Protein 8IH7 (pdb70)

Nearest PDB structures (foldseek):
  8ih7-assembly1_C  TM=1.002E+00  e=7.114E-65  Pseudomonas sp.
  1nvm-assembly1_A  TM=9.961E-01  e=7.283E-55  Pseudomonas sp. CF600
  4lrs-assembly1_A  TM=9.933E-01  e=2.402E-45  Thermomonospora curvata DSM 43183
  4jn6-assembly1_A  TM=9.910E-01  e=2.497E-43  Mycobacterium tuberculosis
  1rqb-assembly1_A  TM=7.988E-01  e=1.166E-15  Propionibacterium freudenreichii subsp. shermanii

InterPro domains:
  IPR000891 Pyruvate carboxyltransferase [PF00682] (7-265)
  IPR000891 Pyruvate carboxyltransferase [PS50991] (8-260)
  IPR012425 DmpG-like communication [PF07836] (276-337)
  IPR013785 Aldolase-type TIM barrel [G3DSA:3.20.20.70] (1-270)
  IPR017629 4-hydroxy-2-oxovalerate aldolase [MF_01656] (1-343)
  IPR017629 4-hydroxy-2-oxovalerate aldolase [TIGR03217] (6-337)
  IPR035685 4-hydroxy-2-oxovalerate aldolase, N-terminal catalytic TIM barrel domain [cd07943] (8-271)
  IPR050073 2-IPM synthase/homocitrate synthase-like [PTHR10277] (3-263)

Solvent-accessible surface area: 44010 Å² total; per-residue (Å²): 84,30,168,18,84,108,76,72,84,5,36,0,0,0,0,0,0,9,4,0,0,15,5,11,99,4,62,0,46,58,117,40,0,31,93,0,0,95,23,1,7,102,4,26,0,33,1,0,0,0,0,2,1,2,0,2,69,0,34,0,15,5,1,22,7,3,15,74,56,9,73,76,2,0,44,15,0,30,122,2,14,159,102,11,95,5,0,0,5,0,6,15,1,6,0,11,22,101,11,0,96,45,1,54,111,11,21,0,94,2,0,3,0,1,6,10,0,44,7,0,52,7,0,132,43,0,0,78,68,0,116,73,43,63,2,21,0,0,0,4,1,13,0,0,36,40,30,82,33,105,18,1,2,95,29,0,56,60,0,26,96,20,10,5,55,0,0,2,1,3,0,7,0,2,3,4,14,6,40,41,0,14,86,14,0,121,11,0,77,122,48,9,69,125,87,10,68,0,0,0,4,0,8,19,0,4,1,2,0,0,0,1,0,0,15,0,12,60,26,26,0,22,14,0,0,0,0,0,12,1,0,1,4,4,2,0,0,0,8,0,7,2,0,0,0,3,0,72,102,26,44,10,57,9,51,14,58,16,81,100,0,1,41,8,0,22,83,29,0,33,90,44,30,77,34,50,14,89,24,4,49,27,0,0,0,0,0,55,27,4,0,20,2,5,0,5,56,57,0,42,89,5,9,176,98,45,136,42,47,11,9,63,0,0,56,43,0,12,162,77,113,12,4,6,1,2,6,2,8,1,47,4,0,0,19,36,56,52,129,115,217,119,259,172,73,75,134,104,30,12,0,0,0,4,11,13,47,81,35,1,0,6,0,0,20,16,1,77,141,85,14,178,76,1,75,13,7,0,0,1,6,137,54,90,161,24,111,2,3,39,80,0,104,163,81,61,6,61,37,16,29,132,10,5,83,10,0,45,127,29,128,23,22,91,103,8,16,0,0,0,0,22,58,56,37,49,30,0,50,104,25,17,140,69,0,59,82,79,22,4,51,1,0,0,21,7,68,26,45,83,12,48,24,0,0,4,34,29,16,12,121,135,33,41,120,14,81,7,0,1,0,9,16,13,0,0,1,0,0,0,0,0,0,45,0,0,30,122,50,12,93,4,47,5,0,0,0,0,0,6,4,2,14,140,9,11,13,122,50,36,44,77,55,3,8,53,13,9,67,17,0,19,116,0,0,76,130,13,0,46,5,64,73,21,35,1,0,3,15,10,2,42,12,125,77,38,46,45,0,25,0,0,0,10,2,2,0,31,74,144,13,82,73,104,34,0,33,88,11,0,78,107,9,10,146,34,0,60,148,18,0,98,9,0,86,47,78,8,154,15,32,42,66,162,4,81,82,76,70,55,36,37,0,56,64,83,42,123,12,64,2,5,34,0,7,1,2,0,21,1,49,5,49,35,122,67,8,54,43,52,2,0,6,22,3,1,18,0,2,0,0,12,12,0,0,32,78,9,15,59,73,43,145,48,124,57,81,60,177,22,85,108,78,79,84,8,40,0,0,0,0,0,0,8,2,0,0,13,5,10,107,4,103,0,49,54,117,43,0,26,88,0,0,107,18,0,10,105,2,25,0,32,1,0,0,0,0,0,1,0,0,2,61,0,34,0,19,5,1,20,12,3,11,79,49,8,73,76,1,0,49,16,0,31,71,9,15,174,101,10,90,4,0,0,5,0,7,15,0,4,0,11,38,119,10,0,100,51,1,45,94,11,24,0,88,2,0,4,0,1,6,13,0,50,6,0,56,8,0,127,43,0,0,82,82,0,101,71,25,64,5,29,0,0,0,3,1,14,0,0,32,41,27,87,33,112,21,0,2,96,27,0,52,57,0,21,92,23,16,4,75,0,0,1,1,3,0,5,0,1,2,3,16,7,26,39,0,13,72,21,0,121,10,1,78,119,52,9,76,124,91,12,70,0,0,0,5,0,8,20,0,4,0,1,0,0,0,0,0,0,13,0,12,57,31,24,0,25,12,0,0,0,0,0,9,2,0,1,5,5,3,0,1,0,10,0,6,2,0,0,0,2,0,73,96,20,44,10,55,7,50,16,53,16,79,100,0,1,44,7,0,24,87,32,0,37,91,39,33,79,36,56,14,87,26,4,50,29,0,1,0,0,0,54,26,3,0,21,2,5,0,4,45,50,0,46,89,4,13,179,107,43,135,49,46,7,11,62,0,0,53,43,0,9,156,77,111,13,3,6,0,1,5,1,7,1,38,4,0,0,17,38,53,58,138,103,206,239,122,87,105,112,93,48,10,0,0,0,4,9,20,44,74,44,0,2,1,0,0,10,10,1,72,152,81,20,145,71,3,86,7,4,0,0,2,4,152,69,116,83,26,104,6,6,42,57,0,104,156,82,62,8,62,29,13,21,135,14,3,86,10,0,46,127,23,120,25,15,180,68,6,102,0,0,0,1,16,60,58,30,52,29,0,56,103,23,18,141,71,0,65,94,103,63,3,49,2,0,0,21,8,40,29,36,85,8,48,19,0,0,4,32,29,15,11,123,135,32,44,121,13,70,8,1,0,0,3,12,14,0,0,1,0,0,0,0,0,0,50,0,0,29,126,54,10,94,3,54,2,0,0,0,0,0,4,4,2,14,133,7,12,10,110,53,34,39,76,60,4,6,49,9,10,83,7,0,24,112,0,0,73,107,14,0,43,7,69,68,17,34,0,0,2,16,14,1,43,13,108,112,26,40,48,1,22,0,0,1,8,1,1,0,38,68,161,11,87,77,110,34,0,36,90,13,0,60,129,8,10,136,38,0,62,142,17,0,93,7,0,89,39,76,7,156,15,45,49,62,147,4,73,85,74,70,71,39,34,1,56,72,98,38,121,10,77,1,4,36,1,10,2,0,0,11,0,54,8,40,48,47,96,7,56,42,54,2,0,4,20,2,0,16,0,2,0,0,15,11,0,0,38,75,15,20,59,62,105

Secondary structure (DSSP, 8-state):
---S-TTSPPEEEE-TTTGGGGGGTT---HHHHHHHHHHHHHTT-SEEE-S-TTSTT--BTTTB--SS-HHHHHHHHHHH-SSSEEEEEE-TTTS-HHHHHHHHHTT--EEEEEEETT-GGGGHHHHHHHHHTT-EEEEEEESGGGS-HHHHHHHHHHHHHHT-SEEEEE-TTS---HHHHHHHHHHHHHHS-TTSEEEEE-B-TTS-HHHHHHHHHHTT--EEEEBGGG-SSTT-B-BHHHHHHHHHHTT------HHHHHHHIIIIIGGG-SS--S-SHHHHHHHHHT--TTHHHHHHHHHHHHT--HHHHHHHHHHTT--TT-THHHHHHHHHHH--/--TT---PEEEEEE--SHHHHHHHHHHHHH-SSEEEEEEE-S-TT-HHHHHHHHTT--EESSHHHHHHHSGGGGGEEEEEE-S-HHHHHHHHHHHHHTT-EEEE-STT--S-B--HHHHTGGGTT-SEEE---HHHHHHHHHHHHHHHHS--SEEEEEEEEETTTS-HHHHHTHHHHHHHHHHHHHHTT--SSEEEEEEEE--SSPPPEEEEEEEEE-TT--HHHHHHHHHHHHHHHHTT-TEEEESS--EEEEE-TTS-EE-TTSSEE-EEEEEEEEEEE---SSS-TT-HHHHHHHHHHHHHHHHHHTTS-----/----TTSB-EEEEEEETHHHHHTTT---HHHHHHHHHHHHHTT-SEEEESBTTBTT-TBTTTB--SS-HHHHHHHHHHH-SSSEEEEEE-BTTB-HHHHHHHHHTTEEEEEEEEETT-GGG-HHHHHHHHHTT-EEEEEEETGGGS-HHHHHHHHHHHHHHT-SEEEEE-TTS---HHHHHHHHHHHHHHS-TTSEEEEE-B-TTS-HHHHHHHHHHTT--EEEEBGGG-SSTT-B-BHHHHHHHHHHTT-B----HHHHHHHIIIIIGGG-SS--S--HHHHHHHHTT--TTHHHHHHHHHHHTTS-HHHHHHHHHHTT--TT-THHHHHHHHHHHH-/------PEEEEEE--SHHHHHHHHHHHHH-SSEEEEEEE-S-TT-HHHHHHHHTT--EESSHHHHHHTSGGGGGEEEEEE-S-HHHHHHHHHHHHTTT-EEEE-SS---S-B--HHHHTGGGTT-SEEE---HHHHHHHHHHHHHHHHS--SEEEEEEEEETTT--HHHHHTHHHHHHHHHHHHHHTT--SEEEEEEEEE-PSSPPPEEEEEEEEE-TTS-HHHHHHHHHHHHHHHHTT-TTEEEEEEEEEEEE-TTS-EE-SSS-EE-EEEEEEEEEE----SSS-TT-HHHHHHHHHHHHHHHHHHHH-

Structure (mmCIF, N/CA/C/O backbone):
data_8IH7
#
_entry.id   8IH7
#
_cell.length_a   55.029
_cell.length_b   252.288
_cell.length_c   60.785
_cell.angle_alpha   90.00
_cell.angle_beta   114.94
_cell.angle_gamma   90.00
#
_symmetry.space_group_name_H-M   'P 1 21 1'
#
loop_
_entity.id
_entity.type
_entity.pdbx_description
1 polymer '4-hydroxy-2-oxovalerate aldolase'
2 polymer 'Acetaldehyde dehydrogenase'
3 non-polymer 'ZINC ION'
4 non-polymer 'OXALATE ION'
5 water water
#
loop_
_atom_site.group_PDB
_atom_site.id
_atom_site.type_symbol
_atom_site.label_atom_id
_atom_site.label_alt_id
_atom_site.label_comp_id
_atom_site.label_asym_id
_atom_site.label_entity_id
_atom_site.label_seq_id
_atom_site.pdbx_PDB_ins_code
_atom_site.Cartn_x
_atom_site.Cartn_y
_atom_site.Cartn_z
_atom_site.occupancy
_atom_site.B_iso_or_equiv
_atom_site.auth_seq_id
_atom_site.auth_comp_id
_atom_site.auth_asym_id
_atom_site.auth_atom_id
_atom_site.pdbx_PDB_model_num
ATOM 1 N N . GLY A 1 11 ? -5.736 117.222 43.444 1.00 77.52 -1 GLY A N 1
ATOM 2 C CA . GLY A 1 11 ? -4.538 116.594 42.900 1.00 77.75 -1 GLY A CA 1
ATOM 3 C C . GLY A 1 11 ? -4.647 115.103 42.572 1.00 80.07 -1 GLY A C 1
ATOM 4 O O . GLY A 1 11 ? -4.816 114.721 41.405 1.00 77.50 -1 GLY A O 1
ATOM 5 N N . SER A 1 12 ? -4.550 114.255 43.596 1.00 79.42 0 SER A N 1
ATOM 6 C CA . SER A 1 12 ? -4.503 112.806 43.431 1.00 78.28 0 SER A CA 1
ATOM 7 C C . SER A 1 12 ? -5.812 112.161 43.891 1.00 85.77 0 SER A C 1
ATOM 8 O O . SER A 1 12 ? -6.722 112.823 44.401 1.00 91.58 0 SER A O 1
ATOM 11 N N . MET A 1 13 ? -5.895 110.839 43.713 1.00 74.23 1 MET A N 1
ATOM 12 C CA . MET A 1 13 ? -7.054 110.067 44.140 1.00 76.01 1 MET A CA 1
ATOM 13 C C . MET A 1 13 ? -6.798 109.301 45.435 1.00 72.02 1 MET A C 1
ATOM 14 O O . MET A 1 13 ? -7.579 108.406 45.786 1.00 73.50 1 MET A O 1
ATOM 19 N N . ILE A 1 14 ? -5.726 109.640 46.157 1.00 67.28 2 ILE A N 1
ATOM 20 C CA . ILE A 1 14 ? -5.483 109.052 47.470 1.00 64.38 2 ILE A CA 1
ATOM 21 C C . ILE A 1 14 ? -6.512 109.565 48.469 1.00 65.05 2 ILE A C 1
ATOM 22 O O . ILE A 1 14 ? -6.872 110.751 48.469 1.00 64.56 2 ILE A O 1
ATOM 27 N N . ASP A 1 15 ? -6.993 108.671 49.332 1.00 64.40 3 ASP A N 1
ATOM 28 C CA . ASP A 1 15 ? -7.837 109.089 50.446 1.00 62.42 3 ASP A CA 1
ATOM 29 C C . ASP A 1 15 ? -6.956 109.727 51.511 1.00 58.63 3 ASP A C 1
ATOM 30 O O . ASP A 1 15 ? -6.254 109.027 52.249 1.00 57.50 3 ASP A O 1
ATOM 35 N N . GLN A 1 16 ? -7.019 111.057 51.605 1.00 56.84 4 GLN A N 1
ATOM 36 C CA . GLN A 1 16 ? -6.229 111.787 52.586 1.00 56.71 4 GLN A CA 1
ATOM 37 C C . GLN A 1 16 ? -6.576 111.412 54.017 1.00 55.96 4 GLN A C 1
ATOM 38 O O . GLN A 1 16 ? -5.813 111.748 54.932 1.00 54.26 4 GLN A O 1
ATOM 44 N N . ALA A 1 17 ? -7.701 110.726 54.224 1.00 57.05 5 ALA A N 1
ATOM 45 C CA . ALA A 1 17 ? -8.134 110.304 55.544 1.00 53.99 5 ALA A CA 1
ATOM 46 C C . ALA A 1 17 ? -7.687 108.900 55.894 1.00 53.08 5 ALA A C 1
ATOM 47 O O . ALA A 1 17 ? -7.694 108.541 57.078 1.00 49.07 5 ALA A O 1
ATOM 49 N N . LYS A 1 18 ? -7.327 108.092 54.900 1.00 53.68 6 LYS A N 1
ATOM 50 C CA . LYS A 1 18 ? -6.926 106.727 55.192 1.00 56.08 6 LYS A CA 1
ATOM 51 C C . LYS A 1 18 ? -5.563 106.728 55.883 1.00 54.30 6 LYS A C 1
ATOM 52 O O . LYS A 1 18 ? -4.624 107.397 55.438 1.00 48.08 6 LYS A O 1
ATOM 58 N N . LYS A 1 19 ? -5.494 106.029 57.015 1.00 59.65 7 LYS A N 1
ATOM 59 C CA . LYS A 1 19 ? -4.252 105.891 57.753 1.00 59.46 7 LYS A CA 1
ATOM 60 C C . LYS A 1 19 ? -3.215 105.171 56.900 1.00 53.93 7 LYS A C 1
ATOM 61 O O . LYS A 1 19 ? -3.484 104.117 56.321 1.00 52.60 7 LYS A O 1
ATOM 67 N N . ILE A 1 20 ? -2.041 105.759 56.788 1.00 51.66 8 ILE A N 1
ATOM 68 C CA . ILE A 1 20 ? -0.914 105.067 56.191 1.00 49.57 8 ILE A CA 1
ATOM 69 C C . ILE A 1 20 ? -0.179 104.363 57.314 1.00 48.62 8 ILE A C 1
ATOM 70 O O . ILE A 1 20 ? 0.282 105.006 58.265 1.00 47.60 8 ILE A O 1
ATOM 75 N N . TYR A 1 21 ? -0.117 103.042 57.236 1.00 44.89 9 TYR A N 1
ATOM 76 C CA . TYR A 1 21 ? 0.699 102.295 58.177 1.00 46.75 9 TYR A CA 1
ATOM 77 C C . TYR A 1 21 ? 2.161 102.570 57.827 1.00 43.16 9 TYR A C 1
ATOM 78 O O . TYR A 1 21 ? 2.551 102.434 56.665 1.00 42.17 9 TYR A O 1
ATOM 87 N N . ILE A 1 22 ? 2.932 103.028 58.818 1.00 41.90 10 ILE A N 1
ATOM 88 C CA . ILE A 1 22 ? 4.350 103.422 58.568 1.00 46.40 10 ILE A CA 1
ATOM 89 C C . ILE A 1 22 ? 5.301 102.389 59.188 1.00 45.82 10 ILE A C 1
ATOM 90 O O . ILE A 1 22 ? 5.427 102.360 60.421 1.00 47.26 10 ILE A O 1
ATOM 95 N N . SER A 1 23 ? 5.932 101.579 58.340 1.00 42.65 11 SER A N 1
ATOM 96 C CA . SER A 1 23 ? 6.886 100.543 58.803 1.00 44.83 11 SER A CA 1
ATOM 97 C C . SER A 1 23 ? 8.310 101.021 58.520 1.00 41.95 11 SER A C 1
ATOM 98 O O . SER A 1 23 ? 8.663 101.195 57.350 1.00 42.41 11 SER A O 1
ATOM 101 N N . ASP A 1 24 ? 9.081 101.212 59.575 1.00 38.75 12 ASP A N 1
ATOM 102 C CA . ASP A 1 24 ? 10.475 101.660 59.387 1.00 42.89 12 ASP A CA 1
ATOM 103 C C . ASP A 1 24 ? 11.389 100.446 59.285 1.00 43.63 12 ASP A C 1
ATOM 104 O O . ASP A 1 24 ? 11.222 99.505 60.076 1.00 44.72 12 ASP A O 1
ATOM 109 N N . VAL A 1 25 ? 12.324 100.499 58.349 1.00 41.81 13 VAL A N 1
ATOM 110 C CA . VAL A 1 25 ? 13.262 99.402 58.171 1.00 41.60 13 VAL A CA 1
ATOM 111 C C . VAL A 1 25 ? 14.689 99.847 58.468 1.00 40.99 13 VAL A C 1
ATOM 112 O O . VAL A 1 25 ? 15.637 99.175 58.100 1.00 41.77 13 VAL A O 1
ATOM 116 N N . THR A 1 26 ? 14.839 100.972 59.174 1.00 42.33 14 THR A N 1
ATOM 117 C CA . THR A 1 26 ? 16.162 101.544 59.439 1.00 41.31 14 THR A CA 1
ATOM 118 C C . THR A 1 26 ? 17.104 100.528 60.080 1.00 39.77 14 THR A C 1
ATOM 119 O O . THR A 1 26 ? 18.270 100.424 59.694 1.00 42.74 14 THR A O 1
ATOM 123 N N . LEU A 1 27 ? 16.587 99.735 61.004 1.00 39.99 15 LEU A N 1
ATOM 124 C CA . LEU A 1 27 ? 17.437 98.764 61.729 1.00 41.54 15 LEU A CA 1
ATOM 125 C C . LEU A 1 27 ? 17.298 97.354 61.133 1.00 41.36 15 LEU A C 1
ATOM 126 O O . LEU A 1 27 ? 17.400 96.394 61.903 1.00 43.34 15 LEU A O 1
ATOM 131 N N . ARG A 1 28 ? 17.060 97.237 59.828 1.00 39.61 16 ARG A N 1
ATOM 132 C CA . ARG A 1 28 ? 17.047 95.907 59.168 1.00 37.95 16 ARG A CA 1
ATOM 133 C C . ARG A 1 28 ? 17.629 96.077 57.756 1.00 41.13 16 ARG A C 1
ATOM 134 O O . ARG A 1 28 ? 18.722 95.575 57.514 1.00 42.68 16 ARG A O 1
ATOM 142 N N . ASP A 1 29 ? 16.910 96.738 56.851 1.00 40.32 17 ASP A N 1
ATOM 143 C CA . ASP A 1 29 ? 17.497 97.028 55.519 1.00 40.69 17 ASP A CA 1
ATOM 144 C C . ASP A 1 29 ? 18.684 97.957 55.752 1.00 41.40 17 ASP A C 1
ATOM 145 O O . ASP A 1 29 ? 19.703 97.792 55.076 1.00 43.99 17 ASP A O 1
ATOM 150 N N . GLY A 1 30 ? 18.551 98.884 56.695 1.00 40.59 18 GLY A N 1
ATOM 151 C CA . GLY A 1 30 ? 19.674 99.732 57.025 1.00 42.87 18 GLY A CA 1
ATOM 152 C C . GLY A 1 30 ? 20.876 98.991 57.562 1.00 44.55 18 GLY A C 1
ATOM 153 O O . GLY A 1 30 ? 21.972 99.568 57.603 1.00 41.78 18 GLY A O 1
ATOM 154 N N . MET A 1 31 ? 20.701 97.738 57.987 1.00 42.81 19 MET A N 1
ATOM 155 C CA . MET A 1 31 ? 21.863 96.954 58.379 1.00 42.28 19 MET A CA 1
ATOM 156 C C . MET A 1 31 ? 22.857 96.877 57.229 1.00 44.14 19 MET A C 1
ATOM 157 O O . MET A 1 31 ? 24.072 96.997 57.441 1.00 44.36 19 MET A O 1
ATOM 162 N N . HIS A 1 32 ? 22.351 96.741 55.993 1.00 40.48 20 HIS A N 1
ATOM 163 C CA . HIS A 1 32 ? 23.230 96.619 54.836 1.00 40.53 20 HIS A CA 1
ATOM 164 C C . HIS A 1 32 ? 24.122 97.834 54.665 1.00 43.81 20 HIS A C 1
ATOM 165 O O . HIS A 1 32 ? 25.238 97.704 54.149 1.00 46.71 20 HIS A O 1
ATOM 172 N N . ALA A 1 33 ? 23.647 99.023 55.063 1.00 44.25 21 ALA A N 1
ATOM 173 C CA . ALA A 1 33 ? 24.468 100.220 54.912 1.00 44.28 21 ALA A CA 1
ATOM 174 C C . ALA A 1 33 ? 25.628 100.221 55.890 1.00 44.46 21 ALA A C 1
ATOM 175 O O . ALA A 1 33 ? 26.677 100.806 55.598 1.00 44.33 21 ALA A O 1
ATOM 177 N N . ILE A 1 34 ? 25.463 99.549 57.029 1.00 45.39 22 ILE A N 1
ATOM 178 C CA . ILE A 1 34 ? 26.425 99.563 58.124 1.00 48.14 22 ILE A CA 1
ATOM 179 C C . ILE A 1 34 ? 27.081 98.177 58.325 1.00 48.06 22 ILE A C 1
ATOM 180 O O . ILE A 1 34 ? 27.575 97.863 59.425 1.00 46.30 22 ILE A O 1
ATOM 185 N N . ARG A 1 35 ? 27.101 97.334 57.278 1.00 44.85 23 ARG A N 1
ATOM 186 C CA . ARG A 1 35 ? 27.642 95.961 57.338 1.00 46.44 23 ARG A CA 1
ATOM 187 C C . ARG A 1 35 ? 27.167 95.192 58.567 1.00 45.42 23 ARG A C 1
ATOM 188 O O . ARG A 1 35 ? 27.911 94.405 59.152 1.00 45.27 23 ARG A O 1
ATOM 196 N N . HIS A 1 36 ? 25.916 95.421 58.958 1.00 44.64 24 HIS A N 1
ATOM 197 C CA . HIS A 1 36 ? 25.275 94.687 60.051 1.00 46.51 24 HIS A CA 1
ATOM 198 C C . HIS A 1 36 ? 26.003 94.893 61.376 1.00 46.64 24 HIS A C 1
ATOM 199 O O . HIS A 1 36 ? 25.970 94.027 62.254 1.00 49.45 24 HIS A O 1
ATOM 206 N N . ARG A 1 37 ? 26.638 96.054 61.547 1.00 47.50 25 ARG A N 1
ATOM 207 C CA . ARG A 1 37 ? 27.409 96.348 62.748 1.00 49.18 25 ARG A CA 1
ATOM 208 C C . ARG A 1 37 ? 26.698 97.317 63.691 1.00 48.78 25 ARG A C 1
ATOM 209 O O . ARG A 1 37 ? 27.340 97.882 64.587 1.00 48.80 25 ARG A O 1
ATOM 217 N N . TYR A 1 38 ? 25.398 97.540 63.497 1.00 47.09 26 TYR A N 1
ATOM 218 C CA . TYR A 1 38 ? 24.605 98.286 64.467 1.00 47.51 26 TYR A CA 1
ATOM 219 C C . TYR A 1 38 ? 24.838 97.733 65.870 1.00 49.99 26 TYR A C 1
ATOM 220 O O . TYR A 1 38 ? 24.773 96.513 66.089 1.00 50.40 26 TYR A O 1
ATOM 229 N N . THR A 1 39 ? 25.111 98.621 66.820 1.00 45.68 27 THR A N 1
ATOM 230 C CA . THR A 1 39 ? 25.278 98.175 68.194 1.00 47.94 27 THR A CA 1
ATOM 231 C C . THR A 1 39 ? 23.920 98.104 68.875 1.00 51.35 27 THR A C 1
ATOM 232 O O . THR A 1 39 ? 22.905 98.584 68.353 1.00 52.89 27 THR A O 1
ATOM 236 N N . LEU A 1 40 ? 23.902 97.481 70.057 1.00 50.28 28 LEU A N 1
ATOM 237 C CA . LEU A 1 40 ? 22.666 97.448 70.832 1.00 51.54 28 LEU A CA 1
ATOM 238 C C . LEU A 1 40 ? 22.225 98.856 71.185 1.00 51.94 28 LEU A C 1
ATOM 239 O O . LEU A 1 40 ? 21.027 99.114 71.360 1.00 52.14 28 LEU A O 1
ATOM 244 N N . ASN A 1 41 ? 23.182 99.781 71.253 1.00 50.80 29 ASN A N 1
ATOM 245 C CA . ASN A 1 41 ? 22.894 101.165 71.595 1.00 53.78 29 ASN A CA 1
ATOM 246 C C . ASN A 1 41 ? 22.335 101.928 70.403 1.00 52.69 29 ASN A C 1
ATOM 247 O O . ASN A 1 41 ? 21.466 102.793 70.573 1.00 55.04 29 ASN A O 1
ATOM 252 N N . HIS A 1 42 ? 22.830 101.650 69.196 1.00 48.84 30 HIS A N 1
ATOM 253 C CA . HIS A 1 42 ? 22.184 102.215 68.020 1.00 49.91 30 HIS A CA 1
ATOM 254 C C . HIS A 1 42 ? 20.719 101.794 67.979 1.00 50.48 30 HIS A C 1
ATOM 255 O O . HIS A 1 42 ? 19.823 102.627 67.803 1.00 49.77 30 HIS A O 1
ATOM 262 N N . VAL A 1 43 ? 20.461 100.504 68.200 1.00 51.53 31 VAL A N 1
ATOM 263 C CA . VAL A 1 43 ? 19.101 99.983 68.125 1.00 49.27 31 VAL A CA 1
ATOM 264 C C . VAL A 1 43 ? 18.199 100.716 69.105 1.00 52.44 31 VAL A C 1
ATOM 265 O O . VAL A 1 43 ? 17.106 101.168 68.750 1.00 50.12 31 VAL A O 1
ATOM 269 N N . SER A 1 44 ? 18.656 100.852 70.354 1.00 53.39 32 SER A N 1
ATOM 270 C CA . SER A 1 44 ? 17.817 101.424 71.402 1.00 52.74 32 SER A CA 1
ATOM 271 C C . SER A 1 44 ? 17.520 102.887 71.127 1.00 53.26 32 SER A C 1
ATOM 272 O O . SER A 1 44 ? 16.385 103.350 71.310 1.00 51.56 32 SER A O 1
ATOM 275 N N . GLN A 1 45 ? 18.536 103.624 70.687 1.00 51.42 33 GLN A N 1
ATOM 276 C CA . GLN A 1 45 ? 18.374 105.049 70.454 1.00 51.15 33 GLN A CA 1
ATOM 277 C C . GLN A 1 45 ? 17.503 105.303 69.234 1.00 51.67 33 GLN A C 1
ATOM 278 O O . GLN A 1 45 ? 16.630 106.180 69.252 1.00 50.54 33 GLN A O 1
ATOM 284 N N . ILE A 1 46 ? 17.729 104.539 68.168 1.00 51.80 34 ILE A N 1
ATOM 285 C CA . ILE A 1 46 ? 17.007 104.741 66.920 1.00 50.85 34 ILE A CA 1
ATOM 286 C C . ILE A 1 46 ? 15.573 104.230 67.040 1.00 49.86 34 ILE A C 1
ATOM 287 O O . ILE A 1 46 ? 14.632 104.866 66.552 1.00 47.33 34 ILE A O 1
ATOM 292 N N . ALA A 1 47 ? 15.384 103.088 67.705 1.00 50.09 35 ALA A N 1
ATOM 293 C CA . ALA A 1 47 ? 14.036 102.584 67.930 1.00 51.13 35 ALA A CA 1
ATOM 294 C C . ALA A 1 47 ? 13.229 103.555 68.790 1.00 53.43 35 ALA A C 1
ATOM 295 O O . ALA A 1 47 ? 12.071 103.842 68.483 1.00 51.20 35 ALA A O 1
ATOM 297 N N . ARG A 1 48 ? 13.838 104.095 69.851 1.00 57.53 36 ARG A N 1
ATOM 298 C CA . ARG A 1 48 ? 13.151 105.071 70.695 1.00 57.74 36 ARG A CA 1
ATOM 299 C C . ARG A 1 48 ? 12.811 106.339 69.931 1.00 56.26 36 ARG A C 1
ATOM 300 O O . ARG A 1 48 ? 11.711 106.889 70.085 1.00 58.00 36 ARG A O 1
ATOM 308 N N . ALA A 1 49 ? 13.756 106.845 69.135 1.00 53.69 37 ALA A N 1
ATOM 309 C CA . ALA A 1 49 ? 13.464 108.028 68.334 1.00 51.55 37 ALA A CA 1
ATOM 310 C C . ALA A 1 49 ? 12.331 107.738 67.360 1.00 48.82 37 ALA A C 1
ATOM 311 O O . ALA A 1 49 ? 11.350 108.483 67.293 1.00 50.73 37 ALA A O 1
ATOM 313 N N . LEU A 1 50 ? 12.426 106.624 66.631 1.00 51.24 38 LEU A N 1
ATOM 314 C CA . LEU A 1 50 ? 11.373 106.263 65.685 1.00 51.83 38 LEU A CA 1
ATOM 315 C C . LEU A 1 50 ? 10.039 106.087 66.396 1.00 50.44 38 LEU A C 1
ATOM 316 O O . LEU A 1 50 ? 8.998 106.545 65.912 1.00 49.89 38 LEU A O 1
ATOM 321 N N . ASP A 1 51 ? 10.060 105.410 67.547 1.00 52.00 39 ASP A N 1
ATOM 322 C CA . ASP A 1 51 ? 8.841 105.140 68.302 1.00 50.63 39 ASP A CA 1
ATOM 323 C C . ASP A 1 51 ? 8.191 106.439 68.762 1.00 51.17 39 ASP A C 1
ATOM 324 O O . ASP A 1 51 ? 6.980 106.626 68.605 1.00 50.22 39 ASP A O 1
ATOM 329 N N . GLU A 1 52 ? 8.988 107.357 69.318 1.00 52.58 40 GLU A N 1
ATOM 330 C CA . GLU A 1 52 ? 8.462 108.639 69.790 1.00 53.85 40 GLU A CA 1
ATOM 331 C C . GLU A 1 52 ? 8.030 109.572 68.669 1.00 53.57 40 GLU A C 1
ATOM 332 O O . GLU A 1 52 ? 7.379 110.588 68.961 1.00 53.13 40 GLU A O 1
ATOM 338 N N . ALA A 1 53 ? 8.377 109.271 67.410 1.00 51.18 41 ALA A N 1
ATOM 339 C CA . ALA A 1 53 ? 7.900 110.056 66.277 1.00 50.94 41 ALA A CA 1
ATOM 340 C C . ALA A 1 53 ? 6.593 109.532 65.678 1.00 49.65 41 ALA A C 1
ATOM 341 O O . ALA A 1 53 ? 6.063 110.158 64.753 1.00 51.32 41 ALA A O 1
ATOM 343 N N . GLY A 1 54 ? 6.060 108.410 66.161 1.00 47.69 42 GLY A N 1
ATOM 344 C CA . GLY A 1 54 ? 4.740 107.955 65.751 1.00 49.30 42 GLY A CA 1
ATOM 345 C C . GLY A 1 54 ? 4.659 106.823 64.731 1.00 51.37 42 GLY A C 1
ATOM 346 O O . GLY A 1 54 ? 3.537 106.448 64.354 1.00 51.50 42 GLY A O 1
ATOM 347 N N . VAL A 1 55 ? 5.794 106.231 64.370 1.00 47.81 43 VAL A N 1
ATOM 348 C CA . VAL A 1 55 ? 5.809 105.083 63.417 1.00 48.58 43 VAL A CA 1
ATOM 349 C C . VAL A 1 55 ? 4.987 103.918 63.991 1.00 47.47 43 VAL A C 1
ATOM 350 O O . VAL A 1 55 ? 4.878 103.811 65.218 1.00 47.21 43 VAL A O 1
ATOM 354 N N . ASP A 1 56 ? 4.444 103.082 63.106 1.00 48.39 44 ASP A N 1
ATOM 355 C CA . ASP A 1 56 ? 3.595 101.939 63.527 1.00 46.14 44 ASP A CA 1
ATOM 356 C C . ASP A 1 56 ? 4.471 100.721 63.809 1.00 47.17 44 ASP A C 1
ATOM 357 O O . ASP A 1 56 ? 4.141 99.954 64.725 1.00 44.67 44 ASP A O 1
ATOM 362 N N . SER A 1 57 ? 5.549 100.569 63.043 1.00 45.63 45 SER A N 1
ATOM 363 C CA . SER A 1 57 ? 6.459 99.420 63.258 1.00 45.22 45 SER A CA 1
ATOM 364 C C . SER A 1 57 ? 7.928 99.783 63.031 1.00 46.49 45 SER A C 1
ATOM 365 O O . SER A 1 57 ? 8.201 100.688 62.231 1.00 46.23 45 SER A O 1
ATOM 368 N N . ILE A 1 58 ? 8.820 99.100 63.743 1.00 46.30 46 ILE A N 1
ATOM 369 C CA . ILE A 1 58 ? 10.284 99.280 63.544 1.00 46.05 46 ILE A CA 1
ATOM 370 C C . ILE A 1 58 ? 10.842 97.878 63.262 1.00 45.04 46 ILE A C 1
ATOM 371 O O . ILE A 1 58 ? 10.686 97.006 64.129 1.00 45.76 46 ILE A O 1
ATOM 376 N N . GLU A 1 59 ? 11.425 97.667 62.085 1.00 43.04 47 GLU A N 1
ATOM 377 C CA . GLU A 1 59 ? 11.926 96.321 61.701 1.00 41.86 47 GLU A CA 1
ATOM 378 C C . GLU A 1 59 ? 13.353 96.105 62.212 1.00 42.06 47 GLU A C 1
ATOM 379 O O . GLU A 1 59 ? 14.215 96.933 61.908 1.00 42.88 47 GLU A O 1
ATOM 385 N N . VAL A 1 60 ? 13.561 95.024 62.956 1.00 40.96 48 VAL A N 1
ATOM 386 C CA . VAL A 1 60 ? 14.864 94.705 63.521 1.00 43.19 48 VAL A CA 1
ATOM 387 C C . VAL A 1 60 ? 15.234 93.288 63.108 1.00 44.56 48 VAL A C 1
ATOM 388 O O . VAL A 1 60 ? 14.491 92.339 63.407 1.00 40.18 48 VAL A O 1
ATOM 392 N N . ALA A 1 61 ? 16.377 93.155 62.423 1.00 40.90 49 ALA A N 1
ATOM 393 C CA . ALA A 1 61 ? 16.990 91.890 62.013 1.00 42.64 49 ALA A CA 1
ATOM 394 C C . ALA A 1 61 ? 18.295 92.192 61.277 1.00 41.38 49 ALA A C 1
ATOM 395 O O . ALA A 1 61 ? 18.561 93.331 60.882 1.00 42.18 49 ALA A O 1
ATOM 397 N N . HIS A 1 62 ? 19.103 91.153 61.089 1.00 37.82 50 HIS A N 1
ATOM 398 C CA . HIS A 1 62 ? 20.237 91.249 60.171 1.00 41.37 50 HIS A CA 1
ATOM 399 C C . HIS A 1 62 ? 19.719 91.700 58.801 1.00 42.31 50 HIS A C 1
ATOM 400 O O . HIS A 1 62 ? 18.527 91.529 58.497 1.00 40.07 50 HIS A O 1
ATOM 407 N N . GLY A 1 63 ? 20.582 92.315 57.986 1.00 40.55 51 GLY A N 1
ATOM 408 C CA . GLY A 1 63 ? 20.176 92.777 56.665 1.00 39.60 51 GLY A CA 1
ATOM 409 C C . GLY A 1 63 ? 19.337 91.776 55.890 1.00 40.51 51 GLY A C 1
ATOM 410 O O . GLY A 1 63 ? 18.312 92.136 55.303 1.00 41.37 51 GLY A O 1
ATOM 411 N N . ASP A 1 64 ? 19.766 90.512 55.892 1.00 41.78 52 ASP A N 1
ATOM 412 C CA . ASP A 1 64 ? 19.126 89.409 55.184 1.00 39.79 52 ASP A CA 1
ATOM 413 C C . ASP A 1 64 ? 18.128 88.656 56.056 1.00 38.06 52 ASP A C 1
ATOM 414 O O . ASP A 1 64 ? 17.826 87.491 55.778 1.00 35.28 52 ASP A O 1
ATOM 419 N N . GLY A 1 65 ? 17.622 89.284 57.112 1.00 41.01 53 GLY A N 1
ATOM 420 C CA . GLY A 1 65 ? 16.574 88.667 57.903 1.00 41.95 53 GLY A CA 1
ATOM 421 C C . GLY A 1 65 ? 17.150 87.783 58.980 1.00 39.63 53 GLY A C 1
ATOM 422 O O . GLY A 1 65 ? 18.355 87.720 59.199 1.00 38.11 53 GLY A O 1
ATOM 423 N N . LEU A 1 66 ? 16.262 87.099 59.687 1.00 39.63 54 LEU A N 1
ATOM 424 C CA . LEU A 1 66 ? 16.698 86.243 60.783 1.00 41.19 54 LEU A CA 1
ATOM 425 C C . LEU A 1 66 ? 17.760 85.258 60.310 1.00 38.68 54 LEU A C 1
ATOM 426 O O . LEU A 1 66 ? 17.623 84.642 59.251 1.00 36.87 54 LEU A O 1
ATOM 431 N N . LYS A 1 67 ? 18.838 85.154 61.092 1.00 40.94 55 LYS A N 1
ATOM 432 C CA . LYS A 1 67 ? 20.039 84.368 60.747 1.00 38.72 55 LYS A CA 1
ATOM 433 C C . LYS A 1 67 ? 20.611 84.760 59.392 1.00 39.29 55 LYS A C 1
ATOM 434 O O . LYS A 1 67 ? 21.210 83.936 58.687 1.00 37.84 55 LYS A O 1
ATOM 440 N N . GLY A 1 68 ? 20.438 86.022 59.009 1.00 37.83 56 GLY A N 1
ATOM 441 C CA . GLY A 1 68 ? 21.217 86.541 57.896 1.00 39.67 56 GLY A CA 1
ATOM 442 C C . GLY A 1 68 ? 22.721 86.428 58.120 1.00 38.09 56 GLY A C 1
ATOM 443 O O . GLY A 1 68 ? 23.487 86.294 57.161 1.00 37.54 56 GLY A O 1
ATOM 444 N N . SER A 1 69 ? 23.154 86.447 59.381 1.00 34.91 57 SER A N 1
ATOM 445 C CA . SER A 1 69 ? 24.572 86.460 59.710 1.00 41.84 57 SER A CA 1
ATOM 446 C C . SER A 1 69 ? 25.281 85.228 59.169 1.00 40.98 57 SER A C 1
ATOM 447 O O . SER A 1 69 ? 24.903 84.094 59.465 1.00 43.03 57 SER A O 1
ATOM 450 N N . SER A 1 70 ? 26.334 85.462 58.403 1.00 42.29 58 SER A N 1
ATOM 451 C CA . SER A 1 70 ? 26.948 84.405 57.619 1.00 43.35 58 SER A CA 1
ATOM 452 C C . SER A 1 70 ? 28.169 84.989 56.913 1.00 42.19 58 SER A C 1
ATOM 453 O O . SER A 1 70 ? 28.328 86.210 56.821 1.00 40.68 58 SER A O 1
ATOM 456 N N . PHE A 1 71 ? 29.021 84.098 56.400 1.00 41.02 59 PHE A N 1
ATOM 457 C CA . PHE A 1 71 ? 30.046 84.523 55.454 1.00 41.64 59 PHE A CA 1
ATOM 458 C C . PHE A 1 71 ? 29.416 85.124 54.212 1.00 41.83 59 PHE A C 1
ATOM 459 O O . PHE A 1 71 ? 30.012 85.995 53.564 1.00 43.62 59 PHE A O 1
ATOM 467 N N . ASN A 1 72 ? 28.236 84.632 53.842 1.00 39.01 60 ASN A N 1
ATOM 468 C CA . ASN A 1 72 ? 27.646 85.005 52.567 1.00 40.09 60 ASN A CA 1
ATOM 469 C C . ASN A 1 72 ? 27.208 86.464 52.559 1.00 41.98 60 ASN A C 1
ATOM 470 O O . ASN A 1 72 ? 27.384 87.162 51.560 1.00 43.91 60 ASN A O 1
ATOM 475 N N . TYR A 1 73 ? 26.626 86.940 53.648 1.00 37.51 61 TYR A N 1
ATOM 476 C CA . TYR A 1 73 ? 26.050 88.262 53.664 1.00 39.20 61 TYR A CA 1
ATOM 477 C C . TYR A 1 73 ? 26.833 89.207 54.549 1.00 41.85 61 TYR A C 1
ATOM 478 O O . TYR A 1 73 ? 26.648 90.431 54.442 1.00 44.26 61 TYR A O 1
ATOM 487 N N . GLY A 1 74 ? 27.720 88.671 55.390 1.00 39.07 62 GLY A N 1
ATOM 488 C CA . GLY A 1 74 ? 28.372 89.443 56.421 1.00 34.94 62 GLY A CA 1
ATOM 489 C C . GLY A 1 74 ? 27.894 89.078 57.805 1.00 39.66 62 GLY A C 1
ATOM 490 O O . GLY A 1 74 ? 26.688 88.999 58.064 1.00 42.03 62 GLY A O 1
ATOM 491 N N . PHE A 1 75 ? 28.825 88.838 58.712 1.00 40.03 63 PHE A N 1
ATOM 492 C CA . PHE A 1 75 ? 28.422 88.568 60.084 1.00 44.62 63 PHE A CA 1
ATOM 493 C C . PHE A 1 75 ? 27.958 89.848 60.785 1.00 46.16 63 PHE A C 1
ATOM 494 O O . PHE A 1 75 ? 28.409 90.961 60.481 1.00 47.54 63 PHE A O 1
ATOM 502 N N . GLY A 1 76 ? 27.057 89.681 61.747 1.00 45.30 64 GLY A N 1
ATOM 503 C CA . GLY A 1 76 ? 26.467 90.807 62.457 1.00 46.44 64 GLY A CA 1
ATOM 504 C C . GLY A 1 76 ? 27.137 91.026 63.803 1.00 46.02 64 GLY A C 1
ATOM 505 O O . GLY A 1 76 ? 27.479 90.076 64.495 1.00 47.62 64 GLY A O 1
ATOM 506 N N . ALA A 1 77 ? 27.306 92.299 64.169 1.00 47.14 65 ALA A N 1
ATOM 507 C CA . ALA A 1 77 ? 27.958 92.610 65.438 1.00 46.89 65 ALA A CA 1
ATOM 508 C C . ALA A 1 77 ? 27.246 91.978 66.636 1.00 47.52 65 ALA A C 1
ATOM 509 O O . ALA A 1 77 ? 27.874 91.764 67.677 1.00 48.92 65 ALA A O 1
ATOM 511 N N . TYR A 1 78 ? 25.939 91.712 66.527 1.00 45.49 66 TYR A N 1
ATOM 512 C CA . TYR A 1 78 ? 25.151 91.103 67.592 1.00 44.56 66 TYR A CA 1
ATOM 513 C C . TYR A 1 78 ? 24.169 90.138 66.945 1.00 44.82 66 TYR A C 1
ATOM 514 O O . TYR A 1 78 ? 23.994 90.142 65.720 1.00 44.08 66 TYR A O 1
ATOM 523 N N . SER A 1 79 ? 23.537 89.296 67.763 1.00 39.84 67 SER A N 1
ATOM 524 C CA . SER A 1 79 ? 22.570 88.365 67.202 1.00 42.81 67 SER A CA 1
ATOM 525 C C . SER A 1 79 ? 21.208 89.034 67.063 1.00 44.12 67 SER A C 1
ATOM 526 O O . SER A 1 79 ? 20.918 90.043 67.703 1.00 45.89 67 SER A O 1
ATOM 529 N N . ASP A 1 80 ? 20.369 88.451 66.205 1.00 44.37 68 ASP A N 1
ATOM 530 C CA . ASP A 1 80 ? 18.987 88.914 66.065 1.00 44.00 68 ASP A CA 1
ATOM 531 C C . ASP A 1 80 ? 18.296 89.033 67.411 1.00 44.19 68 ASP A C 1
ATOM 532 O O . ASP A 1 80 ? 17.577 90.010 67.668 1.00 44.17 68 ASP A O 1
ATOM 537 N N . LEU A 1 81 ? 18.488 88.026 68.271 1.00 46.50 69 LEU A N 1
ATOM 538 C CA . LEU A 1 81 ? 17.865 88.006 69.593 1.00 46.05 69 LEU A CA 1
ATOM 539 C C . LEU A 1 81 ? 18.226 89.249 70.396 1.00 47.49 69 LEU A C 1
ATOM 540 O O . LEU A 1 81 ? 17.348 89.869 71.014 1.00 48.32 69 LEU A O 1
ATOM 545 N N . GLU A 1 82 ? 19.511 89.641 70.389 1.00 45.27 70 GLU A N 1
ATOM 546 C CA . GLU A 1 82 ? 19.931 90.785 71.195 1.00 45.60 70 GLU A CA 1
ATOM 547 C C . GLU A 1 82 ? 19.451 92.099 70.589 1.00 47.02 70 GLU A C 1
ATOM 548 O O . GLU A 1 82 ? 19.062 93.025 71.314 1.00 48.46 70 GLU A O 1
ATOM 554 N N . TRP A 1 83 ? 19.494 92.198 69.264 1.00 43.78 71 TRP A N 1
ATOM 555 C CA . TRP A 1 83 ? 18.994 93.372 68.564 1.00 44.34 71 TRP A CA 1
ATOM 556 C C . TRP A 1 83 ? 17.490 93.554 68.784 1.00 49.13 71 TRP A C 1
ATOM 557 O O . TRP A 1 83 ? 17.023 94.641 69.157 1.00 47.33 71 TRP A O 1
ATOM 568 N N . ILE A 1 84 ? 16.713 92.490 68.535 1.00 47.23 72 ILE A N 1
ATOM 569 C CA . ILE A 1 84 ? 15.259 92.567 68.676 1.00 49.96 72 ILE A CA 1
ATOM 570 C C . ILE A 1 84 ? 14.885 92.879 70.119 1.00 49.44 72 ILE A C 1
ATOM 571 O O . ILE A 1 84 ? 14.045 93.746 70.379 1.00 50.34 72 ILE A O 1
ATOM 576 N N . SER A 1 85 ? 15.527 92.203 71.077 1.00 50.54 73 SER A N 1
ATOM 577 C CA . SER A 1 85 ? 15.299 92.493 72.492 1.00 49.63 73 SER A CA 1
ATOM 578 C C . SER A 1 85 ? 15.537 93.963 72.787 1.00 51.32 73 SER A C 1
ATOM 579 O O . SER A 1 85 ? 14.745 94.607 73.486 1.00 54.57 73 SER A O 1
ATOM 582 N N . ALA A 1 86 ? 16.638 94.506 72.262 1.00 51.86 74 ALA A N 1
ATOM 583 C CA . ALA A 1 86 ? 16.994 95.892 72.542 1.00 51.19 74 ALA A CA 1
ATOM 584 C C . ALA A 1 86 ? 15.930 96.837 72.030 1.00 52.89 74 ALA A C 1
ATOM 585 O O . ALA A 1 86 ? 15.643 97.863 72.660 1.00 57.69 74 ALA A O 1
ATOM 587 N N . ALA A 1 87 ? 15.335 96.513 70.884 1.00 50.65 75 ALA A N 1
ATOM 588 C CA . ALA A 1 87 ? 14.320 97.397 70.323 1.00 52.57 75 ALA A CA 1
ATOM 589 C C . ALA A 1 87 ? 12.992 97.226 71.048 1.00 55.30 75 ALA A C 1
ATOM 590 O O . ALA A 1 87 ? 12.371 98.211 71.466 1.00 56.16 75 ALA A O 1
ATOM 592 N N . ALA A 1 88 ? 12.545 95.977 71.181 1.00 52.57 76 ALA A N 1
ATOM 593 C CA . ALA A 1 88 ? 11.379 95.599 71.963 1.00 55.13 76 ALA A CA 1
ATOM 594 C C . ALA A 1 88 ? 11.352 96.352 73.282 1.00 60.29 76 ALA A C 1
ATOM 595 O O . ALA A 1 88 ? 10.312 96.903 73.659 1.00 59.30 76 ALA A O 1
ATOM 597 N N . GLU A 1 89 ? 12.503 96.403 73.966 1.00 62.55 77 GLU A N 1
ATOM 598 C CA . GLU A 1 89 ? 12.576 97.059 75.267 1.00 64.24 77 GLU A CA 1
ATOM 599 C C . GLU A 1 89 ? 12.464 98.577 75.148 1.00 66.92 77 GLU A C 1
ATOM 600 O O . GLU A 1 89 ? 11.856 99.222 76.010 1.00 75.30 77 GLU A O 1
ATOM 606 N N . ALA A 1 90 ? 13.006 99.168 74.083 1.00 62.98 78 ALA A N 1
ATOM 607 C CA . ALA A 1 90 ? 13.074 100.620 73.992 1.00 60.97 78 ALA A CA 1
ATOM 608 C C . ALA A 1 90 ? 11.829 101.279 73.387 1.00 63.21 78 ALA A C 1
ATOM 609 O O . ALA A 1 90 ? 11.754 102.512 73.372 1.00 62.66 78 ALA A O 1
ATOM 611 N N . VAL A 1 91 ? 10.849 100.526 72.895 1.00 58.37 79 VAL A N 1
ATOM 612 C CA . VAL A 1 91 ? 9.676 101.138 72.281 1.00 57.65 79 VAL A CA 1
ATOM 613 C C . VAL A 1 91 ? 8.481 100.955 73.203 1.00 58.64 79 VAL A C 1
ATOM 614 O O . VAL A 1 91 ? 8.396 99.989 73.973 1.00 59.87 79 VAL A O 1
ATOM 618 N N . LYS A 1 92 ? 7.540 101.886 73.114 1.00 56.09 80 LYS A N 1
ATOM 619 C CA . LYS A 1 92 ? 6.359 101.832 73.963 1.00 56.48 80 LYS A CA 1
ATOM 620 C C . LYS A 1 92 ? 5.041 101.746 73.200 1.00 54.73 80 LYS A C 1
ATOM 621 O O . LYS A 1 92 ? 4.048 101.284 73.782 1.00 55.64 80 LYS A O 1
ATOM 627 N N . GLN A 1 93 ? 4.997 102.152 71.925 1.00 52.96 81 GLN A N 1
ATOM 628 C CA . GLN A 1 93 ? 3.787 102.021 71.112 1.00 51.83 81 GLN A CA 1
ATOM 629 C C . GLN A 1 93 ? 4.005 101.255 69.815 1.00 50.98 81 GLN A C 1
ATOM 630 O O . GLN A 1 93 ? 3.140 100.477 69.419 1.00 51.83 81 GLN A O 1
ATOM 636 N N . ALA A 1 94 ? 5.132 101.442 69.134 1.00 52.66 82 ALA A N 1
ATOM 637 C CA . ALA A 1 94 ? 5.324 100.770 67.853 1.00 52.76 82 ALA A CA 1
ATOM 638 C C . ALA A 1 94 ? 5.440 99.254 68.035 1.00 50.45 82 ALA A C 1
ATOM 639 O O . ALA A 1 94 ? 5.822 98.748 69.099 1.00 51.39 82 ALA A O 1
ATOM 641 N N . LYS A 1 95 ? 5.068 98.527 66.991 1.00 47.37 83 LYS A N 1
ATOM 642 C CA . LYS A 1 95 ? 5.314 97.095 66.959 1.00 47.00 83 LYS A CA 1
ATOM 643 C C . LYS A 1 95 ? 6.728 96.841 66.460 1.00 47.11 83 LYS A C 1
ATOM 644 O O . LYS A 1 95 ? 7.214 97.519 65.547 1.00 45.90 83 LYS A O 1
ATOM 650 N N . ILE A 1 96 ? 7.392 95.860 67.054 1.00 48.84 84 ILE A N 1
ATOM 651 C CA . ILE A 1 96 ? 8.682 95.415 66.547 1.00 44.96 84 ILE A CA 1
ATOM 652 C C . ILE A 1 96 ? 8.417 94.412 65.435 1.00 44.16 84 ILE A C 1
ATOM 653 O O . ILE A 1 96 ? 7.817 93.362 65.666 1.00 46.21 84 ILE A O 1
ATOM 658 N N . ALA A 1 97 ? 8.820 94.758 64.218 1.00 45.56 85 ALA A N 1
ATOM 659 C CA . ALA A 1 97 ? 8.743 93.852 63.082 1.00 44.84 85 ALA A CA 1
ATOM 660 C C . ALA A 1 97 ? 10.075 93.138 62.902 1.00 43.79 85 ALA A C 1
ATOM 661 O O . ALA A 1 97 ? 11.089 93.547 63.459 1.00 41.02 85 ALA A O 1
ATOM 663 N N . THR A 1 98 ? 10.061 92.056 62.118 1.00 43.94 86 THR A N 1
ATOM 664 C CA . THR A 1 98 ? 11.302 91.424 61.686 1.00 41.18 86 THR A CA 1
ATOM 665 C C . THR A 1 98 ? 11.088 90.766 60.330 1.00 41.11 86 THR A C 1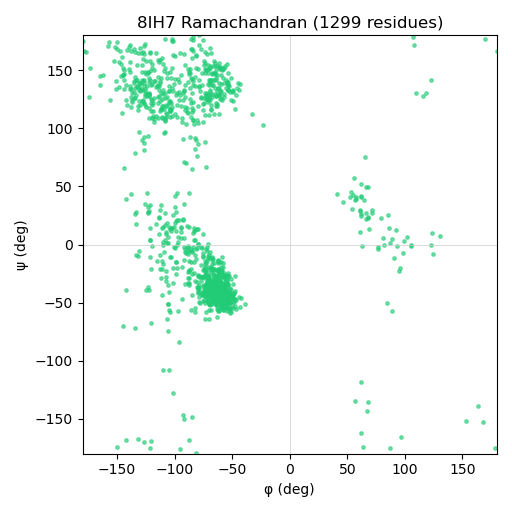
ATOM 666 O O . THR A 1 98 ? 9.978 90.738 59.799 1.00 42.30 86 THR A O 1
ATOM 670 N N . LEU A 1 99 ? 12.173 90.255 59.753 1.00 40.62 87 LEU A N 1
ATOM 671 C CA . LEU A 1 99 ? 12.151 89.780 58.375 1.00 40.25 87 LEU A CA 1
ATOM 672 C C . LEU A 1 99 ? 12.723 88.374 58.310 1.00 39.94 87 LEU A C 1
ATOM 673 O O . LEU A 1 99 ? 13.705 88.066 58.988 1.00 41.69 87 LEU A O 1
ATOM 678 N N . LEU A 1 100 ? 12.106 87.513 57.507 1.00 40.73 88 LEU A N 1
ATOM 679 C CA . LEU A 1 100 ? 12.484 86.104 57.469 1.00 40.55 88 LEU A CA 1
ATOM 680 C C . LEU A 1 100 ? 12.521 85.626 56.028 1.00 40.77 88 LEU A C 1
ATOM 681 O O . LEU A 1 100 ? 11.520 85.751 55.311 1.00 39.32 88 LEU A O 1
ATOM 686 N N . LEU A 1 101 ? 13.663 85.070 55.606 1.00 37.38 89 LEU A N 1
ATOM 687 C CA . LEU A 1 101 ? 13.817 84.587 54.235 1.00 37.38 89 LEU A CA 1
ATOM 688 C C . LEU A 1 101 ? 13.894 83.067 54.244 1.00 38.03 89 LEU A C 1
ATOM 689 O O . LEU A 1 101 ? 14.901 82.517 54.718 1.00 40.58 89 LEU A O 1
ATOM 694 N N . PRO A 1 102 ? 12.877 82.336 53.783 1.00 38.76 90 PRO A N 1
ATOM 695 C CA . PRO A 1 102 ? 13.004 80.876 53.738 1.00 39.71 90 PRO A CA 1
ATOM 696 C C . PRO A 1 102 ? 14.232 80.501 52.936 1.00 39.75 90 PRO A C 1
ATOM 697 O O . PRO A 1 102 ? 14.564 81.156 51.948 1.00 37.55 90 PRO A O 1
ATOM 701 N N . GLY A 1 103 ? 14.932 79.461 53.396 1.00 41.65 91 GLY A N 1
ATOM 702 C CA . GLY A 1 103 ? 16.243 79.110 52.892 1.00 36.84 91 GLY A CA 1
ATOM 703 C C . GLY A 1 103 ? 17.384 79.664 53.711 1.00 37.43 91 GLY A C 1
ATOM 704 O O . GLY A 1 103 ? 18.500 79.141 53.619 1.00 39.38 91 GLY A O 1
ATOM 705 N N . ILE A 1 104 ? 17.128 80.703 54.508 1.00 36.13 92 ILE A N 1
ATOM 706 C CA . ILE A 1 104 ? 18.117 81.384 55.339 1.00 36.96 92 ILE A CA 1
ATOM 707 C C . ILE A 1 104 ? 17.654 81.282 56.788 1.00 36.91 92 ILE A C 1
ATOM 708 O O . ILE A 1 104 ? 18.273 80.592 57.604 1.00 37.75 92 ILE A O 1
ATOM 713 N N . GLY A 1 105 ? 16.553 81.956 57.117 1.00 35.45 93 GLY A N 1
ATOM 714 C CA . GLY A 1 105 ? 15.923 81.796 58.423 1.00 38.72 93 GLY A CA 1
ATOM 715 C C . GLY A 1 105 ? 14.856 80.706 58.462 1.00 37.60 93 GLY A C 1
ATOM 716 O O . GLY A 1 105 ? 14.252 80.354 57.451 1.00 36.39 93 GLY A O 1
ATOM 717 N N . THR A 1 106 ? 14.634 80.162 59.656 1.00 37.03 94 THR A N 1
ATOM 718 C CA . THR A 1 106 ? 13.717 79.051 59.828 1.00 40.09 94 THR A CA 1
ATOM 719 C C . THR A 1 106 ? 12.676 79.358 60.904 1.00 44.77 94 THR A C 1
ATOM 720 O O . THR A 1 106 ? 12.783 80.331 61.659 1.00 41.66 94 THR A O 1
ATOM 724 N N . VAL A 1 107 ? 11.685 78.459 60.986 1.00 43.10 95 VAL A N 1
ATOM 725 C CA . VAL A 1 107 ? 10.593 78.580 61.951 1.00 43.50 95 VAL A CA 1
ATOM 726 C C . VAL A 1 107 ? 11.146 78.660 63.364 1.00 44.66 95 VAL A C 1
ATOM 727 O O . VAL A 1 107 ? 10.644 79.418 64.207 1.00 44.73 95 VAL A O 1
ATOM 731 N N . HIS A 1 108 ? 12.203 77.895 63.641 1.00 44.67 96 HIS A N 1
ATOM 732 C CA . HIS A 1 108 ? 12.850 77.992 64.939 1.00 48.84 96 HIS A CA 1
ATOM 733 C C . HIS A 1 108 ? 13.443 79.386 65.156 1.00 47.28 96 HIS A C 1
ATOM 734 O O . HIS A 1 108 ? 13.396 79.927 66.271 1.00 44.24 96 HIS A O 1
ATOM 741 N N . ASP A 1 109 ? 14.001 79.989 64.104 1.00 43.65 97 ASP A N 1
ATOM 742 C CA . ASP A 1 109 ? 14.483 81.358 64.258 1.00 44.14 97 ASP A CA 1
ATOM 743 C C . ASP A 1 109 ? 13.319 82.331 64.467 1.00 44.52 97 ASP A C 1
ATOM 744 O O . ASP A 1 109 ? 13.460 83.331 65.190 1.00 40.45 97 ASP A O 1
ATOM 749 N N . LEU A 1 110 ? 12.160 82.030 63.872 1.00 43.96 98 LEU A N 1
ATOM 750 C CA . LEU A 1 110 ? 10.974 82.862 64.053 1.00 43.49 98 LEU A CA 1
ATOM 751 C C . LEU A 1 110 ? 10.466 82.788 65.484 1.00 43.56 98 LEU A C 1
ATOM 752 O O . LEU A 1 110 ? 10.150 83.816 66.089 1.00 43.35 98 LEU A O 1
ATOM 757 N N . ARG A 1 111 ? 10.369 81.576 66.037 1.00 46.48 99 ARG A N 1
ATOM 758 C CA . ARG A 1 111 ? 10.020 81.420 67.444 1.00 44.87 99 ARG A CA 1
ATOM 759 C C . ARG A 1 111 ? 10.917 82.274 68.330 1.00 47.46 99 ARG A C 1
ATOM 760 O O . ARG A 1 111 ? 10.429 83.019 69.189 1.00 49.14 99 ARG A O 1
ATOM 768 N N . GLU A 1 112 ? 12.239 82.186 68.126 1.00 45.73 100 GLU A N 1
ATOM 769 C CA . GLU A 1 112 ? 13.173 82.971 68.929 1.00 46.22 100 GLU A CA 1
ATOM 770 C C . GLU A 1 112 ? 12.861 84.457 68.839 1.00 45.51 100 GLU A C 1
ATOM 771 O O . GLU A 1 112 ? 12.781 85.149 69.860 1.00 47.99 100 GLU A O 1
ATOM 777 N N . ALA A 1 113 ? 12.690 84.968 67.619 1.00 43.04 101 ALA A N 1
ATOM 778 C CA . ALA A 1 113 ? 12.419 86.389 67.451 1.00 44.32 101 ALA A CA 1
ATOM 779 C C . ALA A 1 113 ? 11.106 86.788 68.112 1.00 49.19 101 ALA A C 1
ATOM 780 O O . ALA A 1 113 ? 10.960 87.926 68.582 1.00 49.64 101 ALA A O 1
ATOM 782 N N . TYR A 1 114 ? 10.132 85.875 68.133 1.00 47.81 102 TYR A N 1
ATOM 783 C CA . TYR A 1 114 ? 8.865 86.163 68.795 1.00 47.75 102 TYR A CA 1
ATOM 784 C C . TYR A 1 114 ? 9.058 86.256 70.299 1.00 49.30 102 TYR A C 1
ATOM 785 O O . TYR A 1 114 ? 8.561 87.190 70.949 1.00 47.51 102 TYR A O 1
ATOM 794 N N . ASP A 1 115 ? 9.756 85.267 70.872 1.00 48.96 103 ASP A N 1
ATOM 795 C CA . ASP A 1 115 ? 10.100 85.325 72.286 1.00 49.25 103 ASP A CA 1
ATOM 796 C C . ASP A 1 115 ? 10.865 86.600 72.621 1.00 47.84 103 ASP A C 1
ATOM 797 O O . ASP A 1 115 ? 10.747 87.106 73.739 1.00 52.58 103 ASP A O 1
ATOM 802 N N . ALA A 1 116 ? 11.609 87.162 71.665 1.00 46.35 104 ALA A N 1
ATOM 803 C CA . ALA A 1 116 ? 12.385 88.367 71.942 1.00 47.99 104 ALA A CA 1
ATOM 804 C C . ALA A 1 116 ? 11.589 89.666 71.792 1.00 49.83 104 ALA A C 1
ATOM 805 O O . ALA A 1 116 ? 12.125 90.736 72.112 1.00 51.25 104 ALA A O 1
ATOM 807 N N . GLY A 1 117 ? 10.348 89.615 71.313 1.00 45.15 105 GLY A N 1
ATOM 808 C CA . GLY A 1 117 ? 9.497 90.793 71.271 1.00 47.10 105 GLY A CA 1
ATOM 809 C C . GLY A 1 117 ? 8.956 91.176 69.903 1.00 48.98 105 GLY A C 1
ATOM 810 O O . GLY A 1 117 ? 8.226 92.175 69.809 1.00 49.57 105 GLY A O 1
ATOM 811 N N . ALA A 1 118 ? 9.268 90.460 68.825 1.00 47.73 106 ALA A N 1
ATOM 812 C CA . ALA A 1 118 ? 8.711 90.802 67.526 1.00 44.03 106 ALA A CA 1
ATOM 813 C C . ALA A 1 118 ? 7.281 90.292 67.428 1.00 46.61 106 ALA A C 1
ATOM 814 O O . ALA A 1 118 ? 6.977 89.162 67.820 1.00 45.29 106 ALA A O 1
ATOM 816 N N . ARG A 1 119 ? 6.398 91.138 66.902 1.00 47.31 107 ARG A N 1
ATOM 817 C CA . ARG A 1 119 ? 5.003 90.784 66.707 1.00 45.26 107 ARG A CA 1
ATOM 818 C C . ARG A 1 119 ? 4.569 90.887 65.256 1.00 45.77 107 ARG A C 1
ATOM 819 O O . ARG A 1 119 ? 3.487 90.399 64.910 1.00 44.20 107 ARG A O 1
ATOM 827 N N . VAL A 1 120 ? 5.390 91.474 64.394 1.00 45.17 108 VAL A N 1
ATOM 828 C CA . VAL A 1 120 ? 5.207 91.398 62.953 1.00 44.62 108 VAL A CA 1
ATOM 829 C C . VAL A 1 120 ? 6.367 90.601 62.373 1.00 44.17 108 VAL A C 1
ATOM 830 O O . VAL A 1 120 ? 7.525 90.796 62.768 1.00 46.27 108 VAL A O 1
ATOM 834 N N . VAL A 1 121 ? 6.065 89.697 61.445 1.00 41.50 109 VAL A N 1
ATOM 835 C CA . VAL A 1 121 ? 7.101 89.036 60.663 1.00 43.93 109 VAL A CA 1
ATOM 836 C C . VAL A 1 121 ? 6.710 89.115 59.198 1.00 42.58 109 VAL A C 1
ATOM 837 O O . VAL A 1 121 ? 5.548 88.883 58.846 1.00 44.04 109 VAL A O 1
ATOM 841 N N . ARG A 1 122 ? 7.665 89.499 58.360 1.00 39.75 110 ARG A N 1
ATOM 842 C CA . ARG A 1 122 ? 7.500 89.545 56.914 1.00 39.84 110 ARG A CA 1
ATOM 843 C C . ARG A 1 122 ? 8.288 88.380 56.326 1.00 42.34 110 ARG A C 1
ATOM 844 O O . ARG A 1 122 ? 9.521 88.351 56.403 1.00 41.84 110 ARG A O 1
ATOM 852 N N . VAL A 1 123 ? 7.584 87.407 55.771 1.00 41.16 111 VAL A N 1
ATOM 853 C CA . VAL A 1 123 ? 8.218 86.220 55.222 1.00 35.75 111 VAL A CA 1
ATOM 854 C C . VAL A 1 123 ? 8.506 86.502 53.754 1.00 38.85 111 VAL A C 1
ATOM 855 O O . VAL A 1 123 ? 7.586 86.730 52.958 1.00 37.48 111 VAL A O 1
ATOM 859 N N . ALA A 1 124 ? 9.793 86.536 53.404 1.00 39.10 112 ALA A N 1
ATOM 860 C CA . ALA A 1 124 ? 10.238 87.020 52.102 1.00 41.67 112 ALA A CA 1
ATOM 861 C C . ALA A 1 124 ? 10.717 85.865 51.241 1.00 39.93 112 ALA A C 1
ATOM 862 O O . ALA A 1 124 ? 11.577 85.085 51.658 1.00 39.81 112 ALA A O 1
ATOM 864 N N . THR A 1 125 ? 10.155 85.747 50.049 1.00 40.77 113 THR A N 1
ATOM 865 C CA . THR A 1 125 ? 10.669 84.815 49.059 1.00 40.81 113 THR A CA 1
ATOM 866 C C . THR A 1 125 ? 10.854 85.563 47.761 1.00 42.38 113 THR A C 1
ATOM 867 O O . THR A 1 125 ? 10.315 86.669 47.570 1.00 40.08 113 THR A O 1
ATOM 871 N N . HIS A 1 126 ? 11.614 84.937 46.864 1.00 38.98 114 HIS A N 1
ATOM 872 C CA . HIS A 1 126 ? 11.650 85.445 45.511 1.00 39.67 114 HIS A CA 1
ATOM 873 C C . HIS A 1 126 ? 10.228 85.499 44.961 1.00 41.08 114 HIS A C 1
ATOM 874 O O . HIS A 1 126 ? 9.338 84.750 45.392 1.00 41.69 114 HIS A O 1
ATOM 881 N N . CYS A 1 127 ? 10.017 86.399 44.007 1.00 40.83 115 CYS A N 1
ATOM 882 C CA . CYS A 1 127 ? 8.651 86.702 43.590 1.00 40.96 115 CYS A CA 1
ATOM 883 C C . CYS A 1 127 ? 8.041 85.625 42.712 1.00 41.75 115 CYS A C 1
ATOM 884 O O . CYS A 1 127 ? 6.973 85.925 42.159 1.00 41.72 115 CYS A O 1
ATOM 887 N N . THR A 1 128 ? 8.720 84.479 42.573 1.00 39.45 116 THR A N 1
ATOM 888 C CA . THR A 1 128 ? 8.192 83.283 41.933 1.00 40.31 116 THR A CA 1
ATOM 889 C C . THR A 1 128 ? 8.176 82.069 42.857 1.00 41.37 116 THR A C 1
ATOM 890 O O . THR A 1 128 ? 7.813 80.978 42.415 1.00 41.14 116 THR A O 1
ATOM 894 N N . GLU A 1 129 ? 8.555 82.213 44.121 1.00 42.95 117 GLU A N 1
ATOM 895 C CA . GLU A 1 129 ? 8.703 81.054 44.992 1.00 40.35 117 GLU A CA 1
ATOM 896 C C . GLU A 1 129 ? 7.890 81.211 46.265 1.00 41.27 117 GLU A C 1
ATOM 897 O O . GLU A 1 129 ? 8.319 80.757 47.333 1.00 42.35 117 GLU A O 1
ATOM 903 N N . ALA A 1 130 ? 6.718 81.849 46.175 1.00 39.66 118 ALA A N 1
ATOM 904 C CA . ALA A 1 130 ? 5.857 81.971 47.346 1.00 40.93 118 ALA A CA 1
ATOM 905 C C . ALA A 1 130 ? 5.613 80.624 48.019 1.00 42.90 118 ALA A C 1
ATOM 906 O O . ALA A 1 130 ? 5.459 80.557 49.251 1.00 38.94 118 ALA A O 1
ATOM 908 N N . ASP A 1 131 ? 5.632 79.535 47.249 1.00 41.47 119 ASP A N 1
ATOM 909 C CA . ASP A 1 131 ? 5.191 78.288 47.854 1.00 44.95 119 ASP A CA 1
ATOM 910 C C . ASP A 1 131 ? 6.177 77.739 48.883 1.00 48.85 119 ASP A C 1
ATOM 911 O O . ASP A 1 131 ? 5.808 76.812 49.624 1.00 49.50 119 ASP A O 1
ATOM 916 N N . VAL A 1 132 ? 7.408 78.271 48.963 1.00 43.92 120 VAL A N 1
ATOM 917 C CA . VAL A 1 132 ? 8.299 77.812 50.030 1.00 42.05 120 VAL A CA 1
ATOM 918 C C . VAL A 1 132 ? 7.991 78.474 51.368 1.00 43.71 120 VAL A C 1
ATOM 919 O O . VAL A 1 132 ? 8.650 78.150 52.366 1.00 44.76 120 VAL A O 1
ATOM 923 N N . SER A 1 133 ? 6.986 79.362 51.443 1.00 43.03 121 SER A N 1
ATOM 924 C CA . SER A 1 133 ? 6.761 80.129 52.665 1.00 42.60 121 SER A CA 1
ATOM 925 C C . SER A 1 133 ? 5.632 79.600 53.534 1.00 42.66 121 SER A C 1
ATOM 926 O O . SER A 1 133 ? 5.395 80.176 54.608 1.00 44.36 121 SER A O 1
ATOM 929 N N . ARG A 1 134 ? 4.933 78.540 53.108 1.00 41.38 122 ARG A N 1
ATOM 930 C CA . ARG A 1 134 ? 3.772 78.056 53.854 1.00 42.92 122 ARG A CA 1
ATOM 931 C C . ARG A 1 134 ? 4.109 77.841 55.323 1.00 41.84 122 ARG A C 1
ATOM 932 O O . ARG A 1 134 ? 3.462 78.405 56.208 1.00 43.15 122 ARG A O 1
ATOM 940 N N . GLN A 1 135 ? 5.138 77.052 55.603 1.00 41.97 123 GLN A N 1
ATOM 941 C CA . GLN A 1 135 ? 5.400 76.696 56.990 1.00 41.30 123 GLN A CA 1
ATOM 942 C C . GLN A 1 135 ? 5.662 77.934 57.831 1.00 42.39 123 GLN A C 1
ATOM 943 O O . GLN A 1 135 ? 5.196 78.020 58.972 1.00 46.89 123 GLN A O 1
ATOM 949 N N . HIS A 1 136 ? 6.341 78.930 57.270 1.00 41.98 124 HIS A N 1
ATOM 950 C CA . HIS A 1 136 ? 6.657 80.118 58.051 1.00 42.70 124 HIS A CA 1
ATOM 951 C C . HIS A 1 136 ? 5.423 80.969 58.269 1.00 42.09 124 HIS A C 1
ATOM 952 O O . HIS A 1 136 ? 5.132 81.376 59.397 1.00 44.03 124 HIS A O 1
ATOM 959 N N . ILE A 1 137 ? 4.701 81.257 57.192 1.00 40.77 125 ILE A N 1
ATOM 960 C CA . ILE A 1 137 ? 3.458 82.009 57.312 1.00 43.55 125 ILE A CA 1
ATOM 961 C C . ILE A 1 137 ? 2.465 81.286 58.225 1.00 44.25 125 ILE A C 1
ATOM 962 O O . ILE A 1 137 ? 1.799 81.914 59.057 1.00 41.94 125 ILE A O 1
ATOM 967 N N . GLU A 1 138 ? 2.358 79.957 58.099 1.00 44.34 126 GLU A N 1
ATOM 968 C CA . GLU A 1 138 ? 1.403 79.225 58.932 1.00 44.53 126 GLU A CA 1
ATOM 969 C C . GLU A 1 138 ? 1.833 79.242 60.387 1.00 47.39 126 GLU A C 1
ATOM 970 O O . GLU A 1 138 ? 1.002 79.440 61.284 1.00 50.58 126 GLU A O 1
ATOM 976 N N . TYR A 1 139 ? 3.125 79.037 60.639 1.00 42.84 127 TYR A N 1
ATOM 977 C CA . TYR A 1 139 ? 3.609 79.015 62.010 1.00 42.86 127 TYR A CA 1
ATOM 978 C C . TYR A 1 139 ? 3.413 80.366 62.671 1.00 45.14 127 TYR A C 1
ATOM 979 O O . TYR A 1 139 ? 3.005 80.443 63.835 1.00 47.55 127 TYR A O 1
ATOM 988 N N . ALA A 1 140 ? 3.617 81.435 61.916 1.00 45.36 128 ALA A N 1
ATOM 989 C CA . ALA A 1 140 ? 3.510 82.796 62.479 1.00 44.24 128 ALA A CA 1
ATOM 990 C C . ALA A 1 140 ? 2.063 83.120 62.841 1.00 46.90 128 ALA A C 1
ATOM 991 O O . ALA A 1 140 ? 1.833 83.785 63.858 1.00 50.58 128 ALA A O 1
ATOM 993 N N . ARG A 1 141 ? 1.120 82.671 62.023 1.00 46.24 129 ARG A N 1
ATOM 994 C CA . ARG A 1 141 ? -0.310 82.877 62.335 1.00 46.94 129 ARG A CA 1
ATOM 995 C C . ARG A 1 141 ? -0.646 82.181 63.656 1.00 48.49 129 ARG A C 1
ATOM 996 O O . ARG A 1 141 ? -1.396 82.762 64.454 1.00 48.00 129 ARG A O 1
ATOM 1004 N N . GLY A 1 142 ? -0.094 80.991 63.874 1.00 46.37 130 GLY A N 1
ATOM 1005 C CA . GLY A 1 142 ? -0.364 80.230 65.101 1.00 44.03 130 GLY A CA 1
ATOM 1006 C C . GLY A 1 142 ? 0.211 80.915 66.314 1.00 48.94 130 GLY A C 1
ATOM 1007 O O . GLY A 1 142 ? -0.248 80.620 67.424 1.00 51.19 130 GLY A O 1
ATOM 1008 N N . LEU A 1 143 ? 1.191 81.787 66.115 1.00 49.23 131 LEU A N 1
ATOM 1009 C CA . LEU A 1 143 ? 1.770 82.554 67.238 1.00 47.16 131 LEU A CA 1
ATOM 1010 C C . LEU A 1 143 ? 0.968 83.838 67.419 1.00 47.91 131 LEU A C 1
ATOM 1011 O O . LEU A 1 143 ? 1.274 84.584 68.358 1.00 46.20 131 LEU A O 1
ATOM 1016 N N . GLY A 1 144 ? -0.039 84.068 66.574 1.00 48.13 132 GLY A N 1
ATOM 1017 C CA . GLY A 1 144 ? -0.693 85.366 66.643 1.00 47.81 132 GLY A CA 1
ATOM 1018 C C . GLY A 1 144 ? 0.233 86.525 66.328 1.00 50.17 132 GLY A C 1
ATOM 1019 O O . GLY A 1 144 ? 0.209 87.537 67.034 1.00 54.03 132 GLY A O 1
ATOM 1020 N N . MET A 1 145 ? 1.090 86.380 65.321 1.00 46.13 133 MET A N 1
ATOM 1021 C CA . MET A 1 145 ? 1.874 87.486 64.801 1.00 46.25 133 MET A CA 1
ATOM 1022 C C . MET A 1 145 ? 1.145 88.088 63.611 1.00 44.27 133 MET A C 1
ATOM 1023 O O . MET A 1 145 ? 0.466 87.387 62.859 1.00 48.71 133 MET A O 1
ATOM 1028 N N . ASP A 1 146 ? 1.271 89.394 63.448 1.00 44.91 134 ASP A N 1
ATOM 1029 C CA . ASP A 1 146 ? 0.913 89.993 62.169 1.00 48.42 134 ASP A CA 1
ATOM 1030 C C . ASP A 1 146 ? 1.834 89.384 61.123 1.00 47.41 134 ASP A C 1
ATOM 1031 O O . ASP A 1 146 ? 3.064 89.474 61.232 1.00 48.29 134 ASP A O 1
ATOM 1036 N N . THR A 1 147 ? 1.233 88.602 60.233 1.00 47.32 135 THR A N 1
ATOM 1037 C CA . THR A 1 147 ? 2.027 87.840 59.260 1.00 45.20 135 THR A CA 1
ATOM 1038 C C . THR A 1 147 ? 1.925 88.490 57.911 1.00 43.90 135 THR A C 1
ATOM 1039 O O . THR A 1 147 ? 0.810 88.651 57.407 1.00 43.22 135 THR A O 1
ATOM 1043 N N . VAL A 1 148 ? 3.071 88.843 57.348 1.00 43.56 136 VAL A N 1
ATOM 1044 C CA . VAL A 1 148 ? 3.095 89.559 56.050 1.00 41.29 136 VAL A CA 1
ATOM 1045 C C . VAL A 1 148 ? 3.936 88.751 55.060 1.00 44.33 136 VAL A C 1
ATOM 1046 O O . VAL A 1 148 ? 4.867 88.062 55.493 1.00 44.66 136 VAL A O 1
ATOM 1050 N N . GLY A 1 149 ? 3.582 88.821 53.782 1.00 45.89 137 GLY A N 1
ATOM 1051 C CA . GLY A 1 149 ? 4.339 88.123 52.739 1.00 39.98 137 GLY A CA 1
ATOM 1052 C C . GLY A 1 149 ? 5.113 89.108 51.904 1.00 40.78 137 GLY A C 1
ATOM 1053 O O . GLY A 1 149 ? 4.521 90.102 51.464 1.00 44.61 137 GLY A O 1
ATOM 1054 N N . PHE A 1 150 ? 6.398 88.839 51.706 1.00 43.91 138 PHE A N 1
ATOM 1055 C CA . PHE A 1 150 ? 7.260 89.729 50.896 1.00 42.45 138 PHE A CA 1
ATOM 1056 C C . PHE A 1 150 ? 7.617 88.997 49.623 1.00 44.71 138 PHE A C 1
ATOM 1057 O O . PHE A 1 150 ? 8.084 87.855 49.689 1.00 48.25 138 PHE A O 1
ATOM 1065 N N . LEU A 1 151 ? 7.346 89.616 48.481 1.00 42.03 139 LEU A N 1
ATOM 1066 C CA . LEU A 1 151 ? 7.678 89.011 47.172 1.00 40.65 139 LEU A CA 1
ATOM 1067 C C . LEU A 1 151 ? 8.836 89.818 46.596 1.00 40.81 139 LEU A C 1
ATOM 1068 O O . LEU A 1 151 ? 8.583 90.841 45.953 1.00 40.30 139 LEU A O 1
ATOM 1073 N N . MET A 1 152 ? 10.054 89.330 46.802 1.00 41.28 140 MET A N 1
ATOM 1074 C CA . MET A 1 152 ? 11.264 90.100 46.427 1.00 40.60 140 MET A CA 1
ATOM 1075 C C . MET A 1 152 ? 11.522 90.137 44.919 1.00 39.83 140 MET A C 1
ATOM 1076 O O . MET A 1 152 ? 11.065 89.238 44.214 1.00 37.51 140 MET A O 1
ATOM 1081 N N . MET A 1 153 ? 12.274 91.145 44.485 1.00 39.60 141 MET A N 1
ATOM 1082 C CA . MET A 1 153 ? 12.605 91.330 43.052 1.00 38.85 141 MET A CA 1
ATOM 1083 C C . MET A 1 153 ? 11.299 91.377 42.254 1.00 37.92 141 MET A C 1
ATOM 1084 O O . MET A 1 153 ? 11.250 90.827 41.151 1.00 38.45 141 MET A O 1
ATOM 1089 N N . SER A 1 154 ? 10.314 92.095 42.788 1.00 39.07 142 SER A N 1
ATOM 1090 C CA . SER A 1 154 ? 9.014 92.175 42.110 1.00 41.43 142 SER A CA 1
ATOM 1091 C C . SER A 1 154 ? 9.104 92.734 40.696 1.00 42.84 142 SER A C 1
ATOM 1092 O O . SER A 1 154 ? 8.094 92.704 39.979 1.00 41.83 142 SER A O 1
ATOM 1095 N N . HIS A 1 155 ? 10.253 93.285 40.282 1.00 38.71 143 HIS A N 1
ATOM 1096 C CA . HIS A 1 155 ? 10.329 93.728 38.896 1.00 41.45 143 HIS A CA 1
ATOM 1097 C C . HIS A 1 155 ? 10.472 92.553 37.939 1.00 39.90 143 HIS A C 1
ATOM 1098 O O . HIS A 1 155 ? 10.133 92.689 36.762 1.00 40.13 143 HIS A O 1
ATOM 1105 N N . MET A 1 156 ? 10.956 91.418 38.436 1.00 39.91 144 MET A N 1
ATOM 1106 C CA . MET A 1 156 ? 11.229 90.264 37.547 1.00 40.30 144 MET A CA 1
ATOM 1107 C C . MET A 1 156 ? 9.934 89.488 37.268 1.00 42.22 144 MET A C 1
ATOM 1108 O O . MET A 1 156 ? 9.961 88.563 36.446 1.00 48.16 144 MET A O 1
ATOM 1113 N N . GLN A 1 157 ? 8.840 89.889 37.898 1.00 41.81 145 GLN A N 1
ATOM 1114 C CA . GLN A 1 157 ? 7.551 89.191 37.692 1.00 43.83 145 GLN A CA 1
ATOM 1115 C C . GLN A 1 157 ? 6.581 90.090 36.917 1.00 42.40 145 GLN A C 1
ATOM 1116 O O . GLN A 1 157 ? 6.824 91.304 36.865 1.00 44.00 145 GLN A O 1
ATOM 1122 N N . THR A 1 158 ? 5.557 89.498 36.304 1.00 40.70 146 THR A N 1
ATOM 1123 C CA . THR A 1 158 ? 4.509 90.270 35.614 1.00 43.19 146 THR A CA 1
ATOM 1124 C C . THR A 1 158 ? 3.467 90.637 36.636 1.00 41.16 146 THR A C 1
ATOM 1125 O O . THR A 1 158 ? 3.266 89.847 37.561 1.00 41.23 146 THR A O 1
ATOM 1129 N N . PRO A 1 159 ? 2.785 91.794 36.538 1.00 43.27 147 PRO A N 1
ATOM 1130 C CA . PRO A 1 159 ? 1.691 92.111 37.470 1.00 43.18 147 PRO A CA 1
ATOM 1131 C C . PRO A 1 159 ? 0.841 90.910 37.815 1.00 39.71 147 PRO A C 1
ATOM 1132 O O . PRO A 1 159 ? 0.633 90.605 38.993 1.00 41.98 147 PRO A O 1
ATOM 1136 N N . VAL A 1 160 ? 0.383 90.197 36.795 1.00 38.18 148 VAL A N 1
ATOM 1137 C CA . VAL A 1 160 ? -0.549 89.102 37.038 1.00 39.30 148 VAL A CA 1
ATOM 1138 C C . VAL A 1 160 ? 0.131 87.953 37.778 1.00 42.14 148 VAL A C 1
ATOM 1139 O O . VAL A 1 160 ? -0.438 87.378 38.718 1.00 41.15 148 VAL A O 1
ATOM 1143 N N . GLY A 1 161 ? 1.357 87.599 37.378 1.00 39.48 149 GLY A N 1
ATOM 1144 C CA . GLY A 1 161 ? 2.049 86.519 38.068 1.00 39.42 149 GLY A CA 1
ATOM 1145 C C . GLY A 1 161 ? 2.334 86.855 39.519 1.00 40.47 149 GLY A C 1
ATOM 1146 O O . GLY A 1 161 ? 2.166 86.014 40.413 1.00 41.43 149 GLY A O 1
ATOM 1147 N N . LEU A 1 162 ? 2.746 88.099 39.770 1.00 40.74 150 LEU A N 1
ATOM 1148 C CA . LEU A 1 162 ? 3.042 88.554 41.121 1.00 40.13 150 LEU A CA 1
ATOM 1149 C C . LEU A 1 162 ? 1.817 88.426 42.003 1.00 41.01 150 LEU A C 1
ATOM 1150 O O . LEU A 1 162 ? 1.895 87.921 43.129 1.00 40.26 150 LEU A O 1
ATOM 1155 N N . ALA A 1 163 ? 0.671 88.880 41.493 1.00 41.27 151 ALA A N 1
ATOM 1156 C CA . ALA A 1 163 ? -0.587 88.726 42.205 1.00 42.40 151 ALA A CA 1
ATOM 1157 C C . ALA A 1 163 ? -0.907 87.246 42.465 1.00 42.65 151 ALA A C 1
ATOM 1158 O O . ALA A 1 163 ? -1.350 86.889 43.563 1.00 43.43 151 ALA A O 1
ATOM 1160 N N . GLN A 1 164 ? -0.655 86.361 41.488 1.00 42.25 152 GLN A N 1
ATOM 1161 C CA . GLN A 1 164 ? -0.840 84.922 41.724 1.00 43.61 152 GLN A CA 1
ATOM 1162 C C . GLN A 1 164 ? 0.048 84.407 42.861 1.00 45.11 152 GLN A C 1
ATOM 1163 O O . GLN A 1 164 ? -0.386 83.556 43.650 1.00 43.48 152 GLN A O 1
ATOM 1169 N N . GLN A 1 165 ? 1.308 84.886 42.950 1.00 43.31 153 GLN A N 1
ATOM 1170 C CA . GLN A 1 165 ? 2.151 84.505 44.088 1.00 42.17 153 GLN A CA 1
ATOM 1171 C C . GLN A 1 165 ? 1.608 85.092 45.388 1.00 42.56 153 GLN A C 1
ATOM 1172 O O . GLN A 1 165 ? 1.577 84.411 46.426 1.00 40.21 153 GLN A O 1
ATOM 1178 N N . ALA A 1 166 ? 1.171 86.356 45.343 1.00 41.98 154 ALA A N 1
ATOM 1179 C CA . ALA A 1 166 ? 0.556 86.984 46.509 1.00 42.26 154 ALA A CA 1
ATOM 1180 C C . ALA A 1 166 ? -0.647 86.194 46.988 1.00 42.26 154 ALA A C 1
ATOM 1181 O O . ALA A 1 166 ? -0.840 86.022 48.197 1.00 42.85 154 ALA A O 1
ATOM 1183 N N . LYS A 1 167 ? -1.470 85.702 46.060 1.00 40.24 155 LYS A N 1
ATOM 1184 C CA . LYS A 1 167 ? -2.627 84.919 46.475 1.00 41.17 155 LYS A CA 1
ATOM 1185 C C . LYS A 1 167 ? -2.210 83.659 47.235 1.00 45.42 155 LYS A C 1
ATOM 1186 O O . LYS A 1 167 ? -2.855 83.284 48.232 1.00 42.57 155 LYS A O 1
ATOM 1192 N N . LEU A 1 168 ? -1.147 82.982 46.767 1.00 41.60 156 LEU A N 1
ATOM 1193 C CA . LEU A 1 168 ? -0.668 81.789 47.454 1.00 40.63 156 LEU A CA 1
ATOM 1194 C C . LEU A 1 168 ? -0.358 82.110 48.905 1.00 44.41 156 LEU A C 1
ATOM 1195 O O . LEU A 1 168 ? -0.727 81.367 49.822 1.00 45.88 156 LEU A O 1
ATOM 1200 N N . MET A 1 169 ? 0.326 83.231 49.120 1.00 42.26 157 MET A N 1
ATOM 1201 C CA . MET A 1 169 ? 0.754 83.638 50.449 1.00 43.14 157 MET A CA 1
ATOM 1202 C C . MET A 1 169 ? -0.441 83.995 51.316 1.00 45.43 157 MET A C 1
ATOM 1203 O O . MET A 1 169 ? -0.454 83.685 52.514 1.00 45.60 157 MET A O 1
ATOM 1208 N N . GLU A 1 170 ? -1.434 84.686 50.737 1.00 43.95 158 GLU A N 1
ATOM 1209 C CA . GLU A 1 170 ? -2.724 84.867 51.403 1.00 44.89 158 GLU A CA 1
ATOM 1210 C C . GLU A 1 170 ? -3.348 83.526 51.765 1.00 42.85 158 GLU A C 1
ATOM 1211 O O . GLU A 1 170 ? -3.821 83.329 52.891 1.00 39.55 158 GLU A O 1
ATOM 1217 N N . ASN A 1 171 ? -3.344 82.585 50.815 1.00 41.88 159 ASN A N 1
ATOM 1218 C CA . ASN A 1 171 ? -3.859 81.250 51.098 1.00 43.25 159 ASN A CA 1
ATOM 1219 C C . ASN A 1 171 ? -3.225 80.670 52.354 1.00 43.78 159 ASN A C 1
ATOM 1220 O O . ASN A 1 171 ? -3.921 80.135 53.220 1.00 44.68 159 ASN A O 1
ATOM 1225 N N . TYR A 1 172 ? -1.905 80.805 52.495 1.00 45.66 160 TYR A N 1
ATOM 1226 C CA . TYR A 1 172 ? -1.240 80.192 53.634 1.00 42.68 160 TYR A CA 1
ATOM 1227 C C . TYR A 1 172 ? -1.524 80.919 54.936 1.00 42.38 160 TYR A C 1
ATOM 1228 O O . TYR A 1 172 ? -1.276 80.348 55.994 1.00 44.28 160 TYR A O 1
ATOM 1237 N N . GLY A 1 173 ? -2.029 82.158 54.890 1.00 43.57 161 GLY A N 1
ATOM 1238 C CA . GLY A 1 173 ? -2.307 82.909 56.102 1.00 40.98 161 GLY A CA 1
ATOM 1239 C C . GLY A 1 173 ? -1.769 84.333 56.179 1.00 47.00 161 GLY A C 1
ATOM 1240 O O . GLY A 1 173 ? -1.843 84.962 57.246 1.00 43.14 161 GLY A O 1
ATOM 1241 N N . ALA A 1 174 ? -1.216 84.868 55.086 1.00 46.58 162 ALA A N 1
ATOM 1242 C CA . ALA A 1 174 ? -0.707 86.236 55.133 1.00 47.72 162 ALA A CA 1
ATOM 1243 C C . ALA A 1 174 ? -1.856 87.225 55.257 1.00 45.18 162 ALA A C 1
ATOM 1244 O O . ALA A 1 174 ? -2.848 87.149 54.529 1.00 44.79 162 ALA A O 1
ATOM 1246 N N . GLN A 1 175 ? -1.718 88.138 56.200 1.00 48.29 163 GLN A N 1
ATOM 1247 C CA . GLN A 1 175 ? -2.650 89.226 56.424 1.00 43.21 163 GLN A CA 1
ATOM 1248 C C . GLN A 1 175 ? -2.325 90.456 55.596 1.00 43.62 163 GLN A C 1
ATOM 1249 O O . GLN A 1 175 ? -3.138 91.386 55.550 1.00 47.00 163 GLN A O 1
ATOM 1255 N N . CYS A 1 176 ? -1.183 90.462 54.912 1.00 45.29 164 CYS A N 1
ATOM 1256 C CA . CYS A 1 176 ? -0.701 91.601 54.146 1.00 41.58 164 CYS A CA 1
ATOM 1257 C C . CYS A 1 176 ? 0.359 91.105 53.178 1.00 43.00 164 CYS A C 1
ATOM 1258 O O . CYS A 1 176 ? 1.121 90.186 53.495 1.00 42.75 164 CYS A O 1
ATOM 1261 N N . ILE A 1 177 ? 0.412 91.723 52.002 1.00 41.75 165 ILE A N 1
ATOM 1262 C CA . ILE A 1 177 ? 1.406 91.385 50.992 1.00 42.24 165 ILE A CA 1
ATOM 1263 C C . ILE A 1 177 ? 2.042 92.663 50.457 1.00 45.28 165 ILE A C 1
ATOM 1264 O O . ILE A 1 177 ? 1.341 93.646 50.194 1.00 43.93 165 ILE A O 1
ATOM 1269 N N . TYR A 1 178 ? 3.373 92.656 50.303 1.00 43.72 166 TYR A N 1
ATOM 1270 C CA . TYR A 1 178 ? 4.133 93.829 49.865 1.00 42.09 166 TYR A CA 1
ATOM 1271 C C . TYR A 1 178 ? 4.688 93.628 48.463 1.00 39.74 166 TYR A C 1
ATOM 1272 O O . TYR A 1 178 ? 5.287 92.587 48.178 1.00 39.04 166 TYR A O 1
ATOM 1281 N N . VAL A 1 179 ? 4.516 94.632 47.603 1.00 38.29 167 VAL A N 1
ATOM 1282 C CA . VAL A 1 179 ? 5.323 94.740 46.392 1.00 38.55 167 VAL A CA 1
ATOM 1283 C C . VAL A 1 179 ? 6.734 95.158 46.813 1.00 45.10 167 VAL A C 1
ATOM 1284 O O . VAL A 1 179 ? 6.904 96.163 47.515 1.00 42.48 167 VAL A O 1
ATOM 1288 N N . VAL A 1 180 ? 7.754 94.381 46.416 1.00 42.01 168 VAL A N 1
ATOM 1289 C CA . VAL A 1 180 ? 9.120 94.606 46.889 1.00 42.83 168 VAL A CA 1
ATOM 1290 C C . VAL A 1 180 ? 10.012 94.952 45.694 1.00 42.21 168 VAL A C 1
ATOM 1291 O O . VAL A 1 180 ? 10.307 94.084 44.866 1.00 39.91 168 VAL A O 1
ATOM 1295 N N . ASP A 1 181 ? 10.429 96.215 45.572 1.00 39.69 169 ASP A N 1
ATOM 1296 C CA . ASP A 1 181 ? 11.380 96.593 44.524 1.00 40.83 169 ASP A CA 1
ATOM 1297 C C . ASP A 1 181 ? 12.798 96.441 45.076 1.00 42.14 169 ASP A C 1
ATOM 1298 O O . ASP A 1 181 ? 13.512 97.413 45.333 1.00 42.42 169 ASP A O 1
ATOM 1303 N N . SER A 1 182 ? 13.187 95.174 45.275 1.00 41.16 170 SER A N 1
ATOM 1304 C CA . SER A 1 182 ? 14.475 94.872 45.901 1.00 41.58 170 SER A CA 1
ATOM 1305 C C . SER A 1 182 ? 15.618 95.446 45.081 1.00 37.79 170 SER A C 1
ATOM 1306 O O . SER A 1 182 ? 16.642 95.865 45.629 1.00 38.79 170 SER A O 1
ATOM 1309 N N . GLY A 1 183 ? 15.455 95.466 43.763 1.00 36.61 171 GLY A N 1
ATOM 1310 C CA . GLY A 1 183 ? 16.425 96.049 42.879 1.00 40.10 171 GLY A CA 1
ATOM 1311 C C . GLY A 1 183 ? 16.325 97.550 42.724 1.00 42.32 171 GLY A C 1
ATOM 1312 O O . GLY A 1 183 ? 17.242 98.133 42.144 1.00 41.13 171 GLY A O 1
ATOM 1313 N N . GLY A 1 184 ? 15.270 98.190 43.240 1.00 44.47 172 GLY A N 1
ATOM 1314 C CA . GLY A 1 184 ? 15.056 99.617 42.976 1.00 42.81 172 GLY A CA 1
ATOM 1315 C C . GLY A 1 184 ? 14.962 99.897 41.488 1.00 41.42 172 GLY A C 1
ATOM 1316 O O . GLY A 1 184 ? 15.525 100.885 40.999 1.00 38.20 172 GLY A O 1
ATOM 1317 N N . ALA A 1 185 ? 14.276 99.021 40.752 1.00 38.76 173 ALA A N 1
ATOM 1318 C CA . ALA A 1 185 ? 14.316 98.997 39.305 1.00 38.78 173 ALA A CA 1
ATOM 1319 C C . ALA A 1 185 ? 13.030 99.465 38.646 1.00 38.98 173 ALA A C 1
ATOM 1320 O O . ALA A 1 185 ? 12.999 99.593 37.418 1.00 40.41 173 ALA A O 1
ATOM 1322 N N . MET A 1 186 ? 11.976 99.718 39.413 1.00 38.62 174 MET A N 1
ATOM 1323 C CA . M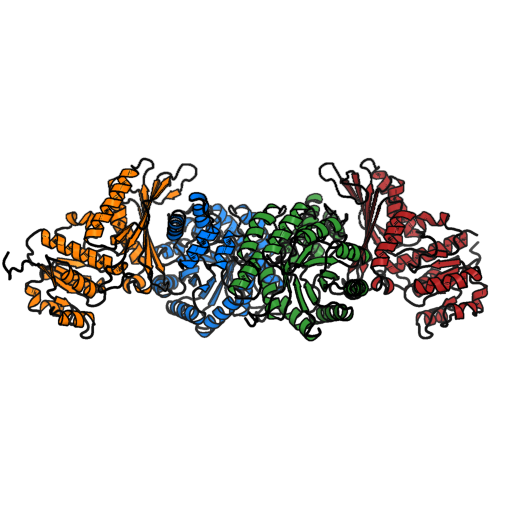ET A 1 186 ? 10.649 99.968 38.874 1.00 42.62 174 MET A CA 1
ATOM 1324 C C . MET A 1 186 ? 10.279 101.444 38.984 1.00 41.80 174 MET A C 1
ATOM 1325 O O . MET A 1 186 ? 10.571 102.110 39.985 1.00 41.25 174 MET A O 1
ATOM 1330 N N . ASN A 1 187 ? 9.582 101.931 37.984 1.00 41.20 175 ASN A N 1
ATOM 1331 C CA . ASN A 1 187 ? 9.082 103.290 38.020 1.00 43.50 175 ASN A CA 1
ATOM 1332 C C . ASN A 1 187 ? 7.636 103.287 38.533 1.00 47.82 175 ASN A C 1
ATOM 1333 O O . ASN A 1 187 ? 7.087 102.237 38.896 1.00 47.22 175 ASN A O 1
ATOM 1338 N N . MET A 1 188 ? 6.992 104.463 38.540 1.00 43.99 176 MET A N 1
ATOM 1339 C CA . MET A 1 188 ? 5.687 104.590 39.184 1.00 44.44 176 MET A CA 1
ATOM 1340 C C . MET A 1 188 ? 4.614 103.769 38.468 1.00 46.07 176 MET A C 1
ATOM 1341 O O . MET A 1 188 ? 3.730 103.191 39.112 1.00 42.29 176 MET A O 1
ATOM 1346 N N . TRP A 1 189 ? 4.677 103.696 37.141 1.00 47.89 177 TRP A N 1
ATOM 1347 C CA . TRP A 1 189 ? 3.688 102.909 36.418 1.00 44.76 177 TRP A CA 1
ATOM 1348 C C . TRP A 1 189 ? 3.802 101.427 36.742 1.00 45.73 177 TRP A C 1
ATOM 1349 O O . TRP A 1 189 ? 2.780 100.756 36.933 1.00 47.34 177 TRP A O 1
ATOM 1360 N N . ASP A 1 190 ? 5.030 100.893 36.797 1.00 47.04 178 ASP A N 1
ATOM 1361 C CA . ASP A 1 190 ? 5.221 99.506 37.232 1.00 46.90 178 ASP A CA 1
ATOM 1362 C C . ASP A 1 190 ? 4.587 99.273 38.597 1.00 49.25 178 ASP A C 1
ATOM 1363 O O . ASP A 1 190 ? 3.959 98.228 38.835 1.00 47.73 178 ASP A O 1
ATOM 1368 N N . ILE A 1 191 ? 4.768 100.224 39.522 1.00 45.06 179 ILE A N 1
ATOM 1369 C CA . ILE A 1 191 ? 4.214 100.047 40.858 1.00 44.24 179 ILE A CA 1
ATOM 1370 C C . ILE A 1 191 ? 2.694 99.988 40.793 1.00 43.56 179 ILE A C 1
ATOM 1371 O O . ILE A 1 191 ? 2.060 99.121 41.409 1.00 41.98 179 ILE A O 1
ATOM 1376 N N . ALA A 1 192 ? 2.091 100.872 40.001 1.00 44.57 180 ALA A N 1
ATOM 1377 C CA . ALA A 1 192 ? 0.637 100.937 39.933 1.00 46.25 180 ALA A CA 1
ATOM 1378 C C . ALA A 1 192 ? 0.062 99.657 39.336 1.00 45.93 180 ALA A C 1
ATOM 1379 O O . ALA A 1 192 ? -0.855 99.053 39.902 1.00 42.38 180 ALA A O 1
ATOM 1381 N N . GLU A 1 193 ? 0.599 99.222 38.196 1.00 45.89 181 GLU A N 1
ATOM 1382 C CA . GLU A 1 193 ? 0.108 98.002 37.575 1.00 45.44 181 GLU A CA 1
ATOM 1383 C C . GLU A 1 193 ? 0.151 96.825 38.540 1.00 46.06 181 GLU A C 1
ATOM 1384 O O . GLU A 1 193 ? -0.674 95.906 38.445 1.00 43.55 181 GLU A O 1
ATOM 1390 N N . ARG A 1 194 ? 1.109 96.823 39.463 1.00 40.95 182 ARG A N 1
ATOM 1391 C CA . ARG A 1 194 ? 1.225 95.676 40.342 1.00 42.69 182 ARG A CA 1
ATOM 1392 C C . ARG A 1 194 ? 0.204 95.731 41.461 1.00 42.23 182 ARG A C 1
ATOM 1393 O O . ARG A 1 194 ? -0.324 94.689 41.862 1.00 41.30 182 ARG A O 1
ATOM 1401 N N . PHE A 1 195 ? -0.090 96.927 41.974 1.00 41.37 183 PHE A N 1
ATOM 1402 C CA . PHE A 1 195 ? -1.110 97.024 43.016 1.00 43.25 183 PHE A CA 1
ATOM 1403 C C . PHE A 1 195 ? -2.497 96.739 42.458 1.00 42.41 183 PHE A C 1
ATOM 1404 O O . PHE A 1 195 ? -3.306 96.071 43.115 1.00 40.65 183 PHE A O 1
ATOM 1412 N N . LYS A 1 196 ? -2.771 97.195 41.234 1.00 42.80 184 LYS A N 1
ATOM 1413 C CA . LYS A 1 196 ? -4.039 96.869 40.597 1.00 45.23 184 LYS A CA 1
ATOM 1414 C C . LYS A 1 196 ? -4.209 95.361 40.502 1.00 45.35 184 LYS A C 1
ATOM 1415 O O . LYS A 1 196 ? -5.242 94.811 40.911 1.00 46.27 184 LYS A O 1
ATOM 1421 N N . ALA A 1 197 ? -3.186 94.676 39.983 1.00 42.55 185 ALA A N 1
ATOM 1422 C CA . ALA A 1 197 ? -3.228 93.222 39.887 1.00 41.83 185 ALA A CA 1
ATOM 1423 C C . ALA A 1 197 ? -3.383 92.581 41.261 1.00 43.91 185 ALA A C 1
ATOM 1424 O O . ALA A 1 197 ? -4.144 91.616 41.423 1.00 44.05 185 ALA A O 1
ATOM 1426 N N . LEU A 1 198 ? -2.698 93.122 42.271 1.00 40.83 186 LEU A N 1
ATOM 1427 C CA . LEU A 1 198 ? -2.864 92.595 43.621 1.00 41.04 186 LEU A CA 1
ATOM 1428 C C . LEU A 1 198 ? -4.294 92.768 44.105 1.00 45.53 186 LEU A C 1
ATOM 1429 O O . LEU A 1 198 ? -4.891 91.833 44.656 1.00 47.27 186 LEU A O 1
ATOM 1434 N N . LYS A 1 199 ? -4.873 93.953 43.888 1.00 44.62 187 LYS A N 1
ATOM 1435 C CA . LYS A 1 199 ? -6.203 94.210 44.414 1.00 42.96 187 LYS A CA 1
ATOM 1436 C C . LYS A 1 199 ? -7.266 93.373 43.709 1.00 44.27 187 LYS A C 1
ATOM 1437 O O . LYS A 1 199 ? -8.287 93.051 44.319 1.00 45.96 187 LYS A O 1
ATOM 1443 N N . ASP A 1 200 ? -7.037 92.980 42.452 1.00 44.61 188 ASP A N 1
ATOM 1444 C CA . ASP A 1 200 ? -8.016 92.150 41.761 1.00 43.83 188 ASP A CA 1
ATOM 1445 C C . ASP A 1 200 ? -8.157 90.784 42.418 1.00 46.73 188 ASP A C 1
ATOM 1446 O O . ASP A 1 200 ? -9.253 90.214 42.437 1.00 52.27 188 ASP A O 1
ATOM 1451 N N . VAL A 1 201 ? -7.072 90.230 42.956 1.00 43.03 189 VAL A N 1
ATOM 1452 C CA . VAL A 1 201 ? -7.161 88.840 43.373 1.00 47.49 189 VAL A CA 1
ATOM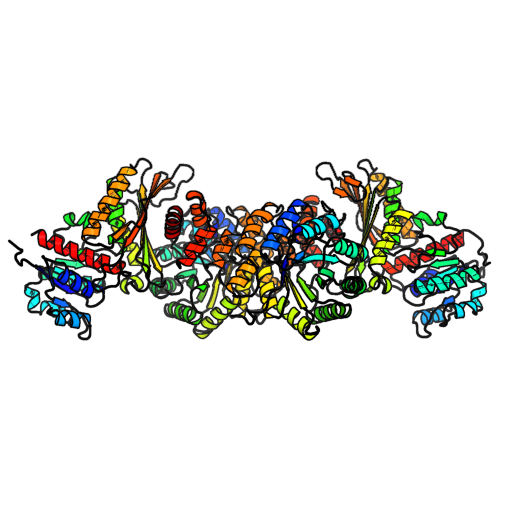 1453 C C . VAL A 1 201 ? -7.199 88.713 44.890 1.00 46.99 189 VAL A C 1
ATOM 1454 O O . VAL A 1 201 ? -7.757 87.751 45.424 1.00 44.68 189 VAL A O 1
ATOM 1458 N N . LEU A 1 202 ? -6.610 89.665 45.600 1.00 47.39 190 LEU A N 1
ATOM 1459 C CA . LEU A 1 202 ? -6.562 89.538 47.045 1.00 44.81 190 LEU A CA 1
ATOM 1460 C C . LEU A 1 202 ? -7.959 89.707 47.643 1.00 44.30 190 LEU A C 1
ATOM 1461 O O . LEU A 1 202 ? -8.770 90.506 47.164 1.00 44.78 190 LEU A O 1
ATOM 1466 N N . ASP A 1 203 ? -8.237 88.913 48.669 1.00 43.87 191 ASP A N 1
ATOM 1467 C CA . ASP A 1 203 ? -9.339 89.173 49.579 1.00 45.21 191 ASP A CA 1
ATOM 1468 C C . ASP A 1 203 ? -9.339 90.646 49.973 1.00 42.94 191 ASP A C 1
ATOM 1469 O O . ASP A 1 203 ? -8.283 91.190 50.297 1.00 45.68 191 ASP A O 1
ATOM 1474 N N . PRO A 1 204 ? -10.490 91.316 49.961 1.00 45.08 192 PRO A N 1
ATOM 1475 C CA . PRO A 1 204 ? -10.516 92.745 50.321 1.00 43.61 192 PRO A CA 1
ATOM 1476 C C . PRO A 1 204 ? -9.909 93.039 51.674 1.00 46.07 192 PRO A C 1
ATOM 1477 O O . PRO A 1 204 ? -9.432 94.162 51.886 1.00 48.40 192 PRO A O 1
ATOM 1481 N N . ALA A 1 205 ? -9.912 92.078 52.596 1.00 42.85 193 ALA A N 1
ATOM 1482 C CA . ALA A 1 205 ? -9.384 92.318 53.928 1.00 43.67 193 ALA A CA 1
ATOM 1483 C C . ALA A 1 205 ? -7.867 92.162 53.978 1.00 44.39 193 ALA A C 1
ATOM 1484 O O . ALA A 1 205 ? -7.243 92.600 54.951 1.00 47.45 193 ALA A O 1
ATOM 1486 N N . THR A 1 206 ? -7.260 91.561 52.961 1.00 42.95 194 THR A N 1
ATOM 1487 C CA . THR A 1 206 ? -5.813 91.398 52.951 1.00 46.25 194 THR A CA 1
ATOM 1488 C C . THR A 1 206 ? -5.159 92.740 52.689 1.00 45.76 194 THR A C 1
ATOM 1489 O O . THR A 1 206 ? -5.477 93.398 51.696 1.00 45.13 194 THR A O 1
ATOM 1493 N N . GLN A 1 207 ? -4.257 93.148 53.574 1.00 44.92 195 GLN A N 1
ATOM 1494 C CA . GLN A 1 207 ? -3.618 94.432 53.379 1.00 45.90 195 GLN A CA 1
ATOM 1495 C C . GLN A 1 207 ? -2.518 94.330 52.337 1.00 47.17 195 GLN A C 1
ATOM 1496 O O . GLN A 1 207 ? -2.116 93.250 51.892 1.00 44.60 195 GLN A O 1
ATOM 1502 N N . THR A 1 208 ? -1.997 95.490 51.978 1.00 47.57 196 THR A N 1
ATOM 1503 C CA . THR A 1 208 ? -1.056 95.586 50.882 1.00 44.13 196 THR A CA 1
ATOM 1504 C C . THR A 1 208 ? -0.040 96.662 51.231 1.00 44.46 196 THR A C 1
ATOM 1505 O O . THR A 1 208 ? -0.374 97.645 51.898 1.00 45.89 196 THR A O 1
ATOM 1509 N N . GLY A 1 209 ? 1.206 96.459 50.805 1.00 41.46 197 GLY A N 1
ATOM 1510 C CA . GLY A 1 209 ? 2.295 97.319 51.235 1.00 42.53 197 GLY A CA 1
ATOM 1511 C C . GLY A 1 209 ? 3.353 97.541 50.170 1.00 43.72 197 GLY A C 1
ATOM 1512 O O . GLY A 1 209 ? 3.464 96.783 49.198 1.00 42.49 197 GLY A O 1
ATOM 1513 N N . MET A 1 210 ? 4.144 98.599 50.366 1.00 41.60 198 MET A N 1
ATOM 1514 C CA . MET A 1 210 ? 5.165 98.986 49.397 1.00 45.15 198 MET A CA 1
ATOM 1515 C C . MET A 1 210 ? 6.537 98.999 50.045 1.00 42.06 198 MET A C 1
ATOM 1516 O O . MET A 1 210 ? 6.737 99.620 51.096 1.00 42.19 198 MET A O 1
ATOM 1521 N N . HIS A 1 211 ? 7.493 98.352 49.397 1.00 39.99 199 HIS A N 1
ATOM 1522 C CA . HIS A 1 211 ? 8.876 98.389 49.862 1.00 41.42 199 HIS A CA 1
ATOM 1523 C C . HIS A 1 211 ? 9.713 98.844 48.678 1.00 39.54 199 HIS A C 1
ATOM 1524 O O . HIS A 1 211 ? 10.209 98.024 47.902 1.00 38.80 199 HIS A O 1
ATOM 1531 N N . ALA A 1 212 ? 9.837 100.156 48.528 1.00 37.50 200 ALA A N 1
ATOM 1532 C CA . ALA A 1 212 ? 10.589 100.711 47.427 1.00 38.37 200 ALA A CA 1
ATOM 1533 C C . ALA A 1 212 ? 12.051 100.837 47.825 1.00 42.09 200 ALA A C 1
ATOM 1534 O O . ALA A 1 212 ? 12.373 101.037 49.000 1.00 43.91 200 ALA A O 1
ATOM 1536 N N . HIS A 1 213 ? 12.934 100.688 46.837 1.00 38.37 201 HIS A N 1
ATOM 1537 C CA . HIS A 1 213 ? 14.314 101.126 46.958 1.00 41.39 201 HIS A CA 1
ATOM 1538 C C . HIS A 1 213 ? 14.564 102.327 46.051 1.00 40.74 201 HIS A C 1
ATOM 1539 O O . HIS A 1 213 ? 13.871 102.537 45.051 1.00 39.40 201 HIS A O 1
ATOM 1546 N N . HIS A 1 214 ? 15.567 103.115 46.420 1.00 40.64 202 HIS A N 1
ATOM 1547 C CA . HIS A 1 214 ? 15.745 104.464 45.905 1.00 42.86 202 HIS A CA 1
ATOM 1548 C C . HIS A 1 214 ? 16.685 104.529 44.700 1.00 43.88 202 HIS A C 1
ATOM 1549 O O . HIS A 1 214 ? 17.045 105.627 44.267 1.00 44.27 202 HIS A O 1
ATOM 1556 N N . ASN A 1 215 ? 17.048 103.376 44.122 1.00 44.60 203 ASN A N 1
ATOM 1557 C CA . ASN A 1 215 ? 18.147 103.300 43.167 1.00 40.34 203 ASN A CA 1
ATOM 1558 C C . ASN A 1 215 ? 17.900 104.121 41.913 1.00 42.71 203 ASN A C 1
ATOM 1559 O O . ASN A 1 215 ? 18.862 104.460 41.218 1.00 43.87 203 ASN A O 1
ATOM 1564 N N . LEU A 1 216 ? 16.653 104.442 41.584 1.00 39.94 204 LEU A N 1
ATOM 1565 C CA . LEU A 1 216 ? 16.403 105.406 40.521 1.00 40.38 204 LEU A CA 1
ATOM 1566 C C . LEU A 1 216 ? 15.830 106.711 41.065 1.00 42.22 204 LEU A C 1
ATOM 1567 O O . LEU A 1 216 ? 15.330 107.540 40.277 1.00 40.59 204 LEU A O 1
ATOM 1572 N N . SER A 1 217 ? 15.910 106.915 42.393 1.00 39.05 205 SER A N 1
ATOM 1573 C CA . SER A 1 217 ? 15.370 108.076 43.111 1.00 41.39 205 SER A CA 1
ATOM 1574 C C . SER A 1 217 ? 13.851 108.108 43.094 1.00 43.34 205 SER A C 1
ATOM 1575 O O . SER A 1 217 ? 13.248 109.184 43.265 1.00 44.08 205 SER A O 1
ATOM 1578 N N . LEU A 1 218 ? 13.221 106.945 42.898 1.00 41.47 206 LEU A N 1
ATOM 1579 C CA . LEU A 1 218 ? 11.773 106.824 42.921 1.00 40.25 206 LEU A CA 1
ATOM 1580 C C . LEU A 1 218 ? 11.262 106.207 44.215 1.00 40.17 206 LEU A C 1
ATOM 1581 O O . LEU A 1 218 ? 10.086 105.841 44.286 1.00 41.41 206 LEU A O 1
ATOM 1586 N N . GLY A 1 219 ? 12.101 106.117 45.251 1.00 38.70 207 GLY A N 1
ATOM 1587 C CA . GLY A 1 219 ? 11.627 105.583 46.522 1.00 39.12 207 GLY A CA 1
ATOM 1588 C C . GLY A 1 219 ? 10.396 106.297 47.042 1.00 38.80 207 GLY A C 1
ATOM 1589 O O . GLY A 1 219 ? 9.391 105.669 47.392 1.00 37.74 207 GLY A O 1
ATOM 1590 N N . VAL A 1 220 ? 10.440 107.628 47.077 1.00 38.08 208 VAL A N 1
ATOM 1591 C CA . VAL A 1 220 ? 9.297 108.370 47.596 1.00 38.11 208 VAL A CA 1
ATOM 1592 C C . VAL A 1 220 ? 8.152 108.363 46.588 1.00 38.20 208 VAL A C 1
ATOM 1593 O O . VAL A 1 220 ? 7.004 108.068 46.936 1.00 40.38 208 VAL A O 1
ATOM 1597 N N . ALA A 1 221 ? 8.447 108.653 45.321 1.00 35.80 209 ALA A N 1
ATOM 1598 C CA . ALA A 1 221 ? 7.404 108.655 44.302 1.00 36.87 209 ALA A CA 1
ATOM 1599 C C . ALA A 1 221 ? 6.694 107.300 44.206 1.00 40.72 209 ALA A C 1
ATOM 1600 O O . ALA A 1 221 ? 5.463 107.241 44.070 1.00 39.22 209 ALA A O 1
ATOM 1602 N N . ASN A 1 222 ? 7.448 106.197 44.272 1.00 39.29 210 ASN A N 1
ATOM 1603 C CA . ASN A 1 222 ? 6.809 104.892 44.166 1.00 38.29 210 ASN A CA 1
ATOM 1604 C C . ASN A 1 222 ? 5.929 104.599 45.385 1.00 41.06 210 ASN A C 1
ATOM 1605 O O . ASN A 1 222 ? 4.898 103.925 45.253 1.00 39.37 210 ASN A O 1
ATOM 1610 N N . SER A 1 223 ? 6.309 105.090 46.575 1.00 39.30 211 SER A N 1
ATOM 1611 C CA . SER A 1 223 ? 5.486 104.848 47.756 1.00 38.50 211 SER A CA 1
ATOM 1612 C C 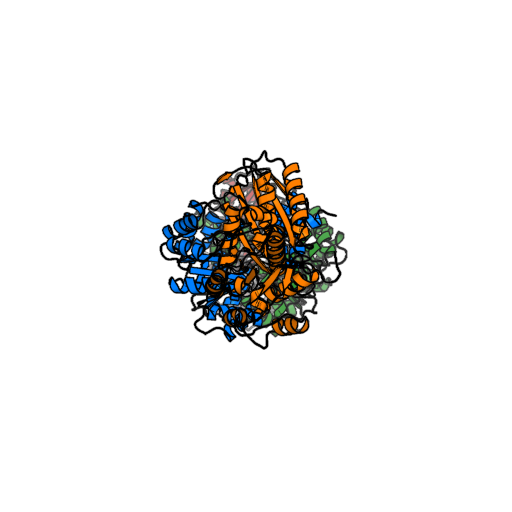. SER A 1 223 ? 4.200 105.665 47.711 1.00 42.93 211 SER A C 1
ATOM 1613 O O . SER A 1 223 ? 3.151 105.206 48.190 1.00 44.66 211 SER A O 1
ATOM 1616 N N . LEU A 1 224 ? 4.249 106.863 47.120 1.00 42.96 212 LEU A N 1
ATOM 1617 C CA . LEU A 1 224 ? 3.036 107.671 47.005 1.00 42.68 212 LEU A CA 1
ATOM 1618 C C . LEU A 1 224 ? 2.092 107.072 45.979 1.00 43.98 212 LEU A C 1
ATOM 1619 O O . LEU A 1 224 ? 0.889 106.928 46.233 1.00 45.35 212 LEU A O 1
ATOM 1624 N N . VAL A 1 225 ? 2.616 106.738 44.798 1.00 41.46 213 VAL A N 1
ATOM 1625 C CA . VAL A 1 225 ? 1.763 106.138 43.784 1.00 42.03 213 VAL A CA 1
ATOM 1626 C C . VAL A 1 225 ? 1.180 104.819 44.270 1.00 42.60 213 VAL A C 1
ATOM 1627 O O . VAL A 1 225 ? 0.038 104.481 43.939 1.00 44.50 213 VAL A O 1
ATOM 1631 N N . ALA A 1 226 ? 1.912 104.073 45.099 1.00 42.51 214 ALA A N 1
ATOM 1632 C CA . ALA A 1 226 ? 1.305 102.879 45.675 1.00 42.65 214 ALA A CA 1
ATOM 1633 C C . ALA A 1 226 ? 0.055 103.241 46.479 1.00 43.02 214 ALA A C 1
ATOM 1634 O O . ALA A 1 226 ? -0.974 102.562 46.386 1.00 43.49 214 ALA A O 1
ATOM 1636 N N . LEU A 1 227 ? 0.116 104.329 47.247 1.00 42.91 215 LEU A N 1
ATOM 1637 C CA . LEU A 1 227 ? -1.038 104.744 48.040 1.00 44.70 215 LEU A CA 1
ATOM 1638 C C . LEU A 1 227 ? -2.213 105.140 47.153 1.00 46.07 215 LEU A C 1
ATOM 1639 O O . LEU A 1 227 ? -3.369 104.823 47.458 1.00 44.97 215 LEU A O 1
ATOM 1644 N N . GLU A 1 228 ? -1.940 105.825 46.042 1.00 47.01 216 GLU A N 1
ATOM 1645 C CA . GLU A 1 228 ? -3.003 106.124 45.097 1.00 46.55 216 GLU A CA 1
ATOM 1646 C C . GLU A 1 228 ? -3.658 104.866 44.573 1.00 48.24 216 GLU A C 1
ATOM 1647 O O . GLU A 1 228 ? -4.808 104.917 44.117 1.00 52.95 216 GLU A O 1
ATOM 1653 N N . ASN A 1 229 ? -2.969 103.733 44.640 1.00 46.72 217 ASN A N 1
ATOM 1654 C CA . ASN A 1 229 ? -3.496 102.504 44.081 1.00 46.58 217 ASN A CA 1
ATOM 1655 C C . ASN A 1 229 ? -3.955 101.529 45.154 1.00 48.11 217 ASN A C 1
ATOM 1656 O O . ASN A 1 229 ? -4.083 100.328 44.880 1.00 47.85 217 ASN A O 1
ATOM 1661 N N . GLY A 1 230 ? -4.177 102.006 46.376 1.00 43.50 218 GLY A N 1
ATOM 1662 C CA . GLY A 1 230 ? -4.764 101.127 47.403 1.00 43.76 218 GLY A CA 1
ATOM 1663 C C . GLY A 1 230 ? -3.810 100.632 48.468 1.00 43.96 218 GLY A C 1
ATOM 1664 O O . GLY A 1 230 ? -4.278 99.928 49.377 1.00 43.99 218 GLY A O 1
ATOM 1665 N N . CYS A 1 231 ? -2.534 100.988 48.385 1.00 42.87 219 CYS A N 1
ATOM 1666 C CA . CYS A 1 231 ? -1.550 100.437 49.346 1.00 42.97 219 CYS A CA 1
ATOM 1667 C C . CYS A 1 231 ? -1.889 100.901 50.767 1.00 44.34 219 CYS A C 1
ATOM 1668 O O . CYS A 1 231 ? -2.335 102.040 50.928 1.00 49.47 219 CYS A O 1
ATOM 1671 N N . ASP A 1 232 ? -1.685 100.028 51.746 1.00 47.14 220 ASP A N 1
ATOM 1672 C CA . ASP A 1 232 ? -1.973 100.357 53.160 1.00 41.51 220 ASP A CA 1
ATOM 1673 C C . ASP A 1 232 ? -0.665 100.593 53.912 1.00 44.41 220 ASP A C 1
ATOM 1674 O O . ASP A 1 232 ? -0.668 101.443 54.812 1.00 46.03 220 ASP A O 1
ATOM 1679 N N . ARG A 1 233 ? 0.408 99.873 53.572 1.00 41.92 221 ARG A N 1
ATOM 1680 C CA . ARG A 1 233 ? 1.635 100.017 54.341 1.00 42.55 221 ARG A CA 1
ATOM 1681 C C . ARG A 1 233 ? 2.749 100.568 53.458 1.00 42.44 221 ARG A C 1
ATOM 1682 O O . ARG A 1 233 ? 2.867 100.195 52.290 1.00 43.01 221 ARG A O 1
ATOM 1690 N N . VAL A 1 234 ? 3.567 101.455 54.014 1.00 39.36 222 VAL A N 1
ATOM 1691 C CA . VAL A 1 234 ? 4.758 101.929 53.335 1.00 39.64 222 VAL A CA 1
ATOM 1692 C C . VAL A 1 234 ? 5.971 101.593 54.200 1.00 42.29 222 VAL A C 1
ATOM 1693 O O . VAL A 1 234 ? 6.038 101.995 55.369 1.00 41.76 222 VAL A O 1
ATOM 1697 N N . ASP A 1 235 ? 6.907 100.823 53.634 1.00 42.32 223 ASP A N 1
ATOM 1698 C CA . ASP A 1 235 ? 8.237 100.653 54.206 1.00 41.14 223 ASP A CA 1
ATOM 1699 C C . ASP A 1 235 ? 9.080 101.870 53.880 1.00 38.52 223 ASP A C 1
ATOM 1700 O O . ASP A 1 235 ? 9.053 102.349 52.744 1.00 38.63 223 ASP A O 1
ATOM 1705 N N . ALA A 1 236 ? 9.830 102.368 54.869 1.00 37.41 224 ALA A N 1
ATOM 1706 C CA . ALA A 1 236 ? 10.835 103.412 54.636 1.00 40.58 224 ALA A CA 1
ATOM 1707 C C . ALA A 1 236 ? 11.876 103.389 55.757 1.00 42.15 224 ALA A C 1
ATOM 1708 O O . ALA A 1 236 ? 11.715 102.694 56.768 1.00 43.62 224 ALA A O 1
ATOM 1710 N N . SER A 1 237 ? 12.949 104.164 55.578 1.00 37.88 225 SER A N 1
ATOM 1711 C CA . SER A 1 237 ? 13.945 104.283 56.641 1.00 40.83 225 SER A CA 1
ATOM 1712 C C . SER A 1 237 ? 14.548 105.678 56.642 1.00 43.13 225 SER A C 1
ATOM 1713 O O . SER A 1 237 ? 14.586 106.360 55.614 1.00 44.09 225 SER A O 1
ATOM 1716 N N . LEU A 1 238 ? 15.049 106.079 57.815 1.00 42.97 226 LEU A N 1
ATOM 1717 C CA . LEU A 1 238 ? 15.661 107.401 57.970 1.00 45.94 226 LEU A CA 1
ATOM 1718 C C . LEU A 1 238 ? 16.858 107.574 57.043 1.00 40.98 226 LEU A C 1
ATOM 1719 O O . LEU A 1 238 ? 17.731 106.712 56.977 1.00 42.36 226 LEU A O 1
ATOM 1724 N N . THR A 1 239 ? 16.893 108.705 56.333 1.00 40.64 227 THR A N 1
ATOM 1725 C CA . THR A 1 239 ? 17.894 109.019 55.313 1.00 44.10 227 THR A CA 1
ATOM 1726 C C . THR A 1 239 ? 17.840 108.044 54.147 1.00 42.09 227 THR A C 1
ATOM 1727 O O . THR A 1 239 ? 18.585 108.200 53.166 1.00 41.23 227 THR A O 1
ATOM 1731 N N . GLY A 1 240 ? 16.948 107.060 54.231 1.00 40.98 228 GLY A N 1
ATOM 1732 C CA . GLY A 1 240 ? 16.956 105.944 53.317 1.00 41.25 228 GLY A CA 1
ATOM 1733 C C . GLY A 1 240 ? 17.854 104.791 53.745 1.00 45.60 228 GLY A C 1
ATOM 1734 O O . GLY A 1 240 ? 17.908 103.774 53.028 1.00 42.46 228 GLY A O 1
ATOM 1735 N N . MET A 1 241 ? 18.521 104.904 54.907 1.00 40.60 229 MET A N 1
ATOM 1736 C CA . MET A 1 241 ? 19.433 103.866 55.438 1.00 44.09 229 MET A CA 1
ATOM 1737 C C . MET A 1 241 ? 18.977 102.478 55.065 1.00 42.37 229 MET A C 1
ATOM 1738 O O . MET A 1 241 ? 17.917 102.022 55.496 1.00 42.66 229 MET A O 1
ATOM 1743 N N . GLY A 1 242 ? 19.767 101.819 54.216 1.00 41.26 230 GLY A N 1
ATOM 1744 C CA . GLY A 1 242 ? 19.327 100.572 53.605 1.00 40.63 230 GLY A CA 1
ATOM 1745 C C . GLY A 1 242 ? 20.272 100.166 52.513 1.00 42.69 230 GLY A C 1
ATOM 1746 O O . GLY A 1 242 ? 21.269 100.838 52.211 1.00 46.90 230 GLY A O 1
ATOM 1747 N N . ALA A 1 243 ? 19.968 98.996 51.957 1.00 42.84 231 ALA A N 1
ATOM 1748 C CA . ALA A 1 243 ? 20.730 98.434 50.854 1.00 42.21 231 ALA A CA 1
ATOM 1749 C C . ALA A 1 243 ? 20.694 99.372 49.649 1.00 40.96 231 ALA A C 1
ATOM 1750 O O . ALA A 1 243 ? 19.731 100.114 49.441 1.00 40.94 231 ALA A O 1
ATOM 1752 N N . GLY A 1 244 ? 21.752 99.321 48.839 1.00 41.23 232 GLY A N 1
ATOM 1753 C CA . GLY A 1 244 ? 21.777 100.114 47.619 1.00 41.86 232 GLY A CA 1
ATOM 1754 C C . GLY A 1 244 ? 21.824 101.598 47.928 1.00 44.39 232 GLY A C 1
ATOM 1755 O O . GLY A 1 244 ? 22.489 102.032 48.876 1.00 45.18 232 GLY A O 1
ATOM 1756 N N . ALA A 1 245 ? 21.118 102.391 47.102 1.00 46.56 233 ALA A N 1
ATOM 1757 C CA . ALA A 1 245 ? 20.858 103.817 47.331 1.00 42.81 233 ALA A CA 1
ATOM 1758 C C . ALA A 1 245 ? 19.877 104.056 48.463 1.00 42.11 233 ALA A C 1
ATOM 1759 O O . ALA A 1 245 ? 19.546 105.217 48.756 1.00 40.68 233 ALA A O 1
ATOM 1761 N N . GLY A 1 246 ? 19.392 102.994 49.086 1.00 40.54 234 GLY A N 1
ATOM 1762 C CA . GLY A 1 246 ? 18.555 103.112 50.258 1.00 42.54 234 GLY A CA 1
ATOM 1763 C C . GLY A 1 246 ? 17.104 102.781 49.980 1.00 39.58 234 GLY A C 1
ATOM 1764 O O . GLY A 1 246 ? 16.673 102.588 48.840 1.00 40.38 234 GLY A O 1
ATOM 1765 N N . ASN A 1 247 ? 16.344 102.706 51.069 1.00 40.65 235 ASN A N 1
ATOM 1766 C CA . ASN A 1 247 ? 14.898 102.559 50.987 1.00 40.39 235 ASN A CA 1
ATOM 1767 C C . ASN A 1 247 ? 14.251 103.904 50.682 1.00 38.16 235 ASN A C 1
ATOM 1768 O O . ASN A 1 247 ? 14.921 104.923 50.536 1.00 44.22 235 ASN A O 1
ATOM 1773 N N . ALA A 1 248 ? 12.938 103.920 50.578 1.00 41.54 236 ALA A N 1
ATOM 1774 C CA . ALA A 1 248 ? 12.242 105.190 50.602 1.00 37.89 236 ALA A CA 1
ATOM 1775 C C . ALA A 1 248 ? 12.750 105.984 51.793 1.00 39.94 236 ALA A C 1
ATOM 1776 O O . ALA A 1 248 ? 12.753 105.458 52.914 1.00 41.68 236 ALA A O 1
ATOM 1778 N N . PRO A 1 249 ? 13.258 107.200 51.591 1.00 40.07 237 PRO A N 1
ATOM 1779 C CA . PRO A 1 249 ? 13.692 108.015 52.735 1.00 39.17 237 PRO A CA 1
ATOM 1780 C C . PRO A 1 249 ? 12.512 108.399 53.615 1.00 42.04 237 PRO A C 1
ATOM 1781 O O . PRO A 1 249 ? 11.643 109.168 53.183 1.00 41.96 237 PRO A O 1
ATOM 1785 N N . LEU A 1 250 ? 12.473 107.867 54.843 1.00 41.25 238 LEU A N 1
ATOM 1786 C CA . LEU A 1 250 ? 11.278 107.982 55.685 1.00 40.77 238 LEU A CA 1
ATOM 1787 C C . LEU A 1 250 ? 10.877 109.434 55.905 1.00 43.06 238 LEU A C 1
ATOM 1788 O O . LEU A 1 250 ? 9.723 109.818 55.675 1.00 43.92 238 LEU A O 1
ATOM 1793 N N . GLU A 1 251 ? 11.822 110.255 56.366 1.00 42.79 239 GLU A N 1
ATOM 1794 C CA . GLU A 1 251 ? 11.527 111.648 56.684 1.00 41.88 239 GLU A CA 1
ATOM 1795 C C . GLU A 1 251 ? 11.161 112.460 55.444 1.00 40.84 239 GLU A C 1
ATOM 1796 O O . GLU A 1 251 ? 10.407 113.430 55.550 1.00 42.03 239 GLU A O 1
ATOM 1802 N N . VAL A 1 252 ? 11.669 112.091 54.267 1.00 41.83 240 VAL A N 1
ATOM 1803 C CA . VAL A 1 252 ? 11.249 112.760 53.040 1.00 38.99 240 VAL A CA 1
ATOM 1804 C C . VAL A 1 252 ? 9.837 112.347 52.690 1.00 42.07 240 VAL A C 1
ATOM 1805 O O . VAL A 1 252 ? 8.980 113.191 52.408 1.00 43.68 240 VAL A O 1
ATOM 1809 N N . PHE A 1 253 ? 9.575 111.036 52.718 1.00 41.70 241 PHE A N 1
ATOM 1810 C CA . PHE A 1 253 ? 8.248 110.530 52.388 1.00 41.50 241 PHE A CA 1
ATOM 1811 C C . PHE A 1 253 ? 7.188 111.171 53.274 1.00 41.07 241 PHE A C 1
ATOM 1812 O O . PHE A 1 253 ? 6.154 111.630 52.781 1.00 40.06 241 PHE A O 1
ATOM 1820 N N . ILE A 1 254 ? 7.432 111.211 54.587 1.00 40.93 242 ILE A N 1
ATOM 1821 C CA . ILE A 1 254 ? 6.458 111.801 55.495 1.00 42.78 242 ILE A CA 1
ATOM 1822 C C . ILE A 1 254 ? 6.277 113.282 55.198 1.00 42.87 242 ILE A C 1
ATOM 1823 O O . ILE A 1 254 ? 5.163 113.812 55.288 1.00 45.60 242 ILE A O 1
ATOM 1828 N N . ALA A 1 255 ? 7.352 113.968 54.805 1.00 41.52 243 ALA A N 1
ATOM 1829 C CA . ALA A 1 255 ? 7.230 115.403 54.543 1.00 45.04 243 ALA A CA 1
ATOM 1830 C C . ALA A 1 255 ? 6.454 115.670 53.266 1.00 43.07 243 ALA A C 1
ATOM 1831 O O . ALA A 1 255 ? 5.784 116.700 53.159 1.00 45.73 243 ALA A O 1
ATOM 1833 N N . ALA A 1 256 ? 6.562 114.778 52.280 1.00 41.46 244 ALA A N 1
ATOM 1834 C CA . ALA A 1 256 ? 5.772 114.909 51.065 1.00 42.07 244 ALA A CA 1
ATOM 1835 C C . ALA A 1 256 ? 4.325 114.544 51.335 1.00 44.98 244 ALA A C 1
ATOM 1836 O O . ALA A 1 256 ? 3.404 115.222 50.867 1.00 45.22 244 ALA A O 1
ATOM 1838 N N . ALA A 1 257 ? 4.120 113.463 52.084 1.00 42.62 245 ALA A N 1
ATOM 1839 C CA . ALA A 1 257 ? 2.775 113.060 52.442 1.00 43.65 245 ALA A CA 1
ATOM 1840 C C . ALA A 1 257 ? 2.093 114.167 53.229 1.00 47.99 245 ALA A C 1
ATOM 1841 O O . ALA A 1 257 ? 0.897 114.443 53.040 1.00 44.01 245 ALA A O 1
ATOM 1843 N N . GLU A 1 258 ? 2.859 114.833 54.099 1.00 46.59 246 GLU A N 1
ATOM 1844 C CA . GLU A 1 258 ? 2.300 115.927 54.874 1.00 46.70 246 GLU A CA 1
ATOM 1845 C C . GLU A 1 258 ? 1.879 117.072 53.966 1.00 46.92 246 GLU A C 1
ATOM 1846 O O . GLU A 1 258 ? 0.795 117.634 54.142 1.00 45.79 246 GLU A O 1
ATOM 1852 N N . ARG A 1 259 ? 2.692 117.402 52.952 1.00 48.31 247 ARG A N 1
ATOM 1853 C CA . ARG A 1 259 ? 2.254 118.439 52.012 1.00 47.09 247 ARG A CA 1
ATOM 1854 C C . ARG A 1 259 ? 0.970 118.046 51.289 1.00 48.67 247 ARG A C 1
ATOM 1855 O O . ARG A 1 259 ? 0.216 118.927 50.855 1.00 49.00 247 ARG A O 1
ATOM 1863 N N . MET A 1 260 ? 0.692 116.748 51.178 1.00 48.91 248 MET A N 1
ATOM 1864 C CA . MET A 1 260 ? -0.500 116.231 50.518 1.00 48.20 248 MET A CA 1
ATOM 1865 C C . MET A 1 260 ? -1.697 116.095 51.458 1.00 48.40 248 MET A C 1
ATOM 1866 O O . MET A 1 260 ? -2.798 115.748 50.998 1.00 45.92 248 MET A O 1
ATOM 1871 N N . GLY A 1 261 ? -1.503 116.362 52.752 1.00 47.46 249 GLY A N 1
ATOM 1872 C CA . GLY A 1 261 ? -2.561 116.210 53.733 1.00 52.30 249 GLY A CA 1
ATOM 1873 C C . GLY A 1 261 ? -2.912 114.772 54.038 1.00 50.92 249 GLY A C 1
ATOM 1874 O O . GLY A 1 261 ? -4.054 114.484 54.426 1.00 52.46 249 GLY A O 1
ATOM 1875 N N . LEU A 1 262 ? -1.957 113.861 53.881 1.00 48.78 250 LEU A N 1
ATOM 1876 C CA . LEU A 1 262 ? -2.207 112.443 54.095 1.00 49.79 250 LEU A CA 1
ATOM 1877 C C . LEU A 1 262 ? -2.121 112.090 55.574 1.00 49.90 250 LEU A C 1
ATOM 1878 O O . LEU A 1 262 ? -1.298 112.629 56.322 1.00 47.76 250 LEU A O 1
ATOM 1883 N N . ASN A 1 263 ? -2.973 111.160 55.986 1.00 49.23 251 ASN A N 1
ATOM 1884 C CA . ASN A 1 263 ? -3.031 110.702 57.367 1.00 45.76 251 ASN A CA 1
ATOM 1885 C C . ASN A 1 263 ? -1.893 109.699 57.593 1.00 49.47 251 ASN A C 1
ATOM 1886 O O . ASN A 1 263 ? -2.054 108.485 57.441 1.00 50.98 251 ASN A O 1
ATOM 1891 N N . HIS A 1 264 ? -0.709 110.215 57.931 1.00 47.23 252 HIS A N 1
ATOM 1892 C CA . HIS A 1 264 ? 0.431 109.365 58.271 1.00 49.13 252 HIS A CA 1
ATOM 1893 C C . HIS A 1 264 ? 0.631 109.217 59.776 1.00 50.92 252 HIS A C 1
ATOM 1894 O O . HIS A 1 264 ? 1.204 108.215 60.225 1.00 48.77 252 HIS A O 1
ATOM 1901 N N . GLY A 1 265 ? 0.169 110.191 60.563 1.00 51.61 253 GLY A N 1
ATOM 1902 C CA . GLY A 1 265 ? 0.279 110.114 62.006 1.00 48.09 253 GLY A CA 1
ATOM 1903 C C . GLY A 1 265 ? 1.691 110.170 62.541 1.00 47.72 253 GLY A C 1
ATOM 1904 O O . GLY A 1 265 ? 1.942 109.663 63.632 1.00 49.62 253 GLY A O 1
ATOM 1905 N N . CYS A 1 266 ? 2.616 110.803 61.824 1.00 43.18 254 CYS A N 1
ATOM 1906 C CA . CYS A 1 266 ? 3.994 110.913 62.280 1.00 48.28 254 CYS A CA 1
ATOM 1907 C C . CYS A 1 266 ? 4.361 112.365 62.572 1.00 49.16 254 CYS A C 1
ATOM 1908 O O . CYS A 1 266 ? 3.736 113.305 62.070 1.00 47.22 254 CYS A O 1
ATOM 1911 N N . ASP A 1 267 ? 5.398 112.544 63.389 1.00 49.34 255 ASP A N 1
ATOM 1912 C CA . ASP A 1 267 ? 5.939 113.876 63.657 1.00 51.07 255 ASP A CA 1
ATOM 1913 C C . ASP A 1 267 ? 7.027 114.160 62.631 1.00 46.77 255 ASP A C 1
ATOM 1914 O O . ASP A 1 267 ? 8.141 113.652 62.741 1.00 51.04 255 ASP A O 1
ATOM 1919 N N . VAL A 1 268 ? 6.696 114.989 61.640 1.00 45.78 256 VAL A N 1
ATOM 1920 C CA . VAL A 1 268 ? 7.618 115.334 60.556 1.00 48.10 256 VAL A CA 1
ATOM 1921 C C . VAL A 1 268 ? 8.990 115.757 61.099 1.00 50.82 256 VAL A C 1
ATOM 1922 O O . VAL A 1 268 ? 10.027 115.187 60.732 1.00 49.85 256 VAL A O 1
ATOM 1926 N N . LYS A 1 269 ? 9.015 116.752 61.994 1.00 51.05 257 LYS A N 1
ATOM 1927 C CA . LYS A 1 269 ? 10.281 117.336 62.439 1.00 49.34 257 LYS A CA 1
ATOM 1928 C C . LYS A 1 269 ? 11.115 116.335 63.231 1.00 50.58 257 LYS A C 1
ATOM 1929 O O . LYS A 1 269 ? 12.351 116.316 63.114 1.00 48.91 257 LYS A O 1
ATOM 1935 N N . LYS A 1 270 ? 10.464 115.503 64.050 1.00 50.83 258 LYS A N 1
ATOM 1936 C CA . LYS A 1 270 ? 11.195 114.469 64.782 1.00 49.93 258 LYS A CA 1
ATOM 1937 C C . LYS A 1 270 ? 11.815 113.447 63.843 1.00 49.77 258 LYS A C 1
ATOM 1938 O O . LYS A 1 270 ? 12.968 113.044 64.034 1.00 50.77 258 LYS A O 1
ATOM 1944 N N . LEU A 1 271 ? 11.069 113.004 62.827 1.00 49.72 259 LEU A N 1
ATOM 1945 C CA . LEU A 1 271 ? 11.673 112.125 61.828 1.00 48.71 259 LEU A CA 1
ATOM 1946 C C . LEU A 1 271 ? 12.791 112.836 61.089 1.00 47.63 259 LEU A C 1
ATOM 1947 O O . LEU A 1 271 ? 13.818 112.224 60.769 1.00 50.38 259 LEU A O 1
ATOM 1952 N N . ILE A 1 272 ? 12.607 114.130 60.807 1.00 47.75 260 ILE A N 1
ATOM 1953 C CA . ILE A 1 272 ? 13.614 114.888 60.071 1.00 48.09 260 ILE A CA 1
ATOM 1954 C C . ILE A 1 272 ? 14.881 115.033 60.899 1.00 48.94 260 ILE A C 1
ATOM 1955 O O . ILE A 1 272 ? 15.995 114.935 60.371 1.00 48.29 260 ILE A O 1
ATOM 1960 N N . ASN A 1 273 ? 14.736 115.262 62.210 1.00 50.37 261 ASN A N 1
ATOM 1961 C CA . ASN A 1 273 ? 15.907 115.482 63.058 1.00 49.04 261 ASN A CA 1
ATOM 1962 C C . ASN A 1 273 ? 16.601 114.172 63.414 1.00 50.14 261 ASN A C 1
ATOM 1963 O O . ASN A 1 273 ? 17.828 114.145 63.545 1.00 50.48 261 ASN A O 1
ATOM 1968 N N . ALA A 1 274 ? 15.845 113.085 63.595 1.00 46.87 262 ALA A N 1
ATOM 1969 C CA . ALA A 1 274 ? 16.476 111.799 63.876 1.00 47.49 262 ALA A CA 1
ATOM 1970 C C . ALA A 1 274 ? 17.300 111.332 62.680 1.00 49.51 262 ALA A C 1
ATOM 1971 O O . ALA A 1 274 ? 18.432 110.842 62.841 1.00 48.98 262 ALA A O 1
ATOM 1973 N N . ALA A 1 275 ? 16.756 111.518 61.470 1.00 49.56 263 ALA A N 1
ATOM 1974 C CA . ALA A 1 275 ? 17.493 111.276 60.231 1.00 46.96 263 ALA A CA 1
ATOM 1975 C C . ALA A 1 275 ? 18.837 111.997 60.226 1.00 45.93 263 ALA A C 1
ATOM 1976 O O . ALA A 1 275 ? 19.883 111.372 60.043 1.00 46.64 263 ALA A O 1
ATOM 1978 N N . GLU A 1 276 ? 18.834 113.317 60.432 1.00 49.00 264 GLU A N 1
ATOM 1979 C CA . GLU A 1 276 ? 20.099 114.042 60.370 1.00 48.80 264 GLU A CA 1
ATOM 1980 C C . GLU A 1 276 ? 20.983 113.748 61.570 1.00 46.69 264 GLU A C 1
ATOM 1981 O O . GLU A 1 276 ? 22.192 113.564 61.421 1.00 46.59 264 GLU A O 1
ATOM 1987 N N . ASP A 1 277 ? 20.411 113.758 62.766 1.00 48.72 265 ASP A N 1
ATOM 1988 C CA . ASP A 1 277 ? 21.222 113.824 63.974 1.00 49.28 265 ASP A CA 1
ATOM 1989 C C . ASP A 1 277 ? 21.650 112.459 64.483 1.00 51.54 265 ASP A C 1
ATOM 1990 O O . ASP A 1 277 ? 22.749 112.338 65.035 1.00 52.71 265 ASP A O 1
ATOM 1995 N N . ILE A 1 278 ? 20.827 111.424 64.315 1.00 50.30 266 ILE A N 1
ATOM 1996 C CA . ILE A 1 278 ? 21.227 110.110 64.796 1.00 49.15 266 ILE A CA 1
ATOM 1997 C C . ILE A 1 278 ? 21.823 109.293 63.659 1.00 50.26 266 ILE A C 1
ATOM 1998 O O . ILE A 1 278 ? 22.975 108.847 63.733 1.00 51.53 266 ILE A O 1
ATOM 2003 N N . VAL A 1 279 ? 21.047 109.120 62.590 1.00 49.98 267 VAL A N 1
ATOM 2004 C CA . VAL A 1 279 ? 21.284 108.022 61.659 1.00 47.12 267 VAL A CA 1
ATOM 2005 C C . VAL A 1 279 ? 22.374 108.369 60.649 1.00 45.26 267 VAL A C 1
ATOM 2006 O O . VAL A 1 279 ? 23.377 107.656 60.558 1.00 45.81 267 VAL A O 1
ATOM 2010 N N . ARG A 1 280 ? 22.214 109.441 59.880 1.00 46.41 268 ARG A N 1
ATOM 2011 C CA . ARG A 1 280 ? 23.215 109.757 58.825 1.00 48.94 268 ARG A CA 1
ATOM 2012 C C . ARG A 1 280 ? 24.653 109.691 59.379 1.00 48.90 268 ARG A C 1
ATOM 2013 O O . ARG A 1 280 ? 25.509 109.104 58.705 1.00 48.06 268 ARG A O 1
ATOM 2021 N N . PRO A 1 281 ? 24.994 110.279 60.547 1.00 49.88 269 PRO A N 1
ATOM 2022 C CA . PRO A 1 281 ? 26.339 110.146 61.085 1.00 50.04 269 PRO A CA 1
ATOM 2023 C C . PRO A 1 281 ? 26.903 108.729 61.110 1.00 47.24 269 PRO A C 1
ATOM 2024 O O . PRO A 1 281 ? 28.128 108.577 61.043 1.00 47.37 269 PRO A O 1
ATOM 2028 N N . LEU A 1 282 ? 26.035 107.722 61.182 1.00 51.61 270 LEU A N 1
ATOM 2029 C CA . LEU A 1 282 ? 26.492 106.314 61.291 1.00 48.58 270 LEU A CA 1
ATOM 2030 C C . LEU A 1 282 ? 26.783 105.754 59.897 1.00 46.65 270 LEU A C 1
ATOM 2031 O O . LEU A 1 282 ? 27.304 104.638 59.813 1.00 47.67 270 LEU A O 1
ATOM 2036 N N . GLN A 1 283 ? 26.483 106.521 58.858 1.00 45.13 271 GLN A N 1
ATOM 2037 C CA . GLN A 1 283 ? 26.678 106.038 57.473 1.00 45.64 271 GLN A CA 1
ATOM 2038 C C . GLN A 1 283 ? 28.170 105.989 57.144 1.00 52.13 271 GLN A C 1
ATOM 2039 O O . GLN A 1 283 ? 28.865 106.986 57.392 1.00 53.03 271 GLN A O 1
ATOM 2045 N N . GLU A 1 284 ? 28.636 104.861 56.618 1.00 51.34 272 GLU A N 1
ATOM 2046 C CA . GLU A 1 284 ? 30.040 104.771 56.157 1.00 50.75 272 GLU A CA 1
ATOM 2047 C C . GLU A 1 284 ? 30.003 105.049 54.654 1.00 47.68 272 GLU A C 1
ATOM 2048 O O . GLU A 1 284 ? 30.204 106.204 54.264 1.00 52.34 272 GLU A O 1
ATOM 2054 N N . ARG A 1 285 ? 29.723 104.033 53.849 1.00 47.17 273 ARG A N 1
ATOM 2055 C CA . ARG A 1 285 ? 29.541 104.290 52.402 1.00 47.78 273 ARG A CA 1
ATOM 2056 C C . ARG A 1 285 ? 28.256 105.108 52.266 1.00 48.56 273 ARG A C 1
ATOM 2057 O O . ARG A 1 285 ? 27.232 104.707 52.846 1.00 46.79 273 ARG A O 1
ATOM 2065 N N . PRO A 1 286 ? 28.264 106.240 51.542 1.00 50.08 274 PRO A N 1
ATOM 2066 C CA . PRO A 1 286 ? 27.092 107.100 51.500 1.00 46.43 274 PRO A CA 1
ATOM 2067 C C . PRO A 1 286 ? 25.853 106.440 50.911 1.00 46.34 274 PRO A C 1
ATOM 2068 O O . PRO A 1 286 ? 25.925 105.870 49.814 1.00 45.99 274 PRO A O 1
ATOM 2072 N N . VAL A 1 287 ? 24.733 106.513 51.636 1.00 44.12 275 VAL A N 1
ATOM 2073 C CA . VAL A 1 287 ? 23.503 105.952 51.088 1.00 43.98 275 VAL A CA 1
ATOM 2074 C C . VAL A 1 287 ? 22.872 106.962 50.138 1.00 45.13 275 VAL A C 1
ATOM 2075 O O . VAL A 1 287 ? 22.063 107.815 50.540 1.00 42.05 275 VAL A O 1
ATOM 2079 N N . ARG A 1 288 ? 23.231 106.858 48.866 1.00 41.32 276 ARG A N 1
ATOM 2080 C CA . ARG A 1 288 ? 22.814 107.838 47.881 1.00 43.97 276 ARG A CA 1
ATOM 2081 C C . ARG A 1 288 ? 22.752 107.154 46.526 1.00 44.16 276 ARG A C 1
ATOM 2082 O O . ARG A 1 288 ? 23.195 106.013 46.363 1.00 42.76 276 ARG A O 1
ATOM 2090 N N . VAL A 1 289 ? 22.188 107.865 45.555 1.00 43.05 277 VAL A N 1
ATOM 2091 C CA . VAL A 1 289 ? 22.218 107.445 44.157 1.00 43.36 277 VAL A CA 1
ATOM 2092 C C . VAL A 1 289 ? 23.528 107.927 43.521 1.00 44.68 277 VAL A C 1
ATOM 2093 O O . VAL A 1 289 ? 23.761 109.125 43.382 1.00 45.08 277 VAL A O 1
ATOM 2097 N N . ASP A 1 290 ? 24.395 106.993 43.144 1.00 45.16 278 ASP A N 1
ATOM 2098 C CA . ASP A 1 290 ? 25.593 107.307 42.372 1.00 48.08 278 ASP A CA 1
ATOM 2099 C C . ASP A 1 290 ? 25.803 106.170 41.374 1.00 47.88 278 ASP A C 1
ATOM 2100 O O . ASP A 1 290 ? 24.923 105.324 41.175 1.00 46.80 278 ASP A O 1
ATOM 2105 N N . ARG A 1 291 ? 26.980 106.136 40.744 1.00 45.64 279 ARG A N 1
ATOM 2106 C CA . ARG A 1 291 ? 27.177 105.198 39.645 1.00 46.71 279 ARG A CA 1
ATOM 2107 C C . ARG A 1 291 ? 26.940 103.757 40.086 1.00 46.03 279 ARG A C 1
ATOM 2108 O O . ARG A 1 291 ? 26.305 102.979 39.367 1.00 45.44 279 ARG A O 1
ATOM 2116 N N . GLU A 1 292 ? 27.415 103.387 41.276 1.00 46.27 280 GLU A N 1
ATOM 2117 C CA . GLU A 1 292 ? 27.289 101.994 41.699 1.00 45.75 280 GLU A CA 1
ATOM 2118 C C . GLU A 1 292 ? 25.864 101.668 42.140 1.00 45.39 280 GLU A C 1
ATOM 2119 O O . GLU A 1 292 ? 25.334 100.615 41.775 1.00 47.00 280 GLU A O 1
ATOM 2125 N N . THR A 1 293 ? 25.216 102.542 42.920 1.00 42.64 281 THR A N 1
ATOM 2126 C CA . THR A 1 293 ? 23.843 102.234 43.303 1.00 44.45 281 THR A CA 1
ATOM 2127 C C . THR A 1 293 ? 22.894 102.375 42.122 1.00 44.62 281 THR A C 1
ATOM 2128 O O . THR A 1 293 ? 21.925 101.607 42.016 1.00 44.64 281 THR A O 1
ATOM 2132 N N . LEU A 1 294 ? 23.151 103.328 41.224 1.00 44.39 282 LEU A N 1
ATOM 2133 C CA . LEU A 1 294 ? 22.329 103.432 40.020 1.00 44.60 282 LEU A CA 1
ATOM 2134 C C . LEU A 1 294 ? 22.307 102.106 39.274 1.00 44.03 282 LEU A C 1
ATOM 2135 O O . LEU A 1 294 ? 21.240 101.645 38.847 1.00 42.88 282 LEU A O 1
ATOM 2140 N N . ALA A 1 295 ? 23.479 101.466 39.153 1.00 41.73 283 ALA A N 1
ATOM 2141 C CA . ALA A 1 295 ? 23.600 100.174 38.485 1.00 42.98 283 ALA A CA 1
ATOM 2142 C C . ALA A 1 295 ? 22.558 99.167 38.974 1.00 42.02 283 ALA A C 1
ATOM 2143 O O . ALA A 1 295 ? 22.001 98.408 38.176 1.00 40.33 283 ALA A O 1
ATOM 2145 N N . LEU A 1 296 ? 22.306 99.135 40.287 1.00 39.78 284 LEU A N 1
ATOM 2146 C CA . LEU A 1 296 ? 21.340 98.211 40.867 1.00 42.64 284 LEU A CA 1
ATOM 2147 C C . LEU A 1 296 ? 19.967 98.344 40.217 1.00 42.88 284 LEU A C 1
ATOM 2148 O O . LEU A 1 296 ? 19.329 97.341 39.860 1.00 42.88 284 LEU A O 1
ATOM 2153 N N . GLY A 1 297 ? 19.495 99.579 40.060 1.00 43.19 285 GLY A N 1
ATOM 2154 C CA . GLY A 1 297 ? 18.189 99.826 39.484 1.00 41.56 285 GLY A CA 1
ATOM 2155 C C . GLY A 1 297 ? 18.194 99.739 37.975 1.00 44.92 285 GLY A C 1
ATOM 2156 O O . GLY A 1 297 ? 17.232 99.238 37.376 1.00 46.20 285 GLY A O 1
ATOM 2157 N N . TYR A 1 298 ? 19.273 100.230 37.356 1.00 41.47 286 TYR A N 1
ATOM 2158 C CA . TYR A 1 298 ? 19.416 100.137 35.908 1.00 44.41 286 TYR A CA 1
ATOM 2159 C C . TYR A 1 298 ? 19.446 98.693 35.429 1.00 43.48 286 TYR A C 1
ATOM 2160 O O . TYR A 1 298 ? 18.863 98.368 34.391 1.00 45.89 286 TYR A O 1
ATOM 2169 N N . ALA A 1 299 ? 20.150 97.819 36.145 1.00 44.85 287 ALA A N 1
ATOM 2170 C CA . ALA A 1 299 ? 20.326 96.429 35.738 1.00 43.15 287 ALA A CA 1
ATOM 2171 C C . ALA A 1 299 ? 19.391 95.459 36.457 1.00 44.13 287 ALA A C 1
ATOM 2172 O O . ALA A 1 299 ? 19.438 94.257 36.172 1.00 46.99 287 ALA A O 1
ATOM 2174 N N . GLY A 1 300 ? 18.580 95.938 37.399 1.00 42.97 288 GLY A N 1
ATOM 2175 C CA . GLY A 1 300 ? 17.662 95.099 38.147 1.00 42.02 288 GLY A CA 1
ATOM 2176 C C . GLY A 1 300 ? 18.315 94.113 39.093 1.00 43.88 288 GLY A C 1
ATOM 2177 O O . GLY A 1 300 ? 17.958 92.932 39.088 1.00 45.50 288 GLY A O 1
ATOM 2178 N N . VAL A 1 301 ? 19.247 94.582 39.925 1.00 42.58 289 VAL A N 1
ATOM 2179 C CA . VAL A 1 301 ? 20.088 93.726 40.760 1.00 42.25 289 VAL A CA 1
ATOM 2180 C C . VAL A 1 301 ? 19.749 93.956 42.228 1.00 41.71 289 VAL A C 1
ATOM 2181 O O . VAL A 1 301 ? 19.670 95.110 42.682 1.00 38.67 289 VAL A O 1
ATOM 2185 N N . TYR A 1 302 ? 19.579 92.852 42.971 1.00 41.55 290 TYR A N 1
ATOM 2186 C CA . TYR A 1 302 ? 19.288 92.896 44.407 1.00 41.02 290 TYR A CA 1
ATOM 2187 C C . TYR A 1 302 ? 20.210 93.878 45.120 1.00 41.77 290 TYR A C 1
ATOM 2188 O O . TYR A 1 302 ? 21.436 93.794 44.976 1.00 41.24 290 TYR A O 1
ATOM 2197 N N . SER A 1 303 ? 19.609 94.789 45.915 1.00 36.79 291 SER A N 1
ATOM 2198 C CA . SER A 1 303 ? 20.328 95.967 46.422 1.00 41.38 291 SER A CA 1
ATOM 2199 C C . SER A 1 303 ? 21.371 95.620 47.481 1.00 43.91 291 SER A C 1
ATOM 2200 O O . SER A 1 303 ? 22.380 96.334 47.610 1.00 40.83 291 SER A O 1
ATOM 2203 N N . SER A 1 304 ? 21.161 94.544 48.249 1.00 40.73 292 SER A N 1
ATOM 2204 C CA . SER A 1 304 ? 22.162 94.180 49.249 1.00 41.57 292 SER A CA 1
ATOM 2205 C C . SER A 1 304 ? 23.516 93.830 48.626 1.00 43.12 292 SER A C 1
ATOM 2206 O O . SER A 1 304 ? 24.526 93.776 49.342 1.00 44.32 292 SER A O 1
ATOM 2209 N N . PHE A 1 305 ? 23.564 93.622 47.305 1.00 41.74 293 PHE A N 1
ATOM 2210 C CA . PHE A 1 305 ? 24.800 93.282 46.624 1.00 40.26 293 PHE A CA 1
ATOM 2211 C C . PHE A 1 305 ? 25.807 94.426 46.663 1.00 47.67 293 PHE A C 1
ATOM 2212 O O . PHE A 1 305 ? 27.001 94.193 46.411 1.00 47.22 293 PHE A O 1
ATOM 2220 N N . LEU A 1 306 ? 25.355 95.645 46.988 1.00 46.28 294 LEU A N 1
ATOM 2221 C CA . LEU A 1 306 ? 26.111 96.846 46.653 1.00 44.18 294 LEU A CA 1
ATOM 2222 C C . LEU A 1 306 ? 27.501 96.836 47.276 1.00 43.51 294 LEU A C 1
ATOM 2223 O O . LEU A 1 306 ? 28.504 96.996 46.579 1.00 44.47 294 LEU A O 1
ATOM 2228 N N . ARG A 1 307 ? 27.586 96.672 48.591 1.00 43.17 295 ARG A N 1
ATOM 2229 C CA . ARG A 1 307 ? 28.890 96.826 49.221 1.00 43.37 295 ARG A CA 1
ATOM 2230 C C . ARG A 1 307 ? 29.786 95.604 48.997 1.00 46.47 295 ARG A C 1
ATOM 2231 O O . ARG A 1 307 ? 31.008 95.765 48.884 1.00 46.95 295 ARG A O 1
ATOM 2239 N N . HIS A 1 308 ? 29.212 94.396 48.887 1.00 41.73 296 HIS A N 1
ATOM 2240 C CA . HIS A 1 308 ? 30.011 93.229 48.502 1.00 44.41 296 HIS A CA 1
ATOM 2241 C C . HIS A 1 308 ? 30.556 93.368 47.088 1.00 45.12 296 HIS A C 1
ATOM 2242 O O . HIS A 1 308 ? 31.720 93.033 46.830 1.00 47.78 296 HIS A O 1
ATOM 2249 N N . ALA A 1 309 ? 29.721 93.831 46.151 1.00 45.32 297 ALA A N 1
ATOM 2250 C CA . ALA A 1 309 ? 30.206 94.127 44.808 1.00 45.85 297 ALA A CA 1
ATOM 2251 C C . ALA A 1 309 ? 31.363 95.113 44.855 1.00 46.94 297 ALA A C 1
ATOM 2252 O O . ALA A 1 309 ? 32.372 94.924 44.165 1.00 43.29 297 ALA A O 1
ATOM 2254 N N . GLU A 1 310 ? 31.243 96.163 45.682 1.00 43.83 298 GLU A N 1
ATOM 2255 C CA . GLU A 1 310 ? 32.300 97.165 45.728 1.00 45.70 298 GLU A CA 1
ATOM 2256 C C . GLU A 1 310 ? 33.540 96.601 46.404 1.00 49.32 298 GLU A C 1
ATOM 2257 O O . GLU A 1 310 ? 34.656 97.070 46.145 1.00 48.00 298 GLU A O 1
ATOM 2263 N N . THR A 1 311 ? 33.356 95.610 47.285 1.00 48.35 299 THR A N 1
ATOM 2264 C CA . THR A 1 311 ? 34.493 94.972 47.928 1.00 47.63 299 THR A CA 1
ATOM 2265 C C . THR A 1 311 ? 35.220 94.058 46.949 1.00 51.62 299 THR A C 1
ATOM 2266 O O . THR A 1 311 ? 36.458 94.064 46.887 1.00 50.50 299 THR A O 1
ATOM 2270 N N . ALA A 1 312 ? 34.467 93.281 46.161 1.00 50.02 300 ALA A N 1
ATOM 2271 C CA . ALA A 1 312 ? 35.091 92.523 45.084 1.00 48.83 300 ALA A CA 1
ATOM 2272 C C . ALA A 1 312 ? 35.777 93.452 44.093 1.00 49.68 300 ALA A C 1
ATOM 2273 O O . ALA A 1 312 ? 36.891 93.167 43.632 1.00 53.39 300 ALA A O 1
ATOM 2275 N N . ALA A 1 313 ? 35.137 94.574 43.766 1.00 46.06 301 ALA A N 1
ATOM 2276 C CA . ALA A 1 313 ? 35.702 95.492 42.783 1.00 51.08 301 ALA A CA 1
ATOM 2277 C C . ALA A 1 313 ? 37.071 96.006 43.226 1.00 51.90 301 ALA A C 1
ATOM 2278 O O . ALA A 1 313 ? 38.026 96.016 42.443 1.00 50.50 301 ALA A O 1
ATOM 2280 N N . LYS A 1 314 ? 37.177 96.444 44.486 1.00 52.27 302 LYS A N 1
ATOM 2281 C CA . LYS A 1 314 ? 38.460 96.867 45.034 1.00 51.17 302 LYS A CA 1
ATOM 2282 C C . LYS A 1 314 ? 39.451 95.703 45.018 1.00 55.60 302 LYS A C 1
ATOM 2283 O O . LYS A 1 314 ? 40.605 95.858 44.580 1.00 53.39 302 LYS A O 1
ATOM 2289 N N . LYS A 1 315 ? 38.984 94.509 45.412 1.00 54.10 303 LYS A N 1
ATOM 2290 C CA . LYS A 1 315 ? 39.862 93.351 45.570 1.00 51.66 303 LYS A CA 1
ATOM 2291 C C . LYS A 1 315 ? 40.479 92.914 44.245 1.00 53.86 303 LYS A C 1
ATOM 2292 O O . LYS A 1 315 ? 41.699 92.753 44.149 1.00 61.22 303 LYS A O 1
ATOM 2298 N N . TYR A 1 316 ? 39.660 92.703 43.214 1.00 52.86 304 TYR A N 1
ATOM 2299 C CA . TYR A 1 316 ? 40.167 92.244 41.926 1.00 49.20 304 TYR A CA 1
ATOM 2300 C C . TYR A 1 316 ? 40.344 93.378 40.922 1.00 51.41 304 TYR A C 1
ATOM 2301 O O . TYR A 1 316 ? 40.586 93.110 39.737 1.00 53.17 304 TYR A O 1
ATOM 2310 N N . ASN A 1 317 ? 40.254 94.637 41.365 1.00 52.57 305 ASN A N 1
ATOM 2311 C CA . ASN A 1 317 ? 40.565 95.784 40.511 1.00 53.84 305 ASN A CA 1
ATOM 2312 C C . ASN A 1 317 ? 39.625 95.839 39.302 1.00 54.26 305 ASN A C 1
ATOM 2313 O O . ASN A 1 317 ? 40.050 95.909 38.146 1.00 57.67 305 ASN A O 1
ATOM 2318 N N . LEU A 1 318 ? 38.329 95.776 39.582 1.00 50.41 306 LEU A N 1
ATOM 2319 C CA . LEU A 1 318 ? 37.282 95.837 38.573 1.00 53.51 306 LEU A CA 1
ATOM 2320 C C . LEU A 1 318 ? 36.351 97.005 38.856 1.00 48.91 306 LEU A C 1
ATOM 2321 O O . LEU A 1 318 ? 36.335 97.560 39.959 1.00 49.04 306 LEU A O 1
ATOM 2326 N N . SER A 1 319 ? 35.555 97.362 37.856 1.00 46.85 307 SER A N 1
ATOM 2327 C CA . SER A 1 319 ? 34.476 98.310 38.090 1.00 49.13 307 SER A CA 1
ATOM 2328 C C . SER A 1 319 ? 33.354 97.607 38.856 1.00 50.28 307 SER A C 1
ATOM 2329 O O . SER A 1 319 ? 32.907 96.526 38.456 1.00 48.71 307 SER A O 1
ATOM 2332 N N . ALA A 1 320 ? 32.942 98.189 39.989 1.00 48.37 308 ALA A N 1
ATOM 2333 C CA . ALA A 1 320 ? 31.762 97.687 40.696 1.00 51.04 308 ALA A CA 1
ATOM 2334 C C . ALA A 1 320 ? 30.525 97.740 39.800 1.00 49.74 308 ALA A C 1
ATOM 2335 O O . ALA A 1 320 ? 29.669 96.846 39.845 1.00 50.44 308 ALA A O 1
ATOM 2337 N N . PHE A 1 321 ? 30.427 98.779 38.970 1.00 49.52 309 PHE A N 1
ATOM 2338 C CA . PHE A 1 321 ? 29.330 98.896 38.016 1.00 49.58 309 PHE A CA 1
ATOM 2339 C C . PHE A 1 321 ? 29.239 97.665 37.120 1.00 48.91 309 PHE A C 1
ATOM 2340 O O . PHE A 1 321 ? 28.147 97.111 36.914 1.00 48.21 309 PHE A O 1
ATOM 2348 N N . ASP A 1 322 ? 30.379 97.235 36.563 1.00 47.11 310 ASP A N 1
ATOM 2349 C CA . ASP A 1 322 ? 30.385 96.103 35.640 1.00 48.78 310 ASP A CA 1
ATOM 2350 C C . ASP A 1 322 ? 29.985 94.817 36.345 1.00 49.56 310 ASP A C 1
ATOM 2351 O O . ASP A 1 322 ? 29.210 94.025 35.797 1.00 50.33 310 ASP A O 1
ATOM 2356 N N . ILE A 1 323 ? 30.524 94.587 37.549 1.00 49.38 311 ILE A N 1
ATOM 2357 C CA . ILE A 1 323 ? 30.151 93.426 38.350 1.00 45.48 311 ILE A CA 1
ATOM 2358 C C . ILE A 1 323 ? 28.635 93.369 38.520 1.00 49.31 311 ILE A C 1
ATOM 2359 O O . ILE A 1 323 ? 27.998 92.326 38.301 1.00 47.99 311 ILE A O 1
ATOM 2364 N N . LEU A 1 324 ? 28.029 94.511 38.859 1.00 50.52 312 LEU A N 1
ATOM 2365 C CA . LEU A 1 324 ? 26.593 94.563 39.098 1.00 48.29 312 LEU A CA 1
ATOM 2366 C C . LEU A 1 324 ? 25.811 94.326 37.810 1.00 47.90 312 LEU A C 1
ATOM 2367 O O . LEU A 1 324 ? 24.857 93.532 37.791 1.00 45.72 312 LEU A O 1
ATOM 2372 N N . VAL A 1 325 ? 26.217 94.977 36.718 1.00 45.78 313 VAL A N 1
ATOM 2373 C CA . VAL A 1 325 ? 25.533 94.763 35.444 1.00 49.52 313 VAL A CA 1
ATOM 2374 C C . VAL A 1 325 ? 25.603 93.291 35.042 1.00 47.47 313 VAL A C 1
ATOM 2375 O O . VAL A 1 325 ? 24.591 92.664 34.707 1.00 44.62 313 VAL A O 1
ATOM 2379 N N . GLU A 1 326 ? 26.797 92.708 35.100 1.00 49.89 314 GLU A N 1
ATOM 2380 C CA . GLU A 1 326 ? 26.934 91.290 34.781 1.00 46.32 314 GLU A CA 1
ATOM 2381 C C . GLU A 1 326 ? 26.061 90.434 35.690 1.00 47.40 314 GLU A C 1
ATOM 2382 O O . GLU A 1 326 ? 25.508 89.412 35.257 1.00 46.37 314 GLU A O 1
ATOM 2388 N N . LEU A 1 327 ? 25.941 90.820 36.963 1.00 45.64 315 LEU A N 1
ATOM 2389 C CA . LEU A 1 327 ? 25.089 90.062 37.873 1.00 46.37 315 LEU A CA 1
ATOM 2390 C C . LEU A 1 327 ? 23.629 90.125 37.427 1.00 48.30 315 LEU A C 1
ATOM 2391 O O . LEU A 1 327 ? 22.882 89.148 37.576 1.00 43.86 315 LEU A O 1
ATOM 2396 N N . GLY A 1 328 ? 23.218 91.259 36.852 1.00 47.35 316 GLY A N 1
ATOM 2397 C CA . GLY A 1 328 ? 21.881 91.349 36.297 1.00 47.46 316 GLY A CA 1
ATOM 2398 C C . GLY A 1 328 ? 21.718 90.465 35.080 1.00 47.06 316 GLY A C 1
ATOM 2399 O O . GLY A 1 328 ? 20.742 89.717 34.965 1.00 49.32 316 GLY A O 1
ATOM 2400 N N . LYS A 1 329 ? 22.676 90.541 34.159 1.00 45.38 317 LYS A N 1
ATOM 2401 C CA . LYS A 1 329 ? 22.644 89.700 32.96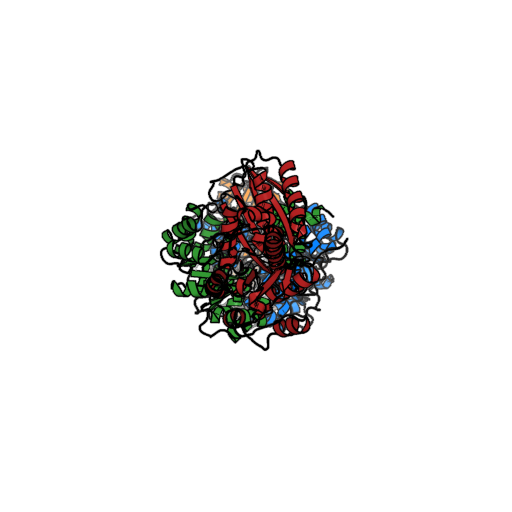9 1.00 48.45 317 LYS A CA 1
ATOM 2402 C C . LYS A 1 329 ? 22.480 88.233 33.334 1.00 47.75 317 LYS A C 1
ATOM 2403 O O . LYS A 1 329 ? 21.696 87.523 32.698 1.00 50.28 317 LYS A O 1
ATOM 2409 N N . ARG A 1 330 ? 23.194 87.763 34.371 1.00 47.38 318 ARG A N 1
ATOM 2410 C CA . ARG A 1 330 ? 23.036 86.384 34.843 1.00 47.28 318 ARG A CA 1
ATOM 2411 C C . ARG A 1 330 ? 21.760 86.175 35.640 1.00 46.71 318 ARG A C 1
ATOM 2412 O O . ARG A 1 330 ? 21.452 85.035 35.995 1.00 48.03 318 ARG A O 1
ATOM 2420 N N . ARG A 1 331 ? 21.025 87.234 35.952 1.00 48.05 319 ARG A N 1
ATOM 2421 C CA . ARG A 1 331 ? 19.715 87.098 36.581 1.00 50.45 319 ARG A CA 1
ATOM 2422 C C . ARG A 1 331 ? 19.820 86.478 37.980 1.00 48.75 319 ARG A C 1
ATOM 2423 O O . ARG A 1 331 ? 18.961 85.693 38.392 1.00 46.25 319 ARG A O 1
ATOM 2431 N N . MET A 1 332 ? 20.869 86.851 38.719 1.00 45.27 320 MET A N 1
ATOM 2432 C CA . MET A 1 332 ? 20.934 86.518 40.133 1.00 44.46 320 MET A CA 1
ATOM 2433 C C . MET A 1 332 ? 19.924 87.333 40.916 1.00 41.99 320 MET A C 1
ATOM 2434 O O . MET A 1 332 ? 19.571 88.455 40.546 1.00 41.14 320 MET A O 1
ATOM 2439 N N . ILE A 1 333 ? 19.463 86.736 42.012 1.00 42.71 321 ILE A N 1
ATOM 2440 C CA . ILE A 1 333 ? 18.349 87.234 42.810 1.00 43.22 321 ILE A CA 1
ATOM 2441 C C . ILE A 1 333 ? 18.825 87.345 44.257 1.00 42.98 321 ILE A C 1
ATOM 2442 O O . ILE A 1 333 ? 20.028 87.211 44.526 1.00 41.75 321 ILE A O 1
ATOM 2447 N N . GLY A 1 334 ? 17.896 87.590 45.190 1.00 42.15 322 GLY A N 1
ATOM 2448 C CA . GLY A 1 334 ? 18.284 87.815 46.575 1.00 38.85 322 GLY A CA 1
ATOM 2449 C C . GLY A 1 334 ? 19.077 86.657 47.161 1.00 43.00 322 GLY A C 1
ATOM 2450 O O . GLY A 1 334 ? 18.948 85.493 46.760 1.00 39.38 322 GLY A O 1
ATOM 2451 N N . GLY A 1 335 ? 19.933 86.988 48.125 1.00 42.97 323 GLY A N 1
ATOM 2452 C CA . GLY A 1 335 ? 20.657 85.963 48.843 1.00 39.81 323 GLY A CA 1
ATOM 2453 C C . GLY A 1 335 ? 21.825 85.333 48.108 1.00 40.20 323 GLY A C 1
ATOM 2454 O O . GLY A 1 335 ? 22.509 84.488 48.697 1.00 38.70 323 GLY A O 1
ATOM 2455 N N . GLN A 1 336 ? 22.086 85.715 46.858 1.00 40.89 324 GLN A N 1
ATOM 2456 C CA . GLN A 1 336 ? 23.127 85.084 46.032 1.00 38.97 324 GLN A CA 1
ATOM 2457 C C . GLN A 1 336 ? 24.436 85.875 46.046 1.00 41.92 324 GLN A C 1
ATOM 2458 O O . GLN A 1 336 ? 25.062 86.058 45.004 1.00 41.53 324 GLN A O 1
ATOM 2464 N N . GLU A 1 337 ? 24.879 86.333 47.223 1.00 38.71 325 GLU A N 1
ATOM 2465 C CA . GLU A 1 337 ? 26.119 87.088 47.303 1.00 39.60 325 GLU A CA 1
ATOM 2466 C C . GLU A 1 337 ? 27.326 86.265 46.853 1.00 45.03 325 GLU A C 1
ATOM 2467 O O . GLU A 1 337 ? 28.306 86.829 46.327 1.00 39.43 325 GLU A O 1
ATOM 2473 N N . ASP A 1 338 ? 27.280 84.935 47.035 1.00 42.93 326 ASP A N 1
ATOM 2474 C CA . ASP A 1 338 ? 28.424 84.127 46.619 1.00 40.83 326 ASP A CA 1
ATOM 2475 C C . ASP A 1 338 ? 28.693 84.284 45.124 1.00 42.29 326 ASP A C 1
ATOM 2476 O O . ASP A 1 338 ? 29.845 84.136 44.682 1.00 40.45 326 ASP A O 1
ATOM 2481 N N . MET A 1 339 ? 27.656 84.634 44.341 1.00 41.11 327 MET A N 1
ATOM 2482 C CA . MET A 1 339 ? 27.808 84.819 42.902 1.00 40.32 327 MET A CA 1
ATOM 2483 C C . MET A 1 339 ? 28.546 86.114 42.560 1.00 44.08 327 MET A C 1
ATOM 2484 O O . MET A 1 339 ? 29.128 86.211 41.475 1.00 46.63 327 MET A O 1
ATOM 2489 N N . ILE A 1 340 ? 28.559 87.096 43.468 1.00 42.00 328 ILE A N 1
ATOM 2490 C CA . ILE A 1 340 ? 29.332 88.316 43.255 1.00 41.11 328 ILE A CA 1
ATOM 2491 C C . ILE A 1 340 ? 30.816 87.995 43.098 1.00 44.75 328 ILE A C 1
ATOM 2492 O O . ILE A 1 340 ? 31.485 88.465 42.167 1.00 44.93 328 ILE A O 1
ATOM 2497 N N . VAL A 1 341 ? 31.362 87.201 44.018 1.00 44.38 329 VAL A N 1
ATOM 2498 C CA . VAL A 1 341 ? 32.735 86.741 43.856 1.00 44.36 329 VAL A CA 1
ATOM 2499 C C . VAL A 1 341 ? 32.857 85.883 42.606 1.00 45.82 329 VAL A C 1
ATOM 2500 O O . VAL A 1 341 ? 33.838 85.986 41.858 1.00 47.88 329 VAL A O 1
ATOM 2504 N N . ASP A 1 342 ? 31.862 85.029 42.352 1.00 43.51 330 ASP A N 1
ATOM 2505 C CA . ASP A 1 342 ? 31.893 84.194 41.155 1.00 44.29 330 ASP A CA 1
ATOM 2506 C C . ASP A 1 342 ? 32.016 85.043 39.889 1.00 47.43 330 ASP A C 1
ATOM 2507 O O . ASP A 1 342 ? 32.813 84.728 38.991 1.00 43.93 330 ASP A O 1
ATOM 2512 N N . VAL A 1 343 ? 31.254 86.143 39.812 1.00 45.58 331 VAL A N 1
ATOM 2513 C CA . VAL A 1 343 ? 31.326 87.023 38.646 1.00 46.10 331 VAL A CA 1
ATOM 2514 C C . VAL A 1 343 ? 32.668 87.744 38.601 1.00 47.40 331 VAL A C 1
ATOM 2515 O O . VAL A 1 343 ? 33.303 87.848 37.545 1.00 48.09 331 VAL A O 1
ATOM 2519 N N . ALA A 1 344 ? 33.124 88.243 39.750 1.00 45.85 332 ALA A N 1
ATOM 2520 C CA . ALA A 1 344 ? 34.401 88.938 39.802 1.00 47.08 332 ALA A CA 1
ATOM 2521 C C . ALA A 1 344 ? 35.551 88.025 39.398 1.00 50.57 332 ALA A C 1
ATOM 2522 O O . ALA A 1 344 ? 36.478 88.455 38.700 1.00 51.48 332 ALA A O 1
ATOM 2524 N N . LEU A 1 345 ? 35.530 86.769 39.841 1.00 47.09 333 LEU A N 1
ATOM 2525 C CA . LEU A 1 345 ? 36.617 85.882 39.452 1.00 49.63 333 LEU A CA 1
ATOM 2526 C C . LEU A 1 345 ? 36.610 85.657 37.950 1.00 51.68 333 LEU A C 1
ATOM 2527 O O . LEU A 1 345 ? 37.670 85.653 37.312 1.00 56.92 333 LEU A O 1
ATOM 2532 N N . ASP A 1 346 ? 35.418 85.509 37.360 1.00 49.63 334 ASP A N 1
ATOM 2533 C CA . ASP A 1 346 ? 35.320 85.302 35.915 1.00 53.05 334 ASP A CA 1
ATOM 2534 C C . ASP A 1 346 ? 35.812 86.526 35.146 1.00 56.27 334 ASP A C 1
ATOM 2535 O O . ASP A 1 346 ? 36.497 86.393 34.127 1.00 59.48 334 ASP A O 1
ATOM 2540 N N . MET A 1 347 ? 35.473 87.729 35.618 1.00 56.96 335 MET A N 1
ATOM 2541 C CA . MET A 1 347 ? 35.875 88.944 34.916 1.00 56.90 335 MET A CA 1
ATOM 2542 C C . MET A 1 347 ? 37.382 89.158 35.001 1.00 59.66 335 MET A C 1
ATOM 2543 O O . MET A 1 347 ? 38.013 89.567 34.020 1.00 61.92 335 MET A O 1
ATOM 2548 N N . ALA A 1 348 ? 37.975 88.894 36.168 1.00 58.13 336 ALA A N 1
ATOM 2549 C CA . ALA A 1 348 ? 39.418 89.039 36.317 1.00 58.61 336 ALA A CA 1
ATOM 2550 C C . ALA A 1 348 ? 40.180 88.106 35.370 1.00 66.25 336 ALA A C 1
ATOM 2551 O O . ALA A 1 348 ? 41.315 88.412 34.977 1.00 70.30 336 ALA A O 1
ATOM 2553 N N . LYS A 1 349 ? 39.577 86.981 34.977 1.00 64.68 337 LYS A N 1
ATOM 2554 C CA . LYS A 1 349 ? 40.155 86.130 33.943 1.00 66.51 337 LYS A CA 1
ATOM 2555 C C . LYS A 1 349 ? 40.008 86.781 32.564 1.00 70.46 337 LYS A C 1
ATOM 2556 O O . LYS A 1 349 ? 39.267 86.279 31.710 1.00 69.48 337 LYS A O 1
ATOM 2562 N N . GLY A 1 350 ? 40.699 87.903 32.340 1.00 71.94 338 GLY A N 1
ATOM 2563 C CA . GLY A 1 350 ? 40.593 88.651 31.094 1.00 71.88 338 GLY A CA 1
ATOM 2564 C C . GLY A 1 350 ? 41.844 89.422 30.691 1.00 77.17 338 GLY A C 1
ATOM 2565 O O . GLY A 1 350 ? 42.566 89.043 29.756 1.00 70.60 338 GLY A O 1
ATOM 2566 N N . LEU B 2 1 ? 35.015 33.637 33.828 1.00 107.76 -2 LEU B N 1
ATOM 2567 C CA . LEU B 2 1 ? 34.253 34.821 33.426 1.00 110.19 -2 LEU B CA 1
ATOM 2568 C C . LEU B 2 1 ? 33.313 34.503 32.251 1.00 108.61 -2 LEU B C 1
ATOM 2569 O O . LEU B 2 1 ? 33.444 35.073 31.164 1.00 102.97 -2 LEU B O 1
ATOM 2574 N N . ASN B 2 2 ? 32.353 33.607 32.499 1.00 117.00 -1 ASN B N 1
ATOM 2575 C CA . ASN B 2 2 ? 31.494 33.019 31.477 1.00 111.94 -1 ASN B CA 1
ATOM 2576 C C . ASN B 2 2 ? 30.395 33.989 31.039 1.00 107.69 -1 ASN B C 1
ATOM 2577 O O . ASN B 2 2 ? 30.141 35.017 31.670 1.00 108.79 -1 ASN B O 1
ATOM 2582 N N . TRP B 2 3 ? 29.721 33.632 29.939 1.00 97.25 0 TRP B N 1
ATOM 2583 C CA . TRP B 2 3 ? 28.759 34.542 29.323 1.00 90.01 0 TRP B CA 1
ATOM 2584 C C . TRP B 2 3 ? 27.566 34.788 30.224 1.00 90.85 0 TRP B C 1
ATOM 2585 O O . TRP B 2 3 ? 27.000 35.883 30.224 1.00 90.61 0 TRP B O 1
ATOM 2596 N N . MET B 2 4 ? 27.175 33.794 30.998 1.00 92.73 1 MET B N 1
ATOM 2597 C CA . MET B 2 4 ? 25.946 33.858 31.761 1.00 91.80 1 MET B CA 1
ATOM 2598 C C . MET B 2 4 ? 26.175 34.266 33.206 1.00 90.41 1 MET B C 1
ATOM 2599 O O . MET B 2 4 ? 25.207 34.372 33.969 1.00 87.36 1 MET B O 1
ATOM 2604 N N . SER B 2 5 ? 27.426 34.506 33.596 1.00 92.26 2 SER B N 1
ATOM 2605 C CA . SER B 2 5 ? 27.746 34.710 35.004 1.00 90.32 2 SER B CA 1
ATOM 2606 C C . SER B 2 5 ? 27.154 36.027 35.490 1.00 84.28 2 SER B C 1
ATOM 2607 O O . SER B 2 5 ? 27.521 37.105 35.008 1.00 79.93 2 SER B O 1
ATOM 2610 N N . ASP B 2 6 ? 26.212 35.925 36.428 1.00 81.47 3 ASP B N 1
ATOM 2611 C CA . ASP B 2 6 ? 25.529 37.066 37.029 1.00 76.81 3 ASP B CA 1
ATOM 2612 C C . ASP B 2 6 ? 25.837 37.068 38.519 1.00 71.54 3 ASP B C 1
ATOM 2613 O O . ASP B 2 6 ? 25.296 36.251 39.272 1.00 72.13 3 ASP B O 1
ATOM 2618 N N . ASP B 2 7 ? 26.709 37.977 38.943 1.00 69.97 4 ASP B N 1
ATOM 2619 C CA . ASP B 2 7 ? 27.044 38.137 40.350 1.00 69.92 4 ASP B CA 1
ATOM 2620 C C . ASP B 2 7 ? 26.572 39.472 40.905 1.00 65.65 4 ASP B C 1
ATOM 2621 O O . ASP B 2 7 ? 27.113 39.949 41.906 1.00 64.36 4 ASP B O 1
ATOM 2626 N N . ARG B 2 8 ? 25.579 40.087 40.283 1.00 61.95 5 ARG B N 1
ATOM 2627 C CA . ARG B 2 8 ? 25.129 41.393 40.725 1.00 60.18 5 ARG B CA 1
ATOM 2628 C C . ARG B 2 8 ? 24.119 41.268 41.859 1.00 59.54 5 ARG B C 1
ATOM 2629 O O . ARG B 2 8 ? 23.312 40.329 41.895 1.00 58.70 5 ARG B O 1
ATOM 2637 N N . LEU B 2 9 ? 24.204 42.199 42.813 1.00 57.23 6 LEU B N 1
ATOM 2638 C CA . LEU B 2 9 ? 23.233 42.275 43.894 1.00 52.88 6 LEU B CA 1
ATOM 2639 C C . LEU B 2 9 ? 21.930 42.844 43.357 1.00 52.93 6 LEU B C 1
ATOM 2640 O O . LEU B 2 9 ? 21.918 43.945 42.795 1.00 54.62 6 LEU B O 1
ATOM 2645 N N . SER B 2 10 ? 20.844 42.093 43.500 1.00 49.57 7 SER B N 1
ATOM 2646 C CA . SER B 2 10 ? 19.536 42.601 43.113 1.00 51.11 7 SER B CA 1
ATOM 2647 C C . SER B 2 10 ? 19.073 43.647 44.116 1.00 49.77 7 SER B C 1
ATOM 2648 O O . SER B 2 10 ? 19.076 43.407 45.329 1.00 51.30 7 SER B O 1
ATOM 2651 N N . VAL B 2 11 ? 18.683 44.811 43.608 1.00 46.35 8 VAL B N 1
ATOM 2652 C CA . VAL B 2 11 ? 18.187 45.882 44.451 1.00 43.76 8 VAL B CA 1
ATOM 2653 C C . VAL B 2 11 ? 16.768 46.197 44.019 1.00 44.98 8 VAL B C 1
ATOM 2654 O O . VAL B 2 11 ? 16.353 45.937 42.883 1.00 44.96 8 VAL B O 1
ATOM 2658 N N . ALA B 2 12 ? 16.016 46.755 44.954 1.00 45.23 9 ALA B N 1
ATOM 2659 C CA . ALA B 2 12 ? 14.651 47.187 44.726 1.00 42.20 9 ALA B CA 1
ATOM 2660 C C . ALA B 2 12 ? 14.605 48.702 44.850 1.00 42.98 9 ALA B C 1
ATOM 2661 O O . ALA B 2 12 ? 15.212 49.279 45.761 1.00 43.52 9 ALA B O 1
ATOM 2663 N N . ILE B 2 13 ? 13.888 49.352 43.942 1.00 44.21 10 ILE B N 1
ATOM 2664 C CA . ILE B 2 13 ? 13.746 50.802 43.968 1.00 41.28 10 ILE B CA 1
ATOM 2665 C C . ILE B 2 13 ? 12.306 51.132 44.306 1.00 44.17 10 ILE B C 1
ATOM 2666 O O . ILE B 2 13 ? 11.383 50.787 43.556 1.00 44.51 10 ILE B O 1
ATOM 2671 N N . ILE B 2 14 ? 12.110 51.789 45.438 1.00 45.34 11 ILE B N 1
ATOM 2672 C CA . ILE B 2 14 ? 10.781 52.111 45.930 1.00 43.43 11 ILE B CA 1
ATOM 2673 C C . ILE B 2 14 ? 10.554 53.580 45.653 1.00 44.35 11 ILE B C 1
ATOM 2674 O O . ILE B 2 14 ? 11.264 54.436 46.188 1.00 44.41 11 ILE B O 1
ATOM 2679 N N . GLY B 2 15 ? 9.568 53.873 44.814 1.00 48.96 12 GLY B N 1
ATOM 2680 C CA . GLY B 2 15 ? 9.362 55.235 44.322 1.00 48.14 12 GLY B CA 1
ATOM 2681 C C . GLY B 2 15 ? 9.615 55.138 42.841 1.00 48.59 12 GLY B C 1
ATOM 2682 O O . GLY B 2 15 ? 10.634 54.604 42.385 1.00 46.63 12 GLY B O 1
ATOM 2683 N N . SER B 2 16 ? 8.647 55.624 42.057 1.00 45.19 13 SER B N 1
ATOM 2684 C CA . SER B 2 16 ? 8.703 55.528 40.605 1.00 49.61 13 SER B CA 1
ATOM 2685 C C . SER B 2 16 ? 8.644 56.898 39.939 1.00 50.81 13 SER B C 1
ATOM 2686 O O . SER B 2 16 ? 8.407 56.988 38.727 1.00 51.04 13 SER B O 1
ATOM 2689 N N . GLY B 2 17 ? 8.840 57.963 40.694 1.00 48.51 14 GLY B N 1
ATOM 2690 C CA . GLY B 2 17 ? 8.962 59.284 40.120 1.00 47.16 14 GLY B CA 1
ATOM 2691 C C . GLY B 2 17 ? 10.383 59.551 39.684 1.00 50.46 14 GLY B C 1
ATOM 2692 O O . GLY B 2 17 ? 11.134 58.638 39.313 1.00 48.35 14 GLY B O 1
ATOM 2693 N N . ASN B 2 18 ? 10.765 60.823 39.775 1.00 49.14 15 ASN B N 1
ATOM 2694 C CA . ASN B 2 18 ? 12.016 61.289 39.198 1.00 47.89 15 ASN B CA 1
ATOM 2695 C C . ASN B 2 18 ? 13.217 60.573 39.791 1.00 46.25 15 ASN B C 1
ATOM 2696 O O . ASN B 2 18 ? 14.075 60.062 39.063 1.00 47.97 15 ASN B O 1
ATOM 2701 N N . ILE B 2 19 ? 13.324 60.587 41.116 1.00 44.59 16 ILE B N 1
ATOM 2702 C CA . ILE B 2 19 ? 14.486 60.022 41.785 1.00 42.42 16 ILE B CA 1
ATOM 2703 C C . ILE B 2 19 ? 14.598 58.544 41.475 1.00 45.13 16 ILE B C 1
ATOM 2704 O O . ILE B 2 19 ? 15.614 58.081 40.954 1.00 46.27 16 ILE B O 1
ATOM 2709 N N . GLY B 2 20 ? 13.544 57.781 41.785 1.00 45.64 17 GLY B N 1
ATOM 2710 C CA . GLY B 2 20 ? 13.572 56.352 41.533 1.00 42.60 17 GLY B CA 1
ATOM 2711 C C . GLY B 2 20 ? 13.935 56.013 40.102 1.00 45.24 17 GLY B C 1
ATOM 2712 O O . GLY B 2 20 ? 14.739 55.113 39.853 1.00 45.65 17 GLY B O 1
ATOM 2713 N N . THR B 2 21 ? 13.368 56.746 39.139 1.00 46.29 18 THR B N 1
ATOM 2714 C CA . THR B 2 21 ? 13.553 56.387 37.733 1.00 47.56 18 THR B CA 1
ATOM 2715 C C . THR B 2 21 ? 14.957 56.717 37.258 1.00 45.69 18 THR B C 1
ATOM 2716 O O . THR B 2 21 ? 15.574 55.927 36.539 1.00 44.97 18 THR B O 1
ATOM 2720 N N . ASP B 2 22 ? 15.475 57.879 37.644 1.00 44.88 19 ASP B N 1
ATOM 2721 C CA . ASP B 2 22 ? 16.852 58.208 37.317 1.00 43.67 19 ASP B CA 1
ATOM 2722 C C . ASP B 2 22 ? 17.803 57.206 37.956 1.00 44.63 19 ASP B C 1
ATOM 2723 O O . ASP B 2 22 ? 18.757 56.744 37.321 1.00 41.10 19 ASP B O 1
ATOM 2728 N N . LEU B 2 23 ? 17.526 56.829 39.205 1.00 44.19 20 LEU B N 1
ATOM 2729 C CA . LEU B 2 23 ? 18.315 55.802 39.875 1.00 43.68 20 LEU B CA 1
ATOM 2730 C C . LEU B 2 23 ? 18.252 54.466 39.135 1.00 44.40 20 LEU B C 1
ATOM 2731 O O . LEU B 2 23 ? 19.284 53.811 38.938 1.00 46.36 20 LEU B O 1
ATOM 2736 N N . MET B 2 24 ? 17.056 54.045 38.707 1.00 42.54 21 MET B N 1
ATOM 2737 C CA . MET B 2 24 ? 16.942 52.842 37.884 1.00 43.00 21 MET B CA 1
ATOM 2738 C C . MET B 2 24 ? 17.839 52.934 36.667 1.00 47.03 21 MET B C 1
ATOM 2739 O O . MET B 2 24 ? 18.603 52.008 36.362 1.00 48.94 21 MET B O 1
ATOM 2744 N N . ILE B 2 25 ? 17.722 54.035 35.923 1.00 47.13 22 ILE B N 1
ATOM 2745 C CA . ILE B 2 25 ? 18.425 54.125 34.651 1.00 46.91 22 ILE B CA 1
ATOM 2746 C C . ILE B 2 25 ? 19.926 54.185 34.888 1.00 46.51 22 ILE B C 1
ATOM 2747 O O . ILE B 2 25 ? 20.712 53.544 34.173 1.00 46.64 22 ILE B O 1
ATOM 2752 N N . LYS B 2 26 ? 20.333 54.889 35.946 1.00 44.68 23 LYS B N 1
ATOM 2753 C CA . LYS B 2 26 ? 21.745 55.034 36.279 1.00 46.18 23 LYS B CA 1
ATOM 2754 C C . LYS B 2 26 ? 22.367 53.701 36.679 1.00 48.35 23 LYS B C 1
ATOM 2755 O O . LYS B 2 26 ? 23.513 53.416 36.317 1.00 48.71 23 LYS B O 1
ATOM 2761 N N . ILE B 2 27 ? 21.636 52.867 37.424 1.00 48.02 24 ILE B N 1
ATOM 2762 C CA . ILE B 2 27 ? 22.153 51.542 37.756 1.00 46.30 24 ILE B CA 1
ATOM 2763 C C . ILE B 2 27 ? 22.356 50.720 36.488 1.00 48.94 24 ILE B C 1
ATOM 2764 O O . ILE B 2 27 ? 23.411 50.102 36.293 1.00 51.01 24 ILE B O 1
ATOM 2769 N N . MET B 2 28 ? 21.356 50.689 35.606 1.00 46.13 25 MET B N 1
ATOM 2770 C CA . MET B 2 28 ? 21.506 49.843 34.426 1.00 46.38 25 MET B CA 1
ATOM 2771 C C . MET B 2 28 ? 22.621 50.351 33.523 1.00 51.00 25 MET B C 1
ATOM 2772 O O . MET B 2 28 ? 23.365 49.558 32.935 1.00 50.46 25 MET B O 1
ATOM 2777 N N . ARG B 2 29 ? 22.762 51.671 33.413 1.00 50.04 26 ARG B N 1
ATOM 2778 C CA . ARG B 2 29 ? 23.765 52.219 32.515 1.00 48.28 26 ARG B CA 1
ATOM 2779 C C . ARG B 2 29 ? 25.173 52.024 33.047 1.00 50.34 26 ARG B C 1
ATOM 2780 O O . ARG B 2 29 ? 26.111 51.880 32.253 1.00 54.57 26 ARG B O 1
ATOM 2788 N N . ASN B 2 30 ? 25.356 52.033 34.371 1.00 48.93 27 ASN B N 1
ATOM 2789 C CA . ASN B 2 30 ? 26.710 52.155 34.909 1.00 51.08 27 ASN B CA 1
ATOM 2790 C C . ASN B 2 30 ? 27.131 51.013 35.808 1.00 52.02 27 ASN B C 1
ATOM 2791 O O . ASN B 2 30 ? 28.293 50.613 35.764 1.00 59.81 27 ASN B O 1
ATOM 2796 N N . SER B 2 31 ? 26.253 50.500 36.655 1.00 49.59 28 SER B N 1
ATOM 2797 C CA . SER B 2 31 ? 26.719 49.572 37.671 1.00 53.46 28 SER B CA 1
ATOM 2798 C C . SER B 2 31 ? 27.124 48.244 37.047 1.00 56.63 28 SER B C 1
ATOM 2799 O O . SER B 2 31 ? 26.457 47.725 36.142 1.00 54.47 28 SER B O 1
ATOM 2802 N N . LYS B 2 32 ? 28.249 47.712 37.520 1.00 55.75 29 LYS B N 1
ATOM 2803 C CA . LYS B 2 32 ? 28.610 46.339 37.248 1.00 55.26 29 LYS B CA 1
ATOM 2804 C C . LYS B 2 32 ? 28.260 45.408 38.399 1.00 54.29 29 LYS B C 1
ATOM 2805 O O . LYS B 2 32 ? 28.208 44.195 38.197 1.00 56.73 29 LYS B O 1
ATOM 2811 N N . LEU B 2 33 ? 27.976 45.939 39.583 1.00 54.78 30 LEU B N 1
ATOM 2812 C CA . LEU B 2 33 ? 27.721 45.092 40.735 1.00 53.13 30 LEU B CA 1
ATOM 2813 C C . LEU B 2 33 ? 26.253 44.973 41.104 1.00 56.07 30 LEU B C 1
ATOM 2814 O O . LEU B 2 33 ? 25.921 44.133 41.946 1.00 59.02 30 LEU B O 1
ATOM 2819 N N . LEU B 2 34 ? 25.374 45.792 40.526 1.00 55.12 31 LEU B N 1
ATOM 2820 C CA . LEU B 2 34 ? 23.970 45.824 40.902 1.00 51.96 31 LEU B CA 1
ATOM 2821 C C . LEU B 2 34 ? 23.093 45.551 39.690 1.00 54.08 31 LEU B C 1
ATOM 2822 O O . LEU B 2 34 ? 23.444 45.907 38.557 1.00 55.51 31 LEU B O 1
ATOM 2827 N N . LYS B 2 35 ? 21.950 44.910 39.941 1.00 50.56 32 LYS B N 1
ATOM 2828 C CA . LYS B 2 35 ? 20.858 44.847 38.979 1.00 52.65 32 LYS B CA 1
ATOM 2829 C C . LYS B 2 35 ? 19.562 45.291 39.651 1.00 50.30 32 LYS B C 1
ATOM 2830 O O . LYS B 2 35 ? 19.364 45.102 40.854 1.00 48.15 32 LYS B O 1
ATOM 2836 N N . VAL B 2 36 ? 18.684 45.901 38.863 1.00 50.61 33 VAL B N 1
ATOM 2837 C CA . VAL B 2 36 ? 17.398 46.372 39.357 1.00 46.49 33 VAL B CA 1
ATOM 2838 C C . VAL B 2 36 ? 16.436 45.192 39.311 1.00 47.79 33 VAL B C 1
ATOM 2839 O O . VAL B 2 36 ? 16.002 44.767 38.237 1.00 48.67 33 VAL B O 1
ATOM 2843 N N . GLY B 2 37 ? 16.103 44.653 40.486 1.00 46.57 34 GLY B N 1
ATOM 2844 C CA . GLY B 2 37 ? 15.200 43.518 40.539 1.00 45.08 34 GLY B CA 1
ATOM 2845 C C . GLY B 2 37 ? 13.733 43.881 40.530 1.00 47.26 34 GLY B C 1
ATOM 2846 O O . GLY B 2 37 ? 12.909 43.067 40.111 1.00 51.44 34 GLY B O 1
ATOM 2847 N N . ALA B 2 38 ? 13.382 45.081 40.978 1.00 45.57 35 ALA B N 1
ATOM 2848 C CA . ALA B 2 38 ? 11.986 45.479 41.061 1.00 45.18 35 ALA B CA 1
ATOM 2849 C C . ALA B 2 38 ? 11.926 46.982 41.228 1.00 46.31 35 ALA B C 1
ATOM 2850 O O . ALA B 2 38 ? 12.783 47.572 41.898 1.00 43.16 35 ALA B O 1
ATOM 2852 N N . MET B 2 39 ? 10.908 47.592 40.633 1.00 44.83 36 MET B N 1
ATOM 2853 C CA . MET B 2 39 ? 10.568 48.976 40.912 1.00 44.28 36 MET B CA 1
ATOM 2854 C C . MET B 2 39 ? 9.202 48.988 41.580 1.00 47.95 36 MET B C 1
ATOM 2855 O O . MET B 2 39 ? 8.220 48.509 41.003 1.00 49.23 36 MET B O 1
ATOM 2860 N N . VAL B 2 40 ? 9.138 49.546 42.781 1.00 46.74 37 VAL B N 1
ATOM 2861 C CA . VAL B 2 40 ? 7.926 49.545 43.588 1.00 45.84 37 VAL B CA 1
ATOM 2862 C C . VAL B 2 40 ? 7.285 50.924 43.515 1.00 48.32 37 VAL B C 1
ATOM 2863 O O . VAL B 2 40 ? 7.905 51.933 43.880 1.00 47.67 37 VAL B O 1
ATOM 2867 N N . GLY B 2 41 ? 6.040 50.972 43.056 1.00 49.62 38 GLY B N 1
ATOM 2868 C CA . GLY B 2 41 ? 5.314 52.218 42.967 1.00 49.64 38 GLY B CA 1
ATOM 2869 C C . GLY B 2 41 ? 3.922 52.124 43.553 1.00 52.09 38 GLY B C 1
ATOM 2870 O O . GLY B 2 41 ? 3.581 51.142 44.209 1.00 55.11 38 GLY B O 1
ATOM 2871 N N . ILE B 2 42 ? 3.091 53.121 43.284 1.00 53.76 39 ILE B N 1
ATOM 2872 C CA . ILE B 2 42 ? 1.854 53.292 44.028 1.00 52.41 39 ILE B CA 1
ATOM 2873 C C . ILE B 2 42 ? 0.715 53.553 43.056 1.00 53.44 39 ILE B C 1
ATOM 2874 O O . ILE B 2 42 ? -0.458 53.536 43.432 1.00 59.95 39 ILE B O 1
ATOM 2879 N N . ASP B 2 43 ? 1.051 53.757 41.794 1.00 55.01 40 ASP B N 1
ATOM 2880 C CA . ASP B 2 43 ? 0.100 54.177 40.777 1.00 57.33 40 ASP B CA 1
ATOM 2881 C C . ASP B 2 43 ? 0.424 53.443 39.482 1.00 59.91 40 ASP B C 1
ATOM 2882 O O . ASP B 2 43 ? 1.529 53.602 38.945 1.00 61.19 40 ASP B O 1
ATOM 2887 N N . PRO B 2 44 ? -0.510 52.651 38.942 1.00 61.86 41 PRO B N 1
ATOM 2888 C CA . PRO B 2 44 ? -0.221 51.904 37.701 1.00 60.86 41 PRO B CA 1
ATOM 2889 C C . PRO B 2 44 ? 0.147 52.784 36.522 1.00 63.51 41 PRO B C 1
ATOM 2890 O O . PRO B 2 44 ? 0.742 52.277 35.564 1.00 63.53 41 PRO B O 1
ATOM 2894 N N . LYS B 2 45 ? -0.193 54.081 36.568 1.00 65.00 42 LYS B N 1
ATOM 2895 C CA . LYS B 2 45 ? -0.031 55.045 35.482 1.00 64.09 42 LYS B CA 1
ATOM 2896 C C . LYS B 2 45 ? 1.304 55.786 35.523 1.00 64.70 42 LYS B C 1
ATOM 2897 O O . LYS B 2 45 ? 1.602 56.555 34.603 1.00 67.92 42 LYS B O 1
ATOM 2903 N N . SER B 2 46 ? 2.101 55.586 36.568 1.00 60.45 43 SER B N 1
ATOM 2904 C CA . SER B 2 46 ? 3.384 56.264 36.685 1.00 60.29 43 SER B CA 1
ATOM 2905 C C . SER B 2 46 ? 4.249 56.016 35.459 1.00 61.68 43 SER B C 1
ATOM 2906 O O . SER B 2 46 ? 4.364 54.881 34.987 1.00 64.09 43 SER B O 1
ATOM 2909 N N . ASP B 2 47 ? 4.865 57.079 34.939 1.00 62.15 44 ASP B N 1
ATOM 2910 C CA . ASP B 2 47 ? 5.783 56.899 33.819 1.00 63.71 44 ASP B CA 1
ATOM 2911 C C . ASP B 2 47 ? 7.012 56.102 34.233 1.00 60.70 44 ASP B C 1
ATOM 2912 O O . ASP B 2 47 ? 7.631 55.434 33.394 1.00 57.78 44 ASP B O 1
ATOM 2917 N N . GLY B 2 48 ? 7.371 56.151 35.518 1.00 57.93 45 GLY B N 1
ATOM 2918 C CA . GLY B 2 48 ? 8.476 55.340 35.998 1.00 57.48 45 GLY B CA 1
ATOM 2919 C C . GLY B 2 48 ? 8.211 53.852 35.860 1.00 59.49 45 GLY B C 1
ATOM 2920 O O . GLY B 2 48 ? 9.088 53.089 35.439 1.00 57.93 45 GLY B O 1
ATOM 2921 N N . LEU B 2 49 ? 6.996 53.419 36.205 1.00 57.66 46 LEU B N 1
ATOM 2922 C CA . LEU B 2 49 ? 6.657 52.011 36.037 1.00 59.05 46 LEU B CA 1
ATOM 2923 C C . LEU B 2 49 ? 6.603 51.652 34.564 1.00 57.23 46 LEU B C 1
ATOM 2924 O O . LEU B 2 49 ? 7.073 50.583 34.164 1.00 55.80 46 LEU B O 1
ATOM 2929 N N . ALA B 2 50 ? 6.043 52.539 33.741 1.00 58.06 47 ALA B N 1
ATOM 2930 C CA . ALA B 2 50 ? 6.022 52.283 32.307 1.00 60.97 47 ALA B CA 1
ATOM 2931 C C . ALA B 2 50 ? 7.437 52.058 31.792 1.00 61.14 47 ALA B C 1
ATOM 2932 O O . ALA B 2 50 ? 7.707 51.067 31.104 1.00 61.07 47 ALA B O 1
ATOM 2934 N N . ARG B 2 51 ? 8.367 52.948 32.173 1.00 61.45 48 ARG B N 1
ATOM 2935 C CA . ARG B 2 51 ? 9.758 52.817 31.751 1.00 61.12 48 ARG B CA 1
ATOM 2936 C C . ARG B 2 51 ? 10.374 51.523 32.265 1.00 57.37 48 ARG B C 1
ATOM 2937 O O . ARG B 2 51 ? 11.086 50.832 31.530 1.00 58.17 48 ARG B O 1
ATOM 2945 N N . ALA B 2 52 ? 10.111 51.185 33.527 1.00 58.41 49 ALA B N 1
ATOM 2946 C CA . ALA B 2 52 ? 10.648 49.962 34.104 1.00 53.01 49 ALA B CA 1
ATOM 2947 C C . ALA B 2 52 ? 10.161 48.735 33.346 1.00 57.26 49 ALA B C 1
ATOM 2948 O O . ALA B 2 52 ? 10.972 47.914 32.900 1.00 57.97 49 ALA B O 1
ATOM 2950 N N . GLN B 2 53 ? 8.837 48.591 33.173 1.00 56.12 50 GLN B N 1
ATOM 2951 C CA . GLN B 2 53 ? 8.335 47.429 32.437 1.00 57.38 50 GLN B CA 1
ATOM 2952 C C . GLN B 2 53 ? 8.861 47.420 31.017 1.00 58.00 50 GLN B C 1
ATOM 2953 O O . GLN B 2 53 ? 8.967 46.350 30.405 1.00 56.79 50 GLN B O 1
ATOM 2959 N N . ARG B 2 54 ? 9.179 48.600 30.474 1.00 57.88 51 ARG B N 1
ATOM 2960 C CA . ARG B 2 54 ? 9.766 48.659 29.143 1.00 59.39 51 ARG B CA 1
ATOM 2961 C C . ARG B 2 54 ? 11.169 48.079 29.154 1.00 56.14 51 ARG B C 1
ATOM 2962 O O . ARG B 2 54 ? 11.526 47.285 28.281 1.00 58.09 51 ARG B O 1
ATOM 2970 N N . LEU B 2 55 ? 11.927 48.388 30.206 1.00 55.29 52 LEU B N 1
ATOM 2971 C CA . LEU B 2 55 ? 13.314 47.874 30.336 1.00 55.62 52 LEU B CA 1
ATOM 2972 C C . LEU B 2 55 ? 13.286 46.465 30.934 1.00 57.23 52 LEU B C 1
ATOM 2973 O O . LEU B 2 55 ? 14.367 45.925 31.202 1.00 57.58 52 LEU B O 1
ATOM 2978 N N . GLY B 2 56 ? 12.101 45.912 31.161 1.00 53.78 53 GLY B N 1
ATOM 2979 C CA . GLY B 2 56 ? 11.999 44.522 31.637 1.00 53.20 53 GLY B CA 1
ATOM 2980 C C . GLY B 2 56 ? 12.248 44.361 33.119 1.00 54.48 53 GLY B C 1
ATOM 2981 O O . GLY B 2 56 ? 12.598 43.248 33.537 1.00 57.66 53 GLY B O 1
ATOM 2982 N N . VAL B 2 57 ? 12.062 45.423 33.896 1.00 55.06 54 VAL B N 1
ATOM 2983 C CA . VAL B 2 57 ? 12.215 45.301 35.373 1.00 54.11 54 VAL B CA 1
ATOM 2984 C C . VAL B 2 57 ? 10.838 44.988 35.972 1.00 54.74 54 VAL B C 1
ATOM 2985 O O . VAL B 2 57 ? 9.852 45.632 35.580 1.00 55.29 54 VAL B O 1
ATOM 2989 N N . PRO B 2 58 ? 10.732 43.957 36.827 1.00 54.53 55 PRO B N 1
ATOM 2990 C CA . PRO B 2 58 ? 9.472 43.646 37.481 1.00 52.02 55 PRO B CA 1
ATOM 2991 C C . PRO B 2 58 ? 8.904 44.839 38.231 1.00 48.69 55 PRO B C 1
ATOM 2992 O O . PRO B 2 58 ? 9.664 45.570 38.867 1.00 50.85 55 PRO B O 1
ATOM 2996 N N . THR B 2 59 ? 7.591 45.043 38.151 1.00 48.52 56 THR B N 1
ATOM 2997 C CA . THR B 2 59 ? 6.985 46.237 38.771 1.00 51.59 56 THR B CA 1
ATOM 2998 C C . THR B 2 59 ? 5.759 45.911 39.584 1.00 52.57 56 THR B C 1
ATOM 2999 O O . THR B 2 59 ? 5.141 44.870 39.320 1.00 52.01 56 THR B O 1
ATOM 3003 N N . THR B 2 60 ? 5.441 46.751 40.567 1.00 53.67 57 THR B N 1
ATOM 3004 C CA . THR B 2 60 ? 4.194 46.655 41.310 1.00 51.72 57 THR B CA 1
ATOM 3005 C C . THR B 2 60 ? 3.689 48.066 41.607 1.00 52.81 57 THR B C 1
ATOM 3006 O O . THR B 2 60 ? 4.474 48.954 41.949 1.00 48.87 57 THR B O 1
ATOM 3010 N N . ALA B 2 61 ? 2.380 48.274 41.441 1.00 54.24 58 ALA B N 1
ATOM 3011 C CA . ALA B 2 61 ? 1.722 49.521 41.815 1.00 54.36 58 ALA B CA 1
ATOM 3012 C C . ALA B 2 61 ? 1.054 49.430 43.186 1.00 55.34 58 ALA B C 1
ATOM 3013 O O . ALA B 2 61 ? 0.173 50.236 43.502 1.00 56.18 58 ALA B O 1
ATOM 3015 N N . GLU B 2 62 ? 1.488 48.489 44.018 1.00 55.78 59 GLU B N 1
ATOM 3016 C CA . GLU B 2 62 ? 0.847 48.173 45.286 1.00 56.85 59 GLU B CA 1
ATOM 3017 C C . GLU B 2 62 ? 1.804 48.353 46.461 1.00 56.50 59 GLU B C 1
ATOM 3018 O O . GLU B 2 62 ? 1.736 47.610 47.443 1.00 60.71 59 GLU B O 1
ATOM 3024 N N . GLY B 2 63 ? 2.707 49.323 46.369 1.00 54.01 60 GLY B N 1
ATOM 3025 C CA . GLY B 2 63 ? 3.574 49.626 47.489 1.00 52.18 60 GLY B CA 1
ATOM 3026 C C . GLY B 2 63 ? 4.471 48.456 47.865 1.00 53.17 60 GLY B C 1
ATOM 3027 O O . GLY B 2 63 ? 4.673 47.509 47.100 1.00 54.34 60 GLY B O 1
ATOM 3028 N N . VAL B 2 64 ? 5.006 48.535 49.087 1.00 53.71 61 VAL B N 1
ATOM 3029 C CA . VAL B 2 64 ? 5.968 47.538 49.547 1.00 53.09 61 VAL B CA 1
ATOM 3030 C C . VAL B 2 64 ? 5.271 46.207 49.845 1.00 55.98 61 VAL B C 1
ATOM 3031 O O . VAL B 2 64 ? 5.884 45.136 49.739 1.00 52.47 61 VAL B O 1
ATOM 3035 N N . ASP B 2 65 ? 3.979 46.240 50.179 1.00 56.39 62 ASP B N 1
ATOM 3036 C CA . ASP B 2 65 ? 3.238 44.990 50.274 1.00 55.65 62 ASP B CA 1
ATOM 3037 C C . ASP B 2 65 ? 3.247 44.270 48.938 1.00 58.20 62 ASP B C 1
ATOM 3038 O O . ASP B 2 65 ? 3.423 43.043 48.882 1.00 57.28 62 ASP B O 1
ATOM 3043 N N . GLY B 2 66 ? 3.051 45.017 47.848 1.00 54.93 63 GLY B N 1
ATOM 3044 C CA . GLY B 2 66 ? 3.139 44.412 46.533 1.00 55.97 63 GLY B CA 1
ATOM 3045 C C . GLY B 2 66 ? 4.505 43.803 46.282 1.00 58.34 63 GLY B C 1
ATOM 3046 O O . GLY B 2 66 ? 4.614 42.708 45.719 1.00 58.95 63 GLY B O 1
ATOM 3047 N N . LEU B 2 67 ? 5.564 44.487 46.734 1.00 55.57 64 LEU B N 1
ATOM 3048 C CA . LEU B 2 67 ? 6.919 43.983 46.540 1.00 55.11 64 LEU B CA 1
ATOM 3049 C C . LEU B 2 67 ? 7.128 42.667 47.269 1.00 56.87 64 LEU B C 1
ATOM 3050 O O . LEU B 2 67 ? 7.713 41.731 46.710 1.00 57.57 64 LEU B O 1
ATOM 3055 N N . LEU B 2 68 ? 6.664 42.583 48.526 1.00 56.47 65 LEU B N 1
ATOM 3056 C CA . LEU B 2 68 ? 6.891 41.405 49.362 1.00 55.94 65 LEU B CA 1
ATOM 3057 C C . LEU B 2 68 ? 6.304 40.141 48.759 1.00 56.65 65 LEU B C 1
ATOM 3058 O O . LEU B 2 68 ? 6.753 39.048 49.103 1.00 56.61 65 LEU B O 1
ATOM 3063 N N . ASP B 2 69 ? 5.316 40.261 47.879 1.00 57.11 66 ASP B N 1
ATOM 3064 C CA . ASP B 2 69 ? 4.709 39.103 47.238 1.00 59.90 66 ASP B CA 1
ATOM 3065 C C . ASP B 2 69 ? 5.367 38.750 45.910 1.00 61.83 66 ASP B C 1
ATOM 3066 O O . ASP B 2 69 ? 5.115 37.656 45.383 1.00 60.61 66 ASP B O 1
ATOM 3071 N N . MET B 2 70 ? 6.194 39.641 45.359 1.00 58.94 67 MET B N 1
ATOM 3072 C CA . MET B 2 70 ? 6.782 39.386 44.055 1.00 59.99 67 MET B CA 1
ATOM 3073 C C . MET B 2 70 ? 7.765 38.219 44.122 1.00 59.93 67 MET B C 1
ATOM 3074 O O . MET B 2 70 ? 8.480 38.058 45.116 1.00 58.41 67 MET B O 1
ATOM 3079 N N . PRO B 2 71 ? 7.800 37.371 43.095 1.00 60.89 68 PRO B N 1
ATOM 3080 C CA . PRO B 2 71 ? 8.922 36.439 42.970 1.00 62.03 68 PRO B CA 1
ATOM 3081 C C . PRO B 2 71 ? 10.264 37.125 43.025 1.00 60.39 68 PRO B C 1
ATOM 3082 O O . PRO B 2 71 ? 11.216 36.553 43.574 1.00 62.19 68 PRO B O 1
ATOM 3086 N N . ALA B 2 72 ? 10.340 38.390 42.634 1.00 63.18 69 ALA B N 1
ATOM 3087 C CA . ALA B 2 72 ? 11.662 39.060 42.575 1.00 58.95 69 ALA B CA 1
ATOM 3088 C C . ALA B 2 72 ? 12.195 39.378 43.972 1.00 58.05 69 ALA B C 1
ATOM 3089 O O . ALA B 2 72 ? 13.417 39.551 44.102 1.00 59.37 69 ALA B O 1
ATOM 3091 N N . PHE B 2 73 ? 11.331 39.413 44.984 1.00 57.64 70 PHE B N 1
ATOM 3092 C CA . PHE B 2 73 ? 11.766 39.839 46.344 1.00 57.78 70 PHE B CA 1
ATOM 3093 C C . PHE B 2 73 ? 12.775 38.863 46.931 1.00 60.05 70 PHE B C 1
ATOM 3094 O O . PHE B 2 73 ? 13.664 39.296 47.685 1.00 59.74 70 PHE B O 1
ATOM 3102 N N . ARG B 2 74 ? 12.663 37.588 46.582 1.00 61.21 71 ARG B N 1
ATOM 3103 C CA . ARG B 2 74 ? 13.545 36.547 47.158 1.00 62.35 71 ARG B CA 1
ATOM 3104 C C . ARG B 2 74 ? 15.019 36.949 47.078 1.00 61.32 71 ARG B C 1
ATOM 3105 O O . ARG B 2 74 ? 15.770 36.586 47.993 1.00 63.21 71 ARG B O 1
ATOM 3107 N N . ASP B 2 75 ? 15.414 37.666 46.033 1.00 58.97 72 ASP B N 1
ATOM 3108 C CA . ASP B 2 75 ? 16.855 37.974 45.852 1.00 59.65 72 ASP B CA 1
ATOM 3109 C C . ASP B 2 75 ? 17.137 39.460 46.085 1.00 56.58 72 ASP B C 1
ATOM 3110 O O . ASP B 2 75 ? 18.301 39.852 45.941 1.00 54.66 72 ASP B O 1
ATOM 3115 N N . ILE B 2 76 ? 16.126 40.243 46.453 1.00 56.03 73 ILE B N 1
ATOM 3116 C CA . ILE B 2 76 ? 16.378 41.677 46.775 1.00 54.88 73 ILE B CA 1
ATOM 3117 C C . ILE B 2 76 ? 17.202 41.729 48.066 1.00 53.39 73 ILE B C 1
ATOM 3118 O O . ILE B 2 76 ? 16.731 41.217 49.090 1.00 55.16 73 ILE B O 1
ATOM 3123 N N . LYS B 2 77 ? 18.390 42.311 47.995 1.00 48.89 74 LYS B N 1
ATOM 3124 C CA . LYS B 2 77 ? 19.275 42.386 49.173 1.00 50.45 74 LYS B CA 1
ATOM 3125 C C . LYS B 2 77 ? 19.371 43.844 49.623 1.00 46.60 74 LYS B C 1
ATOM 3126 O O . LYS B 2 77 ? 19.716 44.079 50.792 1.00 45.81 74 LYS B O 1
ATOM 3128 N N . ILE B 2 78 ? 19.073 44.774 48.718 1.00 47.41 75 ILE B N 1
ATOM 3129 C CA . ILE B 2 78 ? 19.142 46.228 49.039 1.00 43.04 75 ILE B CA 1
ATOM 3130 C C . ILE B 2 78 ? 17.893 46.920 48.488 1.00 43.38 75 ILE B C 1
ATOM 3131 O O . ILE B 2 78 ? 17.534 46.651 47.345 1.00 43.57 75 ILE B O 1
ATOM 3136 N N . ALA B 2 79 ? 17.226 47.723 49.305 1.00 39.44 76 ALA B N 1
ATOM 3137 C CA . ALA B 2 79 ? 16.106 48.529 48.841 1.00 42.50 76 ALA B CA 1
ATOM 3138 C C . ALA B 2 79 ? 16.480 50.005 48.873 1.00 42.45 76 ALA B C 1
ATOM 3139 O O . ALA B 2 79 ? 16.962 50.504 49.896 1.00 41.92 76 ALA B O 1
ATOM 3141 N N . PHE B 2 80 ? 16.240 50.702 47.768 1.00 39.37 77 PHE B N 1
ATOM 3142 C CA . PHE B 2 80 ? 16.292 52.156 47.762 1.00 40.48 77 PHE B CA 1
ATOM 3143 C C . PHE B 2 80 ? 14.903 52.707 48.059 1.00 40.52 77 PHE B C 1
ATOM 3144 O O . PHE B 2 80 ? 13.921 52.305 47.423 1.00 41.16 77 PHE B O 1
ATOM 3152 N N . ASP B 2 81 ? 14.824 53.657 48.987 1.00 39.79 78 ASP B N 1
ATOM 3153 C CA . ASP B 2 81 ? 13.526 54.329 49.243 1.00 40.32 78 ASP B CA 1
ATOM 3154 C C . ASP B 2 81 ? 13.618 55.788 48.816 1.00 42.46 78 ASP B C 1
ATOM 3155 O O . ASP B 2 81 ? 14.380 56.539 49.437 1.00 42.31 78 ASP B O 1
ATOM 3160 N N . ALA B 2 82 ? 12.840 56.155 47.805 1.00 42.11 79 ALA B N 1
ATOM 3161 C CA . ALA B 2 82 ? 12.821 57.543 47.311 1.00 43.60 79 ALA B CA 1
ATOM 3162 C C . ALA B 2 82 ? 11.381 58.036 47.362 1.00 46.75 79 ALA B C 1
ATOM 3163 O O . ALA B 2 82 ? 10.919 58.653 46.394 1.00 49.44 79 ALA B O 1
ATOM 3165 N N . THR B 2 83 ? 10.700 57.759 48.467 1.00 40.50 80 THR B N 1
ATOM 3166 C CA . THR B 2 83 ? 9.290 58.147 48.610 1.00 45.76 80 THR B CA 1
ATOM 3167 C C . THR B 2 83 ? 9.177 59.245 49.636 1.00 47.67 80 THR B C 1
ATOM 3168 O O . THR B 2 83 ? 9.581 60.378 49.332 1.00 51.15 80 THR B O 1
ATOM 3172 N N . SER B 2 84 ? 8.643 58.921 50.810 1.00 47.60 81 SER B N 1
ATOM 3173 C CA . SER B 2 84 ? 8.406 59.939 51.858 1.00 50.11 81 SER B CA 1
ATOM 3174 C C . SER B 2 84 ? 9.036 59.488 53.172 1.00 47.00 81 SER B C 1
ATOM 3175 O O . SER B 2 84 ? 9.280 58.287 53.330 1.00 46.95 81 SER B O 1
ATOM 3178 N N . ALA B 2 85 ? 9.270 60.433 54.070 1.00 47.74 82 ALA B N 1
ATOM 3179 C CA . ALA B 2 85 ? 9.896 60.118 55.369 1.00 46.63 82 ALA B CA 1
ATOM 3180 C C . ALA B 2 85 ? 8.973 59.209 56.173 1.00 49.80 82 ALA B C 1
ATOM 3181 O O . ALA B 2 85 ? 9.455 58.215 56.728 1.00 49.58 82 ALA B O 1
ATOM 3183 N N . GLY B 2 86 ? 7.689 59.552 56.230 1.00 50.41 83 GLY B N 1
ATOM 3184 C CA . GLY B 2 86 ? 6.714 58.737 56.968 1.00 50.45 83 GLY B CA 1
ATOM 3185 C C . GLY B 2 86 ? 6.577 57.371 56.345 1.00 52.56 83 GLY B C 1
ATOM 3186 O O . GLY B 2 86 ? 6.531 56.378 57.086 1.00 51.25 83 GLY B O 1
ATOM 3187 N N . ALA B 2 87 ? 6.521 57.328 55.022 1.00 49.04 84 ALA B N 1
ATOM 3188 C CA . ALA B 2 87 ? 6.404 56.039 54.314 1.00 51.45 84 ALA B CA 1
ATOM 3189 C C . ALA B 2 87 ? 7.650 55.198 54.585 1.00 49.93 84 ALA B C 1
ATOM 3190 O O . ALA B 2 87 ? 7.508 53.991 54.789 1.00 48.37 84 ALA B O 1
ATOM 3192 N N . GLN B 2 88 ? 8.821 55.830 54.623 1.00 46.56 85 GLN B N 1
ATOM 3193 C CA . GLN B 2 88 ? 10.074 55.059 54.809 1.00 47.83 85 GLN B CA 1
ATOM 3194 C C . GLN B 2 88 ? 10.069 54.471 56.218 1.00 46.77 85 GLN B C 1
ATOM 3195 O O . GLN B 2 88 ? 10.550 53.347 56.372 1.00 46.75 85 GLN B O 1
ATOM 3201 N N . ALA B 2 89 ? 9.523 55.192 57.194 1.00 46.17 86 ALA B N 1
ATOM 3202 C CA . ALA B 2 89 ? 9.463 54.562 58.507 1.00 48.01 86 ALA B CA 1
ATOM 3203 C C . ALA B 2 89 ? 8.774 53.205 58.413 1.00 47.03 86 ALA B C 1
ATOM 3204 O O . ALA B 2 89 ? 9.278 52.208 58.935 1.00 47.48 86 ALA B O 1
ATOM 3206 N N . ILE B 2 90 ? 7.640 53.149 57.698 1.00 47.31 87 ILE B N 1
ATOM 3207 C CA . ILE B 2 90 ? 6.897 51.903 57.511 1.00 48.67 87 ILE B CA 1
ATOM 3208 C C . ILE B 2 90 ? 7.641 50.963 56.571 1.00 47.76 87 ILE B C 1
ATOM 3209 O O . ILE B 2 90 ? 7.716 49.748 56.805 1.00 46.57 87 ILE B O 1
ATOM 3214 N N . HIS B 2 91 ? 8.170 51.503 55.475 1.00 48.45 88 HIS B N 1
ATOM 3215 C CA . HIS B 2 91 ? 8.887 50.681 54.514 1.00 47.61 88 HIS B CA 1
ATOM 3216 C C . HIS B 2 91 ? 10.059 49.982 55.180 1.00 47.06 88 HIS B C 1
ATOM 3217 O O . HIS B 2 91 ? 10.241 48.771 55.026 1.00 47.14 88 HIS B O 1
ATOM 3224 N N . ASN B 2 92 ? 10.843 50.734 55.959 1.00 46.48 89 ASN B N 1
ATOM 3225 C CA . ASN B 2 92 ? 12.008 50.174 56.633 1.00 45.64 89 ASN B CA 1
ATOM 3226 C C . ASN B 2 92 ? 11.615 49.052 57.601 1.00 46.35 89 ASN B C 1
ATOM 3227 O O . ASN B 2 92 ? 12.271 48.003 57.652 1.00 45.42 89 ASN B O 1
ATOM 3232 N N . GLN B 2 93 ? 10.551 49.254 58.380 1.00 44.96 90 GLN B N 1
ATOM 3233 C CA . GLN B 2 93 ? 10.099 48.206 59.291 1.00 48.39 90 GLN B CA 1
ATOM 3234 C C . GLN B 2 93 ? 9.852 46.901 58.535 1.00 47.36 90 GLN B C 1
ATOM 3235 O O . GLN B 2 93 ? 10.348 45.832 58.920 1.00 46.08 90 GLN B O 1
ATOM 3241 N N . LYS B 2 94 ? 9.108 46.981 57.435 1.00 45.54 91 LYS B N 1
ATOM 3242 C CA . LYS B 2 94 ? 8.835 45.795 56.643 1.00 43.82 91 LYS B CA 1
ATOM 3243 C C . LYS B 2 94 ? 10.120 45.199 56.092 1.00 46.01 91 LYS B C 1
ATOM 3244 O O . LYS B 2 94 ? 10.347 43.989 56.189 1.00 49.00 91 LYS B O 1
ATOM 3250 N N . LEU B 2 95 ? 11.002 46.040 55.561 1.00 45.68 92 LEU B N 1
ATOM 3251 C CA . LEU B 2 95 ? 12.189 45.539 54.871 1.00 45.94 92 LEU B CA 1
ATOM 3252 C C . LEU B 2 95 ? 13.190 44.925 55.849 1.00 47.28 92 LEU B C 1
ATOM 3253 O O . LEU B 2 95 ? 13.742 43.850 55.582 1.00 47.84 92 LEU B O 1
ATOM 3258 N N . GLN B 2 96 ? 13.428 45.586 56.991 1.00 45.07 93 GLN B N 1
ATOM 3259 C CA . GLN B 2 96 ? 14.303 45.006 58.004 1.00 45.04 93 GLN B CA 1
ATOM 3260 C C . GLN B 2 96 ? 13.767 43.667 58.476 1.00 49.17 93 GLN B C 1
ATOM 3261 O O . GLN B 2 96 ? 14.544 42.755 58.773 1.00 50.54 93 GLN B O 1
ATOM 3267 N N . ALA B 2 97 ? 12.440 43.541 58.585 1.00 47.36 94 ALA B N 1
ATOM 3268 C CA . ALA B 2 97 ? 11.864 42.283 59.038 1.00 51.29 94 ALA B CA 1
ATOM 3269 C C . ALA B 2 97 ? 12.195 41.148 58.075 1.00 53.00 94 ALA B C 1
ATOM 3270 O O . ALA B 2 97 ? 12.162 39.978 58.476 1.00 49.36 94 ALA B O 1
ATOM 3272 N N . HIS B 2 98 ? 12.534 41.473 56.824 1.00 49.53 95 HIS B N 1
ATOM 3273 C CA . HIS B 2 98 ? 12.981 40.484 55.859 1.00 49.78 95 HIS B CA 1
ATOM 3274 C C . HIS B 2 98 ? 14.484 40.536 55.654 1.00 53.83 95 HIS B C 1
ATOM 3275 O O . HIS B 2 98 ? 14.984 39.967 54.679 1.00 51.73 95 HIS B O 1
ATOM 3282 N N . GLY B 2 99 ? 15.208 41.232 56.530 1.00 54.37 96 GLY B N 1
ATOM 3283 C CA . GLY B 2 99 ? 16.655 41.322 56.442 1.00 56.32 96 GLY B CA 1
ATOM 3284 C C . GLY B 2 99 ? 17.186 42.052 55.230 1.00 54.32 96 GLY B C 1
ATOM 3285 O O . GLY B 2 99 ? 18.344 41.854 54.855 1.00 58.07 96 GLY B O 1
ATOM 3286 N N . VAL B 2 100 ? 16.383 42.904 54.611 1.00 47.34 97 VAL B N 1
ATOM 3287 C CA . VAL B 2 100 ? 16.810 43.654 53.443 1.00 44.79 97 VAL B CA 1
ATOM 3288 C C . VAL B 2 100 ? 17.395 44.982 53.889 1.00 46.02 97 VAL B C 1
ATOM 3289 O O . VAL B 2 100 ? 16.752 45.727 54.640 1.00 46.84 97 VAL B O 1
ATOM 3293 N N . ARG B 2 101 ? 18.616 45.274 53.428 1.00 44.35 98 ARG B N 1
ATOM 3294 C CA . ARG B 2 101 ? 19.250 46.566 53.664 1.00 44.17 98 ARG B CA 1
ATOM 3295 C C . ARG B 2 101 ? 18.493 47.698 52.985 1.00 41.28 98 ARG B C 1
ATOM 3296 O O . ARG B 2 101 ? 17.947 47.552 51.884 1.00 41.16 98 ARG B O 1
ATOM 3304 N N . VAL B 2 102 ? 18.509 48.856 53.624 1.00 39.42 99 VAL B N 1
ATOM 3305 C CA . VAL B 2 102 ? 17.775 50.005 53.131 1.00 40.73 99 VAL B CA 1
ATOM 3306 C C . VAL B 2 102 ? 18.734 51.174 52.953 1.00 41.08 99 VAL B C 1
ATOM 3307 O O . VAL B 2 102 ? 19.499 51.516 53.864 1.00 41.64 99 VAL B O 1
ATOM 3311 N N . ILE B 2 103 ? 18.716 51.759 51.764 1.00 40.22 100 ILE B N 1
ATOM 3312 C CA . ILE B 2 103 ? 19.337 53.043 51.500 1.00 38.52 100 ILE B CA 1
ATOM 3313 C C . ILE B 2 103 ? 18.208 54.041 51.285 1.00 41.28 100 ILE B C 1
ATOM 3314 O O . ILE B 2 103 ? 17.421 53.918 50.335 1.00 41.16 100 ILE B O 1
ATOM 3319 N N . ASP B 2 104 ? 18.133 55.024 52.173 1.00 38.24 101 ASP B N 1
ATOM 3320 C CA . ASP B 2 104 ? 17.004 55.923 52.282 1.00 37.27 101 ASP B CA 1
ATOM 3321 C C . ASP B 2 104 ? 17.370 57.273 51.671 1.00 38.02 101 ASP B C 1
ATOM 3322 O O . ASP B 2 104 ? 18.241 57.983 52.180 1.00 40.16 101 ASP B O 1
ATOM 3327 N N . LEU B 2 105 ? 16.693 57.636 50.594 1.00 37.48 102 LEU B N 1
ATOM 3328 C CA . LEU B 2 105 ? 16.877 58.944 49.984 1.00 42.90 102 LEU B CA 1
ATOM 3329 C C . LEU B 2 105 ? 15.860 59.984 50.466 1.00 41.05 102 LEU B C 1
ATOM 3330 O O . LEU B 2 105 ? 15.744 61.040 49.843 1.00 45.04 102 LEU B O 1
ATOM 3335 N N . THR B 2 106 ? 15.136 59.720 51.549 1.00 40.40 103 THR B N 1
ATOM 3336 C CA . THR B 2 106 ? 14.168 60.653 52.113 1.00 40.70 103 THR B CA 1
ATOM 3337 C C . THR B 2 106 ? 14.762 61.336 53.335 1.00 41.44 103 THR B C 1
ATOM 3338 O O . THR B 2 106 ? 15.881 61.021 53.753 1.00 43.74 103 THR B O 1
ATOM 3342 N N . PRO B 2 107 ? 14.063 62.301 53.931 1.00 45.05 104 PRO B N 1
ATOM 3343 C CA . PRO B 2 107 ? 14.541 62.884 55.193 1.00 43.10 104 PRO B CA 1
ATOM 3344 C C . PRO B 2 107 ? 14.239 62.054 56.434 1.00 43.45 104 PRO B C 1
ATOM 3345 O O . PRO B 2 107 ? 14.364 62.578 57.543 1.00 45.81 104 PRO B O 1
ATOM 3349 N N . ALA B 2 108 ? 13.833 60.789 56.308 1.00 40.59 105 ALA B N 1
ATOM 3350 C CA . ALA B 2 108 ? 13.450 60.033 57.495 1.00 41.09 105 ALA B CA 1
ATOM 3351 C C . ALA B 2 108 ? 14.591 59.954 58.511 1.00 42.70 105 ALA B C 1
ATOM 3352 O O . ALA B 2 108 ? 14.355 60.009 59.724 1.00 41.76 105 ALA B O 1
ATOM 3354 N N . ALA B 2 109 ? 15.832 59.825 58.039 1.00 39.90 106 ALA B N 1
ATOM 3355 C CA . ALA B 2 109 ? 17.000 59.854 58.904 1.00 38.79 106 ALA B CA 1
ATOM 3356 C C . ALA B 2 109 ? 16.864 58.846 60.042 1.00 41.04 106 ALA B C 1
ATOM 3357 O O . ALA B 2 109 ? 17.117 59.141 61.213 1.00 42.52 106 ALA B O 1
ATOM 3359 N N . ILE B 2 110 ? 16.422 57.647 59.679 1.00 41.69 107 ILE B N 1
ATOM 3360 C CA . ILE B 2 110 ? 16.413 56.527 60.608 1.00 40.75 107 ILE B CA 1
ATOM 3361 C C . ILE B 2 110 ? 17.837 56.071 60.904 1.00 41.62 107 ILE B C 1
ATOM 3362 O O . ILE B 2 110 ? 18.226 55.900 62.067 1.00 44.88 107 ILE B O 1
ATOM 3367 N N . GLY B 2 111 ? 18.618 55.829 59.856 1.00 39.33 108 GLY B N 1
ATOM 3368 C CA . GLY B 2 111 ? 19.989 55.404 59.998 1.00 39.26 108 GLY B CA 1
ATOM 3369 C C . GLY B 2 111 ? 20.965 56.545 59.780 1.00 43.00 108 GLY B C 1
ATOM 3370 O O . GLY B 2 111 ? 20.585 57.663 59.393 1.00 41.49 108 GLY B O 1
ATOM 3371 N N . PRO B 2 112 ? 22.251 56.268 59.988 1.00 39.41 109 PRO B N 1
ATOM 3372 C CA . PRO B 2 112 ? 23.250 57.343 59.985 1.00 38.37 109 PRO B CA 1
ATOM 3373 C C . PRO B 2 112 ? 23.288 58.081 58.656 1.00 38.75 109 PRO B C 1
ATOM 3374 O O . PRO B 2 112 ? 23.051 57.496 57.595 1.00 37.56 109 PRO B O 1
ATOM 3378 N N . TYR B 2 113 ? 23.557 59.391 58.731 1.00 36.41 110 TYR B N 1
ATOM 3379 C CA . TYR B 2 113 ? 23.927 60.148 57.541 1.00 40.68 110 TYR B CA 1
ATOM 3380 C C . TYR B 2 113 ? 25.198 59.559 56.944 1.00 43.09 110 TYR B C 1
ATOM 3381 O O . TYR B 2 113 ? 26.181 59.337 57.660 1.00 41.00 110 TYR B O 1
ATOM 3390 N N . VAL B 2 114 ? 25.195 59.328 55.630 1.00 41.61 111 VAL B N 1
ATOM 3391 C CA . VAL B 2 114 ? 26.398 58.872 54.947 1.00 41.94 111 VAL B CA 1
ATOM 3392 C C . VAL B 2 114 ? 26.695 59.776 53.754 1.00 41.19 111 VAL B C 1
ATOM 3393 O O . VAL B 2 114 ? 25.857 59.940 52.859 1.00 40.66 111 VAL B O 1
ATOM 3397 N N . ILE B 2 115 ? 27.884 60.363 53.751 1.00 42.23 112 ILE B N 1
ATOM 3398 C CA . ILE B 2 115 ? 28.473 60.955 52.551 1.00 41.90 112 ILE B CA 1
ATOM 3399 C C . ILE B 2 115 ? 29.545 59.999 52.077 1.00 40.32 112 ILE B C 1
ATOM 3400 O O . ILE B 2 115 ? 30.579 59.861 52.752 1.00 45.37 112 ILE B O 1
ATOM 3405 N N . PRO B 2 116 ? 29.363 59.295 50.949 1.00 42.30 113 PRO B N 1
ATOM 3406 C CA . PRO B 2 116 ? 30.189 58.103 50.677 1.00 40.12 113 PRO B CA 1
ATOM 3407 C C . PRO B 2 116 ? 31.685 58.373 50.662 1.00 45.48 113 PRO B C 1
ATOM 3408 O O . PRO B 2 116 ? 32.440 57.582 51.245 1.00 49.24 113 PRO B O 1
ATOM 3412 N N . VAL B 2 117 ? 32.147 59.470 50.044 1.00 44.12 114 VAL B N 1
ATOM 3413 C CA . VAL B 2 117 ? 33.582 59.746 50.017 1.00 44.27 114 VAL B CA 1
ATOM 3414 C C . VAL B 2 117 ? 34.158 60.141 51.366 1.00 46.20 114 VAL B C 1
ATOM 3415 O O . VAL B 2 117 ? 35.386 60.226 51.489 1.00 50.14 114 VAL B O 1
ATOM 3419 N N . VAL B 2 118 ? 33.324 60.384 52.375 1.00 43.26 115 VAL B N 1
ATOM 3420 C CA . VAL B 2 118 ? 33.777 60.808 53.700 1.00 43.70 115 VAL B CA 1
ATOM 3421 C C . VAL B 2 118 ? 33.684 59.665 54.708 1.00 47.05 115 VAL B C 1
ATOM 3422 O O . VAL B 2 118 ? 34.671 59.310 55.355 1.00 47.11 115 VAL B O 1
ATOM 3426 N N . ASN B 2 119 ? 32.490 59.088 54.878 1.00 46.87 116 ASN B N 1
ATOM 3427 C CA . ASN B 2 119 ? 32.314 58.207 56.023 1.00 44.02 116 ASN B CA 1
ATOM 3428 C C . ASN B 2 119 ? 31.611 56.923 55.663 1.00 41.96 116 ASN B C 1
ATOM 3429 O O . ASN B 2 119 ? 30.998 56.305 56.534 1.00 44.64 116 ASN B O 1
ATOM 3434 N N . PHE B 2 120 ? 31.697 56.471 54.410 1.00 44.46 117 PHE B N 1
ATOM 3435 C CA . PHE B 2 120 ? 31.045 55.205 54.079 1.00 45.73 117 PHE B CA 1
ATOM 3436 C C . PHE B 2 120 ? 31.601 54.057 54.915 1.00 47.80 117 PHE B C 1
ATOM 3437 O O . PHE B 2 120 ? 30.841 53.268 55.480 1.00 46.94 117 PHE B O 1
ATOM 3445 N N . ASP B 2 121 ? 32.926 53.939 54.990 1.00 47.56 118 ASP B N 1
ATOM 3446 C CA . ASP B 2 121 ? 33.535 52.775 55.632 1.00 50.35 118 ASP B CA 1
ATOM 3447 C C . ASP B 2 121 ? 33.038 52.614 57.052 1.00 51.65 118 ASP B C 1
ATOM 3448 O O . ASP B 2 121 ? 32.833 51.489 57.531 1.00 51.19 118 ASP B O 1
ATOM 3453 N N . GLN B 2 122 ? 32.826 53.733 57.735 1.00 48.25 119 GLN B N 1
ATOM 3454 C CA . GLN B 2 122 ? 32.352 53.684 59.104 1.00 48.09 119 GLN B CA 1
ATOM 3455 C C . GLN B 2 122 ? 30.982 53.022 59.207 1.00 51.13 119 GLN B C 1
ATOM 3456 O O . GLN B 2 122 ? 30.635 52.492 60.272 1.00 53.20 119 GLN B O 1
ATOM 3462 N N . HIS B 2 123 ? 30.220 52.981 58.109 1.00 47.01 120 HIS B N 1
ATOM 3463 C CA . HIS B 2 123 ? 28.846 52.498 58.145 1.00 47.80 120 HIS B CA 1
ATOM 3464 C C . HIS B 2 123 ? 28.607 51.347 57.175 1.00 49.45 120 HIS B C 1
ATOM 3465 O O . HIS B 2 123 ? 27.481 51.124 56.730 1.00 46.49 120 HIS B O 1
ATOM 3472 N N . VAL B 2 124 ? 29.654 50.569 56.886 1.00 50.46 121 VAL B N 1
ATOM 3473 C CA . VAL B 2 124 ? 29.560 49.539 55.857 1.00 48.92 121 VAL B CA 1
ATOM 3474 C C . VAL B 2 124 ? 28.483 48.501 56.195 1.00 49.31 121 VAL B C 1
ATOM 3475 O O . VAL B 2 124 ? 27.830 47.963 55.292 1.00 47.88 121 VAL B O 1
ATOM 3479 N N . ASP B 2 125 ? 28.262 48.211 57.479 1.00 47.12 122 ASP B N 1
ATOM 3480 C CA . ASP B 2 125 ? 27.253 47.231 57.858 1.00 48.59 122 ASP B CA 1
ATOM 3481 C C . ASP B 2 125 ? 25.911 47.845 58.249 1.00 50.08 122 ASP B C 1
ATOM 3482 O O . ASP B 2 125 ? 25.025 47.098 58.688 1.00 50.51 122 ASP B O 1
ATOM 3487 N N . ALA B 2 126 ? 25.724 49.161 58.098 1.00 46.52 123 ALA B N 1
ATOM 3488 C CA . ALA B 2 126 ? 24.512 49.799 58.608 1.00 46.06 123 ALA B CA 1
ATOM 3489 C C . ALA B 2 126 ? 23.282 49.267 57.879 1.00 45.88 123 ALA B C 1
ATOM 3490 O O . ALA B 2 126 ? 23.179 49.434 56.654 1.00 48.85 123 ALA B O 1
ATOM 3492 N N . PRO B 2 127 ? 22.332 48.642 58.578 1.00 43.10 124 PRO B N 1
ATOM 3493 C CA . PRO B 2 127 ? 21.127 48.125 57.898 1.00 45.58 124 PRO B CA 1
ATOM 3494 C C . PRO B 2 127 ? 20.231 49.205 57.304 1.00 42.30 124 PRO B C 1
ATOM 3495 O O . PRO B 2 127 ? 19.417 48.898 56.414 1.00 41.76 124 PRO B O 1
ATOM 3499 N N . ASN B 2 128 ? 20.325 50.444 57.778 1.00 43.07 125 ASN B N 1
ATOM 3500 C CA . ASN B 2 128 ? 19.624 51.563 57.160 1.00 41.37 125 ASN B CA 1
ATOM 3501 C C . ASN B 2 128 ? 20.623 52.700 57.042 1.00 41.60 125 ASN B C 1
ATOM 3502 O O . ASN B 2 128 ? 21.304 53.030 58.018 1.00 42.37 125 ASN B O 1
ATOM 3507 N N . ILE B 2 129 ? 20.744 53.261 55.838 1.00 40.55 126 ILE B N 1
ATOM 3508 C CA . ILE B 2 129 ? 21.667 54.354 55.558 1.00 40.05 126 ILE B CA 1
ATOM 3509 C C . ILE B 2 129 ? 20.854 55.522 55.024 1.00 40.86 126 ILE B C 1
ATOM 3510 O O . ILE B 2 129 ? 20.003 55.339 54.148 1.00 40.88 126 ILE B O 1
ATOM 3515 N N . ASN B 2 130 ? 21.052 56.716 55.591 1.00 37.91 127 ASN B N 1
ATOM 3516 C CA . ASN B 2 130 ? 20.381 57.943 55.081 1.00 37.21 127 ASN B CA 1
ATOM 3517 C C . ASN B 2 130 ? 21.339 58.692 54.155 1.00 37.78 127 ASN B C 1
ATOM 3518 O O . ASN B 2 130 ? 22.529 58.756 54.468 1.00 40.43 127 ASN B O 1
ATOM 3523 N N . MET B 2 131 ? 20.818 59.280 53.086 1.00 41.18 128 MET B N 1
ATOM 3524 C CA . MET B 2 131 ? 21.672 59.940 52.070 1.00 36.50 128 MET B CA 1
ATOM 3525 C C . MET B 2 131 ? 21.694 61.457 52.268 1.00 35.45 128 MET B C 1
ATOM 3526 O O . MET B 2 131 ? 22.129 62.151 51.348 1.00 37.51 128 MET B O 1
ATOM 3531 N N . VAL B 2 132 ? 21.245 61.935 53.419 1.00 36.43 129 VAL B N 1
ATOM 3532 C CA . VAL B 2 132 ? 21.319 63.388 53.762 1.00 40.49 129 VAL B CA 1
ATOM 3533 C C . VAL B 2 132 ? 20.608 64.240 52.704 1.00 37.07 129 VAL B C 1
ATOM 3534 O O . VAL B 2 132 ? 19.490 63.887 52.322 1.00 36.12 129 VAL B O 1
ATOM 3538 N N . THR B 2 133 ? 21.240 65.330 52.280 1.00 37.20 130 THR B N 1
ATOM 3539 C CA . THR B 2 133 ? 20.630 66.256 51.315 1.00 36.26 130 THR B CA 1
ATOM 3540 C C . THR B 2 133 ? 21.492 66.363 50.089 1.00 38.92 130 THR B C 1
ATOM 3541 O O . THR B 2 133 ? 22.646 65.922 50.136 1.00 36.56 130 THR B O 1
ATOM 3545 N N . CYS B 2 134 ? 20.939 66.929 49.026 1.00 37.80 131 CYS B N 1
ATOM 3546 C CA . CYS B 2 134 ? 21.727 67.180 47.802 1.00 40.31 131 CYS B CA 1
ATOM 3547 C C . CYS B 2 134 ? 22.849 68.148 48.169 1.00 40.06 131 CYS B C 1
ATOM 3548 O O . CYS B 2 134 ? 23.989 67.918 47.751 1.00 39.95 131 CYS B O 1
ATOM 3551 N N . GLY B 2 135 ? 22.514 69.190 48.922 1.00 38.72 132 GLY B N 1
ATOM 3552 C CA . GLY B 2 135 ? 23.569 70.090 49.365 1.00 39.24 132 GLY B CA 1
ATOM 3553 C C . GLY B 2 135 ? 24.637 69.392 50.194 1.00 40.69 132 GLY B C 1
ATOM 3554 O O . GLY B 2 135 ? 25.840 69.618 50.003 1.00 38.08 132 GLY B O 1
ATOM 3555 N N . GLY B 2 136 ? 24.219 68.553 51.136 1.00 36.30 133 GLY B N 1
ATOM 3556 C CA . GLY B 2 136 ? 25.193 67.834 51.939 1.00 38.02 133 GLY B CA 1
ATOM 3557 C C . GLY B 2 136 ? 26.067 66.905 51.111 1.00 41.50 133 GLY B C 1
ATOM 3558 O O . GLY B 2 136 ? 27.284 66.827 51.322 1.00 41.32 133 GLY B O 1
ATOM 3559 N N . GLN B 2 137 ? 25.464 66.177 50.163 1.00 38.52 134 GLN B N 1
ATOM 3560 C CA . GLN B 2 137 ? 26.284 65.362 49.275 1.00 38.25 134 GLN B CA 1
ATOM 3561 C C . GLN B 2 137 ? 27.243 66.221 48.463 1.00 40.11 134 GLN B C 1
ATOM 3562 O O . GLN B 2 137 ? 28.373 65.791 48.184 1.00 41.56 134 GLN B O 1
ATOM 3568 N N . ALA B 2 138 ? 26.826 67.439 48.094 1.00 40.74 135 ALA B N 1
ATOM 3569 C CA . ALA B 2 138 ? 27.671 68.312 47.269 1.00 40.56 135 ALA B CA 1
ATOM 3570 C C . ALA B 2 138 ? 28.814 68.937 48.069 1.00 40.34 135 ALA B C 1
ATOM 3571 O O . ALA B 2 138 ? 29.946 69.034 47.575 1.00 44.87 135 ALA B O 1
ATOM 3573 N N . THR B 2 139 ? 28.547 69.364 49.296 1.00 38.72 136 THR B N 1
ATOM 3574 C CA . THR B 2 139 ? 29.459 70.249 49.995 1.00 39.45 136 THR B CA 1
ATOM 3575 C C . THR B 2 139 ? 30.224 69.585 51.120 1.00 41.74 136 THR B C 1
ATOM 3576 O O . THR B 2 139 ? 31.351 69.993 51.404 1.00 43.26 136 THR B O 1
ATOM 3580 N N . ILE B 2 140 ? 29.647 68.593 51.792 1.00 42.93 137 ILE B N 1
ATOM 3581 C CA . ILE B 2 140 ? 30.360 67.962 52.900 1.00 42.98 137 ILE B CA 1
ATOM 3582 C C . ILE B 2 140 ? 31.664 67.329 52.414 1.00 43.64 137 ILE B C 1
ATOM 3583 O O . ILE B 2 140 ? 32.653 67.356 53.164 1.00 45.12 137 ILE B O 1
ATOM 3588 N N . PRO B 2 141 ? 31.747 66.758 51.197 1.00 41.41 138 PRO B N 1
ATOM 3589 C CA . PRO B 2 141 ? 33.077 66.346 50.721 1.00 41.21 138 PRO B CA 1
ATOM 3590 C C . PRO B 2 141 ? 34.090 67.461 50.818 1.00 43.90 138 PRO B C 1
ATOM 3591 O O . PRO B 2 141 ? 35.225 67.228 51.251 1.00 44.74 138 PRO B O 1
ATOM 3595 N N . ILE B 2 142 ? 33.699 68.688 50.462 1.00 43.05 139 ILE B N 1
ATOM 3596 C CA . ILE B 2 142 ? 34.658 69.780 50.497 1.00 41.74 139 ILE B CA 1
ATOM 3597 C C . ILE B 2 142 ? 35.010 70.116 51.939 1.00 44.72 139 ILE B C 1
ATOM 3598 O O . ILE B 2 142 ? 36.194 70.255 52.287 1.00 44.28 139 ILE B O 1
ATOM 3603 N N . VAL B 2 143 ? 34.000 70.195 52.811 1.00 43.18 140 VAL B N 1
ATOM 3604 C CA . VAL B 2 143 ? 34.268 70.472 54.219 1.00 42.69 140 VAL B CA 1
ATOM 3605 C C . VAL B 2 143 ? 35.247 69.445 54.770 1.00 43.45 140 VAL B C 1
ATOM 3606 O O . VAL B 2 143 ? 36.206 69.788 55.467 1.00 43.00 140 VAL B O 1
ATOM 3610 N N . HIS B 2 144 ? 35.061 68.174 54.409 1.00 45.69 141 HIS B N 1
ATOM 3611 C CA . HIS B 2 144 ? 35.925 67.125 54.946 1.00 46.92 141 HIS B CA 1
ATOM 3612 C C . HIS B 2 144 ? 37.349 67.228 54.404 1.00 45.75 141 HIS B C 1
ATOM 3613 O O . HIS B 2 144 ? 38.320 67.002 55.137 1.00 45.44 141 HIS B O 1
ATOM 3620 N N . ALA B 2 145 ? 37.481 67.525 53.108 1.00 46.24 142 ALA B N 1
ATOM 3621 C CA . ALA B 2 145 ? 38.788 67.707 52.504 1.00 44.22 142 ALA B CA 1
ATOM 3622 C C . ALA B 2 145 ? 39.568 68.796 53.217 1.00 46.86 142 ALA B C 1
ATOM 3623 O O . ALA B 2 145 ? 40.767 68.639 53.470 1.00 45.95 142 ALA B O 1
ATOM 3625 N N . VAL B 2 146 ? 38.902 69.904 53.562 1.00 45.10 143 VAL B N 1
ATOM 3626 C CA . VAL B 2 146 ? 39.572 70.948 54.325 1.00 43.99 143 VAL B CA 1
ATOM 3627 C C . VAL B 2 146 ? 39.876 70.459 55.732 1.00 44.58 143 VAL B C 1
ATOM 3628 O O . VAL B 2 146 ? 41.002 70.587 56.228 1.00 49.08 143 VAL B O 1
ATOM 3632 N N . SER B 2 147 ? 38.887 69.875 56.389 1.00 44.46 144 SER B N 1
ATOM 3633 C CA . SER B 2 147 ? 39.072 69.451 57.771 1.00 46.18 144 SER B CA 1
ATOM 3634 C C . SER B 2 147 ? 40.265 68.514 57.931 1.00 49.15 144 SER B C 1
ATOM 3635 O O . SER B 2 147 ? 40.859 68.446 59.019 1.00 49.29 144 SER B O 1
ATOM 3638 N N . LYS B 2 148 ? 40.617 67.776 56.861 1.00 46.44 145 LYS B N 1
ATOM 3639 C CA . LYS B 2 148 ? 41.711 66.815 56.930 1.00 47.24 145 LYS B CA 1
ATOM 3640 C C . LYS B 2 148 ? 43.030 67.529 57.134 1.00 49.58 145 LYS B C 1
ATOM 3641 O O . LYS B 2 148 ? 43.902 67.047 57.864 1.00 49.23 145 LYS B O 1
ATOM 3647 N N . VAL B 2 149 ? 43.176 68.693 56.509 1.00 50.04 146 VAL B N 1
ATOM 3648 C CA . VAL B 2 149 ? 44.419 69.435 56.571 1.00 45.86 146 VAL B CA 1
ATOM 3649 C C . VAL B 2 149 ? 44.446 70.361 57.781 1.00 46.35 146 VAL B C 1
ATOM 3650 O O . VAL B 2 149 ? 45.518 70.626 58.335 1.00 48.23 146 VAL B O 1
ATOM 3654 N N . SER B 2 150 ? 43.294 70.833 58.229 1.00 49.11 147 SER B N 1
ATOM 3655 C CA . SER B 2 150 ? 43.250 71.808 59.315 1.00 47.81 147 SER B CA 1
ATOM 3656 C C . SER B 2 150 ? 41.839 71.885 59.863 1.00 47.54 147 SER B C 1
ATOM 3657 O O . SER B 2 150 ? 40.869 71.875 59.093 1.00 46.67 147 SER B O 1
ATOM 3660 N N . PRO B 2 151 ? 41.692 71.940 61.182 1.00 48.68 148 PRO B N 1
ATOM 3661 C CA . PRO B 2 151 ? 40.349 71.955 61.788 1.00 43.99 148 PRO B CA 1
ATOM 3662 C C . PRO B 2 151 ? 39.483 73.069 61.208 1.00 47.19 148 PRO B C 1
ATOM 3663 O O . PRO B 2 151 ? 39.927 74.215 61.061 1.00 45.48 148 PRO B O 1
ATOM 3667 N N . VAL B 2 152 ? 38.248 72.711 60.849 1.00 46.26 149 VAL B N 1
ATOM 3668 C CA . VAL B 2 152 ? 37.269 73.662 60.331 1.00 44.90 149 VAL B CA 1
ATOM 3669 C C . VAL B 2 152 ? 36.423 74.155 61.495 1.00 45.21 149 VAL B C 1
ATOM 3670 O O . VAL B 2 152 ? 35.554 73.427 61.976 1.00 44.88 149 VAL B O 1
ATOM 3674 N N . HIS B 2 153 ? 36.665 75.398 61.941 1.00 44.60 150 HIS B N 1
ATOM 3675 C CA . HIS B 2 153 ? 35.901 75.926 63.067 1.00 44.22 150 HIS B CA 1
ATOM 3676 C C . HIS B 2 153 ? 34.478 76.277 62.666 1.00 44.50 150 HIS B C 1
ATOM 3677 O O . HIS B 2 153 ? 33.577 76.289 63.513 1.00 45.73 150 HIS B O 1
ATOM 3684 N N . TYR B 2 154 ? 34.259 76.588 61.394 1.00 42.60 151 TYR B N 1
ATOM 3685 C CA . TYR B 2 154 ? 32.947 77.007 60.934 1.00 39.68 151 TYR B CA 1
ATOM 3686 C C . TYR B 2 154 ? 32.860 76.714 59.445 1.00 40.29 151 TYR B C 1
ATOM 3687 O O . TYR B 2 154 ? 33.716 77.156 58.680 1.00 40.05 151 TYR B O 1
ATOM 3696 N N . ALA B 2 155 ? 31.855 75.946 59.036 1.00 38.78 152 ALA B N 1
ATOM 3697 C CA . ALA B 2 155 ? 31.606 75.684 57.630 1.00 38.80 152 ALA B CA 1
ATOM 3698 C C . ALA B 2 155 ? 30.208 76.154 57.278 1.00 41.75 152 ALA B C 1
ATOM 3699 O O . ALA B 2 155 ? 29.267 75.981 58.062 1.00 41.13 152 ALA B O 1
ATOM 3701 N N . GLU B 2 156 ? 30.072 76.723 56.087 1.00 37.88 153 GLU B N 1
ATOM 3702 C CA . GLU B 2 156 ? 28.806 77.291 55.660 1.00 40.05 153 GLU B CA 1
ATOM 3703 C C . GLU B 2 156 ? 28.683 77.026 54.170 1.00 39.76 153 GLU B C 1
ATOM 3704 O O . GLU B 2 156 ? 29.654 77.201 53.435 1.00 39.17 153 GLU B O 1
ATOM 3710 N N . ILE B 2 157 ? 27.517 76.561 53.724 1.00 39.06 154 ILE B N 1
ATOM 3711 C CA . ILE B 2 157 ? 27.345 76.174 52.335 1.00 35.30 154 ILE B CA 1
ATOM 3712 C C . ILE B 2 157 ? 26.135 76.895 51.762 1.00 38.34 154 ILE B C 1
ATOM 3713 O O . ILE B 2 157 ? 25.117 77.077 52.440 1.00 39.10 154 ILE B O 1
ATOM 3718 N N . VAL B 2 158 ? 26.255 77.333 50.520 1.00 38.48 155 VAL B N 1
ATOM 3719 C CA . VAL B 2 158 ? 25.178 78.024 49.837 1.00 38.20 155 VAL B CA 1
ATOM 3720 C C . VAL B 2 158 ? 24.842 77.193 48.625 1.00 35.72 155 VAL B C 1
ATOM 3721 O O . VAL B 2 158 ? 25.616 77.152 47.663 1.00 37.32 155 VAL B O 1
ATOM 3725 N N . ALA B 2 159 ? 23.683 76.541 48.666 1.00 39.74 156 ALA B N 1
ATOM 3726 C CA . ALA B 2 159 ? 23.172 75.762 47.549 1.00 36.11 156 ALA B CA 1
ATOM 3727 C C . ALA B 2 159 ? 22.269 76.659 46.710 1.00 35.89 156 ALA B C 1
ATOM 3728 O O . ALA B 2 159 ? 21.349 77.269 47.243 1.00 38.34 156 ALA B O 1
ATOM 3730 N N . SER B 2 160 ? 22.556 76.777 45.415 1.00 36.27 157 SER B N 1
ATOM 3731 C CA . SER B 2 160 ? 21.720 77.521 44.475 1.00 35.67 157 SER B CA 1
ATOM 3732 C C . SER B 2 160 ? 21.233 76.534 43.429 1.00 38.21 157 SER B C 1
ATOM 3733 O O . SER B 2 160 ? 22.032 76.002 42.650 1.00 41.19 157 SER B O 1
ATOM 3736 N N . ILE B 2 161 ? 19.927 76.315 43.394 1.00 38.35 158 ILE B N 1
ATOM 3737 C CA . ILE B 2 161 ? 19.313 75.258 42.615 1.00 35.02 158 ILE B CA 1
ATOM 3738 C C . ILE B 2 161 ? 18.244 75.894 41.748 1.00 36.77 158 ILE B C 1
ATOM 3739 O O . ILE B 2 161 ? 17.524 76.792 42.196 1.00 41.16 158 ILE B O 1
ATOM 3744 N N . SER B 2 162 ? 18.156 75.457 40.501 1.00 36.39 159 SER B N 1
ATOM 3745 C CA . SER B 2 162 ? 17.124 75.973 39.617 1.00 40.45 159 SER B CA 1
ATOM 3746 C C . SER B 2 162 ? 15.742 75.658 40.167 1.00 42.64 159 SER B C 1
ATOM 3747 O O . SER B 2 162 ? 15.490 74.554 40.660 1.00 45.72 159 SER B O 1
ATOM 3750 N N . SER B 2 163 ? 14.841 76.635 40.068 1.00 41.97 160 SER B N 1
ATOM 3751 C CA . SER B 2 163 ? 13.471 76.438 40.527 1.00 42.32 160 SER B CA 1
ATOM 3752 C C . SER B 2 163 ? 12.853 75.176 39.933 1.00 40.65 160 SER B C 1
ATOM 3753 O O . SER B 2 163 ? 12.282 74.361 40.659 1.00 42.39 160 SER B O 1
ATOM 3756 N N . LYS B 2 164 ? 12.957 75.011 38.608 1.00 40.45 161 LYS B N 1
ATOM 3757 C CA . LYS B 2 164 ? 12.355 73.875 37.911 1.00 43.09 161 LYS B CA 1
ATOM 3758 C C . LYS B 2 164 ? 12.707 72.553 38.570 1.00 45.32 161 LYS B C 1
ATOM 3759 O O . LYS B 2 164 ? 11.845 71.681 38.742 1.00 44.83 161 LYS B O 1
ATOM 3765 N N . SER B 2 165 ? 13.971 72.389 38.951 1.00 43.18 162 SER B N 1
ATOM 3766 C CA . SER B 2 165 ? 14.478 71.107 39.407 1.00 43.33 162 SER B CA 1
ATOM 3767 C C . SER B 2 165 ? 14.341 70.888 40.904 1.00 42.56 162 SER B C 1
ATOM 3768 O O . SER B 2 165 ? 14.658 69.793 41.369 1.00 41.46 162 SER B O 1
ATOM 3771 N N . ALA B 2 166 ? 13.924 71.892 41.678 1.00 43.93 163 ALA B N 1
ATOM 3772 C CA . ALA B 2 166 ? 13.870 71.714 43.126 1.00 44.67 163 ALA B CA 1
ATOM 3773 C C . ALA B 2 166 ? 12.756 70.739 43.487 1.00 48.42 163 ALA B C 1
ATOM 3774 O O . ALA B 2 166 ? 11.609 70.902 43.046 1.00 42.00 163 ALA B O 1
ATOM 3776 N N . GLY B 2 167 ? 13.102 69.727 44.297 1.00 48.40 164 GLY B N 1
ATOM 3777 C CA . GLY B 2 167 ? 12.168 68.693 44.694 1.00 49.98 164 GLY B CA 1
ATOM 3778 C C . GLY B 2 167 ? 10.921 69.200 45.403 1.00 53.00 164 GLY B C 1
ATOM 3779 O O . GLY B 2 167 ? 10.960 70.157 46.191 1.00 48.58 164 GLY B O 1
ATOM 3780 N N . PRO B 2 168 ? 9.780 68.553 45.140 1.00 55.74 165 PRO B N 1
ATOM 3781 C CA . PRO B 2 168 ? 8.551 68.931 45.860 1.00 57.76 165 PRO B CA 1
ATOM 3782 C C . PRO B 2 168 ? 8.729 68.880 47.366 1.00 57.97 165 PRO B C 1
ATOM 3783 O O . PRO B 2 168 ? 8.125 69.686 48.089 1.00 57.06 165 PRO B O 1
ATOM 3787 N N . GLY B 2 169 ? 9.550 67.953 47.858 1.00 48.20 166 GLY B N 1
ATOM 3788 C CA . GLY B 2 169 ? 9.727 67.841 49.289 1.00 45.62 166 GLY B CA 1
ATOM 3789 C C . GLY B 2 169 ? 10.570 68.965 49.841 1.00 50.16 166 GLY B C 1
ATOM 3790 O O . GLY B 2 169 ? 10.297 69.475 50.931 1.00 49.70 166 GLY B O 1
ATOM 3791 N N . THR B 2 170 ? 11.611 69.368 49.097 1.00 50.93 167 THR B N 1
ATOM 3792 C CA . THR B 2 170 ? 12.390 70.534 49.500 1.00 48.78 167 THR B CA 1
ATOM 3793 C C . THR B 2 170 ? 11.510 71.786 49.560 1.00 46.38 167 THR B C 1
ATOM 3794 O O . THR B 2 170 ? 11.582 72.555 50.524 1.00 46.77 167 THR B O 1
ATOM 3798 N N . ARG B 2 171 ? 10.653 71.987 48.557 1.00 45.17 168 ARG B N 1
ATOM 3799 C CA . ARG B 2 171 ? 9.728 73.118 48.583 1.00 47.69 168 ARG B CA 1
ATOM 3800 C C . ARG B 2 171 ? 8.830 73.081 49.807 1.00 47.15 168 ARG B C 1
ATOM 3801 O O . ARG B 2 171 ? 8.581 74.112 50.444 1.00 47.45 168 ARG B O 1
ATOM 3809 N N . ALA B 2 172 ? 8.333 71.902 50.151 1.00 47.64 169 ALA B N 1
ATOM 3810 C CA . ALA B 2 172 ? 7.387 71.801 51.245 1.00 46.86 169 ALA B CA 1
ATOM 3811 C C . ALA B 2 172 ? 8.050 71.983 52.596 1.00 45.51 169 ALA B C 1
ATOM 3812 O O . ALA B 2 172 ? 7.367 72.331 53.559 1.00 46.30 169 ALA B O 1
ATOM 3814 N N . ASN B 2 173 ? 9.363 71.743 52.701 1.00 46.83 170 ASN B N 1
ATOM 3815 C CA . ASN B 2 173 ? 10.044 71.749 53.990 1.00 46.60 170 ASN B CA 1
ATOM 3816 C C . ASN B 2 173 ? 11.438 72.330 53.792 1.00 45.69 170 ASN B C 1
ATOM 3817 O O . ASN B 2 173 ? 12.452 71.653 53.967 1.00 43.46 170 ASN B O 1
ATOM 3822 N N . ILE B 2 174 ? 11.479 73.621 53.447 1.00 43.26 171 ILE B N 1
ATOM 3823 C CA . ILE B 2 174 ? 12.756 74.234 53.115 1.00 44.76 171 ILE B CA 1
ATOM 3824 C C . ILE B 2 174 ? 13.629 74.360 54.370 1.00 43.97 171 ILE B C 1
ATOM 3825 O O . ILE B 2 174 ? 14.854 74.174 54.309 1.00 42.89 171 ILE B O 1
ATOM 3830 N N . ASP B 2 175 ? 13.020 74.608 55.533 1.00 40.98 172 ASP B N 1
ATOM 3831 C CA . ASP B 2 175 ? 13.784 74.599 56.775 1.00 40.32 172 ASP B CA 1
ATOM 3832 C C . ASP B 2 175 ? 14.572 73.301 56.929 1.00 44.88 172 ASP B C 1
ATOM 3833 O O . ASP B 2 175 ? 15.791 73.319 57.151 1.00 46.41 172 ASP B O 1
ATOM 3838 N N . GLU B 2 176 ? 13.893 72.158 56.767 1.00 46.38 173 GLU B N 1
ATOM 3839 C CA . GLU B 2 176 ? 14.540 70.868 56.966 1.00 45.97 173 GLU B CA 1
ATOM 3840 C C . GLU B 2 176 ? 15.816 70.708 56.139 1.00 41.90 173 GLU B C 1
ATOM 3841 O O . GLU B 2 176 ? 16.759 70.052 56.588 1.00 38.14 173 GLU B O 1
ATOM 3847 N N . PHE B 2 177 ? 15.852 71.274 54.930 1.00 41.58 174 PHE B N 1
ATOM 3848 C CA . PHE B 2 177 ? 17.074 71.237 54.133 1.00 42.30 174 PHE B CA 1
ATOM 3849 C C . PHE B 2 177 ? 18.226 71.883 54.884 1.00 43.45 174 PHE B C 1
ATOM 3850 O O . PHE B 2 177 ? 19.295 71.275 55.041 1.00 43.06 174 PHE B O 1
ATOM 3858 N N . THR B 2 178 ? 18.034 73.127 55.343 1.00 39.84 175 THR B N 1
ATOM 3859 C CA . THR B 2 178 ? 19.130 73.815 56.019 1.00 43.27 175 THR B CA 1
ATOM 3860 C C . THR B 2 178 ? 19.505 73.099 57.306 1.00 42.85 175 THR B C 1
ATOM 3861 O O . THR B 2 178 ? 20.684 73.059 57.674 1.00 43.77 175 THR B O 1
ATOM 3865 N N . GLU B 2 179 ? 18.530 72.515 57.996 1.00 39.29 176 GLU B N 1
ATOM 3866 C CA . GLU B 2 179 ? 18.836 71.888 59.277 1.00 41.59 176 GLU B CA 1
ATOM 3867 C C . GLU B 2 179 ? 19.550 70.558 59.096 1.00 41.91 176 GLU B C 1
ATOM 3868 O O . GLU B 2 179 ? 20.581 70.312 59.734 1.00 43.29 176 GLU B O 1
ATOM 3874 N N . THR B 2 180 ? 19.025 69.693 58.224 1.00 42.26 177 THR B N 1
ATOM 3875 C CA . THR B 2 180 ? 19.663 68.401 57.995 1.00 41.08 177 THR B CA 1
ATOM 3876 C C . THR B 2 180 ? 21.085 68.588 57.474 1.00 40.74 177 THR B C 1
ATOM 3877 O O . THR B 2 180 ? 22.011 67.901 57.921 1.00 35.70 177 THR B O 1
ATOM 3881 N N . THR B 2 181 ? 21.273 69.537 56.546 1.00 39.03 178 THR B N 1
ATOM 3882 C CA . THR B 2 181 ? 22.578 69.729 55.930 1.00 39.36 178 THR B CA 1
ATOM 3883 C C . THR B 2 181 ? 23.584 70.254 56.936 1.00 40.87 178 THR B C 1
ATOM 3884 O O . THR B 2 181 ? 24.716 69.750 57.002 1.00 43.80 178 THR B O 1
ATOM 3888 N N . SER B 2 182 ? 23.200 71.256 57.736 1.00 39.00 179 SER B N 1
ATOM 3889 C CA . SER B 2 182 ? 24.170 71.783 58.690 1.00 42.43 179 SER B CA 1
ATOM 3890 C C . SER B 2 182 ? 24.442 70.776 59.791 1.00 41.61 179 SER B C 1
ATOM 3891 O O . SER B 2 182 ? 25.571 70.702 60.275 1.00 43.72 179 SER B O 1
ATOM 3894 N N . LYS B 2 183 ? 23.434 69.990 60.183 1.00 41.41 180 LYS B N 1
ATOM 3895 C CA . LYS B 2 183 ? 23.661 68.880 61.108 1.00 43.36 180 LYS B CA 1
ATOM 3896 C C . LYS B 2 183 ? 24.743 67.940 60.578 1.00 43.34 180 LYS B C 1
ATOM 3897 O O . LYS B 2 183 ? 25.686 67.575 61.296 1.00 41.47 180 LYS B O 1
ATOM 3903 N N . ALA B 2 184 ? 24.612 67.537 59.310 1.00 40.51 181 ALA B N 1
ATOM 3904 C CA . ALA B 2 184 ? 25.535 66.594 58.710 1.00 42.19 181 ALA B CA 1
ATOM 3905 C C . ALA B 2 184 ? 26.864 67.245 58.389 1.00 43.96 181 ALA B C 1
ATOM 3906 O O . ALA B 2 184 ? 27.861 66.533 58.243 1.00 42.17 181 ALA B O 1
ATOM 3908 N N . ILE B 2 185 ? 26.891 68.580 58.272 1.00 44.00 182 ILE B N 1
ATOM 3909 C CA . ILE B 2 185 ? 28.159 69.296 58.136 1.00 43.56 182 ILE B CA 1
ATOM 3910 C C . ILE B 2 185 ? 29.012 69.125 59.391 1.00 44.63 182 ILE B C 1
ATOM 3911 O O . ILE B 2 185 ? 30.242 69.016 59.312 1.00 45.39 182 ILE B O 1
ATOM 3916 N N . LEU B 2 186 ? 28.378 69.086 60.565 1.00 43.40 183 LEU B N 1
ATOM 3917 C CA . LEU B 2 186 ? 29.094 68.744 61.790 1.00 44.52 183 LEU B CA 1
ATOM 3918 C C . LEU B 2 186 ? 29.442 67.260 61.887 1.00 44.97 183 LEU B C 1
ATOM 3919 O O . LEU B 2 186 ? 30.619 66.903 61.919 1.00 46.07 183 LEU B O 1
ATOM 3924 N N . GLU B 2 187 ? 28.429 66.396 61.964 1.00 47.78 184 GLU B N 1
ATOM 3925 C CA . GLU B 2 187 ? 28.663 64.975 62.213 1.00 50.25 184 GLU B CA 1
ATOM 3926 C C . GLU B 2 187 ? 29.644 64.364 61.218 1.00 47.92 184 GLU B C 1
ATOM 3927 O O . GLU B 2 187 ? 30.568 63.645 61.611 1.00 48.99 184 GLU B O 1
ATOM 3933 N N . VAL B 2 188 ? 29.457 64.643 59.931 1.00 46.46 185 VAL B N 1
ATOM 3934 C CA . VAL B 2 188 ? 30.190 63.980 58.861 1.00 44.09 185 VAL B CA 1
ATOM 3935 C C . VAL B 2 188 ? 31.259 64.881 58.260 1.00 45.41 185 VAL B C 1
ATOM 3936 O O . VAL B 2 188 ? 32.358 64.416 57.949 1.00 44.14 185 VAL B O 1
ATOM 3940 N N . GLY B 2 189 ? 30.949 66.165 58.067 1.00 44.59 186 GLY B N 1
ATOM 3941 C CA . GLY B 2 189 ? 31.958 67.090 57.575 1.00 43.52 186 GLY B CA 1
ATOM 3942 C C . GLY B 2 189 ? 33.055 67.391 58.579 1.00 43.30 186 GLY B C 1
ATOM 3943 O O . GLY B 2 189 ? 34.192 67.685 58.197 1.00 45.78 186 GLY B O 1
ATOM 3944 N N . GLY B 2 190 ? 32.742 67.341 59.864 1.00 44.28 187 GLY B N 1
ATOM 3945 C CA . GLY B 2 190 ? 33.737 67.532 60.892 1.00 43.40 187 GLY B CA 1
ATOM 3946 C C . GLY B 2 190 ? 33.883 68.943 61.408 1.00 45.95 187 GLY B C 1
ATOM 3947 O O . GLY B 2 190 ? 34.700 69.160 62.307 1.00 49.06 187 GLY B O 1
ATOM 3948 N N . ALA B 2 191 ? 33.123 69.904 60.878 1.00 44.41 188 ALA B N 1
ATOM 3949 C CA . ALA B 2 191 ? 33.178 71.280 61.353 1.00 44.24 188 ALA B CA 1
ATOM 3950 C C . ALA B 2 191 ? 32.639 71.406 62.777 1.00 41.84 188 ALA B C 1
ATOM 3951 O O . ALA B 2 191 ? 31.717 70.701 63.178 1.00 43.91 188 ALA B O 1
ATOM 3953 N N . ALA B 2 192 ? 33.206 72.340 63.538 1.00 42.50 189 ALA B N 1
ATOM 3954 C CA . ALA B 2 192 ? 32.675 72.639 64.865 1.00 43.04 189 ALA B CA 1
ATOM 3955 C C . ALA B 2 192 ? 31.354 73.403 64.815 1.00 44.79 189 ALA B C 1
ATOM 3956 O O . ALA B 2 192 ? 30.581 73.336 65.777 1.00 45.15 189 ALA B O 1
ATOM 3958 N N . GLN B 2 193 ? 31.078 74.126 63.732 1.00 42.19 190 GLN B N 1
ATOM 3959 C CA . GLN B 2 193 ? 29.826 74.849 63.591 1.00 44.27 190 GLN B CA 1
ATOM 3960 C C . GLN B 2 193 ? 29.404 74.801 62.133 1.00 44.16 190 GLN B C 1
ATOM 3961 O O . GLN B 2 193 ? 30.246 74.901 61.235 1.00 41.16 190 GLN B O 1
ATOM 3967 N N . GLY B 2 194 ? 28.103 74.664 61.904 1.00 44.94 191 GLY B N 1
ATOM 3968 C CA . GLY B 2 194 ? 27.587 74.385 60.571 1.00 40.16 191 GLY B CA 1
ATOM 3969 C C . GLY B 2 194 ? 26.446 75.285 60.150 1.00 39.50 191 GLY B C 1
ATOM 3970 O O . GLY B 2 194 ? 25.536 75.562 60.927 1.00 44.21 191 GLY B O 1
ATOM 3971 N N . ARG B 2 195 ? 26.488 75.711 58.889 1.00 35.89 192 ARG B N 1
ATOM 3972 C CA . ARG B 2 195 ? 25.472 76.573 58.316 1.00 34.66 192 ARG B CA 1
ATOM 3973 C C . ARG B 2 195 ? 25.164 76.099 56.904 1.00 37.42 192 ARG B C 1
ATOM 3974 O O . ARG B 2 195 ? 26.088 75.817 56.131 1.00 37.08 192 ARG B O 1
ATOM 3982 N N . ALA B 2 196 ? 23.878 75.992 56.568 1.00 33.92 193 ALA B N 1
ATOM 3983 C CA . ALA B 2 196 ? 23.480 75.728 55.196 1.00 34.47 193 ALA B CA 1
ATOM 3984 C C . ALA B 2 196 ? 22.398 76.707 54.768 1.00 38.10 193 ALA B C 1
ATOM 3985 O O . ALA B 2 196 ? 21.445 76.958 55.512 1.00 38.47 193 ALA B O 1
ATOM 3987 N N . ILE B 2 197 ? 22.552 77.243 53.562 1.00 35.13 194 ILE B N 1
ATOM 3988 C CA . ILE B 2 197 ? 21.650 78.214 52.973 1.00 34.56 194 ILE B CA 1
ATOM 3989 C C . ILE B 2 197 ? 21.233 77.669 51.618 1.00 36.27 194 ILE B C 1
ATOM 3990 O O . ILE B 2 197 ? 22.046 77.068 50.913 1.00 36.75 194 ILE B O 1
ATOM 3995 N N . ILE B 2 198 ? 19.972 77.858 51.241 1.00 37.30 195 ILE B N 1
ATOM 3996 C CA . ILE B 2 198 ? 19.520 77.360 49.949 1.00 35.69 195 ILE B CA 1
ATOM 3997 C C . ILE B 2 198 ? 18.751 78.455 49.237 1.00 38.08 195 ILE B C 1
ATOM 3998 O O . ILE B 2 198 ? 17.917 79.150 49.838 1.00 39.82 195 ILE B O 1
ATOM 4003 N N . ILE B 2 199 ? 19.043 78.615 47.953 1.00 34.79 196 ILE B N 1
ATOM 4004 C CA . ILE B 2 199 ? 18.364 79.589 47.124 1.00 38.18 196 ILE B CA 1
ATOM 4005 C C . ILE B 2 199 ? 17.808 78.879 45.905 1.00 38.59 196 ILE B C 1
ATOM 4006 O O . ILE B 2 199 ? 18.502 78.065 45.280 1.00 35.77 196 ILE B O 1
ATOM 4011 N N . LEU B 2 200 ? 16.557 79.177 45.585 1.00 35.41 197 LEU B N 1
ATOM 4012 C CA . LEU B 2 200 ? 15.909 78.673 44.395 1.00 37.82 197 LEU B CA 1
ATOM 4013 C C . LEU B 2 200 ? 15.836 79.810 43.396 1.00 39.70 197 LEU B C 1
ATOM 4014 O O . LEU B 2 200 ? 15.235 80.856 43.682 1.00 43.13 197 LEU B O 1
ATOM 4019 N N . ASN B 2 201 ? 16.423 79.622 42.215 1.00 39.68 198 ASN B N 1
ATOM 4020 C CA . ASN B 2 201 ? 16.441 80.689 41.177 1.00 40.46 198 ASN B CA 1
ATOM 4021 C C . ASN B 2 201 ? 15.691 80.207 39.934 1.00 42.12 198 ASN B C 1
ATOM 4022 O O . ASN B 2 201 ? 16.032 79.141 39.404 1.00 42.15 198 ASN B O 1
ATOM 4027 N N . PRO B 2 202 ? 14.691 80.971 39.448 1.00 42.69 199 PRO B N 1
ATOM 4028 C CA . PRO B 2 202 ? 13.901 80.551 38.302 1.00 42.28 199 PRO B CA 1
ATOM 4029 C C . PRO B 2 202 ? 14.388 80.937 36.916 1.00 48.21 199 PRO B C 1
ATOM 4030 O O . PRO B 2 202 ? 13.597 80.843 35.968 1.00 58.40 199 PRO B O 1
ATOM 4034 N N . ALA B 2 203 ? 15.645 81.339 36.788 1.00 52.33 200 ALA B N 1
ATOM 4035 C CA . ALA B 2 203 ? 16.173 81.817 35.491 1.00 56.04 200 ALA B CA 1
ATOM 4036 C C . ALA B 2 203 ? 15.738 80.917 34.340 1.00 57.41 200 ALA B C 1
ATOM 4037 O O . ALA B 2 203 ? 15.889 79.690 34.416 1.00 60.34 200 ALA B O 1
ATOM 4039 N N . GLU B 2 204 ? 15.258 81.548 33.270 1.00 30.00 201 GLU B N 1
ATOM 4040 C CA . GLU B 2 204 ? 15.099 80.826 31.983 1.00 30.00 201 GLU B CA 1
ATOM 4041 C C . GLU B 2 204 ? 16.506 80.465 31.544 1.00 30.00 201 GLU B C 1
ATOM 4042 O O . GLU B 2 204 ? 17.411 81.266 31.852 1.00 30.00 201 GLU B O 1
ATOM 4048 N N . PRO B 2 205 ? 16.636 79.400 30.762 1.00 64.10 202 PRO B N 1
ATOM 4049 C CA . PRO B 2 205 ? 17.968 78.814 30.570 1.00 60.34 202 PRO B CA 1
ATOM 4050 C C . PRO B 2 205 ? 18.225 78.349 32.004 1.00 55.52 202 PRO B C 1
ATOM 4051 O O . PRO B 2 205 ? 18.948 79.019 32.764 1.00 50.52 202 PRO B O 1
ATOM 4053 N N . PRO B 2 206 ? 17.577 77.244 32.438 1.00 51.09 203 PRO B N 1
ATOM 4054 C CA . PRO B 2 206 ? 17.671 76.797 33.813 1.00 45.24 203 PRO B CA 1
ATOM 4055 C C . PRO B 2 206 ? 19.117 76.692 34.246 1.00 46.76 203 PRO B C 1
ATOM 4056 O O . PRO B 2 206 ? 19.962 76.268 33.450 1.00 45.58 203 PRO B O 1
ATOM 4060 N N . LEU B 2 207 ? 19.395 77.035 35.500 1.00 47.71 204 LEU B N 1
ATOM 4061 C CA . LEU B 2 207 ? 20.760 77.123 35.991 1.00 41.37 204 LEU B CA 1
ATOM 4062 C C . LEU B 2 207 ? 21.287 75.771 36.427 1.00 44.27 204 LEU B C 1
ATOM 4063 O O . LEU B 2 207 ? 20.585 74.993 37.093 1.00 44.87 204 LEU B O 1
ATOM 4068 N N . ILE B 2 208 ? 22.538 75.507 36.060 1.00 40.40 205 ILE B N 1
ATOM 4069 C CA . ILE B 2 208 ? 23.253 74.374 36.618 1.00 40.61 205 ILE B CA 1
ATOM 4070 C C . ILE B 2 208 ? 23.431 74.620 38.108 1.00 39.51 205 ILE B C 1
ATOM 4071 O O . ILE B 2 208 ? 23.798 75.724 38.519 1.00 41.79 205 ILE B O 1
ATOM 4076 N N . MET B 2 209 ? 23.162 73.608 38.927 1.00 39.64 206 MET B N 1
ATOM 4077 C CA . MET B 2 209 ? 23.332 73.761 40.373 1.00 41.81 206 MET B CA 1
ATOM 4078 C C . MET B 2 209 ? 24.707 74.333 40.735 1.00 42.22 206 MET B C 1
ATOM 4079 O O . MET B 2 209 ? 25.748 73.843 40.268 1.00 40.12 206 MET B O 1
ATOM 4084 N N . ARG B 2 210 ? 24.708 75.341 41.609 1.00 37.89 207 ARG B N 1
ATOM 4085 C CA . ARG B 2 210 ? 25.936 75.848 42.207 1.00 40.04 207 ARG B CA 1
ATOM 4086 C C . ARG B 2 210 ? 25.939 75.570 43.708 1.00 39.79 207 ARG B C 1
ATOM 4087 O O . ARG B 2 210 ? 24.892 75.607 44.368 1.00 38.93 207 ARG B O 1
ATOM 4095 N N . ASP B 2 211 ? 27.124 75.265 44.236 1.00 39.67 208 ASP B N 1
ATOM 4096 C CA . ASP B 2 211 ? 27.334 75.119 45.669 1.00 38.85 208 ASP B CA 1
ATOM 4097 C C . ASP B 2 211 ? 28.608 75.855 46.026 1.00 40.97 208 ASP B C 1
ATOM 4098 O O . ASP B 2 211 ? 29.654 75.607 45.418 1.00 40.01 208 ASP B O 1
ATOM 4103 N N . THR B 2 212 ? 28.513 76.755 46.995 1.00 38.26 209 THR B N 1
ATOM 4104 C CA . THR B 2 212 ? 29.661 77.466 47.518 1.00 39.95 209 THR B CA 1
ATOM 4105 C C . THR B 2 212 ? 29.934 76.985 48.932 1.00 40.29 209 THR B C 1
ATOM 4106 O O . THR B 2 212 ? 29.020 76.954 49.761 1.00 40.13 209 THR B O 1
ATOM 4110 N N . VAL B 2 213 ? 31.183 76.619 49.215 1.00 39.17 210 VAL B N 1
ATOM 4111 C CA . VAL B 2 213 ? 31.572 76.132 50.533 1.00 37.84 210 VAL B CA 1
ATOM 4112 C C . VAL B 2 213 ? 32.522 77.125 51.166 1.00 37.98 210 VAL B C 1
ATOM 4113 O O . VAL B 2 213 ? 33.522 77.506 50.551 1.00 39.82 210 VAL B O 1
ATOM 4117 N N . TYR B 2 214 ? 32.215 77.548 52.385 1.00 38.09 211 TYR B N 1
ATOM 4118 C CA . TYR B 2 214 ? 33.084 78.430 53.147 1.00 38.73 211 TYR B CA 1
ATOM 4119 C C . TYR B 2 214 ? 33.577 77.659 54.342 1.00 41.87 211 TYR B C 1
ATOM 4120 O O . TYR B 2 214 ? 32.764 77.109 55.099 1.00 40.84 211 TYR B O 1
ATOM 4129 N N . CYS B 2 215 ? 34.898 77.635 54.522 1.00 39.89 212 CYS B N 1
ATOM 4130 C CA . CYS B 2 215 ? 35.497 77.049 55.709 1.00 38.98 212 CYS B CA 1
ATOM 4131 C C . CYS B 2 215 ? 36.339 78.116 56.387 1.00 42.21 212 CYS B C 1
ATOM 4132 O O . CYS B 2 215 ? 37.148 78.780 55.735 1.00 44.21 212 CYS B O 1
ATOM 4135 N N . PHE B 2 216 ? 36.121 78.297 57.677 1.00 39.81 213 PHE B N 1
ATOM 4136 C CA . PHE B 2 216 ? 36.969 79.127 58.501 1.00 41.79 213 PHE B CA 1
ATOM 4137 C C . PHE B 2 216 ? 37.965 78.231 59.238 1.00 43.77 213 PHE B C 1
ATOM 4138 O O . PHE B 2 216 ? 37.568 77.345 60.003 1.00 45.50 213 PHE B O 1
ATOM 4146 N N . VAL B 2 217 ? 39.256 78.457 59.002 1.00 46.74 214 VAL B N 1
ATOM 4147 C CA . VAL B 2 217 ? 40.331 77.696 59.628 1.00 45.33 214 VAL B CA 1
ATOM 4148 C C . VAL B 2 217 ? 41.338 78.679 60.219 1.00 47.31 214 VAL B C 1
ATOM 4149 O O . VAL B 2 217 ? 41.301 79.886 59.956 1.00 47.67 214 VAL B O 1
ATOM 4153 N N . SER B 2 218 ? 42.257 78.143 61.019 1.00 48.27 215 SER B N 1
ATOM 4154 C CA . SER B 2 218 ? 43.243 78.990 61.664 1.00 47.76 215 SER B CA 1
ATOM 4155 C C . SER B 2 218 ? 44.156 79.621 60.630 1.00 49.69 215 SER B C 1
ATOM 4156 O O . SER B 2 218 ? 44.315 79.113 59.513 1.00 49.35 215 SER B O 1
ATOM 4159 N N . ALA B 2 219 ? 44.773 80.741 61.030 1.00 51.89 216 ALA B N 1
ATOM 4160 C CA . ALA B 2 219 ? 45.656 81.504 60.138 1.00 51.19 216 ALA B CA 1
ATOM 4161 C C . ALA B 2 219 ? 46.847 80.685 59.621 1.00 50.09 216 ALA B C 1
ATOM 4162 O O . ALA B 2 219 ? 47.380 80.977 58.541 1.00 47.53 216 ALA B O 1
ATOM 4164 N N . GLU B 2 220 ? 47.285 79.664 60.358 1.00 50.23 217 GLU B N 1
ATOM 4165 C CA . GLU B 2 220 ? 48.457 78.888 59.960 1.00 54.04 217 GLU B CA 1
ATOM 4166 C C . GLU B 2 220 ? 48.093 77.612 59.211 1.00 51.25 217 GLU B C 1
ATOM 4167 O O . GLU B 2 220 ? 48.898 76.683 59.156 1.00 56.34 217 GLU B O 1
ATOM 4173 N N . ALA B 2 221 ? 46.902 77.534 58.640 1.00 50.10 218 ALA B N 1
ATOM 4174 C CA . ALA B 2 221 ? 46.584 76.376 57.829 1.00 52.04 218 ALA B CA 1
ATOM 4175 C C . ALA B 2 221 ? 47.496 76.321 56.608 1.00 47.47 218 ALA B C 1
ATOM 4176 O O . ALA B 2 221 ? 47.923 77.343 56.077 1.00 46.53 218 ALA B O 1
ATOM 4178 N N . ASN B 2 222 ? 47.764 75.105 56.135 1.00 48.79 219 ASN B N 1
ATOM 4179 C CA . ASN B 2 222 ? 48.604 74.922 54.924 1.00 48.49 219 ASN B CA 1
ATOM 4180 C C . ASN B 2 222 ? 47.727 75.168 53.699 1.00 49.03 219 ASN B C 1
ATOM 4181 O O . ASN B 2 222 ? 46.924 74.293 53.357 1.00 51.83 219 ASN B O 1
ATOM 4186 N N . ILE B 2 223 ? 47.927 76.299 53.038 1.00 48.65 220 ILE B N 1
ATOM 4187 C CA . ILE B 2 223 ? 47.074 76.687 51.883 1.00 49.25 220 ILE B CA 1
ATOM 4188 C C . ILE B 2 223 ? 47.228 75.671 50.744 1.00 49.28 220 ILE B C 1
ATOM 4189 O O . ILE B 2 223 ? 46.203 75.286 50.166 1.00 49.89 220 ILE B O 1
ATOM 4194 N N . ASP B 2 224 ? 48.452 75.238 50.463 1.00 50.43 221 ASP B N 1
ATOM 4195 C CA . ASP B 2 224 ? 48.715 74.313 49.327 1.00 52.92 221 ASP B CA 1
ATOM 4196 C C . ASP B 2 224 ? 48.111 72.941 49.622 1.00 51.71 221 ASP B C 1
ATOM 4197 O O . ASP B 2 224 ? 47.619 72.294 48.689 1.00 48.88 221 ASP B O 1
ATOM 4202 N N . ALA B 2 225 ? 48.156 72.522 50.881 1.00 50.91 222 ALA B N 1
ATOM 4203 C CA . ALA B 2 225 ? 47.630 71.197 51.260 1.00 49.23 222 ALA B CA 1
ATOM 4204 C C . ALA B 2 225 ? 46.105 71.204 51.173 1.00 50.02 222 ALA B C 1
ATOM 4205 O O . ALA B 2 225 ? 45.531 70.227 50.684 1.00 48.77 222 ALA B O 1
ATOM 4207 N N . ILE B 2 226 ? 45.481 72.288 51.625 1.00 50.37 223 ILE B N 1
ATOM 4208 C CA . ILE B 2 226 ? 44.005 72.410 51.503 1.00 46.67 223 ILE B CA 1
ATOM 4209 C C . ILE B 2 226 ? 43.660 72.352 50.011 1.00 47.55 223 ILE B C 1
ATOM 4210 O O . ILE B 2 226 ? 42.787 71.563 49.633 1.00 47.93 223 ILE B O 1
ATOM 4215 N N . THR B 2 227 ? 44.355 73.139 49.199 1.00 49.55 224 THR B N 1
ATOM 4216 C CA . THR B 2 227 ? 44.057 73.159 47.760 1.00 49.75 224 THR B CA 1
ATOM 4217 C C . THR B 2 227 ? 44.148 71.744 47.244 1.00 51.17 224 THR B C 1
ATOM 4218 O O . THR B 2 227 ? 43.225 71.323 46.542 1.00 49.02 224 THR B O 1
ATOM 4222 N N . ASP B 2 228 ? 45.197 71.015 47.622 1.00 50.36 225 ASP B N 1
ATOM 4223 C CA . ASP B 2 228 ? 45.374 69.666 47.098 1.00 51.52 225 ASP B CA 1
ATOM 4224 C C . ASP B 2 228 ? 44.352 68.679 47.657 1.00 48.93 225 ASP B C 1
ATOM 4225 O O . ASP B 2 228 ? 43.839 67.836 46.915 1.00 49.30 225 ASP B O 1
ATOM 4230 N N . SER B 2 229 ? 44.065 68.745 48.957 1.00 45.25 226 SER B N 1
ATOM 4231 C CA . SER B 2 229 ? 42.967 67.968 49.526 1.00 48.75 226 SER B CA 1
ATOM 4232 C C . SER B 2 229 ? 41.647 68.196 48.769 1.00 49.50 226 SER B C 1
ATOM 4233 O O . SER B 2 229 ? 40.954 67.241 48.394 1.00 49.98 226 SER B O 1
ATOM 4236 N N . VAL B 2 230 ? 41.297 69.459 48.522 1.00 47.17 227 VAL B N 1
ATOM 4237 C CA . VAL B 2 230 ? 40.034 69.777 47.858 1.00 47.72 227 VAL B CA 1
ATOM 4238 C C . VAL B 2 230 ? 40.043 69.271 46.419 1.00 48.67 227 VAL B C 1
ATOM 4239 O O . VAL B 2 230 ? 39.086 68.624 45.967 1.00 49.37 227 VAL B O 1
ATOM 4243 N N . GLU B 2 231 ? 41.120 69.559 45.676 1.00 47.23 228 GLU B N 1
ATOM 4244 C CA . GLU B 2 231 ? 41.200 69.109 44.289 1.00 47.36 228 GLU B CA 1
ATOM 4245 C C . GLU B 2 231 ? 41.158 67.594 44.195 1.00 48.22 228 GLU B C 1
ATOM 4246 O O . GLU B 2 231 ? 40.643 67.040 43.214 1.00 50.10 228 GLU B O 1
ATOM 4252 N N . GLN B 2 232 ? 41.668 66.906 45.208 1.00 47.24 229 GLN B N 1
ATOM 4253 C CA . GLN B 2 232 ? 41.675 65.450 45.186 1.00 50.85 229 GLN B CA 1
ATOM 4254 C C . GLN B 2 232 ? 40.303 64.887 45.551 1.00 50.54 229 GLN B C 1
ATOM 4255 O O . GLN B 2 232 ? 39.801 63.960 44.895 1.00 45.77 229 GLN B O 1
ATOM 4261 N N . MET B 2 233 ? 39.691 65.451 46.602 1.00 51.40 230 MET B N 1
ATOM 4262 C CA . MET B 2 233 ? 38.280 65.235 46.903 1.00 46.22 230 MET B CA 1
ATOM 4263 C C . MET B 2 233 ? 37.410 65.386 45.664 1.00 45.56 230 MET B C 1
ATOM 4264 O O . MET B 2 233 ? 36.573 64.522 45.370 1.00 43.50 230 MET B O 1
ATOM 4269 N N . VAL B 2 234 ? 37.613 66.467 44.908 1.00 42.93 231 VAL B N 1
ATOM 4270 C CA . VAL B 2 234 ? 36.799 66.683 43.716 1.00 44.97 231 VAL B CA 1
ATOM 4271 C C . VAL B 2 234 ? 36.947 65.512 42.761 1.00 46.56 231 VAL B C 1
ATOM 4272 O O . VAL B 2 234 ? 35.955 64.999 42.235 1.00 46.75 231 VAL B O 1
ATOM 4276 N N . LYS B 2 235 ? 38.186 65.048 42.557 1.00 48.11 232 LYS B N 1
ATOM 4277 C CA . LYS B 2 235 ? 38.438 63.871 41.729 1.00 46.18 232 LYS B CA 1
ATOM 4278 C C . LYS B 2 235 ? 37.721 62.633 42.260 1.00 47.61 232 LYS B C 1
ATOM 4279 O O . LYS B 2 235 ? 37.300 61.778 41.474 1.00 49.08 232 LYS B O 1
ATOM 4285 N N . SER B 2 236 ? 37.595 62.496 43.587 1.00 45.72 233 SER B N 1
ATOM 4286 C CA . SER B 2 236 ? 36.900 61.332 44.137 1.00 44.77 233 SER B CA 1
ATOM 4287 C C . SER B 2 236 ? 35.399 61.422 43.899 1.00 47.68 233 SER B C 1
ATOM 4288 O O . SER B 2 236 ? 34.763 60.442 43.500 1.00 50.60 233 SER B O 1
ATOM 4291 N N . VAL B 2 237 ? 34.808 62.587 44.155 1.00 45.90 234 VAL B N 1
ATOM 4292 C CA . VAL B 2 237 ? 33.389 62.740 43.868 1.00 45.76 234 VAL B CA 1
ATOM 4293 C C . VAL B 2 237 ? 33.117 62.501 42.393 1.00 47.34 234 VAL B C 1
ATOM 4294 O O . VAL B 2 237 ? 32.074 61.939 42.027 1.00 46.83 234 VAL B O 1
ATOM 4298 N N . GLN B 2 238 ? 34.063 62.872 41.523 1.00 45.37 235 GLN B N 1
ATOM 4299 C CA . GLN B 2 238 ? 33.813 62.754 40.095 1.00 45.87 235 GLN B CA 1
ATOM 4300 C C . GLN B 2 238 ? 33.684 61.314 39.652 1.00 47.93 235 GLN B C 1
ATOM 4301 O O . GLN B 2 238 ? 33.072 61.067 38.606 1.00 49.65 235 GLN B O 1
ATOM 4307 N N . GLU B 2 239 ? 34.228 60.365 40.430 1.00 48.82 236 GLU B N 1
ATOM 4308 C CA . GLU B 2 239 ? 34.056 58.944 40.125 1.00 48.03 236 GLU B CA 1
ATOM 4309 C C . GLU B 2 239 ? 32.584 58.541 40.086 1.00 46.67 236 GLU B C 1
ATOM 4310 O O . GLU B 2 239 ? 32.210 57.661 39.307 1.00 46.91 236 GLU B O 1
ATOM 4316 N N . TYR B 2 240 ? 31.731 59.156 40.916 1.00 45.35 237 TYR B N 1
ATOM 4317 C CA . TYR B 2 240 ? 30.298 58.896 40.821 1.00 45.59 237 TYR B CA 1
ATOM 4318 C C . TYR B 2 240 ? 29.452 60.100 40.405 1.00 46.51 237 TYR B C 1
ATOM 4319 O O . TYR B 2 240 ? 28.293 59.903 40.020 1.00 46.47 237 TYR B O 1
ATOM 4328 N N . VAL B 2 241 ? 29.986 61.320 40.440 1.00 44.60 238 VAL B N 1
ATOM 4329 C CA . VAL B 2 241 ? 29.294 62.478 39.881 1.00 42.12 238 VAL B CA 1
ATOM 4330 C C . VAL B 2 241 ? 30.201 63.116 38.833 1.00 42.90 238 VAL B C 1
ATOM 4331 O O . VAL B 2 241 ? 31.058 63.947 39.177 1.00 44.25 238 VAL B O 1
ATOM 4335 N N . PRO B 2 242 ? 30.069 62.760 37.555 1.00 42.49 239 PRO B N 1
ATOM 4336 C CA . PRO B 2 242 ? 31.006 63.302 36.561 1.00 40.76 239 PRO B CA 1
ATOM 4337 C C . PRO B 2 242 ? 30.908 64.803 36.383 1.00 45.27 239 PRO B C 1
ATOM 4338 O O . PRO B 2 242 ? 31.943 65.453 36.171 1.00 48.25 239 PRO B O 1
ATOM 4342 N N . GLY B 2 243 ? 29.709 65.382 36.473 1.00 45.97 240 GLY B N 1
ATOM 4343 C CA . GLY B 2 243 ? 29.541 66.812 36.298 1.00 41.89 240 GLY B CA 1
ATOM 4344 C C . GLY B 2 243 ? 29.862 67.661 37.503 1.00 41.51 240 GLY B C 1
ATOM 4345 O O . GLY B 2 243 ? 29.528 68.849 37.525 1.00 43.27 240 GLY B O 1
ATOM 4346 N N . TYR B 2 244 ? 30.508 67.085 38.503 1.00 37.41 241 TYR B N 1
ATOM 4347 C CA . TYR B 2 244 ? 30.876 67.778 39.725 1.00 39.46 241 TYR B CA 1
ATOM 4348 C C . TYR B 2 244 ? 32.248 68.399 39.532 1.00 42.75 241 TYR B C 1
ATOM 4349 O O . TYR B 2 244 ? 33.216 67.671 39.298 1.00 45.08 241 TYR B O 1
ATOM 4358 N N . ARG B 2 245 ? 32.344 69.731 39.597 1.00 37.54 242 ARG B N 1
ATOM 4359 C CA . ARG B 2 245 ? 33.640 70.338 39.340 1.00 39.82 242 ARG B CA 1
ATOM 4360 C C . ARG B 2 245 ? 33.789 71.663 40.062 1.00 41.86 242 ARG B C 1
ATOM 4361 O O . ARG B 2 245 ? 32.806 72.326 40.399 1.00 41.92 242 ARG B O 1
ATOM 4369 N N . LEU B 2 246 ? 35.050 72.055 40.273 1.00 40.95 243 LEU B N 1
ATOM 4370 C CA . LEU B 2 246 ? 35.332 73.405 40.730 1.00 38.87 243 LEU B CA 1
ATOM 4371 C C . LEU B 2 246 ? 35.025 74.370 39.604 1.00 39.99 243 LEU B C 1
ATOM 4372 O O . LEU B 2 246 ? 35.510 74.192 38.483 1.00 39.81 243 LEU B O 1
ATOM 4377 N N . LYS B 2 247 ? 34.183 75.367 39.884 1.00 39.95 244 LYS B N 1
ATOM 4378 C CA . LYS B 2 247 ? 33.949 76.437 38.923 1.00 41.29 244 LYS B CA 1
ATOM 4379 C C . LYS B 2 247 ? 35.075 77.463 38.954 1.00 39.69 244 LYS B C 1
ATOM 4380 O O . LYS B 2 247 ? 35.320 78.130 37.950 1.00 39.60 244 LYS B O 1
ATOM 4386 N N . GLN B 2 248 ? 35.754 77.577 40.092 1.00 39.09 245 GLN B N 1
ATOM 4387 C CA . GLN B 2 248 ? 36.782 78.555 40.373 1.00 39.17 245 GLN B CA 1
ATOM 4388 C C . GLN B 2 248 ? 37.882 77.830 41.125 1.00 42.36 245 GLN B C 1
ATOM 4389 O O . GLN B 2 248 ? 37.641 76.798 41.750 1.00 41.96 245 GLN B O 1
ATOM 4395 N N . LYS B 2 249 ? 39.092 78.382 41.076 1.00 41.52 246 LYS B N 1
ATOM 4396 C CA . LYS B 2 249 ? 40.153 77.881 41.935 1.00 41.98 246 LYS B CA 1
ATOM 4397 C C . LYS B 2 249 ? 39.763 78.055 43.394 1.00 39.96 246 LYS B C 1
ATOM 4398 O O . LYS B 2 249 ? 38.995 78.954 43.751 1.00 45.28 246 LYS B O 1
ATOM 4404 N N . VAL B 2 250 ? 40.296 77.189 44.251 1.00 37.90 247 VAL B N 1
ATOM 4405 C CA . VAL B 2 250 ? 40.065 77.361 45.681 1.00 40.82 247 VAL B CA 1
ATOM 4406 C C . VAL B 2 250 ? 40.553 78.737 46.096 1.00 41.14 247 VAL B C 1
ATOM 4407 O O . VAL B 2 250 ? 41.676 79.152 45.767 1.00 40.16 247 VAL B O 1
ATOM 4411 N N . GLN B 2 251 ? 39.699 79.469 46.795 1.00 40.81 248 GLN B N 1
ATOM 4412 C CA . GLN B 2 251 ? 40.023 80.828 47.197 1.00 40.25 248 GLN B CA 1
ATOM 4413 C C . GLN B 2 251 ? 40.324 80.909 48.688 1.00 39.64 248 GLN B C 1
ATOM 4414 O O . GLN B 2 251 ? 39.766 80.169 49.508 1.00 41.34 248 GLN B O 1
ATOM 4420 N N . PHE B 2 252 ? 41.215 81.829 49.027 1.00 40.63 249 PHE B N 1
ATOM 4421 C CA . PHE B 2 252 ? 41.691 82.017 50.385 1.00 42.77 249 PHE B CA 1
ATOM 4422 C C . PHE B 2 252 ? 41.662 83.503 50.696 1.00 44.29 249 PHE B C 1
ATOM 4423 O O . PHE B 2 252 ? 41.998 84.327 49.840 1.00 46.69 249 PHE B O 1
ATOM 4431 N N . GLU B 2 253 ? 41.279 83.841 51.922 1.00 40.46 250 GLU B N 1
ATOM 4432 C CA . GLU B 2 253 ? 41.197 85.232 52.320 1.00 43.59 250 GLU B CA 1
ATOM 4433 C C . GLU B 2 253 ? 41.664 85.347 53.761 1.00 43.84 250 GLU B C 1
ATOM 4434 O O . GLU B 2 253 ? 41.167 84.649 54.644 1.00 44.27 250 GLU B O 1
ATOM 4440 N N . LYS B 2 254 ? 42.654 86.186 53.998 1.00 47.05 251 LYS B N 1
ATOM 4441 C CA . LYS B 2 254 ? 43.137 86.368 55.353 1.00 45.23 251 LYS B CA 1
ATOM 4442 C C . LYS B 2 254 ? 42.175 87.272 56.107 1.00 44.18 251 LYS B C 1
ATOM 4443 O O . LYS B 2 254 ? 41.782 88.335 55.613 1.00 44.15 251 LYS B O 1
ATOM 4449 N N . ILE B 2 255 ? 41.796 86.853 57.300 1.00 43.45 252 ILE B N 1
ATOM 4450 C CA . ILE B 2 255 ? 41.038 87.702 58.202 1.00 47.14 252 ILE B CA 1
ATOM 4451 C C . ILE B 2 255 ? 41.978 88.035 59.340 1.00 45.89 252 ILE B C 1
ATOM 4452 O O . ILE B 2 255 ? 42.339 87.160 60.140 1.00 43.74 252 ILE B O 1
ATOM 4457 N N . VAL B 2 256 ? 42.393 89.290 59.390 1.00 46.04 253 VAL B N 1
ATOM 4458 C CA . VAL B 2 256 ? 43.503 89.713 60.227 1.00 48.48 253 VAL B CA 1
ATOM 4459 C C . VAL B 2 256 ? 43.000 90.748 61.219 1.00 50.10 253 VAL B C 1
ATOM 4460 O O . VAL B 2 256 ? 42.023 91.457 60.960 1.00 52.00 253 VAL B O 1
ATOM 4464 N N . ALA B 2 257 ? 43.674 90.810 62.373 1.00 51.61 254 ALA B N 1
ATOM 4465 C CA . ALA B 2 257 ? 43.321 91.740 63.441 1.00 53.91 254 ALA B CA 1
ATOM 4466 C C . ALA B 2 257 ? 43.048 93.128 62.884 1.00 55.24 254 ALA B C 1
ATOM 4467 O O . ALA B 2 257 ? 43.746 93.606 61.986 1.00 54.79 254 ALA B O 1
ATOM 4469 N N . GLY B 2 258 ? 42.019 93.772 63.424 1.00 52.97 255 GLY B N 1
ATOM 4470 C CA . GLY B 2 258 ? 41.510 94.987 62.846 1.00 53.81 255 GLY B CA 1
ATOM 4471 C C . GLY B 2 258 ? 40.411 94.766 61.836 1.00 53.89 255 GLY B C 1
ATOM 4472 O O . GLY B 2 258 ? 39.774 95.736 61.421 1.00 52.74 255 GLY B O 1
ATOM 4473 N N . ASN B 2 259 ? 40.188 93.519 61.416 1.00 54.64 256 ASN B N 1
ATOM 4474 C CA . ASN B 2 259 ? 39.044 93.115 60.602 1.00 52.51 256 ASN B CA 1
ATOM 4475 C C . ASN B 2 259 ? 38.494 91.780 61.109 1.00 52.74 256 ASN B C 1
ATOM 4476 O O . ASN B 2 259 ? 38.194 90.862 60.340 1.00 51.12 256 ASN B O 1
ATOM 4481 N N . GLU B 2 260 ? 38.389 91.644 62.423 1.00 52.21 257 GLU B N 1
ATOM 4482 C CA . GLU B 2 260 ? 37.816 90.442 62.994 1.00 51.11 257 GLU B CA 1
ATOM 4483 C C . GLU B 2 260 ? 36.392 90.250 62.486 1.00 55.38 257 GLU B C 1
ATOM 4484 O O . GLU B 2 260 ? 35.661 91.213 62.225 1.00 56.67 257 GLU B O 1
ATOM 4490 N N . GLN B 2 261 ? 36.007 88.983 62.405 1.00 55.94 258 GLN B N 1
ATOM 4491 C CA . GLN B 2 261 ? 34.638 88.637 61.976 1.00 53.04 258 GLN B CA 1
ATOM 4492 C C . GLN B 2 261 ? 33.975 87.904 63.137 1.00 54.42 258 GLN B C 1
ATOM 4493 O O . GLN B 2 261 ? 34.658 87.118 63.805 1.00 53.74 258 GLN B O 1
ATOM 4499 N N . ASN B 2 262 ? 32.700 88.173 63.364 1.00 54.67 259 ASN B N 1
ATOM 4500 C CA . ASN B 2 262 ? 31.957 87.573 64.473 1.00 54.66 259 ASN B CA 1
ATOM 4501 C C . ASN B 2 262 ? 31.520 86.172 64.058 1.00 54.36 259 ASN B C 1
ATOM 4502 O O . ASN B 2 262 ? 30.367 85.902 63.718 1.00 57.24 259 ASN B O 1
ATOM 4507 N N . ILE B 2 263 ? 32.473 85.257 64.074 1.00 56.96 260 ILE B N 1
ATOM 4508 C CA . ILE B 2 263 ? 32.202 83.902 63.599 1.00 61.02 260 ILE B CA 1
ATOM 4509 C C . ILE B 2 263 ? 31.488 83.138 64.705 1.00 65.03 260 ILE B C 1
ATOM 4510 O O . ILE B 2 263 ? 32.051 82.967 65.793 1.00 67.07 260 ILE B O 1
ATOM 4515 N N . PRO B 2 264 ? 30.269 82.655 64.480 1.00 72.80 261 PRO B N 1
ATOM 4516 C CA . PRO B 2 264 ? 29.545 81.965 65.559 1.00 75.70 261 PRO B CA 1
ATOM 4517 C C . PRO B 2 264 ? 30.330 80.774 66.086 1.00 75.75 261 PRO B C 1
ATOM 4518 O O . PRO B 2 264 ? 31.136 80.164 65.379 1.00 78.96 261 PRO B O 1
ATOM 4522 N N . GLY B 2 265 ? 30.116 80.469 67.358 1.00 71.32 262 GLY B N 1
ATOM 4523 C CA . GLY B 2 265 ? 30.879 79.416 67.994 1.00 69.25 262 GLY B CA 1
ATOM 4524 C C . GLY B 2 265 ? 32.158 79.954 68.589 1.00 73.56 262 GLY B C 1
ATOM 4525 O O . GLY B 2 265 ? 32.415 79.776 69.785 1.00 76.28 262 GLY B O 1
ATOM 4526 N N . LEU B 2 266 ? 32.990 80.580 67.757 1.00 73.97 263 LEU B N 1
ATOM 4527 C CA . LEU B 2 266 ? 34.004 81.477 68.281 1.00 71.72 263 LEU B CA 1
ATOM 4528 C C . LEU B 2 266 ? 33.329 82.809 68.559 1.00 71.20 263 LEU B C 1
ATOM 4529 O O . LEU B 2 266 ? 32.128 82.972 68.353 1.00 75.93 263 LEU B O 1
ATOM 4534 N N . GLY B 2 267 ? 34.078 83.781 69.035 1.00 69.20 264 GLY B N 1
ATOM 4535 C CA . GLY B 2 267 ? 33.484 85.101 69.038 1.00 66.31 264 GLY B CA 1
ATOM 4536 C C . GLY B 2 267 ? 34.032 85.871 67.863 1.00 61.99 264 GLY B C 1
ATOM 4537 O O . GLY B 2 267 ? 34.012 85.398 66.723 1.00 58.67 264 GLY B O 1
ATOM 4538 N N . TRP B 2 268 ? 34.553 87.057 68.134 1.00 60.96 265 TRP B N 1
ATOM 4539 C CA . TRP B 2 268 ? 35.319 87.763 67.125 1.00 58.57 265 TRP B CA 1
ATOM 4540 C C . TRP B 2 268 ? 36.610 87.008 66.873 1.00 59.01 265 TRP B C 1
ATOM 4541 O O . TRP B 2 268 ? 37.242 86.522 67.810 1.00 61.35 265 TRP B O 1
ATOM 4552 N N . SER B 2 269 ? 36.988 86.877 65.601 1.00 57.55 266 SER B N 1
ATOM 4553 C CA . SER B 2 269 ? 38.070 85.964 65.269 1.00 55.76 266 SER B CA 1
ATOM 4554 C C . SER B 2 269 ? 38.903 86.500 64.115 1.00 54.75 266 SER B C 1
ATOM 4555 O O . SER B 2 269 ? 38.420 87.262 63.274 1.00 55.57 266 SER B O 1
ATOM 4558 N N . THR B 2 270 ? 40.170 86.098 64.107 1.00 51.09 267 THR B N 1
ATOM 4559 C CA . THR B 2 270 ? 41.046 86.209 62.958 1.00 50.89 267 THR B CA 1
ATOM 4560 C C . THR B 2 270 ? 41.389 84.805 62.462 1.00 49.85 267 THR B C 1
ATOM 4561 O O . THR B 2 270 ? 41.299 83.822 63.197 1.00 48.03 267 THR B O 1
ATOM 4565 N N . GLY B 2 271 ? 41.762 84.710 61.195 1.00 47.50 268 GLY B N 1
ATOM 4566 C CA . GLY B 2 271 ? 42.107 83.419 60.647 1.00 43.55 268 GLY B CA 1
ATOM 4567 C C . GLY B 2 271 ? 42.110 83.428 59.135 1.00 44.99 268 GLY B C 1
ATOM 4568 O O . GLY B 2 271 ? 42.540 84.392 58.494 1.00 46.75 268 GLY B O 1
ATOM 4569 N N . LEU B 2 272 ? 41.581 82.366 58.554 1.00 43.78 269 LEU B N 1
ATOM 4570 C CA . LEU B 2 272 ? 41.644 82.153 57.122 1.00 44.41 269 LEU B CA 1
ATOM 4571 C C . LEU B 2 272 ? 40.301 81.633 56.653 1.00 45.06 269 LEU B C 1
ATOM 4572 O O . LEU B 2 272 ? 39.797 80.645 57.193 1.00 46.44 269 LEU B O 1
ATOM 4577 N N . LYS B 2 273 ? 39.727 82.293 55.666 1.00 43.42 270 LYS B N 1
ATOM 4578 C CA . LYS B 2 273 ? 38.477 81.867 55.068 1.00 41.49 270 LYS B CA 1
ATOM 4579 C C . LYS B 2 273 ? 38.784 81.182 53.743 1.00 43.95 270 LYS B C 1
ATOM 4580 O O . LYS B 2 273 ? 39.327 81.813 52.824 1.00 44.31 270 LYS B O 1
ATOM 4586 N N . VAL B 2 274 ? 38.427 79.898 53.654 1.00 42.93 271 VAL B N 1
ATOM 4587 C CA . VAL B 2 274 ? 38.510 79.102 52.432 1.00 42.88 271 VAL B CA 1
ATOM 4588 C C . VAL B 2 274 ? 37.151 79.129 51.739 1.00 41.17 271 VAL B C 1
ATOM 4589 O O . VAL B 2 274 ? 36.127 78.811 52.357 1.00 42.04 271 VAL B O 1
ATOM 4593 N N . SER B 2 275 ? 37.142 79.468 50.452 1.00 38.23 272 SER B N 1
ATOM 4594 C CA . SER B 2 275 ? 35.938 79.471 49.637 1.00 36.65 272 SER B CA 1
ATOM 4595 C C . SER B 2 275 ? 36.128 78.511 48.476 1.00 40.89 272 SER B C 1
ATOM 4596 O O . SER B 2 275 ? 37.090 78.633 47.715 1.00 42.43 272 SER B O 1
ATOM 4599 N N . VAL B 2 276 ? 35.216 77.561 48.325 1.00 40.77 273 VAL B N 1
ATOM 4600 C CA . VAL B 2 276 ? 35.294 76.586 47.251 1.00 37.19 273 VAL B CA 1
ATOM 4601 C C . VAL B 2 276 ? 34.010 76.691 46.445 1.00 37.94 273 VAL B C 1
ATOM 4602 O O . VAL B 2 276 ? 32.916 76.472 46.974 1.00 39.18 273 VAL B O 1
ATOM 4606 N N . PHE B 2 277 ? 34.139 77.056 45.186 1.00 38.88 274 PHE B N 1
ATOM 4607 C CA . PHE B 2 277 ? 32.999 77.310 44.323 1.00 37.95 274 PHE B CA 1
ATOM 4608 C C . PHE B 2 277 ? 32.812 76.103 43.429 1.00 38.20 274 PHE B C 1
ATOM 4609 O O . PHE B 2 277 ? 33.623 75.870 42.530 1.00 38.13 274 PHE B O 1
ATOM 4617 N N . LEU B 2 278 ? 31.740 75.354 43.654 1.00 38.45 275 LEU B N 1
ATOM 4618 C CA . LEU B 2 278 ? 31.451 74.144 42.895 1.00 39.16 275 LEU B CA 1
ATOM 4619 C C . LEU B 2 278 ? 30.350 74.409 41.887 1.00 39.34 275 LEU B C 1
ATOM 4620 O O . LEU B 2 278 ? 29.432 75.193 42.135 1.00 40.11 275 LEU B O 1
ATOM 4625 N N . GLU B 2 279 ? 30.433 73.709 40.769 1.00 38.03 276 GLU B N 1
ATOM 4626 C CA . GLU B 2 279 ? 29.334 73.567 39.832 1.00 39.10 276 GLU B CA 1
ATOM 4627 C C . GLU B 2 279 ? 29.041 72.088 39.748 1.00 40.68 276 GLU B C 1
ATOM 4628 O O . GLU B 2 279 ? 29.973 71.282 39.748 1.00 45.17 276 GLU B O 1
ATOM 4634 N N . VAL B 2 280 ? 27.766 71.712 39.731 1.00 40.26 277 VAL B N 1
ATOM 4635 C CA . VAL B 2 280 ? 27.383 70.302 39.765 1.00 40.13 277 VAL B CA 1
ATOM 4636 C C . VAL B 2 280 ? 26.366 70.063 38.660 1.00 42.32 277 VAL B C 1
ATOM 4637 O O . VAL B 2 280 ? 25.162 70.284 38.851 1.00 44.38 277 VAL B O 1
ATOM 4641 N N . GLU B 2 281 ? 26.834 69.584 37.516 1.00 41.77 278 GLU B N 1
ATOM 4642 C CA . GLU B 2 281 ? 25.959 69.289 36.395 1.00 43.27 278 GLU B CA 1
ATOM 4643 C C . GLU B 2 281 ? 25.501 67.842 36.449 1.00 44.69 278 GLU B C 1
ATOM 4644 O O . GLU B 2 281 ? 26.318 66.937 36.634 1.00 44.57 278 GLU B O 1
ATOM 4650 N N . GLY B 2 282 ? 24.199 67.628 36.266 1.00 45.52 279 GLY B N 1
ATOM 4651 C CA . GLY B 2 282 ? 23.673 66.286 36.219 1.00 44.92 279 GLY B CA 1
ATOM 4652 C C . GLY B 2 282 ? 24.029 65.586 34.928 1.00 47.29 279 GLY B C 1
ATOM 4653 O O . GLY B 2 282 ? 24.298 66.205 33.897 1.00 45.87 279 GLY B O 1
ATOM 4654 N N . ALA B 2 283 ? 24.022 64.256 35.000 1.00 49.90 280 ALA B N 1
ATOM 4655 C CA . ALA B 2 283 ? 24.375 63.430 33.853 1.00 52.28 280 ALA B CA 1
ATOM 4656 C C . ALA B 2 283 ? 23.561 63.775 32.619 1.00 56.63 280 ALA B C 1
ATOM 4657 O O . ALA B 2 283 ? 24.016 63.526 31.497 1.00 60.53 280 ALA B O 1
ATOM 4659 N N . GLY B 2 284 ? 22.369 64.339 32.792 1.00 55.99 281 GLY B N 1
ATOM 4660 C CA . GLY B 2 284 ? 21.586 64.741 31.639 1.00 59.41 281 GLY B CA 1
ATOM 4661 C C . GLY B 2 284 ? 21.042 63.610 30.797 1.00 66.43 281 GLY B C 1
ATOM 4662 O O . GLY B 2 284 ? 20.584 63.853 29.675 1.00 64.31 281 GLY B O 1
ATOM 4663 N N . HIS B 2 285 ? 21.066 62.377 31.294 1.00 70.56 282 HIS B N 1
ATOM 4664 C CA . HIS B 2 285 ? 20.590 61.305 30.436 1.00 75.30 282 HIS B CA 1
ATOM 4665 C C . HIS B 2 285 ? 19.110 61.013 30.670 1.00 74.58 282 HIS B C 1
ATOM 4666 O O . HIS B 2 285 ? 18.345 60.933 29.705 1.00 79.10 282 HIS B O 1
ATOM 4673 N N . TYR B 2 286 ? 18.671 60.893 31.925 1.00 63.18 283 TYR B N 1
ATOM 4674 C CA . TYR B 2 286 ? 17.231 60.895 32.174 1.00 59.69 283 TYR B CA 1
ATOM 4675 C C . TYR B 2 286 ? 16.756 62.209 32.778 1.00 59.68 283 TYR B C 1
ATOM 4676 O O . TYR B 2 286 ? 15.803 62.821 32.287 1.00 59.52 283 TYR B O 1
ATOM 4685 N N . LEU B 2 287 ? 17.395 62.647 33.840 1.00 58.79 284 LEU B N 1
ATOM 4686 C CA . LEU B 2 287 ? 17.144 63.963 34.397 1.00 53.64 284 LEU B CA 1
ATOM 4687 C C . LEU B 2 287 ? 18.011 65.008 33.688 1.00 55.00 284 LEU B C 1
ATOM 4688 O O . LEU B 2 287 ? 19.161 64.725 33.344 1.00 56.39 284 LEU B O 1
ATOM 4693 N N . PRO B 2 288 ? 17.519 66.225 33.456 1.00 53.31 285 PRO B N 1
ATOM 4694 C CA . PRO B 2 288 ? 18.288 67.190 32.656 1.00 50.63 285 PRO B CA 1
ATOM 4695 C C . PRO B 2 288 ? 19.536 67.678 33.385 1.00 48.65 285 PRO B C 1
ATOM 4696 O O . PRO B 2 288 ? 19.742 67.444 34.581 1.00 46.90 285 PRO B O 1
ATOM 4700 N N . SER B 2 289 ? 20.380 68.368 32.602 1.00 51.29 286 SER B N 1
ATOM 4701 C CA . SER B 2 289 ? 21.625 68.978 33.083 1.00 47.90 286 SER B CA 1
ATOM 4702 C C . SER B 2 289 ? 21.423 69.773 34.362 1.00 45.30 286 SER B C 1
ATOM 4703 O O . SER B 2 289 ? 22.209 69.664 35.308 1.00 43.59 286 SER B O 1
ATOM 4706 N N . TYR B 2 290 ? 20.388 70.610 34.394 1.00 45.25 287 TYR B N 1
ATOM 4707 C CA . TYR B 2 290 ? 20.189 71.511 35.519 1.00 43.08 287 TYR B CA 1
ATOM 4708 C C . TYR B 2 290 ? 19.621 70.813 36.754 1.00 43.56 287 TYR B C 1
ATOM 4709 O O . TYR B 2 290 ? 19.462 71.464 37.797 1.00 42.82 287 TYR B O 1
ATOM 4718 N N . ALA B 2 291 ? 19.331 69.515 36.687 1.00 42.50 288 ALA B N 1
ATOM 4719 C CA . ALA B 2 291 ? 18.795 68.815 37.856 1.00 44.29 288 ALA B CA 1
ATOM 4720 C C . ALA B 2 291 ? 19.898 68.186 38.695 1.00 41.77 288 ALA B C 1
ATOM 4721 O O . ALA B 2 291 ? 19.721 67.114 39.277 1.00 42.74 288 ALA B O 1
ATOM 4723 N N . GLY B 2 292 ? 21.050 68.839 38.775 1.00 38.43 289 GLY B N 1
ATOM 4724 C CA . GLY B 2 292 ? 22.136 68.306 39.568 1.00 38.55 289 GLY B CA 1
ATOM 4725 C C . GLY B 2 292 ? 21.738 67.991 40.994 1.00 42.04 289 GLY B C 1
ATOM 4726 O O . GLY B 2 292 ? 22.336 67.115 41.631 1.00 40.78 289 GLY B O 1
ATOM 4727 N N . ASN B 2 293 ? 20.729 68.691 41.524 1.00 39.70 290 ASN B N 1
ATOM 4728 C CA . ASN B 2 293 ? 20.320 68.425 42.898 1.00 41.81 290 ASN B CA 1
ATOM 4729 C C . ASN B 2 293 ? 19.710 67.032 43.038 1.00 40.81 290 ASN B C 1
ATOM 4730 O O . ASN B 2 293 ? 19.916 66.362 44.052 1.00 40.81 290 ASN B O 1
ATOM 4735 N N . LEU B 2 294 ? 18.985 66.574 42.030 1.00 38.80 291 LEU B N 1
ATOM 4736 C CA . LEU B 2 294 ? 18.486 65.208 42.040 1.00 42.46 291 LEU B CA 1
ATOM 4737 C C . LEU B 2 294 ? 19.573 64.232 41.636 1.00 41.09 291 LEU B C 1
ATOM 4738 O O . LEU B 2 294 ? 19.709 63.155 42.227 1.00 39.96 291 LEU B O 1
ATOM 4743 N N . ASP B 2 295 ? 20.353 64.595 40.626 1.00 41.49 292 ASP B N 1
ATOM 4744 C CA . ASP B 2 295 ? 21.287 63.640 40.053 1.00 43.54 292 ASP B CA 1
ATOM 4745 C C . ASP B 2 295 ? 22.355 63.241 41.065 1.00 40.72 292 ASP B C 1
ATOM 4746 O O . ASP B 2 295 ? 22.809 62.093 41.077 1.00 42.16 292 ASP B O 1
ATOM 4751 N N . ILE B 2 296 ? 22.716 64.150 41.967 1.00 40.51 293 ILE B N 1
ATOM 4752 C CA . ILE B 2 296 ? 23.754 63.820 42.927 1.00 41.15 293 ILE B CA 1
ATOM 4753 C C . ILE B 2 296 ? 23.205 62.886 43.992 1.00 40.56 293 ILE B C 1
ATOM 4754 O O . ILE B 2 296 ? 23.945 62.065 44.548 1.00 40.38 293 ILE B O 1
ATOM 4759 N N . MET B 2 297 ? 21.900 62.960 44.270 1.00 41.89 294 MET B N 1
ATOM 4760 C CA . MET B 2 297 ? 21.276 62.015 45.203 1.00 42.04 294 MET B CA 1
ATOM 4761 C C . MET B 2 297 ? 21.324 60.584 44.665 1.00 40.24 294 MET B C 1
ATOM 4762 O O . MET B 2 297 ? 21.710 59.650 45.381 1.00 38.14 294 MET B O 1
ATOM 4767 N N . THR B 2 298 ? 20.928 60.387 43.404 1.00 41.51 295 THR B N 1
ATOM 4768 C CA . THR B 2 298 ? 20.929 59.036 42.847 1.00 42.83 295 THR B CA 1
ATOM 4769 C C . THR B 2 298 ? 22.352 58.548 42.615 1.00 42.27 295 THR B C 1
ATOM 4770 O O . THR B 2 298 ? 22.659 57.376 42.867 1.00 38.59 295 THR B O 1
ATOM 4774 N N . SER B 2 299 ? 23.239 59.445 42.166 1.00 41.90 296 SER B N 1
ATOM 4775 C CA . SER B 2 299 ? 24.657 59.110 42.077 1.00 40.24 296 SER B CA 1
ATOM 4776 C C . SER B 2 299 ? 25.192 58.653 43.428 1.00 40.33 296 SER B C 1
ATOM 4777 O O . SER B 2 299 ? 25.858 57.615 43.531 1.00 42.11 296 SER B O 1
ATOM 4780 N N . ALA B 2 300 ? 24.896 59.412 44.489 1.00 39.05 297 ALA B N 1
ATOM 4781 C CA . ALA B 2 300 ? 25.414 59.045 45.803 1.00 38.37 297 ALA B CA 1
ATOM 4782 C C . ALA B 2 300 ? 24.812 57.733 46.301 1.00 43.47 297 ALA B C 1
ATOM 4783 O O . ALA B 2 300 ? 25.517 56.903 46.894 1.00 42.06 297 ALA B O 1
ATOM 4785 N N . GLY B 2 301 ? 23.511 57.523 46.074 1.00 41.04 298 GLY B N 1
ATOM 4786 C CA . GLY B 2 301 ? 22.897 56.281 46.514 1.00 38.36 298 GLY B CA 1
ATOM 4787 C C . GLY B 2 301 ? 23.389 55.077 45.731 1.00 41.50 298 GLY B C 1
ATOM 4788 O O . GLY B 2 301 ? 23.600 53.993 46.295 1.00 40.30 298 GLY B O 1
ATOM 4789 N N . LEU B 2 302 ? 23.552 55.236 44.417 1.00 41.46 299 LEU B N 1
ATOM 4790 C CA . LEU B 2 302 ? 24.125 54.155 43.628 1.00 42.94 299 LEU B CA 1
ATOM 4791 C C . LEU B 2 302 ? 25.497 53.760 44.179 1.00 46.33 299 LEU B C 1
ATOM 4792 O O . LEU B 2 302 ? 25.766 52.576 44.408 1.00 48.89 299 LEU B O 1
ATOM 4797 N N . THR B 2 303 ? 26.360 54.747 44.456 1.00 44.45 300 THR B N 1
ATOM 4798 C CA . THR B 2 303 ? 27.717 54.420 44.882 1.00 45.99 300 THR B CA 1
ATOM 4799 C C . THR B 2 303 ? 27.745 53.813 46.280 1.00 44.20 300 THR B C 1
ATOM 4800 O O . THR B 2 303 ? 28.633 53.006 46.567 1.00 44.15 300 THR B O 1
ATOM 4804 N N . VAL B 2 304 ? 26.801 54.163 47.159 1.00 42.10 301 VAL B N 1
ATOM 4805 C CA . VAL B 2 304 ? 26.738 53.485 48.452 1.00 41.52 301 VAL B CA 1
ATOM 4806 C C . VAL B 2 304 ? 26.375 52.028 48.252 1.00 44.13 301 VAL B C 1
ATOM 4807 O O . VAL B 2 304 ? 27.016 51.134 48.813 1.00 48.29 301 VAL B O 1
ATOM 4811 N N . ALA B 2 305 ? 25.351 51.760 47.437 1.00 43.28 302 ALA B N 1
ATOM 4812 C CA . ALA B 2 305 ? 24.987 50.372 47.172 1.00 44.50 302 ALA B CA 1
ATOM 4813 C C . ALA B 2 305 ? 26.154 49.621 46.544 1.00 48.14 302 ALA B C 1
ATOM 4814 O O . ALA B 2 305 ? 26.440 48.479 46.925 1.00 50.18 302 ALA B O 1
ATOM 4816 N N . GLU B 2 306 ? 26.868 50.264 45.611 1.00 48.03 303 GLU B N 1
ATOM 4817 C CA . GLU B 2 306 ? 27.996 49.610 44.947 1.00 50.40 303 GLU B CA 1
ATOM 4818 C C . GLU B 2 306 ? 29.086 49.241 45.941 1.00 50.01 303 GLU B C 1
ATOM 4819 O O . GLU B 2 306 ? 29.710 48.183 45.824 1.00 53.29 303 GLU B O 1
ATOM 4825 N N . ARG B 2 307 ? 29.345 50.112 46.916 1.00 49.50 304 ARG B N 1
ATOM 4826 C CA . ARG B 2 307 ? 30.370 49.818 47.908 1.00 49.14 304 ARG B CA 1
ATOM 4827 C C . ARG B 2 307 ? 29.894 48.757 48.890 1.00 53.29 304 ARG B C 1
ATOM 4828 O O . ARG B 2 307 ? 30.692 47.928 49.344 1.00 56.20 304 ARG B O 1
ATOM 4836 N N . ILE B 2 308 ? 28.599 48.754 49.216 1.00 53.80 305 ILE B N 1
ATOM 4837 C CA . ILE B 2 308 ? 28.027 47.640 49.965 1.00 49.89 305 ILE B CA 1
ATOM 4838 C C . ILE B 2 308 ? 28.294 46.343 49.224 1.00 52.97 305 ILE B C 1
ATOM 4839 O O . ILE B 2 308 ? 28.773 45.354 49.797 1.00 52.18 305 ILE B O 1
ATOM 4844 N N . ALA B 2 309 ? 28.042 46.357 47.917 1.00 51.90 306 ALA B N 1
ATOM 4845 C CA . ALA B 2 309 ? 28.166 45.146 47.127 1.00 53.11 306 ALA B CA 1
ATOM 4846 C C . ALA B 2 309 ? 29.607 44.688 47.054 1.00 56.33 306 ALA B C 1
ATOM 4847 O O . ALA B 2 309 ? 29.867 43.484 46.996 1.00 59.14 306 ALA B O 1
ATOM 4849 N N . GLY B 2 310 ? 30.550 45.620 47.074 1.00 54.02 307 GLY B N 1
ATOM 4850 C CA . GLY B 2 310 ? 31.958 45.291 47.038 1.00 56.76 307 GLY B CA 1
ATOM 4851 C C . GLY B 2 310 ? 32.566 44.850 48.351 1.00 61.78 307 GLY B C 1
ATOM 4852 O O . GLY B 2 310 ? 33.766 44.559 48.391 1.00 60.88 307 GLY B O 1
ATOM 4853 N N . SER B 2 311 ? 31.778 44.784 49.429 1.00 60.20 308 SER B N 1
ATOM 4854 C CA . SER B 2 311 ? 32.282 44.269 50.701 1.00 62.84 308 SER B CA 1
ATOM 4855 C C . SER B 2 311 ? 32.244 42.742 50.754 1.00 70.62 308 SER B C 1
ATOM 4856 O O . SER B 2 311 ? 33.264 42.094 51.027 1.00 75.55 308 SER B O 1
ATOM 4859 N N . GLY B 2 312 ? 31.081 42.152 50.511 1.00 72.44 309 GLY B N 1
ATOM 4860 C CA . GLY B 2 312 ? 30.944 40.709 50.613 1.00 81.78 309 GLY B CA 1
ATOM 4861 C C . GLY B 2 312 ? 29.479 40.305 50.591 1.00 89.71 309 GLY B C 1
ATOM 4862 O O . GLY B 2 312 ? 28.634 41.026 50.060 1.00 86.04 309 GLY B O 1
ATOM 4863 N N . VAL B 2 313 ? 29.213 39.156 51.227 1.00 96.06 310 VAL B N 1
ATOM 4864 C CA . VAL B 2 313 ? 27.960 38.425 51.036 1.00 100.72 310 VAL B CA 1
ATOM 4865 C C . VAL B 2 313 ? 26.762 39.243 51.519 1.00 106.99 310 VAL B C 1
ATOM 4866 O O . VAL B 2 313 ? 26.826 39.944 52.539 1.00 107.01 310 VAL B O 1
ATOM 4870 N N . GLN B 2 314 ? 25.651 39.149 50.777 1.00 105.22 311 GLN B N 1
ATOM 4871 C CA . GLN B 2 314 ? 24.369 39.729 51.170 1.00 101.60 311 GLN B CA 1
ATOM 4872 C C . GLN B 2 314 ? 23.499 38.620 51.754 1.00 101.94 311 GLN B C 1
ATOM 4873 O O . GLN B 2 314 ? 23.070 37.714 51.032 1.00 101.65 311 GLN B O 1
ATOM 4875 N N . VAL B 2 315 ? 23.236 38.695 53.058 1.00 104.97 312 VAL B N 1
ATOM 4876 C CA . VAL B 2 315 ? 22.426 37.708 53.776 1.00 106.74 312 VAL B CA 1
ATOM 4877 C C . VAL B 2 315 ? 21.164 38.395 54.298 1.00 104.29 312 VAL B C 1
ATOM 4878 O O . VAL B 2 315 ? 21.230 39.229 55.211 1.00 102.54 312 VAL B O 1
ATOM 4882 N N . GLY B 2 316 ? 20.013 38.046 53.719 1.00 106.77 313 GLY B N 1
ATOM 4883 C CA . GLY B 2 316 ? 18.739 38.562 54.190 1.00 95.52 313 GLY B CA 1
ATOM 4884 C C . GLY B 2 316 ? 18.134 37.740 55.316 1.00 97.01 313 GLY B C 1
ATOM 4885 O O . GLY B 2 316 ? 17.423 36.759 55.065 1.00 99.18 313 GLY B O 1
ATOM 4886 N N . GLY B 2 317 ? 18.412 38.123 56.562 1.00 95.68 314 GLY B N 1
ATOM 4887 C CA . GLY B 2 317 ? 17.839 37.451 57.715 1.00 94.16 314 GLY B CA 1
ATOM 4888 C C . GLY B 2 317 ? 16.593 38.135 58.255 1.00 86.98 314 GLY B C 1
ATOM 4889 O O . GLY B 2 317 ? 15.472 37.633 58.121 1.00 83.43 314 GLY B O 1
ATOM 4890 N N . SER C 1 12 ? 1.981 103.228 31.080 1.00 71.30 0 SER C N 1
ATOM 4891 C CA . SER C 1 12 ? 2.432 104.600 30.805 1.00 78.73 0 SER C CA 1
ATOM 4892 C C . SER C 1 12 ? 2.120 105.026 29.373 1.00 85.25 0 SER C C 1
ATOM 4893 O O . SER C 1 12 ? 2.601 104.420 28.413 1.00 86.49 0 SER C O 1
ATOM 4896 N N . MET C 1 13 ? 1.321 106.079 29.228 1.00 88.46 1 MET C N 1
ATOM 4897 C CA . MET C 1 13 ? 0.906 106.518 27.903 1.00 91.42 1 MET C CA 1
ATOM 4898 C C . MET C 1 13 ? 1.945 107.392 27.218 1.00 90.79 1 MET C C 1
ATOM 4899 O O . MET C 1 13 ? 1.620 108.021 26.205 1.00 94.32 1 MET C O 1
ATOM 4904 N N . ILE C 1 14 ? 3.174 107.448 27.740 1.00 79.68 2 ILE C N 1
ATOM 4905 C CA . ILE C 1 14 ? 4.232 108.192 27.071 1.00 71.14 2 ILE C CA 1
ATOM 4906 C C . ILE C 1 14 ? 4.565 107.518 25.750 1.00 71.32 2 ILE C C 1
ATOM 4907 O O . ILE C 1 14 ? 4.661 106.288 25.662 1.00 74.82 2 ILE C O 1
ATOM 4912 N N . ASP C 1 15 ? 4.735 108.330 24.718 1.00 67.70 3 ASP C N 1
ATOM 4913 C CA . ASP C 1 15 ? 5.056 107.881 23.368 1.00 62.76 3 ASP C CA 1
ATOM 4914 C C . ASP C 1 15 ? 6.547 107.576 23.330 1.00 62.12 3 ASP C C 1
ATOM 4915 O O . ASP C 1 15 ? 7.375 108.491 23.302 1.00 64.47 3 ASP C O 1
ATOM 4920 N N . GLN C 1 16 ? 6.905 106.288 23.334 1.00 58.60 4 GLN C N 1
ATOM 4921 C CA . GLN C 1 16 ? 8.322 105.937 23.420 1.00 60.82 4 GLN C CA 1
ATOM 4922 C C . GLN C 1 16 ? 9.134 106.503 22.262 1.00 59.57 4 GLN C C 1
ATOM 4923 O O . GLN C 1 16 ? 10.350 106.702 22.407 1.00 57.89 4 GLN C O 1
ATOM 4929 N N . ALA C 1 17 ? 8.491 106.805 21.133 1.00 58.95 5 ALA C N 1
ATOM 4930 C CA . ALA C 1 17 ? 9.245 107.289 19.986 1.00 58.93 5 ALA C CA 1
ATOM 4931 C C . ALA C 1 17 ? 9.519 108.788 20.061 1.00 62.62 5 ALA C C 1
ATOM 4932 O O . ALA C 1 17 ? 10.486 109.265 19.450 1.00 61.66 5 ALA C O 1
ATOM 4934 N N . LYS C 1 18 ? 8.694 109.544 20.784 1.00 58.80 6 LYS C N 1
ATOM 4935 C CA . LYS C 1 18 ? 8.842 110.993 20.784 1.00 62.25 6 LYS C CA 1
ATOM 4936 C C . LYS C 1 18 ? 10.174 111.377 21.421 1.00 61.39 6 LYS C C 1
ATOM 4937 O O . LYS C 1 18 ? 10.516 110.890 22.504 1.00 59.82 6 LYS C O 1
ATOM 4943 N N . LYS C 1 19 ? 10.941 112.224 20.725 1.00 61.81 7 LYS C N 1
ATOM 4944 C CA . LYS C 1 19 ? 12.253 112.627 21.222 1.00 58.37 7 LYS C CA 1
ATOM 4945 C C . LYS C 1 19 ? 12.103 113.588 22.397 1.00 59.04 7 LYS C C 1
ATOM 4946 O O . LYS C 1 19 ? 11.360 114.573 22.327 1.00 57.45 7 LYS C O 1
ATOM 4952 N N . ILE C 1 20 ? 12.794 113.277 23.486 1.00 58.77 8 ILE C N 1
ATOM 4953 C CA . ILE C 1 20 ? 12.849 114.134 24.662 1.00 54.41 8 ILE C CA 1
ATOM 4954 C C . ILE C 1 20 ? 14.026 115.087 24.478 1.00 56.78 8 ILE C C 1
ATOM 4955 O O . ILE C 1 20 ? 15.188 114.664 24.417 1.00 56.84 8 ILE C O 1
ATOM 4960 N N . TYR C 1 21 ? 13.727 116.371 24.352 1.00 54.81 9 TYR C N 1
ATOM 4961 C CA . TYR C 1 21 ? 14.773 117.377 24.367 1.00 52.55 9 TYR C CA 1
ATOM 4962 C C . TYR C 1 21 ? 15.465 117.349 25.720 1.00 52.99 9 TYR C C 1
ATOM 4963 O O . TYR C 1 21 ? 14.825 117.546 26.756 1.00 51.70 9 TYR C O 1
ATOM 4972 N N . ILE C 1 22 ? 16.767 117.076 25.713 1.00 52.92 10 ILE C N 1
ATOM 4973 C CA . ILE C 1 22 ? 17.549 116.962 26.936 1.00 50.97 10 ILE C CA 1
ATOM 4974 C C . ILE C 1 22 ? 18.370 118.231 27.099 1.00 53.88 10 ILE C C 1
ATOM 4975 O O . ILE C 1 22 ? 19.257 118.523 26.284 1.00 53.16 10 ILE C O 1
ATOM 4980 N N . SER C 1 23 ? 18.079 118.970 28.166 1.00 51.48 11 SER C N 1
ATOM 4981 C CA . SER C 1 23 ? 18.627 120.295 28.410 1.00 49.25 11 SER C CA 1
ATOM 4982 C C . SER C 1 23 ? 19.342 120.257 29.751 1.00 45.25 11 SER C C 1
ATOM 4983 O O . SER C 1 23 ? 18.702 120.155 30.803 1.00 47.52 11 SER C O 1
ATOM 4986 N N . ASP C 1 24 ? 20.662 120.310 29.714 1.00 46.67 12 ASP C N 1
ATOM 4987 C CA . ASP C 1 24 ? 21.467 120.232 30.922 1.00 47.48 12 ASP C CA 1
ATOM 4988 C C . ASP C 1 24 ? 21.659 121.613 31.546 1.00 49.00 12 ASP C C 1
ATOM 4989 O O . ASP C 1 24 ? 21.751 122.628 30.848 1.00 48.66 12 ASP C O 1
ATOM 4994 N N . VAL C 1 25 ? 21.737 121.636 32.877 1.00 46.50 13 VAL C N 1
ATOM 4995 C CA . VAL C 1 25 ? 21.853 122.889 33.611 1.00 48.95 13 VAL C CA 1
ATOM 4996 C C . VAL C 1 25 ? 22.961 122.746 34.656 1.00 50.74 13 VAL C C 1
ATOM 4997 O O . VAL C 1 25 ? 23.053 123.548 35.604 1.00 45.51 13 VAL C O 1
ATOM 5001 N N . THR C 1 26 ? 23.824 121.730 34.459 1.00 46.90 14 THR C N 1
ATOM 5002 C CA . THR C 1 26 ? 24.988 121.527 35.324 1.00 48.38 14 THR C CA 1
ATOM 5003 C C . THR C 1 26 ? 25.808 122.802 35.488 1.00 46.78 14 THR C C 1
ATOM 5004 O O . THR C 1 26 ? 26.319 123.081 36.579 1.00 47.50 14 THR C O 1
ATOM 5008 N N . LEU C 1 27 ? 25.966 123.575 34.408 1.00 45.19 15 LEU C N 1
ATOM 5009 C CA . LEU C 1 27 ? 26.804 124.771 34.388 1.00 46.12 15 LEU C CA 1
ATOM 5010 C C . LEU C 1 27 ? 26.003 126.071 34.536 1.00 47.84 15 LEU C C 1
ATOM 5011 O O . LEU C 1 27 ? 26.500 127.150 34.199 1.00 49.74 15 LEU C O 1
ATOM 5016 N N . ARG C 1 28 ? 24.774 125.997 35.028 1.00 46.40 16 ARG C N 1
ATOM 5017 C CA . ARG C 1 28 ? 24.040 127.204 35.352 1.00 47.49 16 ARG C CA 1
ATOM 5018 C C . ARG C 1 28 ? 23.409 127.003 36.722 1.00 48.30 16 ARG C C 1
ATOM 5019 O O . ARG C 1 28 ? 23.863 127.585 37.714 1.00 47.26 16 ARG C O 1
ATOM 5027 N N . ASP C 1 29 ? 22.380 126.160 36.799 1.00 46.25 17 ASP C N 1
ATOM 5028 C CA . ASP C 1 29 ? 21.861 125.806 38.110 1.00 45.74 17 ASP C CA 1
ATOM 5029 C C . ASP C 1 29 ? 22.956 125.259 39.013 1.00 48.40 17 ASP C C 1
ATOM 5030 O O . ASP C 1 29 ? 22.934 125.506 40.224 1.00 48.80 17 ASP C O 1
ATOM 5035 N N . GLY C 1 30 ? 23.931 124.536 38.446 1.00 49.96 18 GLY C N 1
ATOM 5036 C CA . GLY C 1 30 ? 25.007 123.973 39.247 1.00 47.40 18 GLY C CA 1
ATOM 5037 C C . GLY C 1 30 ? 25.935 125.009 39.830 1.00 49.80 18 GLY C C 1
ATOM 5038 O O . GLY C 1 30 ? 26.584 124.742 40.848 1.00 52.00 18 GLY C O 1
ATOM 5039 N N . MET C 1 31 ? 26.007 126.186 39.206 1.00 51.06 19 MET C N 1
ATOM 5040 C CA . MET C 1 31 ? 26.713 127.320 39.800 1.00 52.47 19 MET C CA 1
ATOM 5041 C C . MET C 1 31 ? 26.320 127.532 41.263 1.00 51.97 19 MET C C 1
ATOM 5042 O O . MET C 1 31 ? 27.164 127.871 42.095 1.00 53.36 19 MET C O 1
ATOM 5047 N N . HIS C 1 32 ? 25.036 127.371 41.592 1.00 50.12 20 HIS C N 1
ATOM 5048 C CA . HIS C 1 32 ? 24.612 127.561 42.977 1.00 47.51 20 HIS C CA 1
ATOM 5049 C C . HIS C 1 32 ? 25.299 126.575 43.903 1.00 48.65 20 HIS C C 1
ATOM 5050 O O . HIS C 1 32 ? 25.622 126.903 45.049 1.00 46.45 20 HIS C O 1
ATOM 5057 N N . ALA C 1 33 ? 25.499 125.344 43.430 1.00 50.18 21 ALA C N 1
ATOM 5058 C CA . ALA C 1 33 ? 26.105 124.326 44.266 1.00 50.88 21 ALA C CA 1
ATOM 5059 C C . ALA C 1 33 ? 27.579 124.609 44.515 1.00 52.52 21 ALA C C 1
ATOM 5060 O O . ALA C 1 33 ? 28.122 124.141 45.517 1.00 56.59 21 ALA C O 1
ATOM 5062 N N . ILE C 1 34 ? 28.220 125.397 43.659 1.00 50.75 22 ILE C N 1
ATOM 5063 C CA . ILE C 1 34 ? 29.653 125.654 43.779 1.00 56.85 22 ILE C CA 1
ATOM 5064 C C . ILE C 1 34 ? 29.910 127.164 43.901 1.00 53.96 22 ILE C C 1
ATOM 5065 O O . ILE C 1 34 ? 30.950 127.678 43.483 1.00 56.53 22 ILE C O 1
ATOM 5070 N N . ARG C 1 35 ? 28.970 127.871 44.531 1.00 53.83 23 ARG C N 1
ATOM 5071 C CA . ARG C 1 35 ? 29.009 129.315 44.750 1.00 52.79 23 ARG C CA 1
ATOM 5072 C C . ARG C 1 35 ? 29.519 130.063 43.528 1.00 53.68 23 ARG C C 1
ATOM 5073 O O . ARG C 1 35 ? 30.354 130.964 43.653 1.00 55.24 23 ARG C O 1
ATOM 5081 N N . HIS C 1 36 ? 29.051 129.666 42.343 1.00 51.35 24 HIS C N 1
ATOM 5082 C CA . HIS C 1 36 ? 29.327 130.380 41.094 1.00 54.50 24 HIS C CA 1
ATOM 5083 C C . HIS C 1 36 ? 30.824 130.428 40.771 1.00 53.98 24 HIS C C 1
ATOM 5084 O O . HIS C 1 36 ? 31.291 131.340 40.085 1.00 50.52 24 HIS C O 1
ATOM 5091 N N . ARG C 1 37 ? 31.577 129.421 41.224 1.00 53.49 25 ARG C N 1
ATOM 5092 C CA . ARG C 1 37 ? 33.031 129.416 41.112 1.00 57.35 25 ARG C CA 1
ATOM 5093 C C . ARG C 1 37 ? 33.526 128.338 40.154 1.00 57.66 25 ARG C C 1
ATOM 5094 O O . ARG C 1 37 ? 34.628 127.805 40.312 1.00 59.29 25 ARG C O 1
ATOM 5102 N N . TYR C 1 38 ? 32.718 128.004 39.154 1.00 54.98 26 TYR C N 1
ATOM 5103 C CA . TYR C 1 38 ? 33.215 127.181 38.063 1.00 56.62 26 TYR C CA 1
ATOM 5104 C C . TYR C 1 38 ? 34.355 127.899 37.361 1.00 57.53 26 TYR C C 1
ATOM 5105 O O . TYR C 1 38 ? 34.252 129.093 37.052 1.00 55.54 26 TYR C O 1
ATOM 5114 N N . THR C 1 39 ? 35.432 127.170 37.087 1.00 56.64 27 THR C N 1
ATOM 5115 C CA . THR C 1 39 ? 36.499 127.735 36.281 1.00 56.43 27 THR C CA 1
ATOM 5116 C C . THR C 1 39 ? 36.185 127.546 34.799 1.00 55.19 27 THR C C 1
ATOM 5117 O O . THR C 1 39 ? 35.257 126.828 34.423 1.00 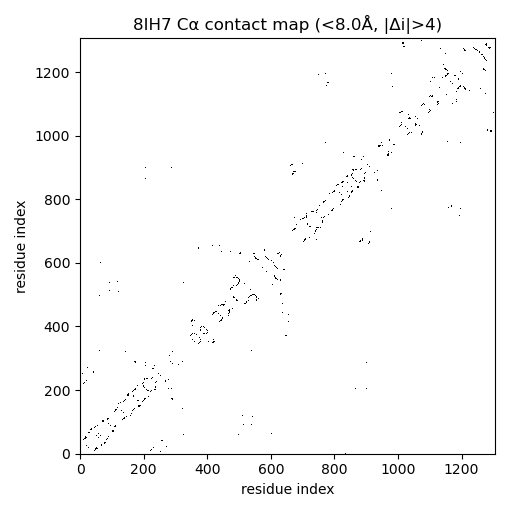56.83 27 THR C O 1
ATOM 5121 N N . LEU C 1 40 ? 36.953 128.230 33.951 1.00 57.44 28 LEU C N 1
ATOM 5122 C CA . LEU C 1 40 ? 36.799 128.042 32.513 1.00 57.48 28 LEU C CA 1
ATOM 5123 C C . LEU C 1 40 ? 37.122 126.611 32.112 1.00 58.03 28 LEU C C 1
ATOM 5124 O O . LEU C 1 40 ? 36.491 126.052 31.205 1.00 59.04 28 LEU C O 1
ATOM 5129 N N . ASN C 1 41 ? 38.075 125.984 32.794 1.00 56.70 29 ASN C N 1
ATOM 5130 C CA . ASN C 1 41 ? 38.395 124.606 32.454 1.00 58.19 29 ASN C CA 1
ATOM 5131 C C . ASN C 1 41 ? 37.320 123.645 32.943 1.00 59.25 29 ASN C C 1
ATOM 5132 O O . ASN C 1 41 ? 37.034 122.647 32.269 1.00 58.45 29 ASN C O 1
ATOM 5137 N N . HIS C 1 42 ? 36.706 123.935 34.093 1.00 58.26 30 HIS C N 1
ATOM 5138 C CA . HIS C 1 42 ? 35.512 123.201 34.489 1.00 56.61 30 HIS C CA 1
ATOM 5139 C C . HIS C 1 42 ? 34.460 123.261 33.389 1.00 57.39 30 HIS C C 1
ATOM 5140 O O . HIS C 1 42 ? 33.874 122.235 33.021 1.00 55.79 30 HIS C O 1
ATOM 5147 N N . VAL C 1 43 ? 34.256 124.451 32.808 1.00 56.12 31 VAL C N 1
ATOM 5148 C CA . VAL C 1 43 ? 33.180 124.631 31.838 1.00 54.99 31 VAL C CA 1
ATOM 5149 C C . VAL C 1 43 ? 33.504 123.924 30.526 1.00 57.35 31 VAL C C 1
ATOM 5150 O O . VAL C 1 43 ? 32.631 123.265 29.940 1.00 55.84 31 VAL C O 1
ATOM 5154 N N . SER C 1 44 ? 34.752 124.042 30.040 1.00 57.73 32 SER C N 1
ATOM 5155 C CA . SER C 1 44 ? 35.143 123.309 28.831 1.00 55.92 32 SER C CA 1
ATOM 5156 C C . SER C 1 44 ? 35.001 121.805 29.029 1.00 57.15 32 SER C C 1
ATOM 5157 O O . SER C 1 44 ? 34.385 121.112 28.208 1.00 59.79 32 SER C O 1
ATOM 5160 N N . GLN C 1 45 ? 35.573 121.282 30.118 1.00 56.98 33 GLN C N 1
ATOM 5161 C CA . GLN C 1 45 ? 35.561 119.842 30.351 1.00 56.03 33 GLN C CA 1
ATOM 5162 C C . GLN C 1 45 ? 34.135 119.309 30.468 1.00 55.66 33 GLN C C 1
ATOM 5163 O O . GLN C 1 45 ? 33.794 118.284 29.867 1.00 57.73 33 GLN C O 1
ATOM 5169 N N . ILE C 1 46 ? 33.280 119.998 31.231 1.00 55.36 34 ILE C N 1
ATOM 5170 C CA . ILE C 1 46 ? 31.923 119.489 31.453 1.00 55.21 34 ILE C CA 1
ATOM 5171 C C . ILE C 1 46 ? 31.064 119.661 30.197 1.00 55.09 34 ILE C C 1
ATOM 5172 O O . ILE C 1 46 ? 30.297 118.763 29.822 1.00 54.45 34 ILE C O 1
ATOM 5177 N N . ALA C 1 47 ? 31.185 120.801 29.516 1.00 55.39 35 ALA C N 1
ATOM 5178 C CA . ALA C 1 47 ? 30.452 120.971 28.269 1.00 52.69 35 ALA C CA 1
ATOM 5179 C C . ALA C 1 47 ? 30.881 119.936 27.236 1.00 55.87 35 ALA C C 1
ATOM 5180 O O . ALA C 1 47 ? 30.054 119.455 26.461 1.00 55.98 35 ALA C O 1
ATOM 5182 N N . ARG C 1 48 ? 32.172 119.568 27.219 1.00 57.25 36 ARG C N 1
ATOM 5183 C CA . ARG C 1 48 ? 32.646 118.544 26.283 1.00 58.05 36 ARG C CA 1
ATOM 5184 C C . ARG C 1 48 ? 32.041 117.174 26.586 1.00 56.88 36 ARG C C 1
ATOM 5185 O O . ARG C 1 48 ? 31.553 116.490 25.679 1.00 55.03 36 ARG C O 1
ATOM 5193 N N . ALA C 1 49 ? 32.085 116.745 27.851 1.00 56.47 37 ALA C N 1
ATOM 5194 C CA . ALA C 1 49 ? 31.506 115.457 28.217 1.00 54.57 37 ALA C CA 1
ATOM 5195 C C . ALA C 1 49 ? 30.016 115.411 27.876 1.00 53.99 37 ALA C C 1
ATOM 5196 O O . ALA C 1 49 ? 29.541 114.471 27.221 1.00 53.38 37 ALA C O 1
ATOM 5198 N N . LEU C 1 50 ? 29.270 116.440 28.290 1.00 54.99 38 LEU C N 1
ATOM 5199 C CA . LEU C 1 50 ? 27.836 116.483 28.017 1.00 54.27 38 LEU C CA 1
ATOM 5200 C C . LEU C 1 50 ? 27.563 116.552 26.521 1.00 54.50 38 LEU C C 1
ATOM 5201 O O . LEU C 1 50 ? 26.598 115.953 26.029 1.00 54.88 38 LEU C O 1
ATOM 5206 N N . ASP C 1 51 ? 28.413 117.267 25.784 1.00 54.53 39 ASP C N 1
ATOM 5207 C CA . ASP C 1 51 ? 28.278 117.336 24.335 1.00 55.71 39 ASP C CA 1
ATOM 5208 C C . ASP C 1 51 ? 28.457 115.967 23.700 1.00 54.10 39 ASP C C 1
ATOM 5209 O O . ASP C 1 51 ? 27.687 115.567 22.820 1.00 53.26 39 ASP C O 1
ATOM 5214 N N . GLU C 1 52 ? 29.489 115.242 24.118 1.00 55.75 40 GLU C N 1
ATOM 5215 C CA . GLU C 1 52 ? 29.749 113.930 23.549 1.00 55.42 40 GLU C CA 1
ATOM 5216 C C . GLU C 1 52 ? 28.761 112.876 24.031 1.00 53.74 40 GLU C C 1
ATOM 5217 O O . GLU C 1 52 ? 28.677 111.803 23.419 1.00 53.42 40 GLU C O 1
ATOM 5223 N N . ALA C 1 53 ? 27.997 113.158 25.085 1.00 54.51 41 ALA C N 1
ATOM 5224 C CA . ALA C 1 53 ? 26.958 112.246 25.554 1.00 53.08 41 ALA C CA 1
ATOM 5225 C C . ALA C 1 53 ? 25.603 112.471 24.888 1.00 51.83 41 ALA C C 1
ATOM 5226 O O . ALA C 1 53 ? 24.662 111.738 25.193 1.00 51.73 41 ALA C O 1
ATOM 5228 N N . GLY C 1 54 ? 25.471 113.465 24.004 1.00 52.75 42 GLY C N 1
ATOM 5229 C CA . GLY C 1 54 ? 24.307 113.586 23.146 1.00 52.49 42 GLY C CA 1
ATOM 5230 C C . GLY C 1 54 ? 23.222 114.563 23.576 1.00 56.51 42 GLY C C 1
ATOM 5231 O O . GLY C 1 54 ? 22.197 114.648 22.881 1.00 57.74 42 GLY C O 1
ATOM 5232 N N . VAL C 1 55 ? 23.404 115.302 24.682 1.00 55.06 43 VAL C N 1
ATOM 5233 C CA . VAL C 1 55 ? 22.381 116.251 25.120 1.00 54.12 43 VAL C CA 1
ATOM 5234 C C . VAL C 1 55 ? 22.146 117.315 24.046 1.00 55.18 43 VAL C C 1
ATOM 5235 O O . VAL C 1 55 ? 23.036 117.637 23.246 1.00 55.22 43 VAL C O 1
ATOM 5239 N N . ASP C 1 56 ? 20.921 117.860 24.027 1.00 54.54 44 ASP C N 1
ATOM 5240 C CA . ASP C 1 56 ? 20.552 118.868 23.034 1.00 54.61 44 ASP C CA 1
ATOM 5241 C C . ASP C 1 56 ? 21.019 120.268 23.416 1.00 57.55 44 ASP C C 1
ATOM 5242 O O . ASP C 1 56 ? 21.319 121.081 22.534 1.00 61.83 44 ASP C O 1
ATOM 5247 N N . SER C 1 57 ? 21.087 120.582 24.703 1.00 54.46 45 SER C N 1
ATOM 5248 C CA . SER C 1 57 ? 21.514 121.912 25.106 1.00 56.76 45 SER C CA 1
ATOM 5249 C C . SER C 1 57 ? 22.319 121.829 26.393 1.00 55.67 45 SER C C 1
ATOM 5250 O O . SER C 1 57 ? 22.055 120.976 27.252 1.00 51.94 45 SER C O 1
ATOM 5253 N N . ILE C 1 58 ? 23.308 122.719 26.503 1.00 53.34 46 ILE C N 1
ATOM 5254 C CA . ILE C 1 58 ? 24.084 122.928 27.720 1.00 53.44 46 ILE C CA 1
ATOM 5255 C C . ILE C 1 58 ? 23.867 124.374 28.156 1.00 53.31 46 ILE C C 1
ATOM 5256 O O . ILE C 1 58 ? 24.126 125.302 27.375 1.00 54.75 46 ILE C O 1
ATOM 5261 N N . GLU C 1 59 ? 23.370 124.571 29.381 1.00 48.89 47 GLU C N 1
ATOM 5262 C CA . GLU C 1 59 ? 23.032 125.910 29.860 1.00 49.77 47 GLU C CA 1
ATOM 5263 C C . GLU C 1 59 ? 24.168 126.470 30.706 1.00 49.89 47 GLU C C 1
ATOM 5264 O O . GLU C 1 59 ? 24.757 125.759 31.526 1.00 51.25 47 GLU C O 1
ATOM 5270 N N . VAL C 1 60 ? 24.554 127.697 30.374 1.00 50.49 48 VAL C N 1
ATOM 5271 C CA . VAL C 1 60 ? 25.726 128.310 31.049 1.00 45.73 48 VAL C CA 1
ATOM 5272 C C . VAL C 1 60 ? 25.422 129.770 31.389 1.00 48.74 48 VAL C C 1
ATOM 5273 O O . VAL C 1 60 ? 25.096 130.527 30.459 1.00 49.79 48 VAL C O 1
ATOM 5277 N N . ALA C 1 61 ? 25.529 130.121 32.663 1.00 48.22 49 ALA C N 1
ATOM 5278 C CA . ALA C 1 61 ? 25.368 131.510 33.137 1.00 48.33 49 ALA C CA 1
ATOM 5279 C C . ALA C 1 61 ? 25.578 131.459 34.639 1.00 50.08 49 ALA C C 1
ATOM 5280 O O . ALA C 1 61 ? 25.715 130.356 35.182 1.00 51.39 49 ALA C O 1
ATOM 5282 N N . HIS C 1 62 ? 25.582 132.608 35.296 1.00 52.11 50 HIS C N 1
ATOM 5283 C CA . HIS C 1 62 ? 25.613 132.568 36.777 1.00 53.25 50 HIS C CA 1
ATOM 5284 C C . HIS C 1 62 ? 24.308 131.880 37.182 1.00 53.46 50 HIS C C 1
ATOM 5285 O O . HIS C 1 62 ? 23.321 131.931 36.438 1.00 60.95 50 HIS C O 1
ATOM 5292 N N . GLY C 1 63 ? 24.295 131.246 38.341 1.00 45.28 51 GLY C N 1
ATOM 5293 C CA . GLY C 1 63 ? 23.082 130.549 38.798 1.00 49.34 51 GLY C CA 1
ATOM 5294 C C . GLY C 1 63 ? 21.845 131.417 38.737 1.00 48.91 51 GLY C C 1
ATOM 5295 O O . GLY C 1 63 ? 20.801 130.909 38.307 1.00 48.95 51 GLY C O 1
ATOM 5296 N N . ASP C 1 64 ? 21.947 132.671 39.170 1.00 48.09 52 ASP C N 1
ATOM 5297 C CA . ASP C 1 64 ? 20.791 133.606 39.148 1.00 48.56 52 ASP C CA 1
ATOM 5298 C C . ASP C 1 64 ? 20.694 134.212 37.749 1.00 49.71 52 ASP C C 1
ATOM 5299 O O . ASP C 1 64 ? 19.989 135.219 37.583 1.00 47.66 52 ASP C O 1
ATOM 5304 N N . GLY C 1 65 ? 21.392 133.625 36.784 1.00 47.13 53 GLY C N 1
ATOM 5305 C CA . GLY C 1 65 ? 21.241 134.061 35.390 1.00 48.29 53 GLY C CA 1
ATOM 5306 C C . GLY C 1 65 ? 22.277 135.045 34.912 1.00 48.49 53 GLY C C 1
ATOM 5307 O O . GLY C 1 65 ? 23.309 135.208 35.576 1.00 46.90 53 GLY C O 1
ATOM 5308 N N . LEU C 1 66 ? 21.997 135.667 33.772 1.00 48.61 54 LEU C N 1
ATOM 5309 C CA . LEU C 1 66 ? 22.911 136.685 33.212 1.00 48.97 54 LEU C CA 1
ATOM 5310 C C . LEU C 1 66 ? 23.065 137.817 34.229 1.00 49.72 54 LEU C C 1
ATOM 5311 O O . LEU C 1 66 ? 22.036 138.346 34.677 1.00 49.63 54 LEU C O 1
ATOM 5316 N N . LYS C 1 67 ? 24.303 138.141 34.582 1.00 49.12 55 LYS C N 1
ATOM 5317 C CA . LYS C 1 67 ? 24.625 139.157 35.591 1.00 49.71 55 LYS C CA 1
ATOM 5318 C C . LYS C 1 67 ? 24.070 138.806 36.977 1.00 49.30 55 LYS C C 1
ATOM 5319 O O . LYS C 1 67 ? 23.856 139.688 37.817 1.00 50.62 55 LYS C O 1
ATOM 5325 N N . GLY C 1 68 ? 23.852 137.518 37.253 1.00 49.91 56 GLY C N 1
ATOM 5326 C CA . GLY C 1 68 ? 23.636 137.116 38.629 1.00 47.60 56 GLY C CA 1
ATOM 5327 C C . GLY C 1 68 ? 24.786 137.489 39.546 1.00 49.86 56 GLY C C 1
ATOM 5328 O O . GLY C 1 68 ? 24.572 137.692 40.745 1.00 53.54 56 GLY C O 1
ATOM 5329 N N . SER C 1 69 ? 25.997 137.610 39.010 1.00 47.36 57 SER C N 1
ATOM 5330 C CA . SER C 1 69 ? 27.146 137.955 39.831 1.00 49.90 57 SER C CA 1
ATOM 5331 C C . SER C 1 69 ? 26.934 139.300 40.526 1.00 52.12 57 SER C C 1
ATOM 5332 O O . SER C 1 69 ? 26.712 140.327 39.870 1.00 48.77 57 SER C O 1
ATOM 5335 N N . SER C 1 70 ? 27.049 139.291 41.855 1.00 50.15 58 SER C N 1
ATOM 5336 C CA . SER C 1 70 ? 26.536 140.345 42.718 1.00 51.66 58 SER C CA 1
ATOM 5337 C C . SER C 1 70 ? 26.855 139.977 44.161 1.00 53.33 58 SER C C 1
ATOM 5338 O O . SER C 1 70 ? 27.188 138.830 44.470 1.00 53.13 58 SER C O 1
ATOM 5341 N N . PHE C 1 71 ? 26.715 140.958 45.053 1.00 53.37 59 PHE C N 1
ATOM 5342 C CA . PHE C 1 71 ? 26.723 140.643 46.477 1.00 54.45 59 PHE C CA 1
ATOM 5343 C C . PHE C 1 71 ? 25.511 139.805 46.862 1.00 53.00 59 PHE C C 1
ATOM 5344 O O . PHE C 1 71 ? 25.583 139.010 47.805 1.00 50.69 59 PHE C O 1
ATOM 5352 N N . ASN C 1 72 ? 24.389 139.986 46.160 1.00 51.48 60 ASN C N 1
ATOM 5353 C CA . ASN C 1 72 ? 23.142 139.376 46.596 1.00 50.74 60 ASN C CA 1
ATOM 5354 C C . ASN C 1 72 ? 23.201 137.871 46.438 1.00 52.63 60 ASN C C 1
ATOM 5355 O O . ASN C 1 72 ? 22.920 137.128 47.385 1.00 54.27 60 ASN C O 1
ATOM 5360 N N . TYR C 1 73 ? 23.583 137.410 45.245 1.00 52.23 61 TYR C N 1
ATOM 5361 C CA . TYR C 1 73 ? 23.574 136.004 44.881 1.00 50.18 61 TYR C CA 1
ATOM 5362 C C . TYR C 1 73 ? 24.942 135.355 44.941 1.00 53.41 61 TYR C C 1
ATOM 5363 O O . TYR C 1 73 ? 25.020 134.119 45.025 1.00 52.54 61 TYR C O 1
ATOM 5372 N N . GLY C 1 74 ? 26.008 136.160 44.897 1.00 51.53 62 GLY C N 1
ATOM 5373 C CA . GLY C 1 74 ? 27.377 135.671 44.867 1.00 51.14 62 GLY C CA 1
ATOM 5374 C C . GLY C 1 74 ? 28.124 136.187 43.651 1.00 51.27 62 GLY C C 1
ATOM 5375 O O . GLY C 1 74 ? 27.539 136.294 42.571 1.00 53.54 62 GLY C O 1
ATOM 5376 N N . PHE C 1 75 ? 29.395 136.533 43.790 1.00 49.11 63 PHE C N 1
ATOM 5377 C CA . PHE C 1 75 ? 30.147 136.976 42.627 1.00 54.82 63 PHE C CA 1
ATOM 5378 C C . PHE C 1 75 ? 30.665 135.782 41.831 1.00 55.43 63 PHE C C 1
ATOM 5379 O O . PHE C 1 75 ? 31.140 134.794 42.402 1.00 54.08 63 PHE C O 1
ATOM 5387 N N . GLY C 1 76 ? 30.532 135.866 40.503 1.00 53.18 64 GLY C N 1
ATOM 5388 C CA . GLY C 1 76 ? 31.023 134.804 39.627 1.00 54.28 64 GLY C CA 1
ATOM 5389 C C . GLY C 1 76 ? 32.544 134.813 39.526 1.00 54.88 64 GLY C C 1
ATOM 5390 O O . GLY C 1 76 ? 33.191 135.860 39.602 1.00 55.84 64 GLY C O 1
ATOM 5391 N N . ALA C 1 77 ? 33.118 133.616 39.370 1.00 55.51 65 ALA C N 1
ATOM 5392 C CA . ALA C 1 77 ? 34.577 133.512 39.292 1.00 59.12 65 ALA C CA 1
ATOM 5393 C C . ALA C 1 77 ? 35.096 133.996 37.940 1.00 59.64 65 ALA C C 1
ATOM 5394 O O . ALA C 1 77 ? 36.245 134.440 37.828 1.00 59.17 65 ALA C O 1
ATOM 5396 N N . TYR C 1 78 ? 34.264 133.896 36.907 1.00 60.14 66 TYR C N 1
ATOM 5397 C CA . TYR C 1 78 ? 34.473 134.536 35.621 1.00 57.33 66 TYR C CA 1
ATOM 5398 C C . TYR C 1 78 ? 33.146 135.163 35.214 1.00 56.60 66 TYR C C 1
ATOM 5399 O O . TYR C 1 78 ? 32.097 134.883 35.800 1.00 53.42 66 TYR C O 1
ATOM 5408 N N . SER C 1 79 ? 33.189 136.040 34.224 1.00 55.00 67 SER C N 1
ATOM 5409 C CA . SER C 1 79 ? 31.946 136.598 33.731 1.00 52.97 67 SER C CA 1
ATOM 5410 C C . SER C 1 79 ? 31.194 135.556 32.901 1.00 52.66 67 SER C C 1
ATOM 5411 O O . SER C 1 79 ? 31.739 134.519 32.516 1.00 53.16 67 SER C O 1
ATOM 5414 N N . ASP C 1 80 ? 29.914 135.836 32.638 1.00 53.74 68 ASP C N 1
ATOM 5415 C CA . ASP C 1 80 ? 29.132 134.986 31.740 1.00 51.90 68 ASP C CA 1
ATOM 5416 C C . ASP C 1 80 ? 29.787 134.891 30.370 1.00 54.12 68 ASP C C 1
ATOM 5417 O O . ASP C 1 80 ? 29.831 133.812 29.765 1.00 58.64 68 ASP C O 1
ATOM 5422 N N . LEU C 1 81 ? 30.306 136.014 29.872 1.00 54.10 69 LEU C N 1
ATOM 5423 C CA . LEU C 1 81 ? 30.968 136.055 28.575 1.00 54.35 69 LEU C CA 1
ATOM 5424 C C . LEU C 1 81 ? 32.086 135.023 28.486 1.00 55.79 69 LEU C C 1
ATOM 5425 O O . LEU C 1 81 ? 32.134 134.212 27.550 1.00 54.88 69 LEU C O 1
ATOM 5430 N N . GLU C 1 82 ? 33.007 135.052 29.451 1.00 54.73 70 GLU C N 1
ATOM 5431 C CA . GLU C 1 82 ? 34.061 134.046 29.506 1.00 54.87 70 GLU C CA 1
ATOM 5432 C C . GLU C 1 82 ? 33.481 132.637 29.635 1.00 55.63 70 GLU C C 1
ATOM 5433 O O . GLU C 1 82 ? 33.948 131.701 28.975 1.00 58.41 70 GLU C O 1
ATOM 5439 N N . TRP C 1 83 ? 32.448 132.471 30.461 1.00 55.42 71 TRP C N 1
ATOM 5440 C CA . TRP C 1 83 ? 31.833 131.158 30.634 1.00 55.29 71 TRP C CA 1
ATOM 5441 C C . TRP C 1 83 ? 31.184 130.671 29.342 1.00 56.49 71 TRP C C 1
ATOM 5442 O O . TRP C 1 83 ? 31.447 129.546 28.895 1.00 56.91 71 TRP C O 1
ATOM 5453 N N . ILE C 1 84 ? 30.345 131.509 28.718 1.00 52.67 72 ILE C N 1
ATOM 5454 C CA . ILE C 1 84 ? 29.620 131.073 27.525 1.00 53.90 72 ILE C CA 1
ATOM 5455 C C . ILE C 1 84 ? 30.581 130.824 26.367 1.00 54.77 72 ILE C C 1
ATOM 5456 O O . ILE C 1 84 ? 30.403 129.874 25.597 1.00 56.23 72 ILE C O 1
ATOM 5461 N N . SER C 1 85 ? 31.622 131.658 26.237 1.00 57.99 73 SER C N 1
ATOM 5462 C CA . SER C 1 85 ? 32.636 131.454 25.200 1.00 55.98 73 SER C CA 1
ATOM 5463 C C . SER C 1 85 ? 33.363 130.129 25.389 1.00 55.92 73 SER C C 1
ATOM 5464 O O . SER C 1 85 ? 33.599 129.402 24.418 1.00 57.35 73 SER C O 1
ATOM 5467 N N . ALA C 1 86 ? 33.714 129.794 26.636 1.00 56.57 74 ALA C N 1
ATOM 5468 C CA . ALA C 1 86 ? 34.356 128.509 26.913 1.00 55.68 74 ALA C CA 1
ATOM 5469 C C . ALA C 1 86 ? 33.447 127.350 26.520 1.00 57.92 74 ALA C C 1
ATOM 5470 O O . ALA C 1 86 ? 33.885 126.397 25.866 1.00 59.41 74 ALA C O 1
ATOM 5472 N N . ALA C 1 87 ? 32.169 127.425 26.894 1.00 56.92 75 ALA C N 1
ATOM 5473 C CA . ALA C 1 87 ? 31.233 126.359 26.553 1.00 56.92 75 ALA C CA 1
ATOM 5474 C C . ALA C 1 87 ? 30.989 126.302 25.048 1.00 59.80 75 ALA C C 1
ATOM 5475 O O . ALA C 1 87 ? 31.026 125.222 24.444 1.00 58.45 75 ALA C O 1
ATOM 5477 N N . ALA C 1 88 ? 30.722 127.461 24.428 1.00 59.64 76 ALA C N 1
ATOM 5478 C CA . ALA C 1 88 ? 30.451 127.494 22.992 1.00 58.89 76 ALA C CA 1
ATOM 5479 C C . ALA C 1 88 ? 31.596 126.872 22.202 1.00 61.33 76 ALA C C 1
ATOM 5480 O O . ALA C 1 88 ? 31.367 126.151 21.221 1.00 59.53 76 ALA C O 1
ATOM 5482 N N . GLU C 1 89 ? 32.837 127.127 22.637 1.00 59.65 77 GLU C N 1
ATOM 5483 C CA . GLU C 1 89 ? 34.012 126.586 21.969 1.00 63.84 77 GLU C CA 1
ATOM 5484 C C . GLU C 1 89 ? 34.150 125.075 22.153 1.00 66.48 77 GLU C C 1
ATOM 5485 O O . GLU C 1 89 ? 34.682 124.395 21.273 1.00 66.27 77 GLU C O 1
ATOM 5487 N N . ALA C 1 90 ? 33.679 124.530 23.278 1.00 65.70 78 ALA C N 1
ATOM 5488 C CA . ALA C 1 90 ? 33.926 123.140 23.631 1.00 60.37 78 ALA C CA 1
ATOM 5489 C C . ALA C 1 90 ? 32.931 122.164 23.019 1.00 61.36 78 ALA C C 1
ATOM 5490 O O . ALA C 1 90 ? 33.251 120.973 22.906 1.00 61.64 78 ALA C O 1
ATOM 5492 N N . VAL C 1 91 ? 31.747 122.629 22.614 1.00 63.41 79 VAL C N 1
ATOM 5493 C CA . VAL C 1 91 ? 30.660 121.763 22.151 1.00 61.02 79 VAL C CA 1
ATOM 5494 C C . VAL C 1 91 ? 30.573 121.823 20.629 1.00 62.08 79 VAL C C 1
ATOM 5495 O O . VAL C 1 91 ? 30.768 122.886 20.018 1.00 61.27 79 VAL C O 1
ATOM 5499 N N . LYS C 1 92 ? 30.260 120.676 20.016 1.00 59.22 80 LYS C N 1
ATOM 5500 C CA . LYS C 1 92 ? 30.159 120.587 18.568 1.00 60.58 80 LYS C CA 1
ATOM 5501 C C . LYS C 1 92 ? 28.748 120.327 18.059 1.00 62.99 80 LYS C C 1
ATOM 5502 O O . LYS C 1 92 ? 28.464 120.633 16.896 1.00 66.80 80 LYS C O 1
ATOM 5508 N N . GLN C 1 93 ? 27.860 119.791 18.879 1.00 58.62 81 GLN C N 1
ATOM 5509 C CA . GLN C 1 93 ? 26.509 119.531 18.406 1.00 59.64 81 GLN C CA 1
ATOM 5510 C C . GLN C 1 93 ? 25.440 120.207 19.247 1.00 61.38 81 GLN C C 1
ATOM 5511 O O . GLN C 1 93 ? 24.438 120.671 18.694 1.00 60.28 81 GLN C O 1
ATOM 5517 N N . ALA C 1 94 ? 25.626 120.279 20.565 1.00 61.59 82 ALA C N 1
ATOM 5518 C CA . ALA C 1 94 ? 24.620 120.874 21.437 1.00 60.61 82 ALA C CA 1
ATOM 5519 C C . ALA C 1 94 ? 24.585 122.390 21.286 1.00 62.50 82 ALA C C 1
ATOM 5520 O O . ALA C 1 94 ? 25.595 123.034 20.971 1.00 59.58 82 ALA C O 1
ATOM 5522 N N . LYS C 1 95 ? 23.401 122.960 21.506 1.00 62.25 83 LYS C N 1
ATOM 5523 C CA . LYS C 1 95 ? 23.287 124.402 21.617 1.00 55.75 83 LYS C CA 1
ATOM 5524 C C . LYS C 1 95 ? 23.682 124.829 23.023 1.00 58.17 83 LYS C C 1
ATOM 5525 O O . LYS C 1 95 ? 23.546 124.068 23.988 1.00 57.94 83 LYS C O 1
ATOM 5531 N N . ILE C 1 96 ? 24.192 126.049 23.137 1.00 59.88 84 ILE C N 1
ATOM 5532 C CA . ILE C 1 96 ? 24.486 126.634 24.439 1.00 56.24 84 ILE C CA 1
ATOM 5533 C C . ILE C 1 96 ? 23.290 127.472 24.857 1.00 54.14 84 ILE C C 1
ATOM 5534 O O . ILE C 1 96 ? 22.902 128.422 24.167 1.00 53.23 84 ILE C O 1
ATOM 5539 N N . ALA C 1 97 ? 22.684 127.105 25.970 1.00 55.03 85 ALA C N 1
ATOM 5540 C CA . ALA C 1 97 ? 21.560 127.854 26.493 1.00 52.60 85 ALA C CA 1
ATOM 5541 C C . ALA C 1 97 ? 22.035 128.771 27.613 1.00 51.56 85 ALA C C 1
ATOM 5542 O O . ALA C 1 97 ? 23.123 128.607 28.171 1.00 52.18 85 ALA C O 1
ATOM 5544 N N . THR C 1 98 ? 21.210 129.758 27.926 1.00 48.96 86 THR C N 1
ATOM 5545 C CA . THR C 1 98 ? 21.523 130.663 29.016 1.00 50.30 86 THR C CA 1
ATOM 5546 C C . THR C 1 98 ? 20.207 131.085 29.645 1.00 50.66 86 THR C C 1
ATOM 5547 O O . THR C 1 98 ? 19.124 130.857 29.092 1.00 51.43 86 THR C O 1
ATOM 5551 N N . LEU C 1 99 ? 20.314 131.681 30.821 1.00 49.16 87 LEU C N 1
ATOM 5552 C CA . LEU C 1 99 ? 19.165 132.028 31.635 1.00 48.79 87 LEU C CA 1
ATOM 5553 C C . LEU C 1 99 ? 19.213 133.517 31.933 1.00 51.08 87 LEU C C 1
ATOM 5554 O O . LEU C 1 99 ? 20.280 134.065 32.247 1.00 47.30 87 LEU C O 1
ATOM 5559 N N . LEU C 1 100 ? 18.059 134.174 31.817 1.00 49.83 88 LEU C N 1
ATOM 5560 C CA . LEU C 1 100 ? 17.956 135.611 32.048 1.00 48.47 88 LEU C CA 1
ATOM 5561 C C . LEU C 1 100 ? 16.737 135.880 32.922 1.00 48.04 88 LEU C C 1
ATOM 5562 O O . LEU C 1 100 ? 15.625 135.464 32.580 1.00 51.13 88 LEU C O 1
ATOM 5567 N N . LEU C 1 101 ? 16.942 136.582 34.038 1.00 45.87 89 LEU C N 1
ATOM 5568 C CA . LEU C 1 101 ? 15.840 136.983 34.906 1.00 46.73 89 LEU C CA 1
ATOM 5569 C C . LEU C 1 101 ? 15.616 138.474 34.756 1.00 48.30 89 LEU C C 1
ATOM 5570 O O . LEU C 1 101 ? 16.472 139.265 35.189 1.00 50.66 89 LEU C O 1
ATOM 5575 N N . PRO C 1 102 ? 14.517 138.910 34.147 1.00 47.51 90 PRO C N 1
ATOM 5576 C CA . PRO C 1 102 ? 14.220 140.346 34.112 1.00 47.37 90 PRO C CA 1
ATOM 5577 C C . PRO C 1 102 ? 14.255 140.948 35.514 1.00 48.80 90 PRO C C 1
ATOM 5578 O O . PRO C 1 102 ? 13.756 140.362 36.481 1.00 49.97 90 PRO C O 1
ATOM 5582 N N . GLY C 1 103 ? 14.879 142.124 35.627 1.00 47.66 91 GLY C N 1
ATOM 5583 C CA . GLY C 1 103 ? 15.187 142.720 36.906 1.00 44.94 91 GLY C CA 1
ATOM 5584 C C . GLY C 1 103 ? 16.577 142.419 37.408 1.00 44.70 91 GLY C C 1
ATOM 5585 O O . GLY C 1 103 ? 17.092 143.152 38.258 1.00 45.25 91 GLY C O 1
ATOM 5586 N N . ILE C 1 104 ? 17.181 141.341 36.925 1.00 44.92 92 ILE C N 1
ATOM 5587 C CA . ILE C 1 104 ? 18.570 141.017 37.190 1.00 47.06 92 ILE C CA 1
ATOM 5588 C C . ILE C 1 104 ? 19.414 141.260 35.948 1.00 48.75 92 ILE C C 1
ATOM 5589 O O . ILE C 1 104 ? 20.268 142.148 35.931 1.00 49.95 92 ILE C O 1
ATOM 5594 N N . GLY C 1 105 ? 19.158 140.510 34.881 1.00 48.31 93 GLY C N 1
ATOM 5595 C CA . GLY C 1 105 ? 19.807 140.725 33.610 1.00 47.59 93 GLY C CA 1
ATOM 5596 C C . GLY C 1 105 ? 18.897 141.465 32.646 1.00 50.39 93 GLY C C 1
ATOM 5597 O O . GLY C 1 105 ? 17.684 141.519 32.822 1.00 53.68 93 GLY C O 1
ATOM 5598 N N . THR C 1 106 ? 19.507 142.018 31.606 1.00 51.71 94 THR C N 1
ATOM 5599 C CA . THR C 1 106 ? 18.868 142.922 30.660 1.00 52.70 94 THR C CA 1
ATOM 5600 C C . THR C 1 106 ? 19.058 142.418 29.232 1.00 54.06 94 THR C C 1
ATOM 5601 O O . THR C 1 106 ? 19.834 141.493 28.978 1.00 54.84 94 THR C O 1
ATOM 5605 N N . VAL C 1 107 ? 18.392 143.070 28.274 1.00 52.84 95 VAL C N 1
ATOM 5606 C CA . VAL C 1 107 ? 18.608 142.679 26.882 1.00 54.75 95 VAL C CA 1
ATOM 5607 C C . VAL C 1 107 ? 20.047 142.957 26.468 1.00 56.75 95 VAL C C 1
ATOM 5608 O O . VAL C 1 107 ? 20.618 142.217 25.656 1.00 56.63 95 VAL C O 1
ATOM 5612 N N . HIS C 1 108 ? 20.661 144.016 27.012 1.00 53.57 96 HIS C N 1
ATOM 5613 C CA . HIS C 1 108 ? 22.076 144.249 26.761 1.00 57.43 96 HIS C CA 1
ATOM 5614 C C . HIS C 1 108 ? 22.894 143.021 27.141 1.00 59.13 96 HIS C C 1
ATOM 5615 O O . HIS C 1 108 ? 23.771 142.594 26.382 1.00 58.50 96 HIS C O 1
ATOM 5622 N N . ASP C 1 109 ? 22.588 142.411 28.297 1.00 59.21 97 ASP C N 1
ATOM 5623 C CA . ASP C 1 109 ? 23.320 141.222 28.738 1.00 53.78 97 ASP C CA 1
ATOM 5624 C C . ASP C 1 109 ? 23.079 140.046 27.800 1.00 57.03 97 ASP C C 1
ATOM 5625 O O . ASP C 1 109 ? 24.011 139.286 27.492 1.00 57.58 97 ASP C O 1
ATOM 5630 N N . LEU C 1 110 ? 21.825 139.877 27.362 1.00 57.38 98 LEU C N 1
ATOM 5631 C CA . LEU C 1 110 ? 21.469 138.905 26.335 1.00 55.19 98 LEU C CA 1
ATOM 5632 C C . LEU C 1 110 ? 22.343 139.087 25.099 1.00 59.32 98 LEU C C 1
ATOM 5633 O O . LEU C 1 110 ? 23.002 138.143 24.646 1.00 59.13 98 LEU C O 1
ATOM 5638 N N . ARG C 1 111 ? 22.338 140.304 24.528 1.00 60.16 99 ARG C N 1
ATOM 5639 C CA . ARG C 1 111 ? 23.140 140.575 23.337 1.00 60.84 99 ARG C CA 1
ATOM 5640 C C . ARG C 1 111 ? 24.582 140.128 23.544 1.00 64.00 99 ARG C C 1
ATOM 5641 O O . ARG C 1 111 ? 25.170 139.481 22.665 1.00 64.89 99 ARG C O 1
ATOM 5649 N N . GLU C 1 112 ? 25.151 140.416 24.725 1.00 58.20 100 GLU C N 1
ATOM 5650 C CA . GLU C 1 112 ? 26.473 139.885 25.062 1.00 59.83 100 GLU C CA 1
ATOM 5651 C C . GLU C 1 112 ? 26.504 138.352 25.008 1.00 62.03 100 GLU C C 1
ATOM 5652 O O . GLU C 1 112 ? 27.456 137.764 24.475 1.00 63.86 100 GLU C O 1
ATOM 5658 N N . ALA C 1 113 ? 25.470 137.683 25.546 1.00 59.75 101 ALA C N 1
ATOM 5659 C CA . ALA C 1 113 ? 25.498 136.221 25.624 1.00 60.73 101 ALA C CA 1
ATOM 5660 C C . ALA C 1 113 ? 25.378 135.589 24.244 1.00 61.81 101 ALA C C 1
ATOM 5661 O O . ALA C 1 113 ? 26.102 134.633 23.924 1.00 60.17 101 ALA C O 1
ATOM 5663 N N . TYR C 1 114 ? 24.456 136.099 23.419 1.00 60.63 102 TYR C N 1
ATOM 5664 C CA . TYR C 1 114 ? 24.339 135.614 22.047 1.00 61.38 102 TYR C CA 1
ATOM 5665 C C . TYR C 1 114 ? 25.670 135.732 21.308 1.00 62.40 102 TYR C C 1
ATOM 5666 O O . TYR C 1 114 ? 26.067 134.815 20.576 1.00 61.63 102 TYR C O 1
ATOM 5675 N N . ASP C 1 115 ? 26.381 136.847 21.506 1.00 60.93 103 ASP C N 1
ATOM 5676 C CA . ASP C 1 115 ? 27.644 137.083 20.819 1.00 62.78 103 ASP C CA 1
ATOM 5677 C C . ASP C 1 115 ? 28.774 136.230 21.374 1.00 63.49 103 ASP C C 1
ATOM 5678 O O . ASP C 1 115 ? 29.812 136.086 20.718 1.00 63.36 103 ASP C O 1
ATOM 5683 N N . ALA C 1 116 ? 28.611 135.674 22.564 1.00 61.41 104 ALA C N 1
ATOM 5684 C CA . ALA C 1 116 ? 29.571 134.703 23.062 1.00 60.82 104 ALA C CA 1
ATOM 5685 C C . ALA C 1 116 ? 29.199 133.260 22.716 1.00 59.43 104 ALA C C 1
ATOM 5686 O O . ALA C 1 116 ? 29.949 132.347 23.083 1.00 57.76 104 ALA C O 1
ATOM 5688 N N . GLY C 1 117 ? 28.059 133.029 22.053 1.00 59.67 105 GLY C N 1
ATOM 5689 C CA . GLY C 1 117 ? 27.712 131.719 21.520 1.00 58.67 105 GLY C CA 1
ATOM 5690 C C . GLY C 1 117 ? 26.377 131.131 21.963 1.00 58.84 105 GLY C C 1
ATOM 5691 O O . GLY C 1 117 ? 25.965 130.095 21.421 1.00 56.18 105 GLY C O 1
ATOM 5692 N N . ALA C 1 118 ? 25.670 131.720 22.915 1.00 62.60 106 ALA C N 1
ATOM 5693 C CA . ALA C 1 118 ? 24.387 131.161 23.326 1.00 59.05 106 ALA C CA 1
ATOM 5694 C C . ALA C 1 118 ? 23.349 131.322 22.219 1.00 58.86 106 ALA C C 1
ATOM 5695 O O . ALA C 1 118 ? 23.207 132.403 21.641 1.00 59.00 106 ALA C O 1
ATOM 5697 N N . ARG C 1 119 ? 22.614 130.245 21.928 1.00 57.01 107 ARG C N 1
ATOM 5698 C CA . ARG C 1 119 ? 21.523 130.293 20.964 1.00 56.94 107 ARG C CA 1
ATOM 5699 C C . ARG C 1 119 ? 20.185 129.918 21.575 1.00 58.41 107 ARG C C 1
ATOM 5700 O O . ARG C 1 119 ? 19.172 129.924 20.868 1.00 59.48 107 ARG C O 1
ATOM 5708 N N . VAL C 1 120 ? 20.150 129.583 22.860 1.00 58.10 108 VAL C N 1
ATOM 5709 C CA . VAL C 1 120 ? 18.908 129.360 23.590 1.00 56.60 108 VAL C CA 1
ATOM 5710 C C . VAL C 1 120 ? 18.910 130.259 24.825 1.00 53.62 108 VAL C C 1
ATOM 5711 O O . VAL C 1 120 ? 19.912 130.333 25.548 1.00 53.10 108 VAL C O 1
ATOM 5715 N N . VAL C 1 121 ? 17.812 130.972 25.051 1.00 52.99 109 VAL C N 1
ATOM 5716 C CA . VAL C 1 121 ? 17.670 131.801 26.241 1.00 51.28 109 VAL C CA 1
ATOM 5717 C C . VAL C 1 121 ? 16.332 131.479 26.877 1.00 51.30 109 VAL C C 1
ATOM 5718 O O . VAL C 1 121 ? 15.307 131.400 26.190 1.00 51.29 109 VAL C O 1
ATOM 5722 N N . ARG C 1 122 ? 16.357 131.259 28.177 1.00 49.74 110 ARG C N 1
ATOM 5723 C CA . ARG C 1 122 ? 15.166 131.056 28.976 1.00 50.13 110 ARG C CA 1
ATOM 5724 C C . ARG C 1 122 ? 14.970 132.323 29.806 1.00 51.43 110 ARG C C 1
ATOM 5725 O O . ARG C 1 122 ? 15.805 132.650 30.664 1.00 50.95 110 ARG C O 1
ATOM 5733 N N . VAL C 1 123 ? 13.891 133.049 29.518 1.00 49.74 111 VAL C N 1
ATOM 5734 C CA . VAL C 1 123 ? 13.532 134.264 30.244 1.00 48.95 111 VAL C CA 1
ATOM 5735 C C . VAL C 1 123 ? 12.671 133.848 31.428 1.00 48.53 111 VAL C C 1
ATOM 5736 O O . VAL C 1 123 ? 11.557 133.355 31.246 1.00 48.50 111 VAL C O 1
ATOM 5740 N N . ALA C 1 124 ? 13.190 134.024 32.638 1.00 48.75 112 ALA C N 1
ATOM 5741 C CA . ALA C 1 124 ? 12.546 133.532 33.856 1.00 48.89 112 ALA C CA 1
ATOM 5742 C C . ALA C 1 124 ? 12.019 134.697 34.677 1.00 49.57 112 ALA C C 1
ATOM 5743 O O . ALA C 1 124 ? 12.794 135.562 35.108 1.00 51.56 112 ALA C O 1
ATOM 5745 N N . THR C 1 125 ? 10.710 134.711 34.890 1.00 48.43 113 THR C N 1
ATOM 5746 C CA . THR C 1 125 ? 10.050 135.597 35.826 1.00 46.62 113 THR C CA 1
ATOM 5747 C C . THR C 1 125 ? 9.416 134.758 36.924 1.00 48.03 113 THR C C 1
ATOM 5748 O O . THR C 1 125 ? 9.269 133.536 36.803 1.00 49.40 113 THR C O 1
ATOM 5752 N N . HIS C 1 126 ? 9.046 135.418 38.013 1.00 47.97 114 HIS C N 1
ATOM 5753 C CA . HIS C 1 126 ? 8.119 134.785 38.940 1.00 48.54 114 HIS C CA 1
ATOM 5754 C C . HIS C 1 126 ? 6.796 134.496 38.230 1.00 49.97 114 HIS C C 1
ATOM 5755 O O . HIS C 1 126 ? 6.448 135.142 37.236 1.00 49.37 114 HIS C O 1
ATOM 5762 N N . CYS C 1 127 ? 6.049 133.509 38.750 1.00 48.09 115 CYS C N 1
ATOM 5763 C CA . CYS C 1 127 ? 4.937 132.929 37.994 1.00 48.05 115 CYS C CA 1
ATOM 5764 C C . CYS C 1 127 ? 3.685 133.801 37.957 1.00 50.92 115 CYS C C 1
ATOM 5765 O O . CYS C 1 127 ? 2.712 133.423 37.303 1.00 52.61 115 CYS C O 1
ATOM 5768 N N . THR C 1 128 ? 3.677 134.942 38.632 1.00 49.28 116 THR C N 1
ATOM 5769 C CA . THR C 1 128 ? 2.615 135.921 38.489 1.00 52.91 116 THR C CA 1
ATOM 5770 C C . THR C 1 128 ? 3.065 137.147 37.707 1.00 52.28 116 THR C C 1
ATOM 5771 O O . THR C 1 128 ? 2.266 138.064 37.511 1.00 54.43 116 THR C O 1
ATOM 5775 N N . GLU C 1 129 ? 4.315 137.187 37.241 1.00 50.71 117 GLU C N 1
ATOM 5776 C CA . GLU C 1 129 ? 4.907 138.416 36.723 1.00 53.07 117 GLU C CA 1
ATOM 5777 C C . GLU C 1 129 ? 5.391 138.277 35.278 1.00 52.77 117 GLU C C 1
ATOM 5778 O O . GLU C 1 129 ? 6.306 138.983 34.856 1.00 53.37 117 GLU C O 1
ATOM 5784 N N . ALA C 1 130 ? 4.758 137.407 34.494 1.00 51.72 118 ALA C N 1
ATOM 5785 C CA . ALA C 1 130 ? 5.215 137.176 33.131 1.00 52.79 118 ALA C CA 1
ATOM 5786 C C . ALA C 1 130 ? 5.225 138.453 32.295 1.00 57.05 118 ALA C C 1
ATOM 5787 O O . ALA C 1 130 ? 6.012 138.556 31.343 1.00 60.41 118 ALA C O 1
ATOM 5789 N N . ASP C 1 131 ? 4.390 139.442 32.630 1.00 54.48 119 ASP C N 1
ATOM 5790 C CA . ASP C 1 131 ? 4.274 140.601 31.747 1.00 56.82 119 ASP C CA 1
ATOM 5791 C C . ASP C 1 131 ? 5.498 141.510 31.782 1.00 58.89 119 ASP C C 1
ATOM 5792 O O . ASP C 1 131 ? 5.558 142.475 31.009 1.00 62.25 119 ASP C O 1
ATOM 5797 N N . VAL C 1 132 ? 6.469 141.247 32.662 1.00 57.39 120 VAL C N 1
ATOM 5798 C CA . VAL C 1 132 ? 7.714 142.006 32.631 1.00 60.15 120 VAL C CA 1
ATOM 5799 C C . VAL C 1 132 ? 8.718 141.433 31.650 1.00 55.03 120 VAL C C 1
ATOM 5800 O O . VAL C 1 132 ? 9.799 142.013 31.481 1.00 56.59 120 VAL C O 1
ATOM 5804 N N . SER C 1 133 ? 8.411 140.309 31.011 1.00 56.49 121 SER C N 1
ATOM 5805 C CA . SER C 1 133 ? 9.387 139.611 30.183 1.00 59.48 121 SER C CA 1
ATOM 5806 C C . SER C 1 133 ? 9.264 139.936 28.702 1.00 61.54 121 SER C C 1
ATOM 5807 O O . SER C 1 133 ? 10.011 139.370 27.900 1.00 61.21 121 SER C O 1
ATOM 5810 N N . ARG C 1 134 ? 8.342 140.823 28.320 1.00 67.82 122 ARG C N 1
ATOM 5811 C CA . ARG C 1 134 ? 8.066 141.037 26.904 1.00 65.69 122 ARG C CA 1
ATOM 5812 C C . ARG C 1 134 ? 9.308 141.488 26.156 1.00 63.17 122 ARG C C 1
ATOM 5813 O O . ARG C 1 134 ? 9.692 140.882 25.151 1.00 66.37 122 ARG C O 1
ATOM 5821 N N . GLN C 1 135 ? 9.964 142.542 26.636 1.00 60.64 123 GLN C N 1
ATOM 5822 C CA . GLN C 1 135 ? 11.091 143.079 25.880 1.00 61.97 123 GLN C CA 1
ATOM 5823 C C . GLN C 1 135 ? 12.218 142.062 25.741 1.00 61.08 123 GLN C C 1
ATOM 5824 O O . GLN C 1 135 ? 12.924 142.062 24.724 1.00 62.64 123 GLN C O 1
ATOM 5830 N N . HIS C 1 136 ? 12.385 141.163 26.715 1.00 59.90 124 HIS C N 1
ATOM 5831 C CA . HIS C 1 136 ? 13.409 140.131 26.563 1.00 60.00 124 HIS C CA 1
ATOM 5832 C C . HIS C 1 136 ? 12.980 139.053 25.576 1.00 59.96 124 HIS C C 1
ATOM 5833 O O . HIS C 1 136 ? 13.772 138.649 24.713 1.00 58.00 124 HIS C O 1
ATOM 5840 N N . ILE C 1 137 ? 11.733 138.587 25.669 1.00 61.30 125 ILE C N 1
ATOM 5841 C CA . ILE C 1 137 ? 11.275 137.553 24.746 1.00 61.13 125 ILE C CA 1
ATOM 5842 C C . ILE C 1 137 ? 11.324 138.077 23.318 1.00 61.10 125 ILE C C 1
ATOM 5843 O O . ILE C 1 137 ? 11.839 137.413 22.408 1.00 59.75 125 ILE C O 1
ATOM 5848 N N . GLU C 1 138 ? 10.820 139.296 23.109 1.00 60.93 126 GLU C N 1
ATOM 5849 C CA . GLU C 1 138 ? 10.864 139.896 21.778 1.00 61.80 126 GLU C CA 1
ATOM 5850 C C . GLU C 1 138 ? 12.297 140.047 21.290 1.00 60.58 126 GLU C C 1
ATOM 5851 O O . GLU C 1 138 ? 12.626 139.637 20.172 1.00 62.07 126 GLU C O 1
ATOM 5857 N N . TYR C 1 139 ? 13.174 140.612 22.122 1.00 58.68 127 TYR C N 1
ATOM 5858 C CA . TYR C 1 139 ? 14.544 140.834 21.669 1.00 62.78 127 TYR C CA 1
ATOM 5859 C C . TYR C 1 139 ? 15.240 139.513 21.354 1.00 62.09 127 TYR C C 1
ATOM 5860 O O . TYR C 1 139 ? 16.000 139.420 20.382 1.00 63.70 127 TYR C O 1
ATOM 5869 N N . ALA C 1 140 ? 14.982 138.476 22.149 1.00 59.33 128 ALA C N 1
ATOM 5870 C CA . ALA C 1 140 ? 15.574 137.176 21.852 1.00 62.71 128 ALA C CA 1
ATOM 5871 C C . ALA C 1 140 ? 15.057 136.616 20.530 1.00 63.63 128 ALA C C 1
ATOM 5872 O O . ALA C 1 140 ? 15.818 135.993 19.768 1.00 61.67 128 ALA C O 1
ATOM 5874 N N . ARG C 1 141 ? 13.760 136.804 20.252 1.00 60.89 129 ARG C N 1
ATOM 5875 C CA . ARG C 1 141 ? 13.224 136.439 18.943 1.00 61.97 129 ARG C CA 1
ATOM 5876 C C . ARG C 1 141 ? 13.939 137.213 17.841 1.00 66.07 129 ARG C C 1
ATOM 5877 O O . ARG C 1 141 ? 14.378 136.628 16.843 1.00 65.76 129 ARG C O 1
ATOM 5885 N N . GLY C 1 142 ? 14.100 138.533 18.027 1.00 61.87 130 GLY C N 1
ATOM 5886 C CA . GLY C 1 142 ? 14.793 139.337 17.031 1.00 63.04 130 GLY C CA 1
ATOM 5887 C C . GLY C 1 142 ? 16.196 138.834 16.735 1.00 67.34 130 GLY C C 1
ATOM 5888 O O . GLY C 1 142 ? 16.644 138.847 15.584 1.00 68.98 130 GLY C O 1
ATOM 5889 N N . LEU C 1 143 ? 16.908 138.379 17.765 1.00 64.61 131 LEU C N 1
ATOM 5890 C CA . LEU C 1 143 ? 18.235 137.815 17.569 1.00 63.65 131 LEU C CA 1
ATOM 5891 C C . LEU C 1 143 ? 18.216 136.504 16.788 1.00 65.93 131 LEU C C 1
ATOM 5892 O O . LEU C 1 143 ? 19.276 136.049 16.344 1.00 66.72 131 LEU C O 1
ATOM 5897 N N . GLY C 1 144 ? 17.050 135.895 16.600 1.00 65.78 132 GLY C N 1
ATOM 5898 C CA . GLY C 1 144 ? 16.980 134.579 16.008 1.00 58.99 132 GLY C CA 1
ATOM 5899 C C . GLY C 1 144 ? 17.145 133.443 16.990 1.00 63.58 132 GLY C C 1
ATOM 5900 O O . GLY C 1 144 ? 17.361 132.303 16.563 1.00 65.01 132 GLY C O 1
ATOM 5901 N N . MET C 1 145 ? 17.053 133.707 18.291 1.00 64.63 133 MET C N 1
ATOM 5902 C CA . MET C 1 145 ? 17.306 132.657 19.263 1.00 60.79 133 MET C CA 1
ATOM 5903 C C . MET C 1 145 ? 16.089 131.767 19.459 1.00 58.06 133 MET C C 1
ATOM 5904 O O . MET C 1 145 ? 14.949 132.113 19.126 1.00 58.54 133 MET C O 1
ATOM 5909 N N . ASP C 1 146 ? 16.354 130.605 20.032 1.00 59.57 134 ASP C N 1
ATOM 5910 C CA . ASP C 1 146 ? 15.292 129.806 20.613 1.00 60.34 134 ASP C CA 1
ATOM 5911 C C . ASP C 1 146 ? 14.923 130.474 21.920 1.00 56.92 134 ASP C C 1
ATOM 5912 O O . ASP C 1 146 ? 15.757 130.577 22.831 1.00 53.95 134 ASP C O 1
ATOM 5917 N N . THR C 1 147 ? 13.692 130.961 21.979 1.00 58.46 135 THR C N 1
ATOM 5918 C CA . THR C 1 147 ? 13.199 131.808 23.052 1.00 57.61 135 THR C CA 1
ATOM 5919 C C . THR C 1 147 ? 12.257 130.986 23.919 1.00 56.70 135 THR C C 1
ATOM 5920 O O . THR C 1 147 ? 11.236 130.485 23.432 1.00 55.60 135 THR C O 1
ATOM 5924 N N . VAL C 1 148 ? 12.615 130.837 25.190 1.00 54.32 136 VAL C N 1
ATOM 5925 C CA . VAL C 1 148 ? 11.858 130.036 26.137 1.00 51.47 136 VAL C CA 1
ATOM 5926 C C . VAL C 1 148 ? 11.446 130.921 27.307 1.00 53.91 136 VAL C C 1
ATOM 5927 O O . VAL C 1 148 ? 12.216 131.779 27.759 1.00 51.60 136 VAL C O 1
ATOM 5931 N N . GLY C 1 149 ? 10.214 130.730 27.777 1.00 52.55 137 GLY C N 1
ATOM 5932 C CA . GLY C 1 149 ? 9.729 131.404 28.964 1.00 52.55 137 GLY C CA 1
ATOM 5933 C C . GLY C 1 149 ? 9.797 130.449 30.144 1.00 50.12 137 GLY C C 1
ATOM 5934 O O . GLY C 1 149 ? 9.470 129.272 30.019 1.00 50.61 137 GLY C O 1
ATOM 5935 N N . PHE C 1 150 ? 10.233 130.978 31.278 1.00 49.79 138 PHE C N 1
ATOM 5936 C CA . PHE C 1 150 ? 10.399 130.236 32.521 1.00 49.06 138 PHE C CA 1
ATOM 5937 C C . PHE C 1 150 ? 9.494 130.866 33.562 1.00 50.58 138 PHE C C 1
ATOM 5938 O O . PHE C 1 150 ? 9.618 132.066 33.840 1.00 51.02 138 PHE C O 1
ATOM 5946 N N . LEU C 1 151 ? 8.621 130.067 34.160 1.00 47.93 139 LEU C N 1
ATOM 5947 C CA . LEU C 1 151 ? 7.707 130.546 35.189 1.00 48.82 139 LEU C CA 1
ATOM 5948 C C . LEU C 1 151 ? 8.193 129.982 36.516 1.00 47.79 139 LEU C C 1
ATOM 5949 O O . LEU C 1 151 ? 7.896 128.836 36.871 1.00 50.15 139 LEU C O 1
ATOM 5954 N N . MET C 1 152 ? 8.954 130.795 37.233 1.00 49.04 140 MET C N 1
ATOM 5955 C CA . MET C 1 152 ? 9.642 130.344 38.428 1.00 48.79 140 MET C CA 1
ATOM 5956 C C . MET C 1 152 ? 8.644 130.147 39.555 1.00 48.41 140 MET C C 1
ATOM 5957 O O . MET C 1 152 ? 7.608 130.822 39.620 1.00 48.38 140 MET C O 1
ATOM 5962 N N . MET C 1 153 ? 8.960 129.212 40.451 1.00 46.18 141 MET C N 1
ATOM 5963 C CA . MET C 1 153 ? 8.159 129.007 41.660 1.00 49.24 141 MET C CA 1
ATOM 5964 C C . MET C 1 153 ? 6.721 128.583 41.326 1.00 47.83 141 MET C C 1
ATOM 5965 O O . MET C 1 153 ? 5.762 128.999 41.976 1.00 47.55 141 MET C O 1
ATOM 5970 N N . SER C 1 154 ? 6.582 127.702 40.337 1.00 45.78 142 SER C N 1
ATOM 5971 C CA . SER C 1 154 ? 5.275 127.305 39.834 1.00 46.43 142 SER C CA 1
ATOM 5972 C C . SER C 1 154 ? 4.371 126.678 40.887 1.00 46.01 142 SER C C 1
ATOM 5973 O O . SER C 1 154 ? 3.168 126.547 40.643 1.00 49.45 142 SER C O 1
ATOM 5976 N N . HIS C 1 155 ? 4.897 126.266 42.038 1.00 42.77 143 HIS C N 1
ATOM 5977 C CA . HIS C 1 155 ? 3.994 125.722 43.043 1.00 44.59 143 HIS C CA 1
ATOM 5978 C C . HIS C 1 155 ? 3.082 126.798 43.617 1.00 49.09 143 HIS C C 1
ATOM 5979 O O . HIS C 1 155 ? 2.035 126.472 44.181 1.00 50.15 143 HIS C O 1
ATOM 5986 N N . MET C 1 156 ? 3.454 128.064 43.481 1.00 47.12 144 MET C N 1
ATOM 5987 C CA . MET C 1 156 ? 2.729 129.163 44.099 1.00 50.88 144 MET C CA 1
ATOM 5988 C C . MET C 1 156 ? 1.528 129.604 43.293 1.00 48.91 144 MET C C 1
ATOM 5989 O O . MET C 1 156 ? 0.873 130.573 43.670 1.00 49.94 144 MET C O 1
ATOM 5994 N N . GLN C 1 157 ? 1.227 128.923 42.204 1.00 48.99 145 GLN C N 1
ATOM 5995 C CA . GLN C 1 157 ? 0.276 129.420 41.234 1.00 48.87 145 GLN C CA 1
ATOM 5996 C C . GLN C 1 157 ? -0.639 128.264 40.858 1.00 51.13 145 GLN C C 1
ATOM 5997 O O . GLN C 1 157 ? -0.185 127.124 40.768 1.00 53.22 145 GLN C O 1
ATOM 6003 N N . THR C 1 158 ? -1.934 128.543 40.718 1.00 51.19 146 THR C N 1
ATOM 6004 C CA . THR C 1 158 ? -2.883 127.522 40.288 1.00 50.66 146 THR C CA 1
ATOM 6005 C C . THR C 1 158 ? -2.547 127.086 38.859 1.00 51.83 146 THR C C 1
ATOM 6006 O O . THR C 1 158 ? -1.926 127.839 38.103 1.00 52.02 146 THR C O 1
ATOM 6010 N N . PRO C 1 159 ? -2.946 125.876 38.456 1.00 51.52 147 PRO C N 1
ATOM 6011 C CA . PRO C 1 159 ? -2.733 125.494 37.047 1.00 50.55 147 PRO C CA 1
ATOM 6012 C C . PRO C 1 159 ? -3.309 126.495 36.048 1.00 52.76 147 PRO C C 1
ATOM 6013 O O . PRO C 1 159 ? -2.598 126.917 35.122 1.00 50.61 147 PRO C O 1
ATOM 6017 N N . VAL C 1 160 ? -4.570 126.913 36.218 1.00 51.26 148 VAL C N 1
ATOM 6018 C CA . VAL C 1 160 ? -5.160 127.839 35.255 1.00 50.24 148 VAL C CA 1
ATOM 6019 C C . VAL C 1 160 ? -4.462 129.194 35.327 1.00 53.48 148 VAL C C 1
ATOM 6020 O O . VAL C 1 160 ? -4.238 129.848 34.300 1.00 55.04 148 VAL C O 1
ATOM 6024 N N . GLY C 1 161 ? -4.097 129.634 36.532 1.00 49.21 149 GLY C N 1
ATOM 6025 C CA . GLY C 1 161 ? -3.339 130.867 36.640 1.00 50.09 149 GLY C CA 1
ATOM 6026 C C . GLY C 1 161 ? -1.979 130.767 35.975 1.00 54.99 149 GLY C C 1
ATOM 6027 O O . GLY C 1 161 ? -1.566 131.681 35.258 1.00 53.28 149 GLY C O 1
ATOM 6028 N N . LEU C 1 162 ? -1.280 129.636 36.181 1.00 54.89 150 LEU C N 1
ATOM 6029 C CA . LEU C 1 162 ? 0.043 129.428 35.593 1.00 52.99 150 LEU C CA 1
ATOM 6030 C C . LEU C 1 162 ? -0.028 129.359 34.078 1.00 54.35 150 LEU C C 1
ATOM 6031 O O . LEU C 1 162 ? 0.889 129.821 33.384 1.00 54.10 150 LEU C O 1
ATOM 6036 N N . ALA C 1 163 ? -1.112 128.775 33.551 1.00 54.61 151 ALA C N 1
ATOM 6037 C CA . ALA C 1 163 ? -1.279 128.648 32.107 1.00 53.95 151 ALA C CA 1
ATOM 6038 C C . ALA C 1 163 ? -1.529 130.004 31.452 1.00 56.68 151 ALA C C 1
ATOM 6039 O O . ALA C 1 163 ? -1.019 130.267 30.356 1.00 61.22 151 ALA C O 1
ATOM 6041 N N . GLN C 1 164 ? -2.306 130.880 32.094 1.00 52.24 152 GLN C N 1
ATOM 6042 C CA . GLN C 1 164 ? -2.535 132.194 31.497 1.00 55.81 152 GLN C CA 1
ATOM 6043 C C . GLN C 1 164 ? -1.242 132.983 31.412 1.00 53.93 152 GLN C C 1
ATOM 6044 O O . GLN C 1 164 ? -1.010 133.694 30.430 1.00 54.59 152 GLN C O 1
ATOM 6050 N N . GLN C 1 165 ? -0.384 132.863 32.430 1.00 56.78 153 GLN C N 1
ATOM 6051 C CA . GLN C 1 165 ? 0.941 133.486 32.387 1.00 54.19 153 GLN C CA 1
ATOM 6052 C C . GLN C 1 165 ? 1.793 132.887 31.278 1.00 55.71 153 GLN C C 1
ATOM 6053 O O . GLN C 1 165 ? 2.559 133.605 30.617 1.00 56.97 153 GLN C O 1
ATOM 6059 N N . ALA C 1 166 ? 1.690 131.570 31.067 1.00 52.94 154 ALA C N 1
ATOM 6060 C CA . ALA C 1 166 ? 2.367 130.964 29.924 1.00 56.17 154 ALA C CA 1
ATOM 6061 C C . ALA C 1 166 ? 1.835 131.541 28.616 1.00 57.43 154 ALA C C 1
ATOM 6062 O O . ALA C 1 166 ? 2.601 131.759 27.664 1.00 56.88 154 ALA C O 1
ATOM 6064 N N . LYS C 1 167 ? 0.525 131.814 28.556 1.00 55.49 155 LYS C N 1
ATOM 6065 C CA . LYS C 1 167 ? -0.048 132.386 27.343 1.00 56.77 155 LYS C CA 1
ATOM 6066 C C . LYS C 1 167 ? 0.536 133.763 27.059 1.00 55.78 155 LYS C C 1
ATOM 6067 O O . LYS C 1 167 ? 0.813 134.098 25.902 1.00 55.90 155 LYS C O 1
ATOM 6073 N N . LEU C 1 168 ? 0.743 134.570 28.105 1.00 54.85 156 LEU C N 1
ATOM 6074 C CA . LEU C 1 168 ? 1.350 135.885 27.917 1.00 57.25 156 LEU C CA 1
ATOM 6075 C C . LEU C 1 168 ? 2.725 135.753 27.282 1.00 59.32 156 LEU C C 1
ATOM 6076 O O . LEU C 1 168 ? 3.012 136.396 26.265 1.00 60.06 156 LEU C O 1
ATOM 6081 N N . MET C 1 169 ? 3.585 134.897 27.851 1.00 57.35 157 MET C N 1
ATOM 6082 C CA . MET C 1 169 ? 4.924 134.766 27.288 1.00 58.11 157 MET C CA 1
ATOM 6083 C C . MET C 1 169 ? 4.852 134.215 25.878 1.00 58.68 157 MET C C 1
ATOM 6084 O O . MET C 1 169 ? 5.723 134.497 25.043 1.00 58.50 157 MET C O 1
ATOM 6089 N N . GLU C 1 170 ? 3.822 133.419 25.598 1.00 58.74 158 GLU C N 1
ATOM 6090 C CA . GLU C 1 170 ? 3.618 132.945 24.240 1.00 59.52 158 GLU C CA 1
ATOM 6091 C C . GLU C 1 170 ? 3.223 134.097 23.322 1.00 60.14 158 GLU C C 1
ATOM 6092 O O . GLU C 1 170 ? 3.784 134.250 22.229 1.00 60.82 158 GLU C O 1
ATOM 6098 N N . ASN C 1 171 ? 2.280 134.939 23.761 1.00 57.07 159 ASN C N 1
ATOM 6099 C CA . ASN C 1 171 ? 1.938 136.123 22.978 1.00 58.75 159 ASN C CA 1
ATOM 6100 C C . ASN C 1 171 ? 3.179 136.935 22.641 1.00 59.67 159 ASN C C 1
ATOM 6101 O O . ASN C 1 171 ? 3.300 137.460 21.529 1.00 60.55 159 ASN C O 1
ATOM 6106 N N . TYR C 1 172 ? 4.122 137.037 23.584 1.00 57.85 160 TYR C N 1
ATOM 6107 C CA . TYR C 1 172 ? 5.327 137.820 23.333 1.00 60.68 160 TYR C CA 1
ATOM 6108 C C . TYR C 1 172 ? 6.264 137.150 22.333 1.00 59.78 160 TYR C C 1
ATOM 6109 O O . TYR C 1 172 ? 7.120 137.826 21.751 1.00 60.75 160 TYR C O 1
ATOM 6118 N N . GLY C 1 173 ? 6.132 135.848 22.116 1.00 58.92 161 GLY C N 1
ATOM 6119 C CA . GLY C 1 173 ? 6.903 135.222 21.066 1.00 56.02 161 GLY C CA 1
ATOM 6120 C C . GLY C 1 173 ? 7.744 134.075 21.564 1.00 58.82 161 GLY C C 1
ATOM 6121 O O . GLY C 1 173 ? 8.589 133.551 20.833 1.00 59.50 161 GLY C O 1
ATOM 6122 N N . ALA C 1 174 ? 7.523 133.673 22.810 1.00 57.36 162 ALA C N 1
ATOM 6123 C CA . ALA C 1 174 ? 8.227 132.517 23.340 1.00 56.40 162 ALA C CA 1
ATOM 6124 C C . ALA C 1 174 ? 7.706 131.246 22.686 1.00 56.36 162 ALA C C 1
ATOM 6125 O O . ALA C 1 174 ? 6.504 131.091 22.479 1.00 61.70 162 ALA C O 1
ATOM 6127 N N . GLN C 1 175 ? 8.616 130.337 22.348 1.00 57.23 163 GLN C N 1
ATOM 6128 C CA . GLN C 1 175 ? 8.277 129.121 21.619 1.00 58.02 163 GLN C CA 1
ATOM 6129 C C . GLN C 1 175 ? 8.230 127.887 22.518 1.00 59.04 163 GLN C C 1
ATOM 6130 O O . GLN C 1 175 ? 8.145 126.752 22.022 1.00 58.63 163 GLN C O 1
ATOM 6136 N N . CYS C 1 176 ? 8.263 128.086 23.826 1.00 54.93 164 CYS C N 1
ATOM 6137 C CA . CYS C 1 176 ? 8.354 126.988 24.766 1.00 51.78 164 CYS C CA 1
ATOM 6138 C C . CYS C 1 176 ? 8.228 127.581 26.157 1.00 54.84 164 CYS C C 1
ATOM 6139 O O . CYS C 1 176 ? 8.928 128.544 26.493 1.00 56.07 164 CYS C O 1
ATOM 6142 N N . ILE C 1 177 ? 7.312 127.062 26.960 1.00 53.36 165 ILE C N 1
ATOM 6143 C CA . ILE C 1 177 ? 7.159 127.504 28.336 1.00 50.92 165 ILE C CA 1
ATOM 6144 C C . ILE C 1 177 ? 7.509 126.339 29.246 1.00 52.99 165 ILE C C 1
ATOM 6145 O O . ILE C 1 177 ? 7.106 125.196 29.000 1.00 54.91 165 ILE C O 1
ATOM 6150 N N . TYR C 1 178 ? 8.261 126.628 30.293 1.00 52.17 166 TYR C N 1
ATOM 6151 C CA . TYR C 1 178 ? 8.676 125.615 31.248 1.00 52.94 166 TYR C CA 1
ATOM 6152 C C . TYR C 1 178 ? 7.862 125.753 32.524 1.00 49.05 166 TYR C C 1
ATOM 6153 O O . TYR C 1 178 ? 7.755 126.849 33.084 1.00 46.46 166 TYR C O 1
ATOM 6162 N N . VAL C 1 179 ? 7.338 124.638 33.007 1.00 49.78 167 VAL C N 1
ATOM 6163 C CA . VAL C 1 179 ? 6.893 124.571 34.393 1.00 49.35 167 VAL C CA 1
ATOM 6164 C C . VAL C 1 179 ? 8.142 124.472 35.254 1.00 46.55 167 VAL C C 1
ATOM 6165 O O . VAL C 1 179 ? 8.948 123.553 35.082 1.00 47.64 167 VAL C O 1
ATOM 6169 N N . VAL C 1 180 ? 8.334 125.428 36.154 1.00 46.63 168 VAL C N 1
ATOM 6170 C CA . VAL C 1 180 ? 9.587 125.504 36.895 1.00 49.77 168 VAL C CA 1
ATOM 6171 C C . VAL C 1 180 ? 9.278 125.342 38.371 1.00 45.63 168 VAL C C 1
ATOM 6172 O O . VAL C 1 180 ? 8.679 126.226 38.993 1.00 48.67 168 VAL C O 1
ATOM 6176 N N . ASP C 1 181 ? 9.688 124.213 38.935 1.00 44.33 169 ASP C N 1
ATOM 6177 C CA . ASP C 1 181 ? 9.485 123.957 40.355 1.00 46.38 169 ASP C CA 1
ATOM 6178 C C . ASP C 1 181 ? 10.720 124.438 41.115 1.00 48.20 169 ASP C C 1
ATOM 6179 O O . ASP C 1 181 ? 11.525 123.651 41.624 1.00 45.43 169 ASP C O 1
ATOM 6184 N N . SER C 1 182 ? 10.850 125.775 41.175 1.00 45.30 170 SER C N 1
ATOM 6185 C CA . SER C 1 182 ? 12.029 126.409 41.769 1.00 44.29 170 SER C CA 1
ATOM 6186 C C . SER C 1 182 ? 12.248 125.971 43.206 1.00 46.04 170 SER C C 1
ATOM 6187 O O . SER C 1 182 ? 13.396 125.835 43.644 1.00 47.46 170 SER C O 1
ATOM 6190 N N . GLY C 1 183 ? 11.181 125.721 43.950 1.00 46.04 171 GLY C N 1
ATOM 6191 C CA . GLY C 1 183 ? 11.373 125.280 45.314 1.00 45.82 171 GLY C CA 1
ATOM 6192 C C . GLY C 1 183 ? 11.413 123.781 45.492 1.00 44.02 171 GLY C C 1
ATOM 6193 O O . GLY C 1 183 ? 11.482 123.298 46.631 1.00 42.40 171 GLY C O 1
ATOM 6194 N N . GLY C 1 184 ? 11.382 123.034 44.394 1.00 42.37 172 GLY C N 1
ATOM 6195 C CA . GLY C 1 184 ? 11.308 121.582 44.501 1.00 45.47 172 GLY C CA 1
ATOM 6196 C C . GLY C 1 184 ? 10.176 121.144 45.398 1.00 46.07 172 GLY C C 1
ATOM 6197 O O . GLY C 1 184 ? 10.334 120.220 46.210 1.00 45.00 172 GLY C O 1
ATOM 6198 N N . ALA C 1 185 ? 9.031 121.814 45.282 1.00 41.64 173 ALA C N 1
ATOM 6199 C CA . ALA C 1 185 ? 7.963 121.672 46.249 1.00 45.52 173 ALA C CA 1
ATOM 6200 C C . ALA C 1 185 ? 6.805 120.812 45.760 1.00 44.43 173 ALA C C 1
ATOM 6201 O O . ALA C 1 185 ? 5.928 120.482 46.566 1.00 43.72 173 ALA C O 1
ATOM 6203 N N . MET C 1 186 ? 6.769 120.461 44.477 1.00 41.79 174 MET C N 1
ATOM 6204 C CA . MET C 1 186 ? 5.596 119.850 43.865 1.00 44.05 174 MET C CA 1
ATOM 6205 C C . MET C 1 186 ? 5.770 118.342 43.695 1.00 43.49 174 MET C C 1
ATOM 6206 O O . MET C 1 186 ? 6.887 117.831 43.566 1.00 41.41 174 MET C O 1
ATOM 6211 N N . ASN C 1 187 ? 4.645 117.625 43.720 1.00 45.41 175 ASN C N 1
ATOM 6212 C CA . ASN C 1 187 ? 4.638 116.193 43.458 1.00 42.39 175 ASN C CA 1
ATOM 6213 C C . ASN C 1 187 ? 4.130 115.957 42.039 1.00 44.01 175 ASN C C 1
ATOM 6214 O O . ASN C 1 187 ? 3.744 116.892 41.333 1.00 46.60 175 ASN C O 1
ATOM 6219 N N . MET C 1 188 ? 4.122 114.689 41.626 1.00 42.85 176 MET C N 1
ATOM 6220 C CA . MET C 1 188 ? 3.767 114.336 40.251 1.00 43.78 176 MET C CA 1
ATOM 6221 C C . MET C 1 188 ? 2.371 114.824 39.877 1.00 46.80 176 MET C C 1
ATOM 6222 O O . MET C 1 188 ? 2.130 115.185 38.716 1.00 46.33 176 MET C O 1
ATOM 6227 N N . TRP C 1 189 ? 1.434 114.831 40.833 1.00 45.74 177 TRP C N 1
ATOM 6228 C CA . TRP C 1 189 ? 0.071 115.263 40.525 1.00 47.82 177 TRP C CA 1
ATOM 6229 C C . TRP C 1 189 ? 0.011 116.773 40.321 1.00 47.79 177 TRP C C 1
ATOM 6230 O O . TRP C 1 189 ? -0.639 117.255 39.381 1.00 45.94 177 TRP C O 1
ATOM 6241 N N . ASP C 1 190 ? 0.693 117.532 41.188 1.00 46.30 178 ASP C N 1
ATOM 6242 C CA . ASP C 1 190 ? 0.918 118.949 40.930 1.00 46.44 178 ASP C CA 1
ATOM 6243 C C . ASP C 1 190 ? 1.485 119.175 39.532 1.00 46.72 178 ASP C C 1
ATOM 6244 O O . ASP C 1 190 ? 1.035 120.067 38.803 1.00 45.43 178 ASP C O 1
ATOM 6249 N N . ILE C 1 191 ? 2.467 118.363 39.136 1.00 42.78 179 ILE C N 1
ATOM 6250 C CA . ILE C 1 191 ? 3.100 118.542 37.833 1.00 45.56 179 ILE C CA 1
ATOM 6251 C C . ILE C 1 191 ? 2.113 118.265 36.709 1.00 46.34 179 ILE C C 1
ATOM 6252 O O . ILE C 1 191 ? 1.978 119.062 35.770 1.00 44.11 179 ILE C O 1
ATOM 6257 N N . ALA C 1 192 ? 1.424 117.117 36.779 1.00 47.61 180 ALA C N 1
ATOM 6258 C CA . ALA C 1 192 ? 0.478 116.738 35.728 1.00 49.04 180 ALA C CA 1
ATOM 6259 C C . ALA C 1 192 ? -0.629 117.778 35.569 1.00 46.77 180 ALA C C 1
ATOM 6260 O O . ALA C 1 192 ? -0.974 118.173 34.446 1.00 46.21 180 ALA C O 1
ATOM 6262 N N . GLU C 1 193 ? -1.201 118.234 36.682 1.00 45.58 181 GLU C N 1
ATOM 6263 C CA . GLU C 1 193 ? -2.263 119.228 36.582 1.00 49.58 181 GLU C CA 1
ATOM 6264 C C . GLU C 1 193 ? -1.784 120.445 35.802 1.00 51.07 181 GLU C C 1
ATOM 6265 O O . GLU C 1 193 ? -2.542 121.030 35.015 1.00 50.56 181 GLU C O 1
ATOM 6271 N N . ARG C 1 194 ? -0.504 120.810 35.969 1.00 49.12 182 ARG C N 1
ATOM 6272 C CA . ARG C 1 194 ? -0.009 122.045 35.378 1.00 46.87 182 ARG C CA 1
ATOM 6273 C C . ARG C 1 194 ? 0.314 121.879 33.903 1.00 49.49 182 ARG C C 1
ATOM 6274 O O . ARG C 1 194 ? 0.124 122.820 33.127 1.00 52.27 182 ARG C O 1
ATOM 6282 N N . PHE C 1 195 ? 0.755 120.696 33.482 1.00 48.60 183 PHE C N 1
ATOM 6283 C CA . PHE C 1 195 ? 0.909 120.478 32.049 1.00 51.95 183 PHE C CA 1
ATOM 6284 C C . PHE C 1 195 ? -0.445 120.389 31.350 1.00 51.03 183 PHE C C 1
ATOM 6285 O O . PHE C 1 195 ? -0.624 120.976 30.278 1.00 52.70 183 PHE C O 1
ATOM 6293 N N . LYS C 1 196 ? -1.416 119.680 31.938 1.00 52.33 184 LYS C N 1
ATOM 6294 C CA . LYS C 1 196 ? -2.779 119.716 31.410 1.00 54.24 184 LYS C CA 1
ATOM 6295 C C . LYS C 1 196 ? -3.215 121.147 31.127 1.00 51.14 184 LYS C C 1
ATOM 6296 O O . LYS C 1 196 ? -3.586 121.486 30.002 1.00 55.11 184 LYS C O 1
ATOM 6302 N N . ALA C 1 197 ? -3.145 122.007 32.145 1.00 51.85 185 ALA C N 1
ATOM 6303 C CA . ALA C 1 197 ? -3.583 123.398 32.002 1.00 54.20 185 ALA C CA 1
ATOM 6304 C C . ALA C 1 197 ? -2.850 124.121 30.876 1.00 53.31 185 ALA C C 1
ATOM 6305 O O . ALA C 1 197 ? -3.458 124.906 30.146 1.00 55.49 185 ALA C O 1
ATOM 6307 N N . LEU C 1 198 ? -1.547 123.867 30.721 1.00 51.82 186 LEU C N 1
ATOM 6308 C CA . LEU C 1 198 ? -0.758 124.525 29.684 1.00 53.70 186 LEU C CA 1
ATOM 6309 C C . LEU C 1 198 ? -1.138 124.046 28.289 1.00 55.83 186 LEU C C 1
ATOM 6310 O O . LEU C 1 198 ? -1.354 124.857 27.381 1.00 57.87 186 LEU C O 1
ATOM 6315 N N . LYS C 1 199 ? -1.170 122.730 28.076 1.00 55.03 187 LYS C N 1
ATOM 6316 C CA . LYS C 1 199 ? -1.574 122.225 26.767 1.00 58.48 187 LYS C CA 1
ATOM 6317 C C . LYS C 1 199 ? -3.009 122.611 26.421 1.00 60.99 187 LYS C C 1
ATOM 6318 O O . LYS C 1 199 ? -3.392 122.507 25.249 1.00 62.62 187 LYS C O 1
ATOM 6324 N N . ASP C 1 200 ? -3.797 123.075 27.400 1.00 62.18 188 ASP C N 1
ATOM 6325 C CA . ASP C 1 200 ? -5.168 123.501 27.128 1.00 66.88 188 ASP C CA 1
ATOM 6326 C C . ASP C 1 200 ? -5.215 124.826 26.378 1.00 68.03 188 ASP C C 1
ATOM 6327 O O . ASP C 1 200 ? -6.080 125.025 25.518 1.00 73.00 188 ASP C O 1
ATOM 6332 N N . VAL C 1 201 ? -4.312 125.752 26.699 1.00 63.51 189 VAL C N 1
ATOM 6333 C CA . VAL C 1 201 ? -4.390 127.103 26.171 1.00 61.45 189 VAL C CA 1
ATOM 6334 C C . VAL C 1 201 ? -3.256 127.428 25.203 1.00 60.52 189 VAL C C 1
ATOM 6335 O O . VAL C 1 201 ? -3.449 128.245 24.294 1.00 60.72 189 VAL C O 1
ATOM 6339 N N . LEU C 1 202 ? -2.092 126.810 25.361 1.00 60.41 190 LEU C N 1
ATOM 6340 C CA . LEU C 1 202 ? -0.988 127.069 24.461 1.00 63.22 190 LEU C CA 1
ATOM 6341 C C . LEU C 1 202 ? -1.327 126.570 23.065 1.00 65.93 190 LEU C C 1
ATOM 6342 O O . LEU C 1 202 ? -2.062 125.598 22.894 1.00 67.79 190 LEU C O 1
ATOM 6347 N N . ASP C 1 203 ? -0.812 127.270 22.062 1.00 71.04 191 ASP C N 1
ATOM 6348 C CA . ASP C 1 203 ? -0.884 126.758 20.707 1.00 72.86 191 ASP C CA 1
ATOM 6349 C C . ASP C 1 203 ? -0.226 125.383 20.668 1.00 74.06 191 ASP C C 1
ATOM 6350 O O . ASP C 1 203 ? 0.812 125.177 21.310 1.00 75.65 191 ASP C O 1
ATOM 6355 N N . PRO C 1 204 ? -0.803 124.419 19.947 1.00 72.35 192 PRO C N 1
ATOM 6356 C CA . PRO C 1 204 ? -0.259 123.046 19.993 1.00 71.54 192 PRO C CA 1
ATOM 6357 C C . PRO C 1 204 ? 1.205 122.982 19.619 1.00 70.23 192 PRO C C 1
ATOM 6358 O O . PRO C 1 204 ? 1.944 122.147 20.159 1.00 71.17 192 PRO C O 1
ATOM 6362 N N . ALA C 1 205 ? 1.647 123.879 18.733 1.00 70.97 193 ALA C N 1
ATOM 6363 C CA . ALA C 1 205 ? 3.048 123.934 18.332 1.00 67.60 193 ALA C CA 1
ATOM 6364 C C . ALA C 1 205 ? 3.949 124.458 19.446 1.00 65.30 193 ALA C C 1
ATOM 6365 O O . ALA C 1 205 ? 5.135 124.113 19.485 1.00 66.66 193 ALA C O 1
ATOM 6367 N N . THR C 1 206 ? 3.436 125.297 20.344 1.00 66.51 194 THR C N 1
ATOM 6368 C CA . THR C 1 206 ? 4.290 125.782 21.418 1.00 63.56 194 THR C CA 1
ATOM 6369 C C . THR C 1 206 ? 4.721 124.616 22.292 1.00 61.81 194 THR C C 1
ATOM 6370 O O . THR C 1 206 ? 3.895 123.827 22.749 1.00 62.05 194 THR C O 1
ATOM 6374 N N . GLN C 1 207 ? 6.022 124.494 22.499 1.00 58.14 195 GLN C N 1
ATOM 6375 C CA . GLN C 1 207 ? 6.519 123.392 23.294 1.00 57.77 195 GLN C CA 1
ATOM 6376 C C . GLN C 1 207 ? 6.453 123.717 24.791 1.00 55.24 195 GLN C C 1
ATOM 6377 O O . GLN C 1 207 ? 6.236 124.857 25.213 1.00 55.88 195 GLN C O 1
ATOM 6383 N N . THR C 1 208 ? 6.627 122.680 25.599 1.00 52.88 196 THR C N 1
ATOM 6384 C CA . THR C 1 208 ? 6.650 122.793 27.045 1.00 50.21 196 THR C CA 1
ATOM 6385 C C . THR C 1 208 ? 7.909 122.119 27.575 1.00 52.63 196 THR C C 1
ATOM 6386 O O . THR C 1 208 ? 8.465 121.211 26.943 1.00 53.77 196 THR C O 1
ATOM 6390 N N . GLY C 1 209 ? 8.352 122.568 28.749 1.00 48.31 197 GLY C N 1
ATOM 6391 C CA . GLY C 1 209 ? 9.490 121.965 29.402 1.00 46.24 197 GLY C CA 1
ATOM 6392 C C . GLY C 1 209 ? 9.240 121.822 30.889 1.00 48.74 197 GLY C C 1
ATOM 6393 O O . GLY C 1 209 ? 8.301 122.406 31.442 1.00 49.79 197 GLY C O 1
ATOM 6394 N N . MET C 1 210 ? 10.106 121.034 31.528 1.00 47.88 198 MET C N 1
ATOM 6395 C CA . MET C 1 210 ? 10.014 120.712 32.947 1.00 46.35 198 MET C CA 1
ATOM 6396 C C . MET C 1 210 ? 11.338 121.065 33.598 1.00 47.03 198 MET C C 1
ATOM 6397 O O . MET C 1 210 ? 12.398 120.657 33.106 1.00 48.19 198 MET C O 1
ATOM 6402 N N . HIS C 1 211 ? 11.298 121.820 34.696 1.00 47.00 199 HIS C N 1
ATOM 6403 C CA . HIS C 1 211 ? 12.525 122.153 35.437 1.00 46.99 199 HIS C CA 1
ATOM 6404 C C . HIS C 1 211 ? 12.233 121.769 36.884 1.00 46.62 199 HIS C C 1
ATOM 6405 O O . HIS C 1 211 ? 11.711 122.558 37.684 1.00 44.43 199 HIS C O 1
ATOM 6412 N N . ALA C 1 212 ? 12.550 120.519 37.203 1.00 45.96 200 ALA C N 1
ATOM 6413 C CA . ALA C 1 212 ? 12.277 119.964 38.513 1.00 45.67 200 ALA C CA 1
ATOM 6414 C C . ALA C 1 212 ? 13.445 120.255 39.436 1.00 44.52 200 ALA C C 1
ATOM 6415 O O . ALA C 1 212 ? 14.585 120.405 38.987 1.00 47.89 200 ALA C O 1
ATOM 6417 N N . HIS C 1 213 ? 13.155 120.362 40.726 1.00 42.38 201 HIS C N 1
ATOM 6418 C CA . HIS C 1 213 ? 14.192 120.269 41.732 1.00 41.19 201 HIS C CA 1
ATOM 6419 C C . HIS C 1 213 ? 13.905 119.065 42.617 1.00 44.44 201 HIS C C 1
ATOM 6420 O O . HIS C 1 213 ? 12.752 118.646 42.780 1.00 45.78 201 HIS C O 1
ATOM 6427 N N . HIS C 1 214 ? 14.979 118.484 43.140 1.00 42.35 202 HIS C N 1
ATOM 6428 C CA . HIS C 1 214 ? 14.970 117.186 43.801 1.00 42.32 202 HIS C CA 1
ATOM 6429 C C . HIS C 1 214 ? 14.652 117.283 45.289 1.00 41.19 202 HIS C C 1
ATOM 6430 O O . HIS C 1 214 ? 14.884 116.315 46.017 1.00 40.11 202 HIS C O 1
ATOM 6437 N N . ASN C 1 215 ? 14.128 118.422 45.757 1.00 41.92 203 ASN C N 1
ATOM 6438 C CA . ASN C 1 215 ? 14.067 118.683 47.191 1.00 40.01 203 ASN C CA 1
ATOM 6439 C C . ASN C 1 215 ? 13.143 117.730 47.927 1.00 41.17 203 ASN C C 1
ATOM 6440 O O . ASN C 1 215 ? 13.271 117.586 49.150 1.00 43.49 203 ASN C O 1
ATOM 6445 N N . LEU C 1 216 ? 12.205 117.093 47.229 1.00 37.79 204 LEU C N 1
ATOM 6446 C CA . LEU C 1 216 ? 11.394 116.049 47.831 1.00 41.07 204 LEU C CA 1
ATOM 6447 C C . LEU C 1 216 ? 11.785 114.669 47.318 1.00 42.53 204 LEU C C 1
ATOM 6448 O O . LEU C 1 216 ? 11.074 113.695 47.592 1.00 44.55 204 LEU C O 1
ATOM 6453 N N . SER C 1 217 ? 12.917 114.572 46.605 1.00 40.30 205 SER C N 1
ATOM 6454 C CA . SER C 1 217 ? 13.381 113.372 45.891 1.00 43.31 205 SER C CA 1
ATOM 6455 C C . SER C 1 217 ? 12.486 113.043 44.700 1.00 42.85 205 SER C C 1
ATOM 6456 O O . SER C 1 217 ? 12.439 111.900 44.238 1.00 45.95 205 SER C O 1
ATOM 6459 N N . LEU C 1 218 ? 11.788 114.048 44.174 1.00 43.26 206 LEU C N 1
ATOM 6460 C CA . LEU C 1 218 ? 10.832 113.858 43.093 1.00 41.68 206 LEU C CA 1
ATOM 6461 C C . LEU C 1 218 ? 11.326 114.415 41.759 1.00 43.82 206 LEU C C 1
ATOM 6462 O O . LEU C 1 218 ? 10.523 114.580 40.836 1.00 45.27 206 LEU C O 1
ATOM 6467 N N . GLY C 1 219 ? 12.630 114.686 41.629 1.00 39.70 207 GLY C N 1
ATOM 6468 C CA . GLY C 1 219 ? 13.129 115.314 40.416 1.00 40.68 207 GLY C CA 1
ATOM 6469 C C . GLY C 1 219 ? 13.037 114.435 39.179 1.00 40.69 207 GLY C C 1
ATOM 6470 O O . GLY C 1 219 ? 12.631 114.899 38.108 1.00 40.11 207 GLY C O 1
ATOM 6471 N N . VAL C 1 220 ? 13.434 113.166 39.289 1.00 40.88 208 VAL C N 1
ATOM 6472 C CA . VAL C 1 220 ? 13.241 112.249 38.164 1.00 40.43 208 VAL C CA 1
ATOM 6473 C C . VAL C 1 220 ? 11.750 111.941 37.969 1.00 42.19 208 VAL C C 1
ATOM 6474 O O . VAL C 1 220 ? 11.239 111.926 36.836 1.00 38.79 208 VAL C O 1
ATOM 6478 N N . ALA C 1 221 ? 11.021 111.739 39.072 1.00 40.28 209 ALA C N 1
ATOM 6479 C CA . ALA C 1 221 ? 9.621 111.331 38.986 1.00 41.22 209 ALA C CA 1
ATOM 6480 C C . ALA C 1 221 ? 8.782 112.398 38.310 1.00 44.64 209 ALA C C 1
ATOM 6481 O O . ALA C 1 221 ? 7.957 112.092 37.440 1.00 45.97 209 ALA C O 1
ATOM 6483 N N . ASN C 1 222 ? 8.980 113.664 38.708 1.00 43.86 210 ASN C N 1
ATOM 6484 C CA . ASN C 1 222 ? 8.215 114.769 38.141 1.00 44.09 210 ASN C CA 1
ATOM 6485 C C . ASN C 1 222 ? 8.545 114.964 36.667 1.00 45.99 210 ASN C C 1
ATOM 6486 O O . ASN C 1 222 ? 7.659 115.294 35.868 1.00 48.13 210 ASN C O 1
ATOM 6491 N N . SER C 1 223 ? 9.807 114.763 36.282 1.00 42.33 211 SER C N 1
ATOM 6492 C CA . SER C 1 223 ? 10.170 114.942 34.882 1.00 45.15 211 SER C CA 1
ATOM 6493 C C . SER C 1 223 ? 9.492 113.894 34.002 1.00 47.37 211 SER C C 1
ATOM 6494 O O . SER C 1 223 ? 8.934 114.223 32.947 1.00 49.34 211 SER C O 1
ATOM 6497 N N . LEU C 1 224 ? 9.521 112.625 34.426 1.00 48.25 212 LEU C N 1
ATOM 6498 C CA . LEU C 1 224 ? 8.862 111.560 33.666 1.00 48.52 212 LEU C CA 1
ATOM 6499 C C . LEU C 1 224 ? 7.360 111.796 33.566 1.00 48.46 212 LEU C C 1
ATOM 6500 O O . LEU C 1 224 ? 6.739 111.494 32.536 1.00 46.12 212 LEU C O 1
ATOM 6505 N N . VAL C 1 225 ? 6.755 112.326 34.632 1.00 50.01 213 VAL C N 1
ATOM 6506 C CA . VAL C 1 225 ? 5.317 112.562 34.616 1.00 46.42 213 VAL C CA 1
ATOM 6507 C C . VAL C 1 225 ? 4.992 113.730 33.702 1.00 48.92 213 VAL C C 1
ATOM 6508 O O . VAL C 1 225 ? 3.981 113.715 32.988 1.00 51.14 213 VAL C O 1
ATOM 6512 N N . ALA C 1 226 ? 5.848 114.755 33.699 1.00 47.82 214 ALA C N 1
ATOM 6513 C CA . ALA C 1 226 ? 5.687 115.842 32.743 1.00 49.77 214 ALA C CA 1
ATOM 6514 C C . ALA C 1 226 ? 5.632 115.291 31.326 1.00 50.85 214 ALA C C 1
ATOM 6515 O O . ALA C 1 226 ? 4.734 115.634 30.546 1.00 51.88 214 ALA C O 1
ATOM 6517 N N . LEU C 1 227 ? 6.576 114.405 30.993 1.00 50.39 215 LEU C N 1
ATOM 6518 C CA . LEU C 1 227 ? 6.562 113.701 29.714 1.00 50.03 215 LEU C CA 1
ATOM 6519 C C . LEU C 1 227 ? 5.207 113.055 29.448 1.00 52.14 215 LEU C C 1
ATOM 6520 O O . LEU C 1 227 ? 4.672 113.135 28.337 1.00 54.20 215 LEU C O 1
ATOM 6525 N N . GLU C 1 228 ? 4.635 112.406 30.464 1.00 52.89 216 GLU C N 1
ATOM 6526 C CA . GLU C 1 228 ? 3.375 111.706 30.267 1.00 52.38 216 GLU C CA 1
ATOM 6527 C C . GLU C 1 228 ? 2.215 112.658 30.023 1.00 54.08 216 GLU C C 1
ATOM 6528 O O . GLU C 1 228 ? 1.191 112.240 29.474 1.00 56.94 216 GLU C O 1
ATOM 6534 N N . ASN C 1 229 ? 2.345 113.924 30.393 1.00 51.17 217 ASN C N 1
ATOM 6535 C CA . ASN C 1 229 ? 1.298 114.897 30.129 1.00 52.33 217 ASN C CA 1
ATOM 6536 C C . ASN C 1 229 ? 1.674 115.893 29.034 1.00 52.83 217 ASN C C 1
ATOM 6537 O O . ASN C 1 229 ? 1.164 117.014 29.016 1.00 52.12 217 ASN C O 1
ATOM 6542 N N . GLY C 1 230 ? 2.550 115.483 28.107 1.00 48.91 218 GLY C N 1
ATOM 6543 C CA . GLY C 1 230 ? 2.795 116.199 26.869 1.00 51.71 218 GLY C CA 1
ATOM 6544 C C . GLY C 1 230 ? 4.095 116.972 26.804 1.00 53.30 218 GLY C C 1
ATOM 6545 O O . GLY C 1 230 ? 4.369 117.596 25.769 1.00 54.22 218 GLY C O 1
ATOM 6546 N N . CYS C 1 231 ? 4.902 116.947 27.863 1.00 51.54 219 CYS C N 1
ATOM 6547 C CA . CYS C 1 231 ? 6.084 117.795 27.954 1.00 51.69 219 CYS C CA 1
ATOM 6548 C C . CYS C 1 231 ? 7.124 117.425 26.903 1.00 51.50 219 CYS C C 1
ATOM 6549 O O . CYS C 1 231 ? 7.346 116.249 26.615 1.00 58.59 219 CYS C O 1
ATOM 6552 N N . ASP C 1 232 ? 7.780 118.433 26.339 1.00 52.32 220 ASP C N 1
ATOM 6553 C CA . ASP C 1 232 ? 8.775 118.195 25.298 1.00 52.09 220 ASP C CA 1
ATOM 6554 C C . ASP C 1 232 ? 10.211 118.267 25.791 1.00 53.08 220 ASP C C 1
ATOM 6555 O O . ASP C 1 232 ? 11.067 117.543 25.264 1.00 52.97 220 ASP C O 1
ATOM 6560 N N . ARG C 1 233 ? 10.508 119.113 26.776 1.00 49.13 221 ARG C N 1
ATOM 6561 C CA . ARG C 1 233 ? 11.883 119.370 27.190 1.00 50.84 221 ARG C CA 1
ATOM 6562 C C . ARG C 1 233 ? 12.067 119.057 28.669 1.00 51.11 221 ARG C C 1
ATOM 6563 O O . ARG C 1 233 ? 11.169 119.297 29.487 1.00 49.07 221 ARG C O 1
ATOM 6571 N N . VAL C 1 234 ? 13.237 118.521 29.015 1.00 45.48 222 VAL C N 1
ATOM 6572 C CA . VAL C 1 234 ? 13.524 118.160 30.391 1.00 42.85 222 VAL C CA 1
ATOM 6573 C C . VAL C 1 234 ? 14.846 118.788 30.797 1.00 48.38 222 VAL C C 1
ATOM 6574 O O . VAL C 1 234 ? 15.874 118.574 30.138 1.00 52.59 222 VAL C O 1
ATOM 6578 N N . ASP C 1 235 ? 14.816 119.582 31.861 1.00 46.68 223 ASP C N 1
ATOM 6579 C CA . ASP C 1 235 ? 16.020 120.113 32.478 1.00 45.68 223 ASP C CA 1
ATOM 6580 C C . ASP C 1 235 ? 16.547 119.115 33.499 1.00 44.70 223 ASP C C 1
ATOM 6581 O O . ASP C 1 235 ? 15.783 118.588 34.311 1.00 44.59 223 ASP C O 1
ATOM 6586 N N . ALA C 1 236 ? 17.847 118.876 33.476 1.00 41.14 224 ALA C N 1
ATOM 6587 C CA . ALA C 1 236 ? 18.464 118.053 34.503 1.00 43.92 224 ALA C CA 1
ATOM 6588 C C . ALA C 1 236 ? 19.945 118.412 34.559 1.00 47.50 224 ALA C C 1
ATOM 6589 O O . ALA C 1 236 ? 20.446 119.200 33.747 1.00 49.26 224 ALA C O 1
ATOM 6591 N N . SER C 1 237 ? 20.646 117.840 35.533 1.00 42.76 225 SER C N 1
ATOM 6592 C CA . SER C 1 237 ? 22.053 118.156 35.700 1.00 45.26 225 SER C CA 1
ATOM 6593 C C . SER C 1 237 ? 22.779 116.943 36.248 1.00 49.12 225 SER C C 1
ATOM 6594 O O . SER C 1 237 ? 22.177 116.052 36.864 1.00 46.73 225 SER C O 1
ATOM 6597 N N . LEU C 1 238 ? 24.092 116.925 36.010 1.00 48.90 226 LEU C N 1
ATOM 6598 C CA . LEU C 1 238 ? 24.910 115.782 36.376 1.00 45.08 226 LEU C CA 1
ATOM 6599 C C . LEU C 1 238 ? 25.046 115.716 37.893 1.00 44.18 226 LEU C C 1
ATOM 6600 O O . LEU C 1 238 ? 25.473 116.682 38.525 1.00 41.80 226 LEU C O 1
ATOM 6605 N N . THR C 1 239 ? 24.677 114.570 38.475 1.00 47.40 227 THR C N 1
ATOM 6606 C CA . THR C 1 239 ? 24.498 114.377 39.915 1.00 45.60 227 THR C CA 1
ATOM 6607 C C . THR C 1 239 ? 23.414 115.272 40.479 1.00 47.03 227 THR C C 1
ATOM 6608 O O . THR C 1 239 ? 23.305 115.397 41.705 1.00 48.98 227 THR C O 1
ATOM 6612 N N . GLY C 1 240 ? 22.630 115.932 39.625 1.00 43.23 228 GLY C N 1
ATOM 6613 C CA . GLY C 1 240 ? 21.696 116.910 40.115 1.00 43.98 228 GLY C CA 1
ATOM 6614 C C . GLY C 1 240 ? 22.305 118.236 40.509 1.00 45.71 228 GLY C C 1
ATOM 6615 O O . GLY C 1 240 ? 21.557 119.146 40.870 1.00 47.96 228 GLY C O 1
ATOM 6616 N N . MET C 1 241 ? 23.634 118.372 40.444 1.00 49.14 229 MET C N 1
ATOM 6617 C CA . MET C 1 241 ? 24.358 119.630 40.609 1.00 46.05 229 MET C CA 1
ATOM 6618 C C . MET C 1 241 ? 23.488 120.839 40.314 1.00 48.46 229 MET C C 1
ATOM 6619 O O . MET C 1 241 ? 23.206 121.154 39.153 1.00 49.07 229 MET C O 1
ATOM 6624 N N . GLY C 1 242 ? 23.042 121.505 41.362 1.00 46.27 230 GLY C N 1
ATOM 6625 C CA . GLY C 1 242 ? 22.069 122.556 41.201 1.00 43.77 230 GLY C CA 1
ATOM 6626 C C . GLY C 1 242 ? 21.742 123.088 42.569 1.00 48.15 230 GLY C C 1
ATOM 6627 O O . GLY C 1 242 ? 22.348 122.689 43.575 1.00 43.82 230 GLY C O 1
ATOM 6628 N N . ALA C 1 243 ? 20.771 124.006 42.592 1.00 47.91 231 ALA C N 1
ATOM 6629 C CA . ALA C 1 243 ? 20.385 124.640 43.838 1.00 46.48 231 ALA C CA 1
ATOM 6630 C C . ALA C 1 243 ? 19.648 123.639 44.723 1.00 46.16 231 ALA C C 1
ATOM 6631 O O . ALA C 1 243 ? 18.970 122.727 44.236 1.00 46.07 231 ALA C O 1
ATOM 6633 N N . GLY C 1 244 ? 19.829 123.796 46.036 1.00 45.01 232 GLY C N 1
ATOM 6634 C CA . GLY C 1 244 ? 19.144 122.953 47.005 1.00 43.93 232 GLY C CA 1
ATOM 6635 C C . GLY C 1 244 ? 19.614 121.508 46.961 1.00 48.15 232 GLY C C 1
ATOM 6636 O O . GLY C 1 244 ? 20.818 121.226 46.933 1.00 48.52 232 GLY C O 1
ATOM 6637 N N . ALA C 1 245 ? 18.657 120.572 46.993 1.00 43.37 233 ALA C N 1
ATOM 6638 C CA . ALA C 1 245 ? 18.977 119.167 46.800 1.00 43.82 233 ALA C CA 1
ATOM 6639 C C . ALA C 1 245 ? 19.329 118.871 45.354 1.00 46.50 233 ALA C C 1
ATOM 6640 O O . ALA C 1 245 ? 19.701 117.731 45.035 1.00 45.95 233 ALA C O 1
ATOM 6642 N N . GLY C 1 246 ? 19.226 119.870 44.483 1.00 44.88 234 GLY C N 1
ATOM 6643 C CA . GLY C 1 246 ? 19.694 119.771 43.116 1.00 42.91 234 GLY C CA 1
ATOM 6644 C C . GLY C 1 246 ? 18.543 119.671 42.133 1.00 46.12 234 GLY C C 1
ATOM 6645 O O . GLY C 1 246 ? 17.359 119.661 42.492 1.00 42.42 234 GLY C O 1
ATOM 6646 N N . ASN C 1 247 ? 18.931 119.606 40.865 1.00 46.06 235 ASN C N 1
ATOM 6647 C CA . ASN C 1 247 ? 17.960 119.401 39.803 1.00 47.22 235 ASN C CA 1
ATOM 6648 C C . ASN C 1 247 ? 17.671 117.916 39.650 1.00 46.66 235 ASN C C 1
ATOM 6649 O O . ASN C 1 247 ? 18.265 117.070 40.329 1.00 46.88 235 ASN C O 1
ATOM 6654 N N . ALA C 1 248 ? 16.740 117.589 38.760 1.00 44.53 236 ALA C N 1
ATOM 6655 C CA . ALA C 1 248 ? 16.588 116.204 38.384 1.00 44.06 236 ALA C CA 1
ATOM 6656 C C . ALA C 1 248 ? 17.965 115.678 38.000 1.00 44.88 236 ALA C C 1
ATOM 6657 O O . ALA C 1 248 ? 18.648 116.300 37.179 1.00 42.62 236 ALA C O 1
ATOM 6659 N N . PRO C 1 249 ? 18.440 114.605 38.626 1.00 45.84 237 PRO C N 1
ATOM 6660 C CA . PRO C 1 249 ? 19.756 114.072 38.264 1.00 44.40 237 PRO C CA 1
ATOM 6661 C C . PRO C 1 249 ? 19.727 113.473 36.862 1.00 44.10 237 PRO C C 1
ATOM 6662 O O . PRO C 1 249 ? 19.046 112.475 36.603 1.00 43.16 237 PRO C O 1
ATOM 6666 N N . LEU C 1 250 ? 20.506 114.080 35.966 1.00 43.20 238 LEU C N 1
ATOM 6667 C CA . LEU C 1 250 ? 20.432 113.762 34.543 1.00 43.31 238 LEU C CA 1
ATOM 6668 C C . LEU C 1 250 ? 20.816 112.315 34.250 1.00 45.02 238 LEU C C 1
ATOM 6669 O O . LEU C 1 250 ? 20.154 111.639 33.452 1.00 45.56 238 LEU C O 1
ATOM 6674 N N . GLU C 1 251 ? 21.888 111.816 34.870 1.00 43.55 239 GLU C N 1
ATOM 6675 C CA . GLU C 1 251 ? 22.258 110.426 34.616 1.00 46.20 239 GLU C CA 1
ATOM 6676 C C . GLU C 1 251 ? 21.206 109.454 35.152 1.00 45.07 239 GLU C C 1
ATOM 6677 O O . GLU C 1 251 ? 21.012 108.380 34.578 1.00 44.87 239 GLU C O 1
ATOM 6683 N N . VAL C 1 252 ? 20.494 109.826 36.217 1.00 44.85 240 VAL C N 1
ATOM 6684 C CA . VAL C 1 252 ? 19.465 108.951 36.772 1.00 45.37 240 VAL C CA 1
ATOM 6685 C C . VAL C 1 252 ? 18.189 108.995 35.941 1.00 46.70 240 VAL C C 1
ATOM 6686 O O . VAL C 1 252 ? 17.536 107.964 35.717 1.00 45.88 240 VAL C O 1
ATOM 6690 N N . PHE C 1 253 ? 17.805 110.192 35.492 1.00 47.19 241 PHE C N 1
ATOM 6691 C CA . PHE C 1 253 ? 16.650 110.326 34.615 1.00 43.94 241 PHE C CA 1
ATOM 6692 C C . PHE C 1 253 ? 16.894 109.628 33.287 1.00 45.43 241 PHE C C 1
ATOM 6693 O O . PHE C 1 253 ? 15.979 109.020 32.719 1.00 45.71 241 PHE C O 1
ATOM 6701 N N . ILE C 1 254 ? 18.120 109.705 32.763 1.00 45.00 242 ILE C N 1
ATOM 6702 C CA . ILE C 1 254 ? 18.374 109.010 31.510 1.00 47.55 242 ILE C CA 1
ATOM 6703 C C . ILE C 1 254 ? 18.345 107.504 31.731 1.00 48.30 242 ILE C C 1
ATOM 6704 O O . ILE C 1 254 ? 17.784 106.756 30.920 1.00 48.01 242 ILE C O 1
ATOM 6709 N N . ALA C 1 255 ? 18.918 107.032 32.843 1.00 48.21 243 ALA C N 1
ATOM 6710 C CA . ALA C 1 255 ? 18.859 105.600 33.126 1.00 46.51 243 ALA C CA 1
ATOM 6711 C C . ALA C 1 255 ? 17.415 105.146 33.281 1.00 49.19 243 ALA C C 1
ATOM 6712 O O . ALA C 1 255 ? 17.033 104.086 32.774 1.00 48.87 243 ALA C O 1
ATOM 6714 N N . ALA C 1 256 ? 16.586 105.956 33.950 1.00 47.54 244 ALA C N 1
ATOM 6715 C CA . ALA C 1 256 ? 15.180 105.591 34.102 1.00 48.12 244 ALA C CA 1
ATOM 6716 C C . ALA C 1 256 ? 14.444 105.656 32.766 1.00 48.63 244 ALA C C 1
ATOM 6717 O O . ALA C 1 256 ? 13.570 104.823 32.489 1.00 47.85 244 ALA C O 1
ATOM 6719 N N . ALA C 1 257 ? 14.773 106.647 31.928 1.00 48.56 245 ALA C N 1
ATOM 6720 C CA . ALA C 1 257 ? 14.119 106.726 30.629 1.00 47.33 245 ALA C CA 1
ATOM 6721 C C . ALA C 1 257 ? 14.533 105.558 29.746 1.00 50.13 245 ALA C C 1
ATOM 6722 O O . ALA C 1 257 ? 13.703 104.996 29.020 1.00 50.74 245 ALA C O 1
ATOM 6724 N N . GLU C 1 258 ? 15.807 105.162 29.806 1.00 51.06 246 GLU C N 1
ATOM 6725 C CA . GLU C 1 258 ? 16.238 103.992 29.046 1.00 51.99 246 GLU C CA 1
ATOM 6726 C C . GLU C 1 258 ? 15.379 102.783 29.395 1.00 48.55 246 GLU C C 1
ATOM 6727 O O . GLU C 1 258 ? 14.801 102.145 28.508 1.00 49.11 246 GLU C O 1
ATOM 6733 N N . ARG C 1 259 ? 15.235 102.489 30.694 1.00 48.70 247 ARG C N 1
ATOM 6734 C CA . ARG C 1 259 ? 14.456 101.319 31.107 1.00 51.16 247 ARG C CA 1
ATOM 6735 C C . ARG C 1 259 ? 12.994 101.408 30.668 1.00 49.40 247 ARG C C 1
ATOM 6736 O O . ARG C 1 259 ? 12.336 100.375 30.507 1.00 49.23 247 ARG C O 1
ATOM 6744 N N . MET C 1 260 ? 12.463 102.620 30.489 1.00 47.48 248 MET C N 1
ATOM 6745 C CA . MET C 1 260 ? 11.158 102.781 29.860 1.00 46.81 248 MET C CA 1
ATOM 6746 C C . MET C 1 260 ? 11.219 102.781 28.341 1.00 47.19 248 MET C C 1
ATOM 6747 O O . MET C 1 260 ? 10.167 102.883 27.707 1.00 53.67 248 MET C O 1
ATOM 6752 N N . GLY C 1 261 ? 12.399 102.689 27.742 1.00 49.31 249 GLY C N 1
ATOM 6753 C CA . GLY C 1 261 ? 12.503 102.687 26.293 1.00 50.80 249 GLY C CA 1
ATOM 6754 C C . GLY C 1 261 ? 12.229 104.014 25.617 1.00 51.34 249 GLY C C 1
ATOM 6755 O O . GLY C 1 261 ? 11.773 104.035 24.471 1.00 54.08 249 GLY C O 1
ATOM 6756 N N . LEU C 1 262 ? 12.502 105.124 26.283 1.00 50.83 250 LEU C N 1
ATOM 6757 C CA . LEU C 1 262 ? 12.114 106.426 25.756 1.00 53.66 250 LEU C CA 1
ATOM 6758 C C . LEU C 1 262 ? 13.192 106.954 24.812 1.00 56.25 250 LEU C C 1
ATOM 6759 O O . LEU C 1 262 ? 14.375 106.644 24.963 1.00 56.30 250 LEU C O 1
ATOM 6764 N N . ASN C 1 263 ? 12.773 107.762 23.833 1.00 55.48 251 ASN C N 1
ATOM 6765 C CA . ASN C 1 263 ? 13.699 108.327 22.849 1.00 53.52 251 ASN C CA 1
ATOM 6766 C C . ASN C 1 263 ? 14.368 109.564 23.446 1.00 56.78 251 ASN C C 1
ATOM 6767 O O . ASN C 1 263 ? 13.978 110.713 23.202 1.00 56.99 251 ASN C O 1
ATOM 6772 N N . HIS C 1 264 ? 15.406 109.318 24.246 1.00 54.60 252 HIS C N 1
ATOM 6773 C CA . HIS C 1 264 ? 16.202 110.397 24.820 1.00 56.50 252 HIS C CA 1
ATOM 6774 C C . HIS C 1 264 ? 17.480 110.681 24.044 1.00 56.77 252 HIS C C 1
ATOM 6775 O O . HIS C 1 264 ? 18.062 111.760 24.215 1.00 53.70 252 HIS C O 1
ATOM 6782 N N . GLY C 1 265 ? 17.939 109.725 23.236 1.00 56.17 253 GLY C N 1
ATOM 6783 C CA . GLY C 1 265 ? 19.086 109.938 22.373 1.00 59.47 253 GLY C CA 1
ATOM 6784 C C . GLY C 1 265 ? 20.377 110.255 23.089 1.00 55.33 253 GLY C C 1
ATOM 6785 O O . GLY C 1 265 ? 21.253 110.906 22.510 1.00 57.33 253 GLY C O 1
ATOM 6786 N N . CYS C 1 266 ? 20.531 109.807 24.328 1.00 53.16 254 CYS C N 1
ATOM 6787 C CA . CYS C 1 266 ? 21.759 110.058 25.065 1.00 53.99 254 CYS C CA 1
ATOM 6788 C C . CYS C 1 266 ? 22.528 108.765 25.303 1.00 57.37 254 CYS C C 1
ATOM 6789 O O . CYS C 1 266 ? 21.967 107.661 25.260 1.00 57.60 254 CYS C O 1
ATOM 6792 N N . ASP C 1 267 ? 23.830 108.923 25.551 1.00 53.18 255 ASP C N 1
ATOM 6793 C CA . ASP C 1 267 ? 24.674 107.815 25.987 1.00 55.29 255 ASP C CA 1
ATOM 6794 C C . ASP C 1 267 ? 24.541 107.667 27.502 1.00 55.37 255 ASP C C 1
ATOM 6795 O O . ASP C 1 267 ? 25.066 108.494 28.261 1.00 58.78 255 ASP C O 1
ATOM 6800 N N . VAL C 1 268 ? 23.839 106.614 27.938 1.00 53.20 256 VAL C N 1
ATOM 6801 C CA . VAL C 1 268 ? 23.584 106.408 29.362 1.00 51.42 256 VAL C CA 1
ATOM 6802 C C . VAL C 1 268 ? 24.888 106.340 30.146 1.00 50.64 256 VAL C C 1
ATOM 6803 O O . VAL C 1 268 ? 25.068 107.049 31.145 1.00 51.74 256 VAL C O 1
ATOM 6807 N N . LYS C 1 269 ? 25.813 105.476 29.710 1.00 50.97 257 LYS C N 1
ATOM 6808 C CA . LYS C 1 269 ? 27.067 105.296 30.439 1.00 52.82 257 LYS C CA 1
ATOM 6809 C C . LYS C 1 269 ? 27.906 106.566 30.430 1.00 53.23 257 LYS C C 1
ATOM 6810 O O . LYS C 1 269 ? 28.516 106.917 31.450 1.00 51.44 257 LYS C O 1
ATOM 6816 N N . LYS C 1 270 ? 27.947 107.274 29.298 1.00 50.35 258 LYS C N 1
ATOM 6817 C CA . LYS C 1 270 ? 28.737 108.496 29.263 1.00 51.98 258 LYS C CA 1
ATOM 6818 C C . LYS C 1 270 ? 28.258 109.480 30.314 1.00 52.76 258 LYS C C 1
ATOM 6819 O O . LYS C 1 270 ? 29.075 110.112 30.995 1.00 53.86 258 LYS C O 1
ATOM 6825 N N . LEU C 1 271 ? 26.937 109.606 30.487 1.00 51.46 259 LEU C N 1
ATOM 6826 C CA . LEU C 1 271 ? 26.434 110.543 31.489 1.00 53.41 259 LEU C CA 1
ATOM 6827 C C . LEU C 1 271 ? 26.730 110.040 32.890 1.00 51.87 259 LEU C C 1
ATOM 6828 O O . LEU C 1 271 ? 27.132 110.816 33.766 1.00 51.36 259 LEU C O 1
ATOM 6833 N N . ILE C 1 272 ? 26.526 108.743 33.117 1.00 51.51 260 ILE C N 1
ATOM 6834 C CA . ILE C 1 272 ? 26.858 108.153 34.408 1.00 51.38 260 ILE C CA 1
ATOM 6835 C C . ILE C 1 272 ? 28.310 108.439 34.748 1.00 52.67 260 ILE C C 1
ATOM 6836 O O . ILE C 1 272 ? 28.645 108.821 35.877 1.00 54.81 260 ILE C O 1
ATOM 6841 N N . ASN C 1 273 ? 29.195 108.300 33.763 1.00 55.45 261 ASN C N 1
ATOM 6842 C CA . ASN C 1 273 ? 30.616 108.431 34.054 1.00 52.41 261 ASN C CA 1
ATOM 6843 C C . ASN C 1 273 ? 30.997 109.893 34.245 1.00 55.01 261 ASN C C 1
ATOM 6844 O O . ASN C 1 273 ? 31.747 110.222 35.174 1.00 56.75 261 ASN C O 1
ATOM 6849 N N . ALA C 1 274 ? 30.463 110.790 33.410 1.00 52.41 262 ALA C N 1
ATOM 6850 C CA . ALA C 1 274 ? 30.745 112.203 33.604 1.00 47.38 262 ALA C CA 1
ATOM 6851 C C . ALA C 1 274 ? 30.212 112.685 34.949 1.00 52.34 262 ALA C C 1
ATOM 6852 O O . ALA C 1 274 ? 30.875 113.465 35.646 1.00 55.07 262 ALA C O 1
ATOM 6854 N N . ALA C 1 275 ? 29.029 112.214 35.347 1.00 50.80 263 ALA C N 1
ATOM 6855 C CA . ALA C 1 275 ? 28.477 112.631 36.633 1.00 52.35 263 ALA C CA 1
ATOM 6856 C C . ALA C 1 275 ? 29.395 112.226 37.782 1.00 52.17 263 ALA C C 1
ATOM 6857 O O . ALA C 1 275 ? 29.682 113.043 38.670 1.00 50.89 263 ALA C O 1
ATOM 6859 N N . GLU C 1 276 ? 29.885 110.973 37.774 1.00 50.37 264 GLU C N 1
ATOM 6860 C CA . GLU C 1 276 ? 30.691 110.502 38.901 1.00 49.87 264 GLU C CA 1
ATOM 6861 C C . GLU C 1 276 ? 32.129 110.982 38.833 1.00 51.32 264 GLU C C 1
ATOM 6862 O O . GLU C 1 276 ? 32.708 111.346 39.863 1.00 50.21 264 GLU C O 1
ATOM 6868 N N . ASP C 1 277 ? 32.729 110.969 37.645 1.00 52.26 265 ASP C N 1
ATOM 6869 C CA . ASP C 1 277 ? 34.167 111.218 37.525 1.00 54.58 265 ASP C CA 1
ATOM 6870 C C . ASP C 1 277 ? 34.529 112.695 37.402 1.00 53.75 265 ASP C C 1
ATOM 6871 O O . ASP C 1 277 ? 35.625 113.084 37.823 1.00 53.42 265 ASP C O 1
ATOM 6876 N N . ILE C 1 278 ? 33.656 113.533 36.846 1.00 53.63 266 ILE C N 1
ATOM 6877 C CA . ILE C 1 278 ? 33.964 114.946 36.627 1.00 53.79 266 ILE C CA 1
ATOM 6878 C C . ILE C 1 278 ? 33.240 115.851 37.621 1.00 52.53 266 ILE C C 1
ATOM 6879 O O . ILE C 1 278 ? 33.861 116.707 38.250 1.00 56.30 266 ILE C O 1
ATOM 6884 N N . VAL C 1 279 ? 31.921 115.688 37.760 1.00 55.40 267 VAL C N 1
ATOM 6885 C CA . VAL C 1 279 ? 31.102 116.695 38.447 1.00 52.46 267 VAL C CA 1
ATOM 6886 C C . VAL C 1 279 ? 31.092 116.468 39.960 1.00 50.52 267 VAL C C 1
ATOM 6887 O O . VAL C 1 279 ? 31.462 117.365 40.725 1.00 50.19 267 VAL C O 1
ATOM 6891 N N . ARG C 1 280 ? 30.695 115.279 40.416 1.00 47.46 268 ARG C N 1
ATOM 6892 C CA . ARG C 1 280 ? 30.630 115.033 41.859 1.00 50.50 268 ARG C CA 1
ATOM 6893 C C . ARG C 1 280 ? 31.904 115.437 42.617 1.00 51.99 268 ARG C C 1
ATOM 6894 O O . ARG C 1 280 ? 31.780 116.073 43.681 1.00 50.46 268 ARG C O 1
ATOM 6902 N N . PRO C 1 281 ? 33.120 115.146 42.143 1.00 50.56 269 PRO C N 1
ATOM 6903 C CA . PRO C 1 281 ? 34.318 115.661 42.845 1.00 54.37 269 PRO C CA 1
ATOM 6904 C C . PRO C 1 281 ? 34.385 117.180 42.976 1.00 53.58 269 PRO C C 1
ATOM 6905 O O . PRO C 1 281 ? 35.132 117.668 43.836 1.00 53.75 269 PRO C O 1
ATOM 6909 N N . LEU C 1 282 ? 33.643 117.942 42.167 1.00 53.48 270 LEU C N 1
ATOM 6910 C CA . LEU C 1 282 ? 33.629 119.397 42.306 1.00 54.47 270 LEU C CA 1
ATOM 6911 C C . LEU C 1 282 ? 32.702 119.879 43.407 1.00 54.62 270 LEU C C 1
ATOM 6912 O O . LEU C 1 282 ? 32.764 121.056 43.773 1.00 52.96 270 LEU C O 1
ATOM 6917 N N . GLN C 1 283 ? 31.845 119.012 43.934 1.00 56.02 271 GLN C N 1
ATOM 6918 C CA . GLN C 1 283 ? 30.864 119.442 44.921 1.00 50.07 271 GLN C CA 1
ATOM 6919 C C . GLN C 1 283 ? 31.545 119.818 46.227 1.00 49.90 271 GLN C C 1
ATOM 6920 O O . GLN C 1 283 ? 32.493 119.161 46.661 1.00 54.78 271 GLN C O 1
ATOM 6926 N N . GLU C 1 284 ? 31.053 120.883 46.857 1.00 57.17 272 GLU C N 1
ATOM 6927 C CA . GLU C 1 284 ? 31.498 121.272 48.191 1.00 57.58 272 GLU C CA 1
ATOM 6928 C C . GLU C 1 284 ? 30.421 120.916 49.204 1.00 56.16 272 GLU C C 1
ATOM 6929 O O . GLU C 1 284 ? 30.568 119.948 49.949 1.00 57.43 272 GLU C O 1
ATOM 6935 N N . ARG C 1 285 ? 29.344 121.660 49.253 1.00 57.11 273 ARG C N 1
ATOM 6936 C CA . ARG C 1 285 ? 28.213 121.220 50.055 1.00 54.00 273 ARG C CA 1
ATOM 6937 C C . ARG C 1 285 ? 27.455 120.127 49.302 1.00 51.80 273 ARG C C 1
ATOM 6938 O O . ARG C 1 285 ? 27.087 120.326 48.139 1.00 55.80 273 ARG C O 1
ATOM 6946 N N . PRO C 1 286 ? 27.237 118.961 49.903 1.00 48.59 274 PRO C N 1
ATOM 6947 C CA . PRO C 1 286 ? 26.746 117.811 49.122 1.00 51.17 274 PRO C CA 1
ATOM 6948 C C . PRO C 1 286 ? 25.357 118.065 48.553 1.00 51.31 274 PRO C C 1
ATOM 6949 O O . PRO C 1 286 ? 24.429 118.460 49.273 1.00 48.12 274 PRO C O 1
ATOM 6953 N N . VAL C 1 287 ? 25.228 117.850 47.240 1.00 48.21 275 VAL C N 1
ATOM 6954 C CA . VAL C 1 287 ? 23.958 118.058 46.557 1.00 48.62 275 VAL C CA 1
ATOM 6955 C C . VAL C 1 287 ? 23.110 116.814 46.803 1.00 47.33 275 VAL C C 1
ATOM 6956 O O . VAL C 1 287 ? 23.178 115.818 46.070 1.00 48.73 275 VAL C O 1
ATOM 6960 N N . ARG C 1 288 ? 22.341 116.854 47.884 1.00 46.60 276 ARG C N 1
ATOM 6961 C CA . ARG C 1 288 ? 21.576 115.713 48.344 1.00 45.32 276 ARG C CA 1
ATOM 6962 C C . ARG C 1 288 ? 20.329 116.228 49.043 1.00 48.47 276 ARG C C 1
ATOM 6963 O O . ARG C 1 288 ? 20.205 117.422 49.334 1.00 50.01 276 ARG C O 1
ATOM 6971 N N . VAL C 1 289 ? 19.404 115.315 49.316 1.00 44.46 277 VAL C N 1
ATOM 6972 C CA . VAL C 1 289 ? 18.241 115.613 50.134 1.00 44.97 277 VAL C CA 1
ATOM 6973 C C . VAL C 1 289 ? 18.641 115.410 51.592 1.00 47.18 277 VAL C C 1
ATOM 6974 O O . VAL C 1 289 ? 19.078 114.322 51.976 1.00 43.23 277 VAL C O 1
ATOM 6978 N N . ASP C 1 290 ? 18.506 116.453 52.406 1.00 47.10 278 ASP C N 1
ATOM 6979 C CA . ASP C 1 290 ? 18.731 116.321 53.841 1.00 46.37 278 ASP C CA 1
ATOM 6980 C C . ASP C 1 290 ? 17.844 117.341 54.537 1.00 44.62 278 ASP C C 1
ATOM 6981 O O . ASP C 1 290 ? 17.036 118.003 53.896 1.00 45.18 278 ASP C O 1
ATOM 6986 N N . ARG C 1 291 ? 17.999 117.460 55.856 1.00 45.01 279 ARG C N 1
ATOM 6987 C CA . ARG C 1 291 ? 17.190 118.391 56.644 1.00 48.18 279 ARG C CA 1
ATOM 6988 C C . ARG C 1 291 ? 17.016 119.755 55.991 1.00 45.84 279 ARG C C 1
ATOM 6989 O O . ARG C 1 291 ? 15.893 120.221 55.798 1.00 46.93 279 ARG C O 1
ATOM 6997 N N . GLU C 1 292 ? 18.119 120.403 55.627 1.00 47.29 280 GLU C N 1
ATOM 6998 C CA . GLU C 1 292 ? 18.059 121.775 55.123 1.00 44.99 280 GLU C CA 1
ATOM 6999 C C . GLU C 1 292 ? 17.523 121.852 53.698 1.00 44.95 280 GLU C C 1
ATOM 7000 O O . GLU C 1 292 ? 16.754 122.765 53.386 1.00 46.58 280 GLU C O 1
ATOM 7006 N N . THR C 1 293 ? 17.916 120.931 52.806 1.00 44.60 281 THR C N 1
ATOM 7007 C CA . THR C 1 293 ? 17.343 120.972 51.458 1.00 45.81 281 THR C CA 1
ATOM 7008 C C . THR C 1 293 ? 15.927 120.414 51.423 1.00 44.02 281 THR C C 1
ATOM 7009 O O . THR C 1 293 ? 15.131 120.813 50.567 1.00 44.34 281 THR C O 1
ATOM 7013 N N . LEU C 1 294 ? 15.590 119.491 52.321 1.00 44.40 282 LEU C N 1
ATOM 7014 C CA . LEU C 1 294 ? 14.194 119.084 52.437 1.00 46.70 282 LEU C CA 1
ATOM 7015 C C . LEU C 1 294 ? 13.324 120.295 52.766 1.00 45.98 282 LEU C C 1
ATOM 7016 O O . LEU C 1 294 ? 12.237 120.470 52.200 1.00 42.93 282 LEU C O 1
ATOM 7021 N N . ALA C 1 295 ? 13.835 121.177 53.631 1.00 46.70 283 ALA C N 1
ATOM 7022 C CA . ALA C 1 295 ? 13.100 122.366 54.054 1.00 45.33 283 ALA C CA 1
ATOM 7023 C C . ALA C 1 295 ? 12.703 123.239 52.868 1.00 46.90 283 ALA C C 1
ATOM 7024 O O . ALA C 1 295 ? 11.591 123.790 52.845 1.00 47.88 283 ALA C O 1
ATOM 7026 N N . LEU C 1 296 ? 13.600 123.385 51.879 1.00 42.29 284 LEU C N 1
ATOM 7027 C CA . LEU C 1 296 ? 13.245 124.093 50.648 1.00 44.23 284 LEU C CA 1
ATOM 7028 C C . LEU C 1 296 ? 11.978 123.544 50.006 1.00 45.89 284 LEU C C 1
ATOM 7029 O O . LEU C 1 296 ? 11.146 124.310 49.511 1.00 46.24 284 LEU C O 1
ATOM 7034 N N . GLY C 1 297 ? 11.813 122.224 49.996 1.00 45.66 285 GLY C N 1
ATOM 7035 C CA . GLY C 1 297 ? 10.663 121.644 49.339 1.00 44.89 285 GLY C CA 1
ATOM 7036 C C . GLY C 1 297 ? 9.442 121.610 50.230 1.00 44.93 285 GLY C C 1
ATOM 7037 O O . GLY C 1 297 ? 8.337 121.920 49.778 1.00 44.95 285 GLY C O 1
ATOM 7038 N N . TYR C 1 298 ? 9.641 121.225 51.495 1.00 43.49 286 TYR C N 1
ATOM 7039 C CA . TYR C 1 298 ? 8.552 121.209 52.466 1.00 46.92 286 TYR C CA 1
ATOM 7040 C C . TYR C 1 298 ? 7.868 122.567 52.575 1.00 47.94 286 TYR C C 1
ATOM 7041 O O . TYR C 1 298 ? 6.638 122.642 52.667 1.00 49.62 286 TYR C O 1
ATOM 7050 N N . ALA C 1 299 ? 8.643 123.654 52.575 1.00 46.19 287 ALA C N 1
ATOM 7051 C CA . ALA C 1 299 ? 8.086 124.984 52.787 1.00 45.78 287 ALA C CA 1
ATOM 7052 C C . ALA C 1 299 ? 8.006 125.822 51.519 1.00 48.06 287 ALA C C 1
ATOM 7053 O O . ALA C 1 299 ? 7.589 126.983 51.596 1.00 50.02 287 ALA C O 1
ATOM 7055 N N . GLY C 1 300 ? 8.413 125.284 50.363 1.00 46.92 288 GLY C N 1
ATOM 7056 C CA . GLY C 1 300 ? 8.302 126.010 49.105 1.00 45.63 288 GLY C CA 1
ATOM 7057 C C . GLY C 1 300 ? 9.175 127.252 49.004 1.00 47.62 288 GLY C C 1
ATOM 7058 O O . GLY C 1 300 ? 8.709 128.328 48.614 1.00 48.40 288 GLY C O 1
ATOM 7059 N N . VAL C 1 301 ? 10.449 127.100 49.328 1.00 47.43 289 VAL C N 1
ATOM 7060 C CA . VAL C 1 301 ? 11.438 128.170 49.290 1.00 46.30 289 VAL C CA 1
ATOM 7061 C C . VAL C 1 301 ? 12.345 127.994 48.086 1.00 47.25 289 VAL C C 1
ATOM 7062 O O . VAL C 1 301 ? 12.787 126.875 47.779 1.00 45.64 289 VAL C O 1
ATOM 7066 N N . TYR C 1 302 ? 12.621 129.102 47.402 1.00 44.90 290 TYR C N 1
ATOM 7067 C CA . TYR C 1 302 ? 13.522 129.099 46.258 1.00 46.47 290 TYR C CA 1
ATOM 7068 C C . TYR C 1 302 ? 14.826 128.371 46.603 1.00 50.62 290 TYR C C 1
ATOM 7069 O O . TYR C 1 302 ? 15.425 128.608 47.660 1.00 52.40 290 TYR C O 1
ATOM 7078 N N . SER C 1 303 ? 15.263 127.473 45.713 1.00 44.10 291 SER C N 1
ATOM 7079 C CA . SER C 1 303 ? 16.322 126.540 46.088 1.00 45.98 291 SER C CA 1
ATOM 7080 C C . SER C 1 303 ? 17.693 127.213 46.183 1.00 49.82 291 SER C C 1
ATOM 7081 O O . SER C 1 303 ? 18.564 126.726 46.924 1.00 47.04 291 SER C O 1
ATOM 7084 N N . SER C 1 304 ? 17.912 128.323 45.468 1.00 48.09 292 SER C N 1
ATOM 7085 C CA . SER C 1 304 ? 19.208 128.982 45.571 1.00 48.76 292 SER C CA 1
ATOM 7086 C C . SER C 1 304 ? 19.437 129.595 46.942 1.00 50.11 292 SER C C 1
ATOM 7087 O O . SER C 1 304 ? 20.562 130.005 47.228 1.00 53.68 292 SER C O 1
ATOM 7090 N N . PHE C 1 305 ? 18.407 129.663 47.793 1.00 52.17 293 PHE C N 1
ATOM 7091 C CA . PHE C 1 305 ? 18.580 130.222 49.133 1.00 52.74 293 PHE C CA 1
ATOM 7092 C C . PHE C 1 305 ? 19.428 129.319 50.022 1.00 52.85 293 PHE C C 1
ATOM 7093 O O . PHE C 1 305 ? 20.001 129.798 51.016 1.00 49.94 293 PHE C O 1
ATOM 7101 N N . LEU C 1 306 ? 19.533 128.034 49.663 1.00 50.04 294 LEU C N 1
ATOM 7102 C CA . LEU C 1 306 ? 20.029 127.019 50.589 1.00 51.83 294 LEU C CA 1
ATOM 7103 C C . LEU C 1 306 ? 21.416 127.355 51.141 1.00 51.30 294 LEU C C 1
ATOM 7104 O O . LEU C 1 306 ? 21.624 127.348 52.364 1.00 48.78 294 LEU C O 1
ATOM 7109 N N . ARG C 1 307 ? 22.391 127.622 50.259 1.00 50.01 295 ARG C N 1
ATOM 7110 C CA . ARG C 1 307 ? 23.741 127.892 50.750 1.00 51.60 295 ARG C CA 1
ATOM 7111 C C . ARG C 1 307 ? 23.808 129.224 51.501 1.00 50.61 295 ARG C C 1
ATOM 7112 O O . ARG C 1 307 ? 24.467 129.319 52.543 1.00 49.29 295 ARG C O 1
ATOM 7120 N N . HIS C 1 308 ? 23.121 130.261 51.010 1.00 49.77 296 HIS C N 1
ATOM 7121 C CA . HIS C 1 308 ? 23.093 131.522 51.755 1.00 51.28 296 HIS C CA 1
ATOM 7122 C C . HIS C 1 308 ? 22.417 131.351 53.108 1.00 50.12 296 HIS C C 1
ATOM 7123 O O . HIS C 1 308 ? 22.869 131.921 54.105 1.00 51.12 296 HIS C O 1
ATOM 7130 N N . ALA C 1 309 ? 21.341 130.559 53.168 1.00 52.78 297 ALA C N 1
ATOM 7131 C CA . ALA C 1 309 ? 20.666 130.343 54.448 1.00 54.07 297 ALA C CA 1
ATOM 7132 C C . ALA C 1 309 ? 21.573 129.606 55.426 1.00 52.09 297 ALA C C 1
ATOM 7133 O O . ALA C 1 309 ? 21.595 129.918 56.618 1.00 56.98 297 ALA C O 1
ATOM 7135 N N . GLU C 1 310 ? 22.348 128.644 54.936 1.00 54.75 298 GLU C N 1
ATOM 7136 C CA . GLU C 1 310 ? 23.347 127.979 55.772 1.00 55.79 298 GLU C CA 1
ATOM 7137 C C . GLU C 1 310 ? 24.510 128.910 56.126 1.00 55.60 298 GLU C C 1
ATOM 7138 O O . GLU C 1 310 ? 25.089 128.792 57.215 1.00 54.71 298 GLU C O 1
ATOM 7144 N N . THR C 1 311 ? 24.863 129.841 55.230 1.00 56.91 299 THR C N 1
ATOM 7145 C CA . THR C 1 311 ? 25.787 130.911 55.599 1.00 54.45 299 THR C CA 1
ATOM 7146 C C . THR C 1 311 ? 25.235 131.708 56.770 1.00 58.57 299 THR C C 1
ATOM 7147 O O . THR C 1 311 ? 25.936 131.960 57.761 1.00 60.72 299 THR C O 1
ATOM 7151 N N . ALA C 1 312 ? 23.972 132.123 56.660 1.00 58.12 300 ALA C N 1
ATOM 7152 C CA . ALA C 1 312 ? 23.340 132.890 57.727 1.00 59.62 300 ALA C CA 1
ATOM 7153 C C . ALA C 1 312 ? 23.214 132.054 58.993 1.00 63.48 300 ALA C C 1
ATOM 7154 O O . ALA C 1 312 ? 23.517 132.530 60.094 1.00 65.18 300 ALA C O 1
ATOM 7156 N N . ALA C 1 313 ? 22.773 130.798 58.850 1.00 58.75 301 ALA C N 1
ATOM 7157 C CA . ALA C 1 313 ? 22.614 129.916 60.003 1.00 62.01 301 ALA C CA 1
ATOM 7158 C C . ALA C 1 313 ? 23.877 129.877 60.842 1.00 65.03 301 ALA C C 1
ATOM 7159 O O . ALA C 1 313 ? 23.821 129.983 62.072 1.00 67.21 301 ALA C O 1
ATOM 7161 N N . LYS C 1 314 ? 25.029 129.741 60.190 1.00 62.02 302 LYS C N 1
ATOM 7162 C CA . LYS C 1 314 ? 26.293 129.698 60.915 1.00 65.79 302 LYS C CA 1
ATOM 7163 C C . LYS C 1 314 ? 26.624 131.059 61.503 1.00 68.99 302 LYS C C 1
ATOM 7164 O O . LYS C 1 314 ? 26.812 131.195 62.715 1.00 70.88 302 LYS C O 1
ATOM 7170 N N . LYS C 1 315 ? 26.676 132.085 60.649 1.00 68.36 303 LYS C N 1
ATOM 7171 C CA . LYS C 1 315 ? 27.120 133.409 61.074 1.00 70.14 303 LYS C CA 1
ATOM 7172 C C . LYS C 1 315 ? 26.235 134.003 62.180 1.00 73.37 303 LYS C C 1
ATOM 7173 O O . LYS C 1 315 ? 26.730 134.741 63.040 1.00 72.49 303 LYS C O 1
ATOM 7179 N N . TYR C 1 316 ? 24.938 133.693 62.193 1.00 71.44 304 TYR C N 1
ATOM 7180 C CA . TYR C 1 316 ? 24.037 134.217 63.213 1.00 68.16 304 TYR C CA 1
ATOM 7181 C C . TYR C 1 316 ? 23.614 133.161 64.235 1.00 69.18 304 TYR C C 1
ATOM 7182 O O . TYR C 1 316 ? 22.769 133.447 65.093 1.00 71.30 304 TYR C O 1
ATOM 7191 N N . ASN C 1 317 ? 24.233 131.978 64.210 1.00 70.91 305 ASN C N 1
ATOM 7192 C CA . ASN C 1 317 ? 23.950 130.903 65.211 1.00 71.07 305 ASN C CA 1
ATOM 7193 C C . ASN C 1 317 ? 22.462 130.537 65.267 1.00 69.81 305 ASN C C 1
ATOM 7194 O O . ASN C 1 317 ? 21.888 130.601 66.363 1.00 70.23 305 ASN C O 1
ATOM 7199 N N . LEU C 1 318 ? 21.879 130.133 64.139 1.00 67.02 306 LEU C N 1
ATOM 7200 C CA . LEU C 1 318 ? 20.447 129.738 64.089 1.00 63.55 306 LEU C CA 1
ATOM 7201 C C . LEU C 1 318 ? 20.297 128.490 63.209 1.00 64.48 306 LEU C C 1
ATOM 7202 O O . LEU C 1 318 ? 21.285 128.105 62.566 1.00 66.01 306 LEU C O 1
ATOM 7207 N N . SER C 1 319 ? 19.105 127.896 63.180 1.00 62.93 307 SER C N 1
ATOM 7208 C CA . SER C 1 319 ? 18.839 126.709 62.328 1.00 56.36 307 SER C CA 1
ATOM 7209 C C . SER C 1 319 ? 18.467 127.152 60.911 1.00 57.14 307 SER C C 1
ATOM 7210 O O . SER C 1 319 ? 17.437 127.823 60.759 1.00 58.72 307 SER C O 1
ATOM 7213 N N . ALA C 1 320 ? 19.270 126.773 59.921 1.00 55.33 308 ALA C N 1
ATOM 7214 C CA . ALA C 1 320 ? 18.937 127.097 58.517 1.00 56.62 308 ALA C CA 1
ATOM 7215 C C . ALA C 1 320 ? 17.545 126.561 58.216 1.00 54.48 308 ALA C C 1
ATOM 7216 O O . ALA C 1 320 ? 16.775 127.233 57.527 1.00 53.96 308 ALA C O 1
ATOM 7218 N N . PHE C 1 321 ? 17.238 125.375 58.725 1.00 56.06 309 PHE C N 1
ATOM 7219 C CA . PHE C 1 321 ? 15.885 124.858 58.545 1.00 54.43 309 PHE C CA 1
ATOM 7220 C C . PHE C 1 321 ? 14.833 125.886 58.962 1.00 54.84 309 PHE C C 1
ATOM 7221 O O . PHE C 1 321 ? 13.966 126.271 58.168 1.00 56.91 309 PHE C O 1
ATOM 7229 N N . ASP C 1 322 ? 14.891 126.337 60.218 1.00 54.45 310 ASP C N 1
ATOM 7230 C CA . ASP C 1 322 ? 13.973 127.376 60.681 1.00 57.10 310 ASP C CA 1
ATOM 7231 C C . ASP C 1 322 ? 14.057 128.640 59.825 1.00 56.18 310 ASP C C 1
ATOM 7232 O O . ASP C 1 322 ? 13.026 129.268 59.537 1.00 58.13 310 ASP C O 1
ATOM 7237 N N . ILE C 1 323 ? 15.276 129.047 59.441 1.00 54.28 311 ILE C N 1
ATOM 7238 C CA . ILE C 1 323 ? 15.443 130.205 58.560 1.00 54.96 311 ILE C CA 1
ATOM 7239 C C . ILE C 1 323 ? 14.670 129.999 57.264 1.00 56.17 311 ILE C C 1
ATOM 7240 O O . ILE C 1 323 ? 14.015 130.920 56.750 1.00 52.47 311 ILE C O 1
ATOM 7245 N N . LEU C 1 324 ? 14.724 128.784 56.715 1.00 55.38 312 LEU C N 1
ATOM 7246 C CA . LEU C 1 324 ? 14.040 128.549 55.452 1.00 55.64 312 LEU C CA 1
ATOM 7247 C C . LEU C 1 324 ? 12.528 128.452 55.654 1.00 53.50 312 LEU C C 1
ATOM 7248 O O . LEU C 1 324 ? 11.757 128.922 54.812 1.00 50.87 312 LEU C O 1
ATOM 7253 N N . VAL C 1 325 ? 12.080 127.882 56.773 1.00 52.61 313 VAL C N 1
ATOM 7254 C CA . VAL C 1 325 ? 10.644 127.799 57.013 1.00 52.98 313 VAL C CA 1
ATOM 7255 C C . VAL C 1 325 ? 10.062 129.193 57.183 1.00 59.27 313 VAL C C 1
ATOM 7256 O O . VAL C 1 325 ? 8.949 129.482 56.716 1.00 59.81 313 VAL C O 1
ATOM 7260 N N . GLU C 1 326 ? 10.816 130.089 57.833 1.00 61.11 314 GLU C N 1
ATOM 7261 C CA . GLU C 1 326 ? 10.354 131.463 58.016 1.00 57.45 314 GLU C CA 1
ATOM 7262 C C . GLU C 1 326 ? 10.360 132.240 56.702 1.00 56.87 314 GLU C C 1
ATOM 7263 O O . GLU C 1 326 ? 9.507 133.112 56.491 1.00 57.13 314 GLU C O 1
ATOM 7269 N N . LEU C 1 327 ? 11.309 131.948 55.809 1.00 56.71 315 LEU C N 1
ATOM 7270 C CA . LEU C 1 327 ? 11.281 132.566 54.488 1.00 54.07 315 LEU C CA 1
ATOM 7271 C C . LEU C 1 327 ? 10.074 132.083 53.691 1.00 54.21 315 LEU C C 1
ATOM 7272 O O . LEU C 1 327 ? 9.446 132.859 52.957 1.00 51.38 315 LEU C O 1
ATOM 7277 N N . GLY C 1 328 ? 9.727 130.803 53.831 1.00 51.94 316 GLY C N 1
ATOM 7278 C CA . GLY C 1 328 ? 8.517 130.315 53.199 1.00 54.26 316 GLY C CA 1
ATOM 7279 C C . GLY C 1 328 ? 7.269 130.952 53.782 1.00 56.17 316 GLY C C 1
ATOM 7280 O O . GLY C 1 328 ? 6.311 131.241 53.055 1.00 52.27 316 GLY C O 1
ATOM 7281 N N . LYS C 1 329 ? 7.271 131.186 55.100 1.00 55.68 317 LYS C N 1
ATOM 7282 C CA . LYS C 1 329 ? 6.123 131.784 55.774 1.00 56.98 317 LYS C CA 1
ATOM 7283 C C . LYS C 1 329 ? 5.904 133.227 55.317 1.00 57.34 317 LYS C C 1
ATOM 7284 O O . LYS C 1 329 ? 4.757 133.677 55.184 1.00 55.63 317 LYS C O 1
ATOM 7290 N N . ARG C 1 330 ? 6.983 133.958 55.039 1.00 54.13 318 ARG C N 1
ATOM 7291 C CA . ARG C 1 330 ? 6.839 135.298 54.484 1.00 52.54 318 ARG C CA 1
ATOM 7292 C C . ARG C 1 330 ? 6.667 135.300 52.971 1.00 54.02 318 ARG C C 1
ATOM 7293 O O . ARG C 1 330 ? 6.765 136.369 52.364 1.00 54.44 318 ARG C O 1
ATOM 7301 N N . ARG C 1 331 ? 6.458 134.140 52.346 1.00 55.09 319 ARG C N 1
ATOM 7302 C CA . ARG C 1 331 ? 6.169 134.057 50.910 1.00 54.76 319 ARG C CA 1
ATOM 7303 C C . ARG C 1 331 ? 7.262 134.721 50.061 1.00 54.94 319 ARG C C 1
ATOM 7304 O O . ARG C 1 331 ? 6.979 135.371 49.047 1.00 53.54 319 ARG C O 1
ATOM 7312 N N . MET C 1 332 ? 8.526 134.559 50.465 1.00 53.39 320 MET C N 1
ATOM 7313 C CA . MET C 1 332 ? 9.606 135.116 49.668 1.00 49.56 320 MET C CA 1
ATOM 7314 C C . MET C 1 332 ? 9.851 134.269 48.433 1.00 48.16 320 MET C C 1
ATOM 7315 O O . MET C 1 332 ? 9.682 133.048 48.441 1.00 49.73 320 MET C O 1
ATOM 7320 N N . ILE C 1 333 ? 10.259 134.938 47.356 1.00 48.86 321 ILE C N 1
ATOM 7321 C CA . ILE C 1 333 ? 10.433 134.263 46.079 1.00 48.20 321 ILE C CA 1
ATOM 7322 C C . ILE C 1 333 ? 11.871 134.378 45.574 1.00 50.26 321 ILE C C 1
ATOM 7323 O O . ILE C 1 333 ? 12.779 134.772 46.320 1.00 47.11 321 ILE C O 1
ATOM 7328 N N . GLY C 1 334 ? 12.086 133.990 44.314 1.00 49.53 322 GLY C N 1
ATOM 7329 C CA . GLY C 1 334 ? 13.428 133.951 43.770 1.00 45.45 322 GLY C CA 1
ATOM 7330 C C . GLY C 1 334 ? 14.034 135.335 43.691 1.00 48.11 322 GLY C C 1
ATOM 7331 O O . GLY C 1 334 ? 13.337 136.336 43.500 1.00 47.13 322 GLY C O 1
ATOM 7332 N N . GLY C 1 335 ? 15.353 135.384 43.876 1.00 47.85 323 GLY C N 1
ATOM 7333 C CA . GLY C 1 335 ? 16.105 136.617 43.813 1.00 45.24 323 GLY C CA 1
ATOM 7334 C C . GLY C 1 335 ? 16.086 137.446 45.071 1.00 47.40 323 GLY C C 1
ATOM 7335 O O . GLY C 1 335 ? 16.693 138.519 45.095 1.00 50.78 323 GLY C O 1
ATOM 7336 N N . GLN C 1 336 ? 15.401 137.001 46.117 1.00 49.61 324 GLN C N 1
ATOM 7337 C CA . GLN C 1 336 ? 15.309 137.768 47.352 1.00 46.51 324 GLN C CA 1
ATOM 7338 C C . GLN C 1 336 ? 16.281 137.255 48.396 1.00 48.74 324 GLN C C 1
ATOM 7339 O O . GLN C 1 336 ? 15.947 137.164 49.582 1.00 46.20 324 GLN C O 1
ATOM 7345 N N . GLU C 1 337 ? 17.507 136.936 47.956 1.00 50.52 325 GLU C N 1
ATOM 7346 C CA . GLU C 1 337 ? 18.552 136.489 48.871 1.00 48.59 325 GLU C CA 1
ATOM 7347 C C . GLU C 1 337 ? 18.777 137.470 50.021 1.00 54.22 325 GLU C C 1
ATOM 7348 O O . GLU C 1 337 ? 19.083 137.044 51.142 1.00 54.33 325 GLU C O 1
ATOM 7354 N N . ASP C 1 338 ? 18.619 138.789 49.772 1.00 53.87 326 ASP C N 1
ATOM 7355 C CA . ASP C 1 338 ? 18.846 139.783 50.827 1.00 52.58 326 ASP C CA 1
ATOM 7356 C C . ASP C 1 338 ? 17.905 139.585 52.008 1.00 51.54 326 ASP C C 1
ATOM 7357 O O . ASP C 1 338 ? 18.269 139.889 53.150 1.00 49.78 326 ASP C O 1
ATOM 7362 N N . MET C 1 339 ? 16.704 139.065 51.767 1.00 52.33 327 MET C N 1
ATOM 7363 C CA . MET C 1 339 ? 15.830 138.764 52.895 1.00 54.73 327 MET C CA 1
ATOM 7364 C C . MET C 1 339 ? 16.277 137.556 53.714 1.00 52.18 327 MET C C 1
ATOM 7365 O O . MET C 1 339 ? 15.793 137.382 54.838 1.00 53.00 327 MET C O 1
ATOM 7370 N N . ILE C 1 340 ? 17.191 136.733 53.206 1.00 51.74 328 ILE C N 1
ATOM 7371 C CA . ILE C 1 340 ? 17.765 135.690 54.046 1.00 50.91 328 ILE C CA 1
ATOM 7372 C C . ILE C 1 340 ? 18.449 136.323 55.254 1.00 54.10 328 ILE C C 1
ATOM 7373 O O . ILE C 1 340 ? 18.335 135.836 56.388 1.00 55.56 328 ILE C O 1
ATOM 7378 N N . VAL C 1 341 ? 19.128 137.452 55.041 1.00 52.29 329 VAL C N 1
ATOM 7379 C CA . VAL C 1 341 ? 19.776 138.154 56.146 1.00 54.50 329 VAL C CA 1
ATOM 7380 C C . VAL C 1 341 ? 18.752 138.897 56.998 1.00 54.70 329 VAL C C 1
ATOM 7381 O O . VAL C 1 341 ? 18.831 138.886 58.236 1.00 53.66 329 VAL C O 1
ATOM 7385 N N . ASP C 1 342 ? 17.787 139.562 56.350 1.00 52.52 330 ASP C N 1
ATOM 7386 C CA . ASP C 1 342 ? 16.656 140.154 57.062 1.00 54.67 330 ASP C CA 1
ATOM 7387 C C . ASP C 1 342 ? 16.044 139.172 58.053 1.00 57.04 330 ASP C C 1
ATOM 7388 O O . ASP C 1 342 ? 15.878 139.487 59.238 1.00 57.77 330 ASP C O 1
ATOM 7393 N N . VAL C 1 343 ? 15.703 137.969 57.576 1.00 53.66 331 VAL C N 1
ATOM 7394 C CA . VAL C 1 343 ? 15.089 136.957 58.427 1.00 54.54 331 VAL C CA 1
ATOM 7395 C C . VAL C 1 343 ? 16.062 136.485 59.500 1.00 56.38 331 VAL C C 1
ATOM 7396 O O . VAL C 1 343 ? 15.688 136.334 60.668 1.00 57.36 331 VAL C O 1
ATOM 7400 N N . ALA C 1 344 ? 17.319 136.241 59.135 1.00 55.80 332 ALA C N 1
ATOM 7401 C CA . ALA C 1 344 ? 18.296 135.882 60.156 1.00 58.08 332 ALA C CA 1
ATOM 7402 C C . ALA C 1 344 ? 18.401 136.979 61.221 1.00 60.82 332 ALA C C 1
ATOM 7403 O O . ALA C 1 344 ? 18.366 136.695 62.426 1.00 61.56 332 ALA C O 1
ATOM 7405 N N . LEU C 1 345 ? 18.491 138.245 60.799 1.00 55.29 333 LEU C N 1
ATOM 7406 C CA . LEU C 1 345 ? 18.605 139.331 61.773 1.00 61.42 333 LEU C CA 1
ATOM 7407 C C . LEU C 1 345 ? 17.396 139.384 62.709 1.00 62.97 333 LEU C C 1
ATOM 7408 O O . LEU C 1 345 ? 17.552 139.590 63.920 1.00 64.88 333 LEU C O 1
ATOM 7413 N N . ASP C 1 346 ? 16.184 139.199 62.171 1.00 61.08 334 ASP C N 1
ATOM 7414 C CA . ASP C 1 346 ? 14.985 139.225 63.010 1.00 61.99 334 ASP C CA 1
ATOM 7415 C C . ASP C 1 346 ? 14.984 138.101 64.042 1.00 62.98 334 ASP C C 1
ATOM 7416 O O . ASP C 1 346 ? 14.635 138.326 65.207 1.00 65.56 334 ASP C O 1
ATOM 7421 N N . MET C 1 347 ? 15.349 136.877 63.630 1.00 63.94 335 MET C N 1
ATOM 7422 C CA . MET C 1 347 ? 15.364 135.745 64.556 1.00 63.51 335 MET C CA 1
ATOM 7423 C C . MET C 1 347 ? 16.385 135.950 65.669 1.00 68.97 335 MET C C 1
ATOM 7424 O O . MET C 1 347 ? 16.120 135.619 66.833 1.00 73.37 335 MET C O 1
ATOM 7429 N N . ALA C 1 348 ? 17.553 136.508 65.332 1.00 67.91 336 ALA C N 1
ATOM 7430 C CA . ALA C 1 348 ? 18.587 136.754 66.332 1.00 70.77 336 ALA C CA 1
ATOM 7431 C C . ALA C 1 348 ? 18.145 137.775 67.375 1.00 75.57 336 ALA C C 1
ATOM 7432 O O . ALA C 1 348 ? 18.639 137.744 68.511 1.00 80.11 336 ALA C O 1
ATOM 7434 N N . LYS C 1 349 ? 17.244 138.693 67.004 1.00 74.97 337 LYS C N 1
ATOM 7435 C CA . LYS C 1 349 ? 16.668 139.615 67.979 1.00 74.38 337 LYS C CA 1
ATOM 7436 C C . LYS C 1 349 ? 15.875 138.849 69.028 1.00 78.81 337 LYS C C 1
ATOM 7437 O O . LYS C 1 349 ? 16.220 138.858 70.216 1.00 83.91 337 LYS C O 1
ATOM 7443 N N . GLY C 1 350 ? 14.817 138.161 68.599 1.00 78.27 338 GLY C N 1
ATOM 7444 C CA . GLY C 1 350 ? 14.019 137.332 69.484 1.00 79.69 338 GLY C CA 1
ATOM 7445 C C . GLY C 1 350 ? 14.441 135.877 69.521 1.00 82.82 338 GLY C C 1
ATOM 7446 O O . GLY C 1 350 ? 14.703 135.322 70.590 1.00 89.74 338 GLY C O 1
ATOM 7447 N N . ASN D 2 2 ? 2.762 186.397 64.357 1.00 77.83 -1 ASN D N 1
ATOM 7448 C CA . ASN D 2 2 ? 2.306 186.557 62.978 1.00 77.10 -1 ASN D CA 1
ATOM 7449 C C . ASN D 2 2 ? 2.501 185.288 62.119 1.00 77.54 -1 ASN D C 1
ATOM 7450 O O . ASN D 2 2 ? 3.568 184.638 62.132 1.00 70.03 -1 ASN D O 1
ATOM 7455 N N . TRP D 2 3 ? 1.440 184.957 61.371 1.00 75.28 0 TRP D N 1
ATOM 7456 C CA . TRP D 2 3 ? 1.320 183.719 60.612 1.00 68.39 0 TRP D CA 1
ATOM 7457 C C . TRP D 2 3 ? 1.942 183.899 59.227 1.00 69.72 0 TRP D C 1
ATOM 7458 O O . TRP D 2 3 ? 2.622 184.890 58.960 1.00 77.01 0 TRP D O 1
ATOM 7469 N N . MET D 2 4 ? 1.699 182.945 58.326 1.00 68.35 1 MET D N 1
ATOM 7470 C CA . MET D 2 4 ? 2.253 182.957 56.979 1.00 65.32 1 MET D CA 1
ATOM 7471 C C . MET D 2 4 ? 1.604 184.015 56.105 1.00 64.91 1 MET D C 1
ATOM 7472 O O . MET D 2 4 ? 0.514 184.519 56.384 1.00 67.48 1 MET D O 1
ATOM 7477 N N . SER D 2 5 ? 2.274 184.311 55.002 1.00 68.68 2 SER D N 1
ATOM 7478 C CA . SER D 2 5 ? 1.681 185.022 53.881 1.00 70.39 2 SER D CA 1
ATOM 7479 C C . SER D 2 5 ? 1.611 184.065 52.708 1.00 68.01 2 SER D C 1
ATOM 7480 O O . SER D 2 5 ? 2.532 183.280 52.485 1.00 66.73 2 SER D O 1
ATOM 7483 N N . ASP D 2 6 ? 0.523 184.128 51.956 1.00 68.69 3 ASP D N 1
ATOM 7484 C CA . ASP D 2 6 ? 0.397 183.200 50.842 1.00 67.03 3 ASP D CA 1
ATOM 7485 C C . ASP D 2 6 ? 1.336 183.597 49.701 1.00 65.02 3 ASP D C 1
ATOM 7486 O O . ASP D 2 6 ? 0.966 184.351 48.796 1.00 65.23 3 ASP D O 1
ATOM 7491 N N . ASP D 2 7 ? 2.566 183.098 49.740 1.00 67.64 4 ASP D N 1
ATOM 7492 C CA . ASP D 2 7 ? 3.510 183.264 48.639 1.00 72.91 4 ASP D CA 1
ATOM 7493 C C . ASP D 2 7 ? 3.560 182.034 47.738 1.00 71.49 4 ASP D C 1
ATOM 7494 O O . ASP D 2 7 ? 4.600 181.758 47.127 1.00 72.73 4 ASP D O 1
ATOM 7499 N N . ARG D 2 8 ? 2.467 181.281 47.648 1.00 64.00 5 ARG D N 1
ATOM 7500 C CA . ARG D 2 8 ? 2.559 179.948 47.075 1.00 56.92 5 ARG D CA 1
ATOM 7501 C C . ARG D 2 8 ? 2.851 180.027 45.586 1.00 56.10 5 ARG D C 1
ATOM 7502 O O . ARG D 2 8 ? 2.342 180.903 44.884 1.00 57.04 5 ARG D O 1
ATOM 7510 N N . LEU D 2 9 ? 3.689 179.107 45.113 1.00 56.42 6 LEU D N 1
ATOM 7511 C CA . LEU D 2 9 ? 3.948 178.956 43.690 1.00 54.67 6 LEU D CA 1
ATOM 7512 C C . LEU D 2 9 ? 2.876 178.069 43.077 1.00 51.27 6 LEU D C 1
ATOM 7513 O O . LEU D 2 9 ? 2.586 176.981 43.588 1.00 50.40 6 LEU D O 1
ATOM 7518 N N . SER D 2 10 ? 2.292 178.540 41.987 1.00 48.20 7 SER D N 1
ATOM 7519 C CA . SER D 2 10 ? 1.334 177.757 41.238 1.00 49.91 7 SER D CA 1
ATOM 7520 C C . SER D 2 10 ? 2.085 176.727 40.399 1.00 53.23 7 SER D C 1
ATOM 7521 O O . SER D 2 10 ? 3.002 177.076 39.645 1.00 52.23 7 SER D O 1
ATOM 7524 N N . VAL D 2 11 ? 1.708 175.458 40.541 1.00 50.93 8 VAL D N 1
ATOM 7525 C CA . VAL D 2 11 ? 2.361 174.374 39.826 1.00 49.79 8 VAL D CA 1
ATOM 7526 C C . VAL D 2 11 ? 1.338 173.636 38.980 1.00 54.23 8 VAL D C 1
ATOM 7527 O O . VAL D 2 11 ? 0.130 173.663 39.236 1.00 54.50 8 VAL D O 1
ATOM 7531 N N . ALA D 2 12 ? 1.852 172.964 37.959 1.00 51.43 9 ALA D N 1
ATOM 7532 C CA . ALA D 2 12 ? 1.059 172.170 37.042 1.00 50.26 9 ALA D CA 1
ATOM 7533 C C . ALA D 2 12 ? 1.485 170.720 37.185 1.00 53.28 9 ALA D C 1
ATOM 7534 O O . ALA D 2 12 ? 2.684 170.425 37.247 1.00 51.92 9 ALA D O 1
ATOM 7536 N N . ILE D 2 13 ? 0.516 169.815 37.244 1.00 55.67 10 ILE D N 1
ATOM 7537 C CA . ILE D 2 13 ? 0.789 168.385 37.346 1.00 52.75 10 ILE D CA 1
ATOM 7538 C C . ILE D 2 13 ? 0.327 167.736 36.052 1.00 56.31 10 ILE D C 1
ATOM 7539 O O . ILE D 2 13 ? -0.833 167.887 35.656 1.00 59.88 10 ILE D O 1
ATOM 7544 N N . ILE D 2 14 ? 1.224 167.038 35.372 1.00 56.86 11 ILE D N 1
ATOM 7545 C CA . ILE D 2 14 ? 0.926 166.459 34.066 1.00 58.71 11 ILE D CA 1
ATOM 7546 C C . ILE D 2 14 ? 0.875 164.950 34.226 1.00 61.87 11 ILE D C 1
ATOM 7547 O O . ILE D 2 14 ? 1.884 164.318 34.563 1.00 63.79 11 ILE D O 1
ATOM 7552 N N . GLY D 2 15 ? -0.298 164.374 33.982 1.00 61.52 12 GLY D N 1
ATOM 7553 C CA . GLY D 2 15 ? -0.530 162.963 34.277 1.00 65.84 12 GLY D CA 1
ATOM 7554 C C . GLY D 2 15 ? -1.638 162.888 35.315 1.00 68.07 12 GLY D C 1
ATOM 7555 O O . GLY D 2 15 ? -1.617 163.577 36.334 1.00 67.04 12 GLY D O 1
ATOM 7556 N N . SER D 2 16 ? -2.632 162.041 35.041 1.00 67.69 13 SER D N 1
ATOM 7557 C CA . SER D 2 16 ? -3.854 162.018 35.839 1.00 70.41 13 SER D CA 1
ATOM 7558 C C . SER D 2 16 ? -4.034 160.725 36.621 1.00 68.89 13 SER D C 1
ATOM 7559 O O . SER D 2 16 ? -5.097 160.525 37.219 1.00 72.51 13 SER D O 1
ATOM 7562 N N . GLY D 2 17 ? -3.021 159.868 36.657 1.00 68.59 14 GLY D N 1
ATOM 7563 C CA . GLY D 2 17 ? -3.107 158.563 37.279 1.00 66.09 14 GLY D CA 1
ATOM 7564 C C . GLY D 2 17 ? -2.658 158.577 38.721 1.00 65.79 14 GLY D C 1
ATOM 7565 O O . GLY D 2 17 ? -2.839 159.563 39.440 1.00 63.80 14 GLY D O 1
ATOM 7566 N N . ASN D 2 18 ? -2.063 157.457 39.146 1.00 66.07 15 ASN D N 1
ATOM 7567 C CA . ASN D 2 18 ? -1.595 157.307 40.522 1.00 64.99 15 ASN D CA 1
ATOM 7568 C C . ASN D 2 18 ? -0.713 158.470 40.943 1.00 60.25 15 ASN D C 1
ATOM 7569 O O . ASN D 2 18 ? -0.998 159.173 41.919 1.00 58.72 15 ASN D O 1
ATOM 7574 N N . ILE D 2 19 ? 0.385 158.662 40.214 1.00 59.05 16 ILE D N 1
ATOM 7575 C CA . ILE D 2 19 ? 1.423 159.598 40.634 1.00 60.48 16 ILE D CA 1
ATOM 7576 C C . ILE D 2 19 ? 0.866 161.017 40.698 1.00 57.60 16 ILE D C 1
ATOM 7577 O O . ILE D 2 19 ? 0.881 161.659 41.752 1.00 53.72 16 ILE D O 1
ATOM 7582 N N . GLY D 2 20 ? 0.325 161.503 39.577 1.00 57.45 17 GLY D N 1
ATOM 7583 C CA . GLY D 2 20 ? -0.151 162.877 39.518 1.00 57.20 17 GLY D CA 1
ATOM 7584 C C . GLY D 2 20 ? -1.206 163.196 40.561 1.00 57.58 17 GLY D C 1
ATOM 7585 O O . GLY D 2 20 ? -1.223 164.295 41.123 1.00 58.01 17 GLY D O 1
ATOM 7586 N N . THR D 2 21 ? -2.095 162.239 40.841 1.00 59.00 18 THR D N 1
ATOM 7587 C CA . THR D 2 21 ? -3.111 162.452 41.866 1.00 58.01 18 THR D CA 1
ATOM 7588 C C . THR D 2 21 ? -2.490 162.481 43.255 1.00 56.85 18 THR D C 1
ATOM 7589 O O . THR D 2 21 ? -2.865 163.313 44.093 1.00 54.45 18 THR D O 1
ATOM 7593 N N . ASP D 2 22 ? -1.542 161.578 43.520 1.00 56.61 19 ASP D N 1
ATOM 7594 C CA . ASP D 2 22 ? -0.923 161.553 44.839 1.00 56.86 19 ASP D CA 1
ATOM 7595 C C . ASP D 2 22 ? -0.090 162.804 45.067 1.00 53.22 19 ASP D C 1
ATOM 7596 O O . ASP D 2 22 ? -0.035 163.332 46.183 1.00 51.63 19 ASP D O 1
ATOM 7601 N N . LEU D 2 23 ? 0.553 163.302 44.018 1.00 54.28 20 LEU D N 1
ATOM 7602 C CA . LEU D 2 23 ? 1.282 164.556 44.142 1.00 53.39 20 LEU D CA 1
ATOM 7603 C C . LEU D 2 23 ? 0.327 165.722 44.373 1.00 51.98 20 LEU D C 1
ATOM 7604 O O . LEU D 2 23 ? 0.644 166.660 45.121 1.00 45.11 20 LEU D O 1
ATOM 7609 N N . MET D 2 24 ? -0.855 165.661 43.752 1.00 51.77 21 MET D N 1
ATOM 7610 C CA . MET D 2 24 ? -1.879 166.677 43.962 1.00 52.01 21 MET D CA 1
ATOM 7611 C C . MET D 2 24 ? -2.341 166.701 45.409 1.00 50.01 21 MET D C 1
ATOM 7612 O O . MET D 2 24 ? -2.303 167.745 46.069 1.00 47.59 21 MET D O 1
ATOM 7617 N N . ILE D 2 25 ? -2.793 165.551 45.914 1.00 49.49 22 ILE D N 1
ATOM 7618 C CA . ILE D 2 25 ? -3.264 165.487 47.294 1.00 51.21 22 ILE D CA 1
ATOM 7619 C C . ILE D 2 25 ? -2.146 165.865 48.252 1.00 50.42 22 ILE D C 1
ATOM 7620 O O . ILE D 2 25 ? -2.372 166.516 49.273 1.00 51.53 22 ILE D O 1
ATOM 7625 N N . LYS D 2 26 ? -0.924 165.464 47.942 1.00 49.22 23 LYS D N 1
ATOM 7626 C CA . LYS D 2 26 ? 0.155 165.702 48.885 1.00 51.85 23 LYS D CA 1
ATOM 7627 C C . LYS D 2 26 ? 0.463 167.187 48.979 1.00 49.54 23 LYS D C 1
ATOM 7628 O O . LYS D 2 26 ? 0.714 167.705 50.074 1.00 49.12 23 LYS D O 1
ATOM 7634 N N . ILE D 2 27 ? 0.389 167.903 47.866 1.00 47.72 24 ILE D N 1
ATOM 7635 C CA . ILE D 2 27 ? 0.756 169.348 47.888 1.00 49.59 24 ILE D CA 1
ATOM 7636 C C . ILE D 2 27 ? -0.331 170.117 48.651 1.00 49.89 24 ILE D C 1
ATOM 7637 O O . ILE D 2 27 ? 0.012 170.938 49.509 1.00 49.00 24 ILE D O 1
ATOM 7642 N N . MET D 2 28 ? -1.592 169.815 48.377 1.00 49.71 25 MET D N 1
ATOM 7643 C CA . MET D 2 28 ? -2.721 170.549 48.995 1.00 49.36 25 MET D CA 1
ATOM 7644 C C . MET D 2 28 ? -2.782 170.306 50.511 1.00 50.96 25 MET D C 1
ATOM 7645 O O . MET D 2 28 ? -3.277 171.189 51.218 1.00 53.98 25 MET D O 1
ATOM 7650 N N . ARG D 2 29 ? -2.269 169.175 50.989 1.00 51.69 26 ARG D N 1
ATOM 7651 C CA . ARG D 2 29 ? -2.355 168.844 52.429 1.00 48.26 26 ARG D CA 1
ATOM 7652 C C . ARG D 2 29 ? -1.057 169.183 53.155 1.00 50.81 26 ARG D C 1
ATOM 7653 O O . ARG D 2 29 ? -1.096 169.264 54.387 1.00 57.29 26 ARG D O 1
ATOM 7661 N N . ASN D 2 30 ? 0.036 169.422 52.439 1.00 48.60 27 ASN D N 1
ATOM 7662 C CA . ASN D 2 30 ? 1.331 169.580 53.153 1.00 54.10 27 ASN D CA 1
ATOM 7663 C C . ASN D 2 30 ? 2.158 170.799 52.729 1.00 53.67 27 ASN D C 1
ATOM 7664 O O . ASN D 2 30 ? 3.145 171.075 53.424 1.00 54.35 27 ASN D O 1
ATOM 7669 N N . SER D 2 31 ? 1.806 171.500 51.656 1.00 49.66 28 SER D N 1
ATOM 7670 C CA . SER D 2 31 ? 2.657 172.590 51.209 1.00 53.29 28 SER D CA 1
ATOM 7671 C C . SER D 2 31 ? 2.156 173.931 51.747 1.00 55.89 28 SER D C 1
ATOM 7672 O O . SER D 2 31 ? 0.955 174.227 51.681 1.00 53.33 28 SER D O 1
ATOM 7675 N N . LYS D 2 32 ? 3.081 174.708 52.328 1.00 52.99 29 LYS D N 1
ATOM 7676 C CA . LYS D 2 32 ? 2.932 176.144 52.499 1.00 53.56 29 LYS D CA 1
ATOM 7677 C C . LYS D 2 32 ? 3.422 176.915 51.288 1.00 55.53 29 LYS D C 1
ATOM 7678 O O . LYS D 2 32 ? 3.155 178.117 51.193 1.00 54.56 29 LYS D O 1
ATOM 7684 N N . LEU D 2 33 ? 4.168 176.271 50.388 1.00 52.47 30 LEU D N 1
ATOM 7685 C CA . LEU D 2 33 ? 4.879 176.986 49.340 1.00 52.23 30 LEU D CA 1
ATOM 7686 C C . LEU D 2 33 ? 4.358 176.714 47.937 1.00 53.79 30 LEU D C 1
ATOM 7687 O O . LEU D 2 33 ? 4.808 177.380 46.993 1.00 54.96 30 LEU D O 1
ATOM 7692 N N . LEU D 2 34 ? 3.459 175.749 47.757 1.00 51.31 31 LEU D N 1
ATOM 7693 C CA . LEU D 2 34 ? 3.006 175.378 46.426 1.00 49.50 31 LEU D CA 1
ATOM 7694 C C . LEU D 2 34 ? 1.488 175.290 46.395 1.00 50.79 31 LEU D C 1
ATOM 7695 O O . LEU D 2 34 ? 0.857 174.810 47.346 1.00 52.60 31 LEU D O 1
ATOM 7700 N N . LYS D 2 35 ? 0.908 175.740 45.289 1.00 48.92 32 LYS D N 1
ATOM 7701 C CA . LYS D 2 35 ? -0.510 175.584 45.011 1.00 50.56 32 LYS D CA 1
ATOM 7702 C C . LYS D 2 35 ? -0.649 174.832 43.700 1.00 52.07 32 LYS D C 1
ATOM 7703 O O . LYS D 2 35 ? -0.015 175.200 42.707 1.00 54.03 32 LYS D O 1
ATOM 7709 N N . VAL D 2 36 ? -1.455 173.774 43.686 1.00 48.90 33 VAL D N 1
ATOM 7710 C CA . VAL D 2 36 ? -1.715 173.127 42.405 1.00 52.77 33 VAL D CA 1
ATOM 7711 C C . VAL D 2 36 ? -2.573 174.077 41.575 1.00 56.11 33 VAL D C 1
ATOM 7712 O O . VAL D 2 36 ? -3.738 174.325 41.898 1.00 56.81 33 VAL D O 1
ATOM 7716 N N . GLY D 2 37 ? -1.992 174.626 40.512 1.00 59.46 34 GLY D N 1
ATOM 7717 C CA . GLY D 2 37 ? -2.696 175.590 39.686 1.00 59.74 34 GLY D CA 1
ATOM 7718 C C . GLY D 2 37 ? -3.523 174.955 38.591 1.00 61.45 34 GLY D C 1
ATOM 7719 O O . GLY D 2 37 ? -4.472 175.567 38.086 1.00 62.29 34 GLY D O 1
ATOM 7720 N N . ALA D 2 38 ? -3.171 173.725 38.222 1.00 58.01 35 ALA D N 1
ATOM 7721 C CA . ALA D 2 38 ? -3.798 173.042 37.102 1.00 58.93 35 ALA D CA 1
ATOM 7722 C C . ALA D 2 38 ? -3.292 171.613 37.048 1.00 60.91 35 ALA D C 1
ATOM 7723 O O . ALA D 2 38 ? -2.180 171.314 37.494 1.00 60.17 35 ALA D O 1
ATOM 7725 N N . MET D 2 39 ? -4.154 170.755 36.501 1.00 64.18 36 MET D N 1
ATOM 7726 C CA . MET D 2 39 ? -3.818 169.330 36.300 1.00 61.96 36 MET D CA 1
ATOM 7727 C C . MET D 2 39 ? -4.066 169.068 34.815 1.00 63.98 36 MET D C 1
ATOM 7728 O O . MET D 2 39 ? -4.993 169.681 34.267 1.00 64.83 36 MET D O 1
ATOM 7733 N N . VAL D 2 40 ? -3.309 168.171 34.202 1.00 65.39 37 VAL D N 1
ATOM 7734 C CA . VAL D 2 40 ? -3.324 167.967 32.764 1.00 64.96 37 VAL D CA 1
ATOM 7735 C C . VAL D 2 40 ? -3.487 166.480 32.505 1.00 67.23 37 VAL D C 1
ATOM 7736 O O . VAL D 2 40 ? -2.648 165.678 32.933 1.00 64.17 37 VAL D O 1
ATOM 7740 N N . GLY D 2 41 ? -4.566 166.112 31.811 1.00 71.49 38 GLY D N 1
ATOM 7741 C CA . GLY D 2 41 ? -4.797 164.749 31.392 1.00 74.69 38 GLY D CA 1
ATOM 7742 C C . GLY D 2 41 ? -4.926 164.630 29.881 1.00 76.34 38 GLY D C 1
ATOM 7743 O O . GLY D 2 41 ? -4.740 165.591 29.132 1.00 76.52 38 GLY D O 1
ATOM 7744 N N . ILE D 2 42 ? -5.249 163.411 29.448 1.00 80.79 39 ILE D N 1
ATOM 7745 C CA . ILE D 2 42 ? -5.510 163.100 28.050 1.00 81.57 39 ILE D CA 1
ATOM 7746 C C . ILE D 2 42 ? -6.903 162.521 27.848 1.00 82.28 39 ILE D C 1
ATOM 7747 O O . ILE D 2 42 ? -7.255 162.139 26.731 1.00 84.38 39 ILE D O 1
ATOM 7752 N N . ASP D 2 43 ? -7.702 162.448 28.915 1.00 85.73 40 ASP D N 1
ATOM 7753 C CA . ASP D 2 43 ? -8.983 161.753 28.947 1.00 85.68 40 ASP D CA 1
ATOM 7754 C C . ASP D 2 43 ? -9.944 162.504 29.864 1.00 88.45 40 ASP D C 1
ATOM 7755 O O . ASP D 2 43 ? -9.722 162.535 31.081 1.00 89.14 40 ASP D O 1
ATOM 7760 N N . PRO D 2 44 ? -11.021 163.107 29.340 1.00 90.66 41 PRO D N 1
ATOM 7761 C CA . PRO D 2 44 ? -11.951 163.841 30.217 1.00 89.05 41 PRO D CA 1
ATOM 7762 C C . PRO D 2 44 ? -12.741 162.943 31.145 1.00 94.76 41 PRO D C 1
ATOM 7763 O O . PRO D 2 44 ? -13.468 163.465 32.000 1.00 95.78 41 PRO D O 1
ATOM 7767 N N . LYS D 2 45 ? -12.625 161.619 31.002 1.00 102.03 42 LYS D N 1
ATOM 7768 C CA . LYS D 2 45 ? -13.254 160.674 31.915 1.00 104.17 42 LYS D CA 1
ATOM 7769 C C . LYS D 2 45 ? -12.405 160.379 33.147 1.00 102.51 42 LYS D C 1
ATOM 7770 O O . LYS D 2 45 ? -12.929 159.829 34.124 1.00 109.25 42 LYS D O 1
ATOM 7772 N N . SER D 2 46 ? -11.122 160.738 33.123 1.00 96.53 43 SER D N 1
ATOM 7773 C CA . SER D 2 46 ? -10.204 160.452 34.221 1.00 96.34 43 SER D CA 1
ATOM 7774 C C . SER D 2 46 ? -10.766 160.924 35.554 1.00 92.78 43 SER D C 1
ATOM 7775 O O . SER D 2 46 ? -11.217 162.065 35.687 1.00 91.66 43 SER D O 1
ATOM 7778 N N . ASP D 2 47 ? -10.728 160.035 36.547 1.00 90.58 44 ASP D N 1
ATOM 7779 C CA . ASP D 2 47 ? -11.178 160.415 37.881 1.00 92.38 44 ASP D CA 1
ATOM 7780 C C . ASP D 2 47 ? -10.263 161.451 38.503 1.00 90.57 44 ASP D C 1
ATOM 7781 O O . ASP D 2 47 ? -10.747 162.349 39.197 1.00 88.14 44 ASP D O 1
ATOM 7786 N N . GLY D 2 48 ? -8.951 161.340 38.261 1.00 92.75 45 GLY D N 1
ATOM 7787 C CA . GLY D 2 48 ? -8.028 162.369 38.712 1.00 85.89 45 GLY D CA 1
ATOM 7788 C C . GLY D 2 48 ? -8.490 163.753 38.315 1.00 88.72 45 GLY D C 1
ATOM 7789 O O . GLY D 2 48 ? -8.502 164.679 39.133 1.00 86.55 45 GLY D O 1
ATOM 7790 N N . LEU D 2 49 ? -8.911 163.904 37.056 1.00 96.68 46 LEU D N 1
ATOM 7791 C CA . LEU D 2 49 ? -9.476 165.174 36.611 1.00 99.61 46 LEU D CA 1
ATOM 7792 C C . LEU D 2 49 ? -10.751 165.517 37.376 1.00 98.40 46 LEU D C 1
ATOM 7793 O O . LEU D 2 49 ? -10.964 166.677 37.749 1.00 96.78 46 LEU D O 1
ATOM 7798 N N . ALA D 2 50 ? -11.612 164.523 37.623 1.00 95.61 47 ALA D N 1
ATOM 7799 C CA . ALA D 2 50 ? -12.786 164.766 38.456 1.00 89.07 47 ALA D CA 1
ATOM 7800 C C . ALA D 2 50 ? -12.385 165.229 39.854 1.00 88.51 47 ALA D C 1
ATOM 7801 O O . ALA D 2 50 ? -12.940 166.206 40.371 1.00 83.76 47 ALA D O 1
ATOM 7803 N N . ARG D 2 51 ? -11.407 164.551 40.471 1.00 85.07 48 ARG D N 1
ATOM 7804 C CA . ARG D 2 51 ? -10.915 164.943 41.793 1.00 83.39 48 ARG D CA 1
ATOM 7805 C C . ARG D 2 51 ? -10.475 166.399 41.803 1.00 79.78 48 ARG D C 1
ATOM 7806 O O . ARG D 2 51 ? -10.985 167.212 42.580 1.00 78.60 48 ARG D O 1
ATOM 7814 N N . ALA D 2 52 ? -9.537 166.745 40.919 1.00 77.01 49 ALA D N 1
ATOM 7815 C CA . ALA D 2 52 ? -9.021 168.111 40.864 1.00 78.08 49 ALA D CA 1
ATOM 7816 C C . ALA D 2 52 ? -10.152 169.136 40.787 1.00 77.48 49 ALA D C 1
ATOM 7817 O O . ALA D 2 52 ? -10.143 170.142 41.510 1.00 75.77 49 ALA D O 1
ATOM 7819 N N . GLN D 2 53 ? -11.146 168.886 39.924 1.00 79.73 50 GLN D N 1
ATOM 7820 C CA . GLN D 2 53 ? -12.298 169.782 39.832 1.00 79.31 50 GLN D CA 1
ATOM 7821 C C . GLN D 2 53 ? -13.039 169.849 41.161 1.00 76.59 50 GLN D C 1
ATOM 7822 O O . GLN D 2 53 ? -13.412 170.933 41.621 1.00 75.96 50 GLN D O 1
ATOM 7828 N N . ARG D 2 54 ? -13.259 168.697 41.797 1.00 77.30 51 ARG D N 1
ATOM 7829 C CA . ARG D 2 54 ? -13.799 168.712 43.151 1.00 78.32 51 ARG D CA 1
ATOM 7830 C C . ARG D 2 54 ? -12.960 169.610 44.057 1.00 76.99 51 ARG D C 1
ATOM 7831 O O . ARG D 2 54 ? -13.495 170.482 44.752 1.00 75.87 51 ARG D O 1
ATOM 7839 N N . LEU D 2 55 ? -11.638 169.439 44.043 1.00 76.30 52 LEU D N 1
ATOM 7840 C CA . LEU D 2 55 ? -10.832 170.238 44.956 1.00 73.76 52 LEU D CA 1
ATOM 7841 C C . LEU D 2 55 ? -10.528 171.627 44.422 1.00 70.74 52 LEU D C 1
ATOM 7842 O O . LEU D 2 55 ? -9.704 172.327 45.011 1.00 71.62 52 LEU D O 1
ATOM 7847 N N . GLY D 2 56 ? -11.187 172.048 43.347 1.00 72.83 53 GLY D N 1
ATOM 7848 C CA . GLY D 2 56 ? -11.086 173.422 42.899 1.00 68.49 53 GLY D CA 1
ATOM 7849 C C . GLY D 2 56 ? -9.905 173.714 42.006 1.00 69.38 53 GLY D C 1
ATOM 7850 O O . GLY D 2 56 ? -9.457 174.867 41.943 1.00 69.10 53 GLY D O 1
ATOM 7851 N N . VAL D 2 57 ? -9.399 172.707 41.303 1.00 70.17 54 VAL D N 1
ATOM 7852 C CA . VAL D 2 57 ? -8.181 172.790 40.499 1.00 68.83 54 VAL D CA 1
ATOM 7853 C C . VAL D 2 57 ? -8.578 172.790 39.025 1.00 66.34 54 VAL D C 1
ATOM 7854 O O . VAL D 2 57 ? -9.209 171.830 38.560 1.00 68.60 54 VAL D O 1
ATOM 7858 N N . PRO D 2 58 ? -8.248 173.836 38.265 1.00 64.03 55 PRO D N 1
ATOM 7859 C CA . PRO D 2 58 ? -8.503 173.819 36.817 1.00 64.47 55 PRO D CA 1
ATOM 7860 C C . PRO D 2 58 ? -7.894 172.589 36.147 1.00 66.86 55 PRO D C 1
ATOM 7861 O O . PRO D 2 58 ? -6.782 172.162 36.475 1.00 67.89 55 PRO D O 1
ATOM 7865 N N . THR D 2 59 ? -8.625 172.009 35.197 1.00 66.62 56 THR D N 1
ATOM 7866 C CA . THR D 2 59 ? -8.135 170.844 34.473 1.00 71.03 56 THR D CA 1
ATOM 7867 C C . THR D 2 59 ? -8.189 171.069 32.959 1.00 72.73 56 THR D C 1
ATOM 7868 O O . THR D 2 59 ? -8.829 171.998 32.456 1.00 68.85 56 THR D O 1
ATOM 7872 N N . THR D 2 60 ? -7.470 170.208 32.238 1.00 71.15 57 THR D N 1
ATOM 7873 C CA . THR D 2 60 ? -7.613 170.047 30.798 1.00 73.36 57 THR D CA 1
ATOM 7874 C C . THR D 2 60 ? -7.344 168.585 30.471 1.00 74.80 57 THR D C 1
ATOM 7875 O O . THR D 2 60 ? -6.529 167.933 31.133 1.00 73.62 57 THR D O 1
ATOM 7879 N N . ALA D 2 61 ? -8.061 168.064 29.476 1.00 77.32 58 ALA D N 1
ATOM 7880 C CA . ALA D 2 61 ? -7.822 166.721 28.972 1.00 77.72 58 ALA D CA 1
ATOM 7881 C C . ALA D 2 61 ? -7.219 166.747 27.584 1.00 78.11 58 ALA D C 1
ATOM 7882 O O . ALA D 2 61 ? -7.220 165.718 26.899 1.00 77.10 58 ALA D O 1
ATOM 7884 N N . GLU D 2 62 ? -6.714 167.906 27.156 1.00 78.41 59 GLU D N 1
ATOM 7885 C CA . GLU D 2 62 ? -6.127 168.088 25.837 1.00 77.08 59 GLU D CA 1
ATOM 7886 C C . GLU D 2 62 ? -4.601 168.074 25.878 1.00 77.42 59 GLU D C 1
ATOM 7887 O O . GLU D 2 62 ? -3.954 168.651 24.996 1.00 83.18 59 GLU D O 1
ATOM 7893 N N . GLY D 2 63 ? -4.011 167.416 26.882 1.00 74.97 60 GLY D N 1
ATOM 7894 C CA . GLY D 2 63 ? -2.566 167.327 26.994 1.00 73.48 60 GLY D CA 1
ATOM 7895 C C . GLY D 2 63 ? -1.914 168.689 27.204 1.00 71.13 60 GLY D C 1
ATOM 7896 O O . GLY D 2 63 ? -2.560 169.722 27.361 1.00 70.50 60 GLY D O 1
ATOM 7897 N N . VAL D 2 64 ? -0.580 168.656 27.191 1.00 67.81 61 VAL D N 1
ATOM 7898 C CA . VAL D 2 64 ? 0.209 169.859 27.455 1.00 69.36 61 VAL D CA 1
ATOM 7899 C C . VAL D 2 64 ? -0.178 170.973 26.491 1.00 69.45 61 VAL D C 1
ATOM 7900 O O . VAL D 2 64 ? -0.159 172.159 26.853 1.00 67.99 61 VAL D O 1
ATOM 7904 N N . ASP D 2 65 ? -0.560 170.614 25.263 1.00 68.18 62 ASP D N 1
ATOM 7905 C CA . ASP D 2 65 ? -1.112 171.602 24.344 1.00 69.20 62 ASP D CA 1
ATOM 7906 C C . ASP D 2 65 ? -2.317 172.311 24.959 1.00 69.10 62 ASP D C 1
ATOM 7907 O O . ASP D 2 65 ? -2.361 173.545 25.018 1.00 67.76 62 ASP D O 1
ATOM 7912 N N . GLY D 2 66 ? -3.294 171.547 25.451 1.00 70.66 63 GLY D N 1
ATOM 7913 C CA . GLY D 2 66 ? -4.437 172.156 26.112 1.00 71.35 63 GLY D CA 1
ATOM 7914 C C . GLY D 2 66 ? -4.076 172.931 27.363 1.00 70.28 63 GLY D C 1
ATOM 7915 O O . GLY D 2 66 ? -4.832 173.826 27.768 1.00 68.05 63 GLY D O 1
ATOM 7916 N N . LEU D 2 67 ? -2.931 172.607 27.980 1.00 68.24 64 LEU D N 1
ATOM 7917 C CA . LEU D 2 67 ? -2.476 173.325 29.169 1.00 66.96 64 LEU D CA 1
ATOM 7918 C C . LEU D 2 67 ? -2.060 174.757 28.839 1.00 69.26 64 LEU D C 1
ATOM 7919 O O . LEU D 2 67 ? -2.507 175.705 29.497 1.00 68.00 64 LEU D O 1
ATOM 7924 N N . LEU D 2 68 ? -1.195 174.937 27.824 1.00 67.66 65 LEU D N 1
ATOM 7925 C CA . LEU D 2 68 ? -0.722 176.282 27.488 1.00 65.45 65 LEU D CA 1
ATOM 7926 C C . LEU D 2 68 ? -1.865 177.207 27.112 1.00 68.29 65 LEU D C 1
ATOM 7927 O O . LEU D 2 68 ? -1.765 178.424 27.288 1.00 69.49 65 LEU D O 1
ATOM 7932 N N . ASP D 2 69 ? -2.956 176.664 26.597 1.00 70.23 66 ASP D N 1
ATOM 7933 C CA . ASP D 2 69 ? -4.093 177.514 26.303 1.00 70.31 66 ASP D CA 1
ATOM 7934 C C . ASP D 2 69 ? -4.921 177.824 27.545 1.00 69.81 66 ASP D C 1
ATOM 7935 O O . ASP D 2 69 ? -5.869 178.610 27.459 1.00 75.78 66 ASP D O 1
ATOM 7940 N N . MET D 2 70 ? -4.573 177.262 28.694 1.00 67.16 67 MET D N 1
ATOM 7941 C CA . MET D 2 70 ? -5.405 177.467 29.873 1.00 69.40 67 MET D CA 1
ATOM 7942 C C . MET D 2 70 ? -5.137 178.837 30.492 1.00 70.23 67 MET D C 1
ATOM 7943 O O . MET D 2 70 ? -3.981 179.269 30.568 1.00 71.38 67 MET D O 1
ATOM 7948 N N . PRO D 2 71 ? -6.179 179.517 30.987 1.00 72.10 68 PRO D N 1
ATOM 7949 C CA . PRO D 2 71 ? -5.954 180.792 31.694 1.00 68.98 68 PRO D CA 1
ATOM 7950 C C . PRO D 2 71 ? -5.133 180.650 32.968 1.00 68.01 68 PRO D C 1
ATOM 7951 O O . PRO D 2 71 ? -4.557 181.644 33.418 1.00 71.13 68 PRO D O 1
ATOM 7955 N N . ALA D 2 72 ? -5.066 179.460 33.570 1.00 68.37 69 ALA D N 1
ATOM 7956 C CA . ALA D 2 72 ? -4.230 179.265 34.750 1.00 66.61 69 ALA D CA 1
ATOM 7957 C C . ALA D 2 72 ? -2.752 179.134 34.410 1.00 69.16 69 ALA D C 1
ATOM 7958 O O . ALA D 2 72 ? -1.904 179.301 35.300 1.00 65.24 69 ALA D O 1
ATOM 7960 N N . PHE D 2 73 ? -2.423 178.843 33.148 1.00 68.62 70 PHE D N 1
ATOM 7961 C CA . PHE D 2 73 ? -1.035 178.570 32.812 1.00 66.14 70 PHE D CA 1
ATOM 7962 C C . PHE D 2 73 ? -0.151 179.796 32.973 1.00 66.51 70 PHE D C 1
ATOM 7963 O O . PHE D 2 73 ? 1.058 179.649 33.185 1.00 64.72 70 PHE D O 1
ATOM 7971 N N . ARG D 2 74 ? -0.722 180.997 32.905 1.00 72.07 71 ARG D N 1
ATOM 7972 C CA . ARG D 2 74 ? 0.098 182.198 32.953 1.00 72.16 71 ARG D CA 1
ATOM 7973 C C . ARG D 2 74 ? 0.752 182.403 34.310 1.00 74.09 71 ARG D C 1
ATOM 7974 O O . ARG D 2 74 ? 1.662 183.230 34.420 1.00 79.56 71 ARG D O 1
ATOM 7982 N N . ASP D 2 75 ? 0.327 181.675 35.339 1.00 66.96 72 ASP D N 1
ATOM 7983 C CA . ASP D 2 75 ? 0.970 181.765 36.639 1.00 63.87 72 ASP D CA 1
ATOM 7984 C C . ASP D 2 75 ? 1.741 180.506 36.998 1.00 59.22 72 ASP D C 1
ATOM 7985 O O . ASP D 2 75 ? 2.359 180.452 38.068 1.00 54.57 72 ASP D O 1
ATOM 7990 N N . ILE D 2 76 ? 1.737 179.501 36.127 1.00 59.82 73 ILE D N 1
ATOM 7991 C CA . ILE D 2 76 ? 2.425 178.248 36.422 1.00 58.43 73 ILE D CA 1
ATOM 7992 C C . ILE D 2 76 ? 3.928 178.473 36.369 1.00 53.65 73 ILE D C 1
ATOM 7993 O O . ILE D 2 76 ? 4.468 178.875 35.333 1.00 52.65 73 ILE D O 1
ATOM 7998 N N . LYS D 2 77 ? 4.616 178.177 37.474 1.00 52.64 74 LYS D N 1
ATOM 7999 C CA . LYS D 2 77 ? 6.065 178.306 37.530 1.00 51.02 74 LYS D CA 1
ATOM 8000 C C . LYS D 2 77 ? 6.803 176.973 37.534 1.00 49.86 74 LYS D C 1
ATOM 8001 O O . LYS D 2 77 ? 7.975 176.936 37.158 1.00 46.51 74 LYS D O 1
ATOM 8007 N N . ILE D 2 78 ? 6.162 175.885 37.949 1.00 50.26 75 ILE D N 1
ATOM 8008 C CA . ILE D 2 78 ? 6.771 174.565 37.903 1.00 49.59 75 ILE D CA 1
ATOM 8009 C C . ILE D 2 78 ? 5.745 173.611 37.327 1.00 50.38 75 ILE D C 1
ATOM 8010 O O . ILE D 2 78 ? 4.546 173.750 37.587 1.00 52.39 75 ILE D O 1
ATOM 8015 N N . ALA D 2 79 ? 6.211 172.645 36.543 1.00 47.45 76 ALA D N 1
ATOM 8016 C CA . ALA D 2 79 ? 5.359 171.579 36.051 1.00 47.72 76 ALA D CA 1
ATOM 8017 C C . ALA D 2 79 ? 6.032 170.255 36.364 1.00 51.52 76 ALA D C 1
ATOM 8018 O O . ALA D 2 79 ? 7.239 170.108 36.138 1.00 49.85 76 ALA D O 1
ATOM 8020 N N . PHE D 2 80 ? 5.257 169.313 36.913 1.00 50.24 77 PHE D N 1
ATOM 8021 C CA . PHE D 2 80 ? 5.671 167.927 37.080 1.00 49.81 77 PHE D CA 1
ATOM 8022 C C . PHE D 2 80 ? 5.160 167.070 35.925 1.00 52.92 77 PHE D C 1
ATOM 8023 O O . PHE D 2 80 ? 4.006 167.202 35.508 1.00 50.00 77 PHE D O 1
ATOM 8031 N N . ASP D 2 81 ? 6.004 166.149 35.446 1.00 58.15 78 ASP D N 1
ATOM 8032 C CA . ASP D 2 81 ? 5.631 165.199 34.397 1.00 59.31 78 ASP D CA 1
ATOM 8033 C C . ASP D 2 81 ? 5.501 163.808 35.007 1.00 64.14 78 ASP D C 1
ATOM 8034 O O . ASP D 2 81 ? 6.507 163.181 35.357 1.00 65.23 78 ASP D O 1
ATOM 8039 N N . ALA D 2 82 ? 4.265 163.318 35.115 1.00 72.53 79 ALA D N 1
ATOM 8040 C CA . ALA D 2 82 ? 3.991 161.960 35.575 1.00 75.67 79 ALA D CA 1
ATOM 8041 C C . ALA D 2 82 ? 3.432 161.077 34.459 1.00 78.45 79 ALA D C 1
ATOM 8042 O O . ALA D 2 82 ? 2.597 160.197 34.706 1.00 77.91 79 ALA D O 1
ATOM 8044 N N . THR D 2 83 ? 3.886 161.303 33.226 1.00 71.65 80 THR D N 1
ATOM 8045 C CA . THR D 2 83 ? 3.377 160.551 32.090 1.00 74.35 80 THR D CA 1
ATOM 8046 C C . THR D 2 83 ? 4.419 159.522 31.659 1.00 76.99 80 THR D C 1
ATOM 8047 O O . THR D 2 83 ? 4.641 158.538 32.374 1.00 78.45 80 THR D O 1
ATOM 8051 N N . SER D 2 84 ? 5.080 159.736 30.520 1.00 74.95 81 SER D N 1
ATOM 8052 C CA . SER D 2 84 ? 6.091 158.806 30.033 1.00 76.92 81 SER D CA 1
ATOM 8053 C C . SER D 2 84 ? 7.312 159.577 29.548 1.00 78.31 81 SER D C 1
ATOM 8054 O O . SER D 2 84 ? 7.282 160.801 29.380 1.00 76.45 81 SER D O 1
ATOM 8057 N N . ALA D 2 85 ? 8.395 158.826 29.311 1.00 86.39 82 ALA D N 1
ATOM 8058 C CA . ALA D 2 85 ? 9.658 159.428 28.890 1.00 80.13 82 ALA D CA 1
ATOM 8059 C C . ALA D 2 85 ? 9.579 159.956 27.463 1.00 81.18 82 ALA D C 1
ATOM 8060 O O . ALA D 2 85 ? 10.182 160.986 27.143 1.00 80.52 82 ALA D O 1
ATOM 8062 N N . GLY D 2 86 ? 8.847 159.263 26.587 1.00 81.99 83 GLY D N 1
ATOM 8063 C CA . GLY D 2 86 ? 8.648 159.769 25.239 1.00 82.92 83 GLY D CA 1
ATOM 8064 C C . GLY D 2 86 ? 7.727 160.970 25.186 1.00 82.46 83 GLY D C 1
ATOM 8065 O O . GLY D 2 86 ? 7.847 161.813 24.289 1.00 80.89 83 GLY D O 1
ATOM 8066 N N . ALA D 2 87 ? 6.794 161.066 26.138 1.00 84.53 84 ALA D N 1
ATOM 8067 C CA . ALA D 2 87 ? 5.976 162.269 26.254 1.00 82.33 84 ALA D CA 1
ATOM 8068 C C . ALA D 2 87 ? 6.773 163.420 26.857 1.00 79.25 84 ALA D C 1
ATOM 8069 O O . ALA D 2 87 ? 6.611 164.575 26.444 1.00 79.17 84 ALA D O 1
ATOM 8071 N N . GLN D 2 88 ? 7.644 163.127 27.832 1.00 75.60 85 GLN D N 1
ATOM 8072 C CA . GLN D 2 88 ? 8.439 164.180 28.464 1.00 73.48 85 GLN D CA 1
ATOM 8073 C C . GLN D 2 88 ? 9.382 164.848 27.468 1.00 73.68 85 GLN D C 1
ATOM 8074 O O . GLN D 2 88 ? 9.584 166.067 27.522 1.00 71.39 85 GLN D O 1
ATOM 8080 N N . ALA D 2 89 ? 9.975 164.072 26.552 1.00 74.48 86 ALA D N 1
ATOM 8081 C CA . ALA D 2 89 ? 10.786 164.675 25.499 1.00 72.25 86 ALA D CA 1
ATOM 8082 C C . ALA D 2 89 ? 9.990 165.721 24.730 1.00 71.97 86 ALA D C 1
ATOM 8083 O O . ALA D 2 89 ? 10.535 166.748 24.316 1.00 72.59 86 ALA D O 1
ATOM 8085 N N . ILE D 2 90 ? 8.687 165.494 24.565 1.00 72.86 87 ILE D N 1
ATOM 8086 C CA . ILE D 2 90 ? 7.824 166.467 23.904 1.00 72.03 87 ILE D CA 1
ATOM 8087 C C . ILE D 2 90 ? 7.492 167.635 24.828 1.00 71.34 87 ILE D C 1
ATOM 8088 O O . ILE D 2 90 ? 7.494 168.797 24.400 1.00 71.51 87 ILE D O 1
ATOM 8093 N N . HIS D 2 91 ? 7.191 167.339 26.103 1.00 73.13 88 HIS D N 1
ATOM 8094 C CA . HIS D 2 91 ? 6.672 168.341 27.035 1.00 68.76 88 HIS D CA 1
ATOM 8095 C C . HIS D 2 91 ? 7.737 169.347 27.433 1.00 67.61 88 HIS D C 1
ATOM 8096 O O . HIS D 2 91 ? 7.449 170.543 27.561 1.00 63.08 88 HIS D O 1
ATOM 8103 N N . ASN D 2 92 ? 8.960 168.859 27.680 1.00 73.87 89 ASN D N 1
ATOM 8104 C CA . ASN D 2 92 ? 10.055 169.696 28.163 1.00 70.56 89 ASN D CA 1
ATOM 8105 C C . ASN D 2 92 ? 10.209 170.945 27.309 1.00 69.39 89 ASN D C 1
ATOM 8106 O O . ASN D 2 92 ? 10.215 172.067 27.827 1.00 66.78 89 ASN D O 1
ATOM 8111 N N . GLN D 2 93 ? 10.320 170.765 25.990 1.00 65.44 90 GLN D N 1
ATOM 8112 C CA . GLN D 2 93 ? 10.500 171.909 25.104 1.00 62.32 90 GLN D CA 1
ATOM 8113 C C . GLN D 2 93 ? 9.353 172.909 25.236 1.00 63.13 90 GLN D C 1
ATOM 8114 O O . GLN D 2 93 ? 9.588 174.119 25.338 1.00 60.48 90 GLN D O 1
ATOM 8120 N N . LYS D 2 94 ? 8.105 172.425 25.250 1.00 61.66 91 LYS D N 1
ATOM 8121 C CA . LYS D 2 94 ? 6.974 173.343 25.293 1.00 55.98 91 LYS D CA 1
ATOM 8122 C C . LYS D 2 94 ? 6.985 174.165 26.575 1.00 58.60 91 LYS D C 1
ATOM 8123 O O . LYS D 2 94 ? 6.709 175.371 26.548 1.00 59.34 91 LYS D O 1
ATOM 8129 N N . LEU D 2 95 ? 7.333 173.543 27.701 1.00 58.46 92 LEU D N 1
ATOM 8130 C CA . LEU D 2 95 ? 7.330 174.273 28.962 1.00 56.20 92 LEU D CA 1
ATOM 8131 C C . LEU D 2 95 ? 8.578 175.140 29.126 1.00 55.16 92 LEU D C 1
ATOM 8132 O O . LEU D 2 95 ? 8.489 176.245 29.678 1.00 51.16 92 LEU D O 1
ATOM 8137 N N . GLN D 2 96 ? 9.746 174.647 28.684 1.00 54.03 93 GLN D N 1
ATOM 8138 C CA . GLN D 2 96 ? 10.966 175.448 28.734 1.00 52.39 93 GLN D CA 1
ATOM 8139 C C . GLN D 2 96 ? 10.780 176.773 28.014 1.00 54.23 93 GLN D C 1
ATOM 8140 O O . GLN D 2 96 ? 11.174 177.833 28.527 1.00 50.84 93 GLN D O 1
ATOM 8146 N N . ALA D 2 97 ? 10.192 176.728 26.813 1.00 52.37 94 ALA D N 1
ATOM 8147 C CA . ALA D 2 97 ? 9.992 177.928 26.012 1.00 52.47 94 ALA D CA 1
ATOM 8148 C C . ALA D 2 97 ? 9.100 178.951 26.705 1.00 51.46 94 ALA D C 1
ATOM 8149 O O . ALA D 2 97 ? 9.077 180.111 26.280 1.00 52.97 94 ALA D O 1
ATOM 8151 N N . HIS D 2 98 ? 8.375 178.548 27.752 1.00 51.42 95 HIS D N 1
ATOM 8152 C CA . HIS D 2 98 ? 7.483 179.415 28.520 1.00 53.30 95 HIS D CA 1
ATOM 8153 C C . HIS D 2 98 ? 8.054 179.775 29.888 1.00 51.93 95 HIS D C 1
ATOM 8154 O O . HIS D 2 98 ? 7.352 180.391 30.703 1.00 50.55 95 HIS D O 1
ATOM 8161 N N . GLY D 2 99 ? 9.298 179.396 30.169 1.00 46.88 96 GLY D N 1
ATOM 8162 C CA . GLY D 2 99 ? 9.881 179.667 31.462 1.00 46.84 96 GLY D CA 1
ATOM 8163 C C . GLY D 2 99 ? 9.500 178.708 32.571 1.00 50.41 96 GLY D C 1
ATOM 8164 O O . GLY D 2 99 ? 9.900 178.932 33.720 1.00 53.83 96 GLY D O 1
ATOM 8165 N N . VAL D 2 100 ? 8.769 177.641 32.281 1.00 45.93 97 VAL D N 1
ATOM 8166 C CA . VAL D 2 100 ? 8.273 176.779 33.344 1.00 49.65 97 VAL D CA 1
ATOM 8167 C C . VAL D 2 100 ? 9.355 175.772 33.726 1.00 50.29 97 VAL D C 1
ATOM 8168 O O . VAL D 2 100 ? 9.848 175.016 32.880 1.00 48.79 97 VAL D O 1
ATOM 8172 N N . ARG D 2 101 ? 9.739 175.769 35.001 1.00 48.10 98 ARG D N 1
ATOM 8173 C CA . ARG D 2 101 ? 10.639 174.729 35.483 1.00 50.61 98 ARG D CA 1
ATOM 8174 C C . ARG D 2 101 ? 9.948 173.372 35.362 1.00 49.99 98 ARG D C 1
ATOM 8175 O O . ARG D 2 101 ? 8.728 173.265 35.519 1.00 50.59 98 ARG D O 1
ATOM 8183 N N . VAL D 2 102 ? 10.727 172.327 35.076 1.00 46.74 99 VAL D N 1
ATOM 8184 C CA . VAL D 2 102 ? 10.175 171.003 34.821 1.00 49.51 99 VAL D CA 1
ATOM 8185 C C . VAL D 2 102 ? 10.779 170.014 35.807 1.00 52.17 99 VAL D C 1
ATOM 8186 O O . VAL D 2 102 ? 12.005 169.933 35.945 1.00 49.43 99 VAL D O 1
ATOM 8190 N N . ILE D 2 103 ? 9.914 169.267 36.493 1.00 49.90 100 ILE D N 1
ATOM 8191 C CA . ILE D 2 103 ? 10.332 168.185 37.366 1.00 49.98 100 ILE D CA 1
ATOM 8192 C C . ILE D 2 103 ? 9.819 166.892 36.756 1.00 53.08 100 ILE D C 1
ATOM 8193 O O . ILE D 2 103 ? 8.608 166.637 36.722 1.00 54.47 100 ILE D O 1
ATOM 8198 N N . ASP D 2 104 ? 10.744 166.103 36.233 1.00 52.77 101 ASP D N 1
ATOM 8199 C CA . ASP D 2 104 ? 10.439 164.934 35.424 1.00 56.70 101 ASP D CA 1
ATOM 8200 C C . ASP D 2 104 ? 10.475 163.713 36.323 1.00 56.67 101 ASP D C 1
ATOM 8201 O O . ASP D 2 104 ? 11.474 163.476 37.018 1.00 55.07 101 ASP D O 1
ATOM 8206 N N . LEU D 2 105 ? 9.373 162.971 36.327 1.00 59.44 102 LEU D N 1
ATOM 8207 C CA . LEU D 2 105 ? 9.209 161.770 37.131 1.00 62.37 102 LEU D CA 1
ATOM 8208 C C . LEU D 2 105 ? 9.234 160.508 36.282 1.00 60.59 102 LEU D C 1
ATOM 8209 O O . LEU D 2 105 ? 9.013 159.410 36.805 1.00 60.15 102 LEU D O 1
ATOM 8214 N N . THR D 2 106 ? 9.469 160.651 34.986 1.00 63.91 103 THR D N 1
ATOM 8215 C CA . THR D 2 106 ? 9.731 159.583 34.031 1.00 70.14 103 THR D CA 1
ATOM 8216 C C . THR D 2 106 ? 11.231 159.273 34.080 1.00 71.42 103 THR D C 1
ATOM 8217 O O . THR D 2 106 ? 11.970 159.926 34.833 1.00 69.65 103 THR D O 1
ATOM 8221 N N . PRO D 2 107 ? 11.734 158.291 33.340 1.00 77.32 104 PRO D N 1
ATOM 8222 C CA . PRO D 2 107 ? 13.188 158.104 33.326 1.00 77.50 104 PRO D CA 1
ATOM 8223 C C . PRO D 2 107 ? 13.822 158.739 32.099 1.00 76.25 104 PRO D C 1
ATOM 8224 O O . PRO D 2 107 ? 14.947 158.388 31.728 1.00 77.53 104 PRO D O 1
ATOM 8228 N N . ALA D 2 108 ? 13.109 159.687 31.475 1.00 73.36 105 ALA D N 1
ATOM 8229 C CA . ALA D 2 108 ? 13.612 160.352 30.269 1.00 75.63 105 ALA D CA 1
ATOM 8230 C C . ALA D 2 108 ? 14.995 160.964 30.467 1.00 72.82 105 ALA D C 1
ATOM 8231 O O . ALA D 2 108 ? 15.783 161.028 29.515 1.00 71.11 105 ALA D O 1
ATOM 8233 N N . ALA D 2 109 ? 15.293 161.446 31.679 1.00 72.21 106 ALA D N 1
ATOM 8234 C CA . ALA D 2 109 ? 16.640 161.876 32.065 1.00 69.82 106 ALA D CA 1
ATOM 8235 C C . ALA D 2 109 ? 17.184 162.970 31.143 1.00 71.02 106 ALA D C 1
ATOM 8236 O O . ALA D 2 109 ? 18.368 162.981 30.793 1.00 70.08 106 ALA D O 1
ATOM 8238 N N . ILE D 2 110 ? 16.316 163.900 30.738 1.00 70.57 107 ILE D N 1
ATOM 8239 C CA . ILE D 2 110 ? 16.789 165.063 29.995 1.00 64.57 107 ILE D CA 1
ATOM 8240 C C . ILE D 2 110 ? 17.627 165.939 30.913 1.00 59.45 107 ILE D C 1
ATOM 8241 O O . ILE D 2 110 ? 18.803 166.197 30.661 1.00 60.32 107 ILE D O 1
ATOM 8246 N N . GLY D 2 111 ? 17.043 166.359 32.024 1.00 61.32 108 GLY D N 1
ATOM 8247 C CA . GLY D 2 111 ? 17.791 167.019 33.045 1.00 57.54 108 GLY D CA 1
ATOM 8248 C C . GLY D 2 111 ? 18.642 166.042 33.829 1.00 58.99 108 GLY D C 1
ATOM 8249 O O . GLY D 2 111 ? 18.594 164.825 33.623 1.00 60.34 108 GLY D O 1
ATOM 8250 N N . PRO D 2 112 ? 19.438 166.579 34.741 1.00 57.48 109 PRO D N 1
ATOM 8251 C CA . PRO D 2 112 ? 20.336 165.737 35.533 1.00 52.62 109 PRO D CA 1
ATOM 8252 C C . PRO D 2 112 ? 19.595 164.946 36.597 1.00 54.99 109 PRO D C 1
ATOM 8253 O O . PRO D 2 112 ? 18.539 165.342 37.088 1.00 57.03 109 PRO D O 1
ATOM 8257 N N . TYR D 2 113 ? 20.187 163.817 36.972 1.00 54.32 110 TYR D N 1
ATOM 8258 C CA . TYR D 2 113 ? 19.668 163.043 38.091 1.00 54.41 110 TYR D CA 1
ATOM 8259 C C . TYR D 2 113 ? 19.873 163.827 39.370 1.00 56.87 110 TYR D C 1
ATOM 8260 O O . TYR D 2 113 ? 20.998 164.253 39.662 1.00 60.14 110 TYR D O 1
ATOM 8269 N N . VAL D 2 114 ? 18.800 164.016 40.142 1.00 54.26 111 VAL D N 1
ATOM 8270 C CA . VAL D 2 114 ? 18.930 164.627 41.458 1.00 56.57 111 VAL D CA 1
ATOM 8271 C C . VAL D 2 114 ? 18.188 163.804 42.509 1.00 52.17 111 VAL D C 1
ATOM 8272 O O . VAL D 2 114 ? 16.992 163.533 42.386 1.00 53.21 111 VAL D O 1
ATOM 8276 N N . ILE D 2 115 ? 18.952 163.330 43.477 1.00 53.84 112 ILE D N 1
ATOM 8277 C CA . ILE D 2 115 ? 18.410 162.809 44.732 1.00 54.04 112 ILE D CA 1
ATOM 8278 C C . ILE D 2 115 ? 18.426 163.979 45.710 1.00 55.32 112 ILE D C 1
ATOM 8279 O O . ILE D 2 115 ? 19.514 164.394 46.135 1.00 59.79 112 ILE D O 1
ATOM 8284 N N . PRO D 2 116 ? 17.265 164.543 46.067 1.00 55.04 113 PRO D N 1
ATOM 8285 C CA . PRO D 2 116 ? 17.251 165.873 46.719 1.00 57.03 113 PRO D CA 1
ATOM 8286 C C . PRO D 2 116 ? 18.230 166.019 47.874 1.00 57.82 113 PRO D C 1
ATOM 8287 O O . PRO D 2 116 ? 19.017 166.978 47.921 1.00 58.12 113 PRO D O 1
ATOM 8291 N N . VAL D 2 117 ? 18.220 165.060 48.800 1.00 57.66 114 VAL D N 1
ATOM 8292 C CA . VAL D 2 117 ? 19.045 165.140 49.994 1.00 57.96 114 VAL D CA 1
ATOM 8293 C C . VAL D 2 117 ? 20.533 165.038 49.681 1.00 57.16 114 VAL D C 1
ATOM 8294 O O . VAL D 2 117 ? 21.356 165.345 50.549 1.00 57.92 114 VAL D O 1
ATOM 8298 N N . VAL D 2 118 ? 20.906 164.662 48.452 1.00 55.88 115 VAL D N 1
ATOM 8299 C CA . VAL D 2 118 ? 22.305 164.493 48.065 1.00 58.88 115 VAL D CA 1
ATOM 8300 C C . VAL D 2 118 ? 22.804 165.661 47.206 1.00 60.12 115 VAL D C 1
ATOM 8301 O O . VAL D 2 118 ? 23.801 166.306 47.538 1.00 64.32 115 VAL D O 1
ATOM 8305 N N . ASN D 2 119 ? 22.152 165.923 46.071 1.00 59.84 116 ASN D N 1
ATOM 8306 C CA . ASN D 2 119 ? 22.741 166.888 45.145 1.00 62.40 116 ASN D CA 1
ATOM 8307 C C . ASN D 2 119 ? 21.729 167.912 44.624 1.00 63.82 116 ASN D C 1
ATOM 8308 O O . ASN D 2 119 ? 21.909 168.458 43.522 1.00 63.44 116 ASN D O 1
ATOM 8313 N N . PHE D 2 120 ? 20.681 168.223 45.401 1.00 61.81 117 PHE D N 1
ATOM 8314 C CA . PHE D 2 120 ? 19.764 169.276 44.965 1.00 61.55 117 PHE D CA 1
ATOM 8315 C C . PHE D 2 120 ? 20.514 170.583 44.741 1.00 63.88 117 PHE D C 1
ATOM 8316 O O . PHE D 2 120 ? 20.449 171.169 43.654 1.00 65.26 117 PHE D O 1
ATOM 8324 N N . ASP D 2 121 ? 21.221 171.064 45.777 1.00 64.20 118 ASP D N 1
ATOM 8325 C CA . ASP D 2 121 ? 21.832 172.395 45.719 1.00 65.78 118 ASP D CA 1
ATOM 8326 C C . ASP D 2 121 ? 22.677 172.558 44.463 1.00 63.32 118 ASP D C 1
ATOM 8327 O O . ASP D 2 121 ? 22.660 173.614 43.829 1.00 63.22 118 ASP D O 1
ATOM 8332 N N . GLN D 2 122 ? 23.371 171.498 44.056 1.00 67.64 119 GLN D N 1
ATOM 8333 C CA . GLN D 2 122 ? 24.118 171.514 42.805 1.00 66.23 119 GLN D CA 1
ATOM 8334 C C . GLN D 2 122 ? 23.231 171.770 41.586 1.00 65.77 119 GLN D C 1
ATOM 8335 O O . GLN D 2 122 ? 23.731 172.233 40.557 1.00 65.01 119 GLN D O 1
ATOM 8341 N N . HIS D 2 123 ? 21.928 171.494 41.669 1.00 66.47 120 HIS D N 1
ATOM 8342 C CA . HIS D 2 123 ? 21.050 171.639 40.512 1.00 63.50 120 HIS D CA 1
ATOM 8343 C C . HIS D 2 123 ? 19.881 172.578 40.791 1.00 62.92 120 HIS D C 1
ATOM 8344 O O . HIS D 2 123 ? 18.836 172.485 40.143 1.00 61.80 120 HIS D O 1
ATOM 8351 N N . VAL D 2 124 ? 20.075 173.518 41.723 1.00 64.30 121 VAL D N 1
ATOM 8352 C CA . VAL D 2 124 ? 19.032 174.474 42.097 1.00 62.45 121 VAL D CA 1
ATOM 8353 C C . VAL D 2 124 ? 18.535 175.248 40.879 1.00 62.02 121 VAL D C 1
ATOM 8354 O O . VAL D 2 124 ? 17.341 175.543 40.755 1.00 60.66 121 VAL D O 1
ATOM 8358 N N . ASP D 2 125 ? 19.429 175.571 39.957 1.00 62.30 122 ASP D N 1
ATOM 8359 C CA . ASP D 2 125 ? 19.080 176.351 38.783 1.00 60.04 122 ASP D CA 1
ATOM 8360 C C . ASP D 2 125 ? 18.742 175.485 37.576 1.00 60.02 122 ASP D C 1
ATOM 8361 O O . ASP D 2 125 ? 18.549 176.022 36.482 1.00 59.94 122 ASP D O 1
ATOM 8366 N N . ALA D 2 126 ? 18.682 174.170 37.737 1.00 59.43 123 ALA D N 1
ATOM 8367 C CA . ALA D 2 126 ? 18.472 173.293 36.589 1.00 59.35 123 ALA D CA 1
ATOM 8368 C C . ALA D 2 126 ? 17.053 173.480 36.068 1.00 55.85 123 ALA D C 1
ATOM 8369 O O . ALA D 2 126 ? 16.102 173.359 36.847 1.00 58.48 123 ALA D O 1
ATOM 8371 N N . PRO D 2 127 ? 16.861 173.812 34.790 1.00 57.23 124 PRO D N 1
ATOM 8372 C CA . PRO D 2 127 ? 15.492 174.068 34.308 1.00 56.09 124 PRO D CA 1
ATOM 8373 C C . PRO D 2 127 ? 14.678 172.804 34.168 1.00 54.06 124 PRO D C 1
ATOM 8374 O O . PRO D 2 127 ? 13.446 172.845 34.292 1.00 54.13 124 PRO D O 1
ATOM 8378 N N . ASN D 2 128 ? 15.326 171.682 33.896 1.00 55.31 125 ASN D N 1
ATOM 8379 C CA . ASN D 2 128 ? 14.673 170.385 33.885 1.00 52.11 125 ASN D CA 1
ATOM 8380 C C . ASN D 2 128 ? 15.422 169.484 34.848 1.00 53.50 125 ASN D C 1
ATOM 8381 O O . ASN D 2 128 ? 16.652 169.367 34.775 1.00 58.74 125 ASN D O 1
ATOM 8386 N N . ILE D 2 129 ? 14.679 168.850 35.741 1.00 51.20 126 ILE D N 1
ATOM 8387 C CA . ILE D 2 129 ? 15.236 168.025 36.799 1.00 51.67 126 ILE D CA 1
ATOM 8388 C C . ILE D 2 129 ? 14.577 166.661 36.711 1.00 54.91 126 ILE D C 1
ATOM 8389 O O . ILE D 2 129 ? 13.344 166.575 36.663 1.00 54.34 126 ILE D O 1
ATOM 8394 N N . ASN D 2 130 ? 15.396 165.603 36.661 1.00 55.58 127 ASN D N 1
ATOM 8395 C CA . ASN D 2 130 ? 14.921 164.225 36.600 1.00 54.58 127 ASN D CA 1
ATOM 8396 C C . ASN D 2 130 ? 15.045 163.582 37.976 1.00 53.86 127 ASN D C 1
ATOM 8397 O O . ASN D 2 130 ? 16.095 163.693 38.620 1.00 51.12 127 ASN D O 1
ATOM 8402 N N . MET D 2 131 ? 13.991 162.875 38.393 1.00 54.33 128 MET D N 1
ATOM 8403 C CA . MET D 2 131 ? 13.951 162.270 39.751 1.00 52.87 128 MET D CA 1
ATOM 8404 C C . MET D 2 131 ? 14.418 160.807 39.748 1.00 54.85 128 MET D C 1
ATOM 8405 O O . MET D 2 131 ? 14.162 160.133 40.758 1.00 55.91 128 MET D O 1
ATOM 8410 N N . VAL D 2 132 ? 15.067 160.340 38.680 1.00 52.95 129 VAL D N 1
ATOM 8411 C CA . VAL D 2 132 ? 15.668 158.970 38.643 1.00 52.39 129 VAL D CA 1
ATOM 8412 C C . VAL D 2 132 ? 14.598 157.880 38.812 1.00 54.75 129 VAL D C 1
ATOM 8413 O O . VAL D 2 132 ? 13.715 157.797 37.947 1.00 56.72 129 VAL D O 1
ATOM 8417 N N . THR D 2 133 ? 14.693 157.070 39.867 1.00 51.78 130 THR D N 1
ATOM 8418 C CA . THR D 2 133 ? 13.781 155.932 40.059 1.00 49.76 130 THR D CA 1
ATOM 8419 C C . THR D 2 133 ? 13.401 155.826 41.504 1.00 49.30 130 THR D C 1
ATOM 8420 O O . THR D 2 133 ? 14.032 156.493 42.326 1.00 51.31 130 THR D O 1
ATOM 8424 N N . CYS D 2 134 ? 12.423 154.982 41.807 1.00 49.44 131 CYS D N 1
ATOM 8425 C CA . CYS D 2 134 ? 12.063 154.714 43.215 1.00 49.90 131 CYS D CA 1
ATOM 8426 C C . CYS D 2 134 ? 13.318 154.259 43.960 1.00 50.56 131 CYS D C 1
ATOM 8427 O O . CYS D 2 134 ? 13.644 154.863 44.991 1.00 50.46 131 CYS D O 1
ATOM 8430 N N . GLY D 2 135 ? 13.984 153.227 43.446 1.00 49.04 132 GLY D N 1
ATOM 8431 C CA . GLY D 2 135 ? 15.182 152.683 44.106 1.00 51.80 132 GLY D CA 1
ATOM 8432 C C . GLY D 2 135 ? 16.265 153.721 44.266 1.00 51.25 132 GLY D C 1
ATOM 8433 O O . GLY D 2 135 ? 16.827 153.817 45.360 1.00 51.44 132 GLY D O 1
ATOM 8434 N N . GLY D 2 136 ? 16.525 154.496 43.222 1.00 49.28 133 GLY D N 1
ATOM 8435 C CA . GLY D 2 136 ? 17.514 155.576 43.337 1.00 50.27 133 GLY D CA 1
ATOM 8436 C C . GLY D 2 136 ? 17.173 156.537 44.457 1.00 54.74 133 GLY D C 1
ATOM 8437 O O . GLY D 2 136 ? 18.082 156.906 45.221 1.00 54.08 133 GLY D O 1
ATOM 8438 N N . GLN D 2 137 ? 15.907 156.924 44.562 1.00 51.85 134 GLN D N 1
ATOM 8439 C CA . GLN D 2 137 ? 15.519 157.927 45.577 1.00 49.38 134 GLN D CA 1
ATOM 8440 C C . GLN D 2 137 ? 15.686 157.340 46.979 1.00 50.04 134 GLN D C 1
ATOM 8441 O O . GLN D 2 137 ? 15.731 158.123 47.933 1.00 53.59 134 GLN D O 1
ATOM 8447 N N . ALA D 2 138 ? 15.794 156.024 47.095 1.00 54.21 135 ALA D N 1
ATOM 8448 C CA . ALA D 2 138 ? 15.849 155.415 48.439 1.00 53.08 135 ALA D CA 1
ATOM 8449 C C . ALA D 2 138 ? 17.232 154.858 48.740 1.00 55.68 135 ALA D C 1
ATOM 8450 O O . ALA D 2 138 ? 17.517 154.634 49.918 1.00 57.49 135 ALA D O 1
ATOM 8452 N N . THR D 2 139 ? 18.069 154.669 47.727 1.00 52.93 136 THR D N 1
ATOM 8453 C CA . THR D 2 139 ? 19.349 153.980 47.983 1.00 54.72 136 THR D CA 1
ATOM 8454 C C . THR D 2 139 ? 20.526 154.911 47.845 1.00 54.74 136 THR D C 1
ATOM 8455 O O . THR D 2 139 ? 21.425 154.827 48.687 1.00 55.24 136 THR D O 1
ATOM 8459 N N . ILE D 2 140 ? 20.537 155.745 46.813 1.00 56.33 137 ILE D N 1
ATOM 8460 C CA . ILE D 2 140 ? 21.645 156.724 46.606 1.00 56.22 137 ILE D CA 1
ATOM 8461 C C . ILE D 2 140 ? 21.863 157.545 47.889 1.00 56.90 137 ILE D C 1
ATOM 8462 O O . ILE D 2 140 ? 23.031 157.730 48.263 1.00 59.21 137 ILE D O 1
ATOM 8467 N N . PRO D 2 141 ? 20.832 158.017 48.632 1.00 60.13 138 PRO D N 1
ATOM 8468 C CA . PRO D 2 141 ? 21.092 158.687 49.893 1.00 61.31 138 PRO D CA 1
ATOM 8469 C C . PRO D 2 141 ? 22.039 157.875 50.758 1.00 60.97 138 PRO D C 1
ATOM 8470 O O . PRO D 2 141 ? 22.985 158.434 51.325 1.00 57.55 138 PRO D O 1
ATOM 8474 N N . ILE D 2 142 ? 21.794 156.571 50.859 1.00 60.45 139 ILE D N 1
ATOM 8475 C CA . ILE D 2 142 ? 22.626 155.714 51.754 1.00 61.41 139 ILE D CA 1
ATOM 8476 C C . ILE D 2 142 ? 24.015 155.531 51.138 1.00 57.82 139 ILE D C 1
ATOM 8477 O O . ILE D 2 142 ? 25.001 155.542 51.881 1.00 59.23 139 ILE D O 1
ATOM 8482 N N . VAL D 2 143 ? 24.068 155.372 49.825 1.00 59.39 140 VAL D N 1
ATOM 8483 C CA . VAL D 2 143 ? 25.380 155.233 49.139 1.00 62.50 140 VAL D CA 1
ATOM 8484 C C . VAL D 2 143 ? 26.191 156.489 49.457 1.00 63.68 140 VAL D C 1
ATOM 8485 O O . VAL D 2 143 ? 27.344 156.359 49.897 1.00 66.01 140 VAL D O 1
ATOM 8489 N N . HIS D 2 144 ? 25.583 157.654 49.260 1.00 65.42 141 HIS D N 1
ATOM 8490 C CA . HIS D 2 144 ? 26.324 158.889 49.463 1.00 65.94 141 HIS D CA 1
ATOM 8491 C C . HIS D 2 144 ? 26.674 159.074 50.929 1.00 68.19 141 HIS D C 1
ATOM 8492 O O . HIS D 2 144 ? 27.731 159.626 51.254 1.00 73.47 141 HIS D O 1
ATOM 8499 N N . ALA D 2 145 ? 25.804 158.617 51.828 1.00 64.67 142 ALA D N 1
ATOM 8500 C CA . ALA D 2 145 ? 26.122 158.667 53.250 1.00 67.53 142 ALA D CA 1
ATOM 8501 C C . ALA D 2 145 ? 27.406 157.895 53.553 1.00 70.64 142 ALA D C 1
ATOM 8502 O O . ALA D 2 145 ? 28.288 158.384 54.271 1.00 71.00 142 ALA D O 1
ATOM 8504 N N . VAL D 2 146 ? 27.539 156.690 52.995 1.00 68.33 143 VAL D N 1
ATOM 8505 C CA . VAL D 2 146 ? 28.722 155.881 53.255 1.00 67.55 143 VAL D 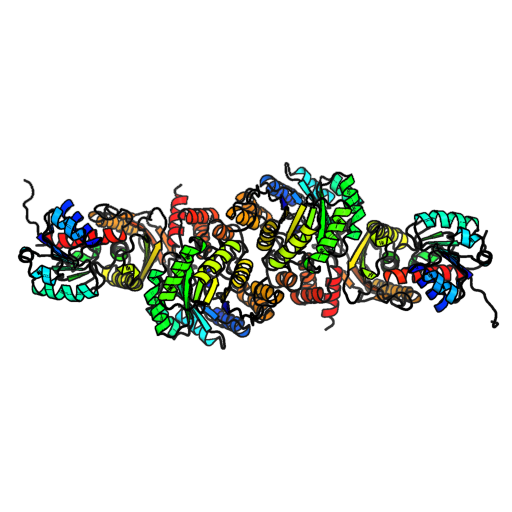CA 1
ATOM 8506 C C . VAL D 2 146 ? 29.925 156.452 52.525 1.00 70.06 143 VAL D C 1
ATOM 8507 O O . VAL D 2 146 ? 31.036 156.514 53.070 1.00 68.78 143 VAL D O 1
ATOM 8511 N N . SER D 2 147 ? 29.724 156.872 51.277 1.00 68.26 144 SER D N 1
ATOM 8512 C CA . SER D 2 147 ? 30.824 157.408 50.491 1.00 68.13 144 SER D CA 1
ATOM 8513 C C . SER D 2 147 ? 31.405 158.664 51.135 1.00 72.75 144 SER D C 1
ATOM 8514 O O . SER D 2 147 ? 32.578 158.995 50.914 1.00 72.59 144 SER D O 1
ATOM 8517 N N . LYS D 2 148 ? 30.612 159.355 51.959 1.00 72.32 145 LYS D N 1
ATOM 8518 C CA . LYS D 2 148 ? 31.129 160.490 52.719 1.00 75.33 145 LYS D CA 1
ATOM 8519 C C . LYS D 2 148 ? 32.294 160.068 53.600 1.00 78.11 145 LYS D C 1
ATOM 8520 O O . LYS D 2 148 ? 33.347 160.719 53.616 1.00 82.19 145 LYS D O 1
ATOM 8526 N N . VAL D 2 149 ? 32.118 158.976 54.345 1.00 73.38 146 VAL D N 1
ATOM 8527 C CA . VAL D 2 149 ? 33.172 158.508 55.235 1.00 73.11 146 VAL D CA 1
ATOM 8528 C C . VAL D 2 149 ? 34.314 157.900 54.426 1.00 74.31 146 VAL D C 1
ATOM 8529 O O . VAL D 2 149 ? 35.461 158.358 54.493 1.00 77.90 146 VAL D O 1
ATOM 8533 N N . SER D 2 150 ? 34.018 156.880 53.628 1.00 73.36 147 SER D N 1
ATOM 8534 C CA . SER D 2 150 ? 35.064 156.237 52.850 1.00 73.42 147 SER D CA 1
ATOM 8535 C C . SER D 2 150 ? 34.579 156.003 51.427 1.00 71.62 147 SER D C 1
ATOM 8536 O O . SER D 2 150 ? 33.411 155.659 51.215 1.00 70.87 147 SER D O 1
ATOM 8539 N N . PRO D 2 151 ? 35.445 156.190 50.435 1.00 73.16 148 PRO D N 1
ATOM 8540 C CA . PRO D 2 151 ? 35.004 156.081 49.039 1.00 71.50 148 PRO D CA 1
ATOM 8541 C C . PRO D 2 151 ? 34.470 154.693 48.753 1.00 69.95 148 PRO D C 1
ATOM 8542 O O . PRO D 2 151 ? 35.118 153.690 49.058 1.00 70.68 148 PRO D O 1
ATOM 8546 N N . VAL D 2 152 ? 33.275 154.643 48.168 1.00 71.66 149 VAL D N 1
ATOM 8547 C CA . VAL D 2 152 ? 32.564 153.389 47.932 1.00 66.88 149 VAL D CA 1
ATOM 8548 C C . VAL D 2 152 ? 33.050 152.819 46.603 1.00 63.90 149 VAL D C 1
ATOM 8549 O O . VAL D 2 152 ? 32.734 153.353 45.535 1.00 63.06 149 VAL D O 1
ATOM 8553 N N . HIS D 2 153 ? 33.811 151.723 46.663 1.00 63.77 150 HIS D N 1
ATOM 8554 C CA . HIS D 2 153 ? 34.308 151.107 45.435 1.00 64.55 150 HIS D CA 1
ATOM 8555 C C . HIS D 2 153 ? 33.185 150.442 44.652 1.00 64.62 150 HIS D C 1
ATOM 8556 O O . HIS D 2 153 ? 33.214 150.413 43.416 1.00 63.59 150 HIS D O 1
ATOM 8563 N N . TYR D 2 154 ? 32.183 149.907 45.349 1.00 63.78 151 TYR D N 1
ATOM 8564 C CA . TYR D 2 154 ? 31.082 149.225 44.677 1.00 63.56 151 TYR D CA 1
ATOM 8565 C C . TYR D 2 154 ? 29.825 149.370 45.518 1.00 60.46 151 TYR D C 1
ATOM 8566 O O . TYR D 2 154 ? 29.872 149.191 46.741 1.00 61.86 151 TYR D O 1
ATOM 8575 N N . ALA D 2 155 ? 28.714 149.713 44.863 1.00 57.36 152 ALA D N 1
ATOM 8576 C CA . ALA D 2 155 ? 27.423 149.872 45.520 1.00 56.91 152 ALA D CA 1
ATOM 8577 C C . ALA D 2 155 ? 26.386 149.056 44.762 1.00 59.37 152 ALA D C 1
ATOM 8578 O O . ALA D 2 155 ? 26.328 149.103 43.528 1.00 59.86 152 ALA D O 1
ATOM 8580 N N . GLU D 2 156 ? 25.570 148.312 45.497 1.00 57.10 153 GLU D N 1
ATOM 8581 C CA . GLU D 2 156 ? 24.576 147.437 44.888 1.00 56.78 153 GLU D CA 1
ATOM 8582 C C . GLU D 2 156 ? 23.287 147.557 45.681 1.00 51.48 153 GLU D C 1
ATOM 8583 O O . GLU D 2 156 ? 23.323 147.544 46.912 1.00 52.80 153 GLU D O 1
ATOM 8589 N N . ILE D 2 157 ? 22.158 147.703 44.994 1.00 51.81 154 ILE D N 1
ATOM 8590 C CA . ILE D 2 157 ? 20.874 147.910 45.662 1.00 52.15 154 ILE D CA 1
ATOM 8591 C C . ILE D 2 157 ? 19.867 146.889 45.164 1.00 51.39 154 ILE D C 1
ATOM 8592 O O . ILE D 2 157 ? 19.782 146.614 43.963 1.00 56.43 154 ILE D O 1
ATOM 8597 N N . VAL D 2 158 ? 19.109 146.310 46.085 1.00 51.53 155 VAL D N 1
ATOM 8598 C CA . VAL D 2 158 ? 18.035 145.389 45.736 1.00 49.06 155 VAL D CA 1
ATOM 8599 C C . VAL D 2 158 ? 16.714 146.059 46.092 1.00 50.73 155 VAL D C 1
ATOM 8600 O O . VAL D 2 158 ? 16.453 146.359 47.266 1.00 52.46 155 VAL D O 1
ATOM 8604 N N . ALA D 2 159 ? 15.890 146.313 45.075 1.00 51.40 156 ALA D N 1
ATOM 8605 C CA . ALA D 2 159 ? 14.573 146.929 45.238 1.00 50.32 156 ALA D CA 1
ATOM 8606 C C . ALA D 2 159 ? 13.502 145.833 45.254 1.00 51.40 156 ALA D C 1
ATOM 8607 O O . ALA D 2 159 ? 13.242 145.205 44.223 1.00 52.42 156 ALA D O 1
ATOM 8609 N N . SER D 2 160 ? 12.882 145.593 46.414 1.00 52.51 157 SER D N 1
ATOM 8610 C CA . SER D 2 160 ? 11.800 144.610 46.534 1.00 49.49 157 SER D CA 1
ATOM 8611 C C . SER D 2 160 ? 10.465 145.336 46.629 1.00 48.68 157 SER D C 1
ATOM 8612 O O . SER D 2 160 ? 10.206 146.039 47.606 1.00 52.18 157 SER D O 1
ATOM 8615 N N . ILE D 2 161 ? 9.614 145.148 45.629 1.00 48.52 158 ILE D N 1
ATOM 8616 C CA . ILE D 2 161 ? 8.428 145.973 45.441 1.00 49.60 158 ILE D CA 1
ATOM 8617 C C . ILE D 2 161 ? 7.217 145.073 45.246 1.00 49.67 158 ILE D C 1
ATOM 8618 O O . ILE D 2 161 ? 7.298 144.046 44.561 1.00 48.46 158 ILE D O 1
ATOM 8623 N N . SER D 2 162 ? 6.097 145.453 45.857 1.00 46.49 159 SER D N 1
ATOM 8624 C CA . SER D 2 162 ? 4.900 144.634 45.779 1.00 49.98 159 SER D CA 1
ATOM 8625 C C . SER D 2 162 ? 4.280 144.746 44.396 1.00 51.68 159 SER D C 1
ATOM 8626 O O . SER D 2 162 ? 4.083 145.854 43.888 1.00 50.70 159 SER D O 1
ATOM 8629 N N . SER D 2 163 ? 3.970 143.591 43.789 1.00 51.04 160 SER D N 1
ATOM 8630 C CA . SER D 2 163 ? 3.528 143.556 42.394 1.00 49.89 160 SER D CA 1
ATOM 8631 C C . SER D 2 163 ? 2.332 144.463 42.131 1.00 51.15 160 SER D C 1
ATOM 8632 O O . SER D 2 163 ? 2.162 144.941 41.005 1.00 54.88 160 SER D O 1
ATOM 8635 N N . LYS D 2 164 ? 1.476 144.689 43.135 1.00 52.18 161 LYS D N 1
ATOM 8636 C CA . LYS D 2 164 ? 0.315 145.553 42.912 1.00 54.48 161 LYS D CA 1
ATOM 8637 C C . LYS D 2 164 ? 0.728 146.996 42.683 1.00 53.37 161 LYS D C 1
ATOM 8638 O O . LYS D 2 164 ? 0.084 147.711 41.912 1.00 51.61 161 LYS D O 1
ATOM 8644 N N . SER D 2 165 ? 1.771 147.450 43.363 1.00 50.11 162 SER D N 1
ATOM 8645 C CA . SER D 2 165 ? 2.157 148.846 43.267 1.00 52.76 162 SER D CA 1
ATOM 8646 C C . SER D 2 165 ? 3.099 149.119 42.102 1.00 56.24 162 SER D C 1
ATOM 8647 O O . SER D 2 165 ? 3.170 150.262 41.636 1.00 56.83 162 SER D O 1
ATOM 8650 N N . ALA D 2 166 ? 3.818 148.101 41.624 1.00 57.14 163 ALA D N 1
ATOM 8651 C CA . ALA D 2 166 ? 4.669 148.236 40.448 1.00 56.43 163 ALA D CA 1
ATOM 8652 C C . ALA D 2 166 ? 3.923 148.921 39.321 1.00 61.53 163 ALA D C 1
ATOM 8653 O O . ALA D 2 166 ? 2.923 148.398 38.818 1.00 60.09 163 ALA D O 1
ATOM 8655 N N . GLY D 2 167 ? 4.414 150.100 38.939 1.00 72.14 164 GLY D N 1
ATOM 8656 C CA . GLY D 2 167 ? 3.783 150.903 37.923 1.00 73.23 164 GLY D CA 1
ATOM 8657 C C . GLY D 2 167 ? 3.940 150.302 36.544 1.00 74.85 164 GLY D C 1
ATOM 8658 O O . GLY D 2 167 ? 4.893 149.566 36.268 1.00 76.32 164 GLY D O 1
ATOM 8659 N N . PRO D 2 168 ? 3.010 150.623 35.640 1.00 69.92 165 PRO D N 1
ATOM 8660 C CA . PRO D 2 168 ? 3.064 150.023 34.295 1.00 66.27 165 PRO D CA 1
ATOM 8661 C C . PRO D 2 168 ? 4.301 150.427 33.519 1.00 65.54 165 PRO D C 1
ATOM 8662 O O . PRO D 2 168 ? 4.746 149.671 32.643 1.00 61.46 165 PRO D O 1
ATOM 8666 N N . GLY D 2 169 ? 4.863 151.605 33.813 1.00 66.00 166 GLY D N 1
ATOM 8667 C CA . GLY D 2 169 ? 6.122 151.986 33.198 1.00 60.58 166 GLY D CA 1
ATOM 8668 C C . GLY D 2 169 ? 7.234 151.034 33.574 1.00 62.63 166 GLY D C 1
ATOM 8669 O O . GLY D 2 169 ? 7.963 150.530 32.710 1.00 62.94 166 GLY D O 1
ATOM 8670 N N . THR D 2 170 ? 7.360 150.748 34.871 1.00 64.65 167 THR D N 1
ATOM 8671 C CA . THR D 2 170 ? 8.382 149.805 35.312 1.00 64.01 167 THR D CA 1
ATOM 8672 C C . THR D 2 170 ? 8.166 148.436 34.691 1.00 61.14 167 THR D C 1
ATOM 8673 O O . THR D 2 170 ? 9.121 147.801 34.238 1.00 58.75 167 THR D O 1
ATOM 8677 N N . ARG D 2 171 ? 6.916 147.974 34.636 1.00 59.84 168 ARG D N 1
ATOM 8678 C CA . ARG D 2 171 ? 6.667 146.650 34.081 1.00 58.92 168 ARG D CA 1
ATOM 8679 C C . ARG D 2 171 ? 7.059 146.578 32.616 1.00 58.84 168 ARG D C 1
ATOM 8680 O O . ARG D 2 171 ? 7.609 145.567 32.165 1.00 59.78 168 ARG D O 1
ATOM 8688 N N . ALA D 2 172 ? 6.781 147.633 31.854 1.00 58.26 169 ALA D N 1
ATOM 8689 C CA . ALA D 2 172 ? 7.045 147.589 30.422 1.00 57.78 169 ALA D CA 1
ATOM 8690 C C . ALA D 2 172 ? 8.513 147.826 30.093 1.00 61.29 169 ALA D C 1
ATOM 8691 O O . ALA D 2 172 ? 8.985 147.353 29.056 1.00 65.93 169 ALA D O 1
ATOM 8693 N N . ASN D 2 173 ? 9.256 148.549 30.929 1.00 59.15 170 ASN D N 1
ATOM 8694 C CA . ASN D 2 173 ? 10.696 148.685 30.711 1.00 60.54 170 ASN D CA 1
ATOM 8695 C C . ASN D 2 173 ? 11.405 148.464 32.046 1.00 60.10 170 ASN D C 1
ATOM 8696 O O . ASN D 2 173 ? 11.850 149.419 32.697 1.00 57.26 170 ASN D O 1
ATOM 8701 N N . ILE D 2 174 ? 11.541 147.187 32.421 1.00 59.05 171 ILE D N 1
ATOM 8702 C CA . ILE D 2 174 ? 12.159 146.839 33.695 1.00 57.18 171 ILE D CA 1
ATOM 8703 C C . ILE D 2 174 ? 13.687 146.917 33.612 1.00 55.73 171 ILE D C 1
ATOM 8704 O O . ILE D 2 174 ? 14.346 147.176 34.628 1.00 54.22 171 ILE D O 1
ATOM 8709 N N . ASP D 2 175 ? 14.280 146.699 32.428 1.00 53.20 172 ASP D N 1
ATOM 8710 C CA . ASP D 2 175 ? 15.720 146.926 32.287 1.00 55.83 172 ASP D CA 1
ATOM 8711 C C . ASP D 2 175 ? 16.072 148.383 32.578 1.00 56.67 172 ASP D C 1
ATOM 8712 O O . ASP D 2 175 ? 17.076 148.672 33.239 1.00 50.35 172 ASP D O 1
ATOM 8717 N N . GLU D 2 176 ? 15.248 149.318 32.098 1.00 60.12 173 GLU D N 1
ATOM 8718 C CA . GLU D 2 176 ? 15.556 150.729 32.286 1.00 60.86 173 GLU D CA 1
ATOM 8719 C C . GLU D 2 176 ? 15.652 151.078 33.759 1.00 59.59 173 GLU D C 1
ATOM 8720 O O . GLU D 2 176 ? 16.474 151.922 34.136 1.00 59.86 173 GLU D O 1
ATOM 8726 N N . PHE D 2 177 ? 14.864 150.411 34.609 1.00 52.42 174 PHE D N 1
ATOM 8727 C CA . PHE D 2 177 ? 14.975 150.658 36.041 1.00 54.67 174 PHE D CA 1
ATOM 8728 C C . PHE D 2 177 ? 16.390 150.376 36.531 1.00 55.37 174 PHE D C 1
ATOM 8729 O O . PHE D 2 177 ? 17.023 151.224 37.168 1.00 52.01 174 PHE D O 1
ATOM 8737 N N . THR D 2 178 ? 16.882 149.155 36.290 1.00 55.89 175 THR D N 1
ATOM 8738 C CA . THR D 2 178 ? 18.221 148.804 36.755 1.00 55.46 175 THR D CA 1
ATOM 8739 C C . THR D 2 178 ? 19.296 149.645 36.073 1.00 51.58 175 THR D C 1
ATOM 8740 O O . THR D 2 178 ? 20.363 149.867 36.653 1.00 52.24 175 THR D O 1
ATOM 8744 N N . GLU D 2 179 ? 19.038 150.123 34.853 1.00 51.90 176 GLU D N 1
ATOM 8745 C CA . GLU D 2 179 ? 20.032 150.915 34.131 1.00 54.06 176 GLU D CA 1
ATOM 8746 C C . GLU D 2 179 ? 20.078 152.355 34.636 1.00 56.75 176 GLU D C 1
ATOM 8747 O O . GLU D 2 179 ? 21.164 152.887 34.910 1.00 54.65 176 GLU D O 1
ATOM 8753 N N . THR D 2 180 ? 18.908 153.004 34.743 1.00 55.62 177 THR D N 1
ATOM 8754 C CA . THR D 2 180 ? 18.856 154.360 35.276 1.00 56.05 177 THR D CA 1
ATOM 8755 C C . THR D 2 180 ? 19.502 154.408 36.656 1.00 55.84 177 THR D C 1
ATOM 8756 O O . THR D 2 180 ? 20.304 155.303 36.951 1.00 53.95 177 THR D O 1
ATOM 8760 N N . THR D 2 181 ? 19.191 153.421 37.500 1.00 52.88 178 THR D N 1
ATOM 8761 C CA . THR D 2 181 ? 19.589 153.477 38.902 1.00 53.64 178 THR D CA 1
ATOM 8762 C C . THR D 2 181 ? 21.092 153.284 39.065 1.00 55.48 178 THR D C 1
ATOM 8763 O O . THR D 2 181 ? 21.737 153.997 39.846 1.00 54.95 178 THR D O 1
ATOM 8767 N N . SER D 2 182 ? 21.670 152.342 38.317 1.00 57.66 179 SER D N 1
ATOM 8768 C CA . SER D 2 182 ? 23.113 152.153 38.343 1.00 55.00 179 SER D CA 1
ATOM 8769 C C . SER D 2 182 ? 23.829 153.425 37.918 1.00 55.98 179 SER D C 1
ATOM 8770 O O . SER D 2 182 ? 24.754 153.886 38.595 1.00 54.65 179 SER D O 1
ATOM 8773 N N . LYS D 2 183 ? 23.397 154.009 36.795 1.00 56.77 180 LYS D N 1
ATOM 8774 C CA . LYS D 2 183 ? 23.969 155.258 36.309 1.00 54.25 180 LYS D CA 1
ATOM 8775 C C . LYS D 2 183 ? 24.024 156.292 37.424 1.00 58.00 180 LYS D C 1
ATOM 8776 O O . LYS D 2 183 ? 25.067 156.903 37.676 1.00 61.59 180 LYS D O 1
ATOM 8782 N N . ALA D 2 184 ? 22.907 156.475 38.124 1.00 56.01 181 ALA D N 1
ATOM 8783 C CA . ALA D 2 184 ? 22.826 157.491 39.164 1.00 59.51 181 ALA D CA 1
ATOM 8784 C C . ALA D 2 184 ? 23.542 157.065 40.440 1.00 59.52 181 ALA D C 1
ATOM 8785 O O . ALA D 2 184 ? 24.005 157.923 41.202 1.00 59.47 181 ALA D O 1
ATOM 8787 N N . ILE D 2 185 ? 23.622 155.758 40.700 1.00 58.28 182 ILE D N 1
ATOM 8788 C CA . ILE D 2 185 ? 24.479 155.275 41.779 1.00 59.24 182 ILE D CA 1
ATOM 8789 C C . ILE D 2 185 ? 25.914 155.767 41.578 1.00 61.09 182 ILE D C 1
ATOM 8790 O O . ILE D 2 185 ? 26.589 156.162 42.539 1.00 60.57 182 ILE D O 1
ATOM 8795 N N . LEU D 2 186 ? 26.391 155.784 40.325 1.00 62.80 183 LEU D N 1
ATOM 8796 C CA . LEU D 2 186 ? 27.711 156.344 40.023 1.00 62.97 183 LEU D CA 1
ATOM 8797 C C . LEU D 2 186 ? 27.714 157.861 40.188 1.00 63.24 183 LEU D C 1
ATOM 8798 O O . LEU D 2 186 ? 28.407 158.406 41.057 1.00 61.60 183 LEU D O 1
ATOM 8803 N N . GLU D 2 187 ? 26.926 158.554 39.358 1.00 67.37 184 GLU D N 1
ATOM 8804 C CA . GLU D 2 187 ? 26.991 160.012 39.273 1.00 68.97 184 GLU D CA 1
ATOM 8805 C C . GLU D 2 187 ? 26.628 160.669 40.594 1.00 65.58 184 GLU D C 1
ATOM 8806 O O . GLU D 2 187 ? 27.386 161.481 41.134 1.00 69.77 184 GLU D O 1
ATOM 8812 N N . VAL D 2 188 ? 25.456 160.352 41.116 1.00 60.69 185 VAL D N 1
ATOM 8813 C CA . VAL D 2 188 ? 24.982 161.054 42.292 1.00 62.08 185 VAL D CA 1
ATOM 8814 C C . VAL D 2 188 ? 25.411 160.354 43.576 1.00 62.43 185 VAL D C 1
ATOM 8815 O O . VAL D 2 188 ? 25.684 161.019 44.583 1.00 61.51 185 VAL D O 1
ATOM 8819 N N . GLY D 2 189 ? 25.486 159.022 43.556 1.00 61.32 186 GLY D N 1
ATOM 8820 C CA . GLY D 2 189 ? 25.798 158.287 44.767 1.00 60.76 186 GLY D CA 1
ATOM 8821 C C . GLY D 2 189 ? 27.264 158.294 45.130 1.00 59.71 186 GLY D C 1
ATOM 8822 O O . GLY D 2 189 ? 27.605 158.146 46.307 1.00 61.26 186 GLY D O 1
ATOM 8823 N N . GLY D 2 190 ? 28.146 158.443 44.141 1.00 59.74 187 GLY D N 1
ATOM 8824 C CA . GLY D 2 190 ? 29.579 158.497 44.371 1.00 61.38 187 GLY D CA 1
ATOM 8825 C C . GLY D 2 190 ? 30.325 157.179 44.294 1.00 63.25 187 GLY D C 1
ATOM 8826 O O . GLY D 2 190 ? 31.493 157.127 44.709 1.00 61.46 187 GLY D O 1
ATOM 8827 N N . ALA D 2 191 ? 29.700 156.117 43.784 1.00 58.53 188 ALA D N 1
ATOM 8828 C CA . ALA D 2 191 ? 30.329 154.806 43.744 1.00 63.17 188 ALA D CA 1
ATOM 8829 C C . ALA D 2 191 ? 31.121 154.657 42.460 1.00 62.35 188 ALA D C 1
ATOM 8830 O O . ALA D 2 191 ? 30.688 155.114 41.398 1.00 64.49 188 ALA D O 1
ATOM 8832 N N . ALA D 2 192 ? 32.297 154.032 42.585 1.00 60.10 189 ALA D N 1
ATOM 8833 C CA . ALA D 2 192 ? 33.125 153.686 41.432 1.00 63.33 189 ALA D CA 1
ATOM 8834 C C . ALA D 2 192 ? 32.391 152.751 40.475 1.00 65.26 189 ALA D C 1
ATOM 8835 O O . ALA D 2 192 ? 32.355 152.988 39.262 1.00 64.27 189 ALA D O 1
ATOM 8837 N N . GLN D 2 193 ? 31.816 151.668 41.011 1.00 63.99 190 GLN D N 1
ATOM 8838 C CA . GLN D 2 193 ? 30.961 150.744 40.275 1.00 65.77 190 GLN D CA 1
ATOM 8839 C C . GLN D 2 193 ? 29.592 150.671 40.940 1.00 61.58 190 GLN D C 1
ATOM 8840 O O . GLN D 2 193 ? 29.471 150.811 42.166 1.00 58.14 190 GLN D O 1
ATOM 8846 N N . GLY D 2 194 ? 28.567 150.435 40.130 1.00 61.07 191 GLY D N 1
ATOM 8847 C CA . GLY D 2 194 ? 27.196 150.445 40.621 1.00 60.90 191 GLY D CA 1
ATOM 8848 C C . GLY D 2 194 ? 26.356 149.332 40.024 1.00 60.60 191 GLY D C 1
ATOM 8849 O O . GLY D 2 194 ? 26.583 148.887 38.895 1.00 63.59 191 GLY D O 1
ATOM 8850 N N . ARG D 2 195 ? 25.368 148.885 40.799 1.00 56.00 192 ARG D N 1
ATOM 8851 C CA . ARG D 2 195 ? 24.504 147.795 40.363 1.00 56.34 192 ARG D CA 1
ATOM 8852 C C . ARG D 2 195 ? 23.138 147.957 41.008 1.00 55.20 192 ARG D C 1
ATOM 8853 O O . ARG D 2 195 ? 23.035 148.332 42.179 1.00 54.89 192 ARG D O 1
ATOM 8861 N N . ALA D 2 196 ? 22.091 147.677 40.240 1.00 55.43 193 ALA D N 1
ATOM 8862 C CA . ALA D 2 196 ? 20.730 147.799 40.747 1.00 53.30 193 ALA D CA 1
ATOM 8863 C C . ALA D 2 196 ? 19.907 146.601 40.291 1.00 49.76 193 ALA D C 1
ATOM 8864 O O . ALA D 2 196 ? 19.915 146.245 39.109 1.00 50.53 193 ALA D O 1
ATOM 8866 N N . ILE D 2 197 ? 19.217 145.970 41.237 1.00 49.90 194 ILE D N 1
ATOM 8867 C CA . ILE D 2 197 ? 18.370 144.807 40.988 1.00 51.93 194 ILE D CA 1
ATOM 8868 C C . ILE D 2 197 ? 16.968 145.112 41.502 1.00 49.11 194 ILE D C 1
ATOM 8869 O O . ILE D 2 197 ? 16.804 145.837 42.490 1.00 52.54 194 ILE D O 1
ATOM 8874 N N . ILE D 2 198 ? 15.950 144.570 40.821 1.00 49.74 195 ILE D N 1
ATOM 8875 C CA . ILE D 2 198 ? 14.546 144.818 41.159 1.00 48.42 195 ILE D CA 1
ATOM 8876 C C . ILE D 2 198 ? 13.763 143.499 41.155 1.00 47.58 195 ILE D C 1
ATOM 8877 O O . ILE D 2 198 ? 13.901 142.675 40.245 1.00 46.65 195 ILE D O 1
ATOM 8882 N N . ILE D 2 199 ? 12.939 143.309 42.184 1.00 46.69 196 ILE D N 1
ATOM 8883 C CA . ILE D 2 199 ? 12.172 142.088 42.404 1.00 49.31 196 ILE D CA 1
ATOM 8884 C C . ILE D 2 199 ? 10.721 142.468 42.684 1.00 47.46 196 ILE D C 1
ATOM 8885 O O . ILE D 2 199 ? 10.456 143.209 43.632 1.00 50.53 196 ILE D O 1
ATOM 8890 N N . LEU D 2 200 ? 9.784 141.937 41.892 1.00 48.60 197 LEU D N 1
ATOM 8891 C CA . LEU D 2 200 ? 8.347 142.091 42.135 1.00 49.07 197 LEU D CA 1
ATOM 8892 C C . LEU D 2 200 ? 7.788 140.849 42.827 1.00 50.98 197 LEU D C 1
ATOM 8893 O O . LEU D 2 200 ? 7.972 139.727 42.346 1.00 48.49 197 LEU D O 1
ATOM 8898 N N . ASN D 2 201 ? 7.074 141.057 43.930 1.00 52.40 198 ASN D N 1
ATOM 8899 C CA . ASN D 2 201 ? 6.552 139.965 44.749 1.00 51.78 198 ASN D CA 1
ATOM 8900 C C . ASN D 2 201 ? 5.057 140.173 44.945 1.00 50.87 198 ASN D C 1
ATOM 8901 O O . ASN D 2 201 ? 4.643 141.240 45.442 1.00 52.00 198 ASN D O 1
ATOM 8906 N N . PRO D 2 202 ? 4.220 139.198 44.600 1.00 52.07 199 PRO D N 1
ATOM 8907 C CA . PRO D 2 202 ? 2.767 139.387 44.724 1.00 51.00 199 PRO D CA 1
ATOM 8908 C C . PRO D 2 202 ? 2.194 138.904 46.045 1.00 49.05 199 PRO D C 1
ATOM 8909 O O . PRO D 2 202 ? 0.989 138.660 46.123 1.00 53.75 199 PRO D O 1
ATOM 8913 N N . ALA D 2 203 ? 3.020 138.777 47.085 1.00 49.65 200 ALA D N 1
ATOM 8914 C CA . ALA D 2 203 ? 2.539 138.305 48.381 1.00 54.61 200 ALA D CA 1
ATOM 8915 C C . ALA D 2 203 ? 1.359 139.126 48.881 1.00 59.14 200 ALA D C 1
ATOM 8916 O O . ALA D 2 203 ? 1.385 140.360 48.856 1.00 56.11 200 ALA D O 1
ATOM 8918 N N . GLU D 2 204 ? 0.327 138.422 49.344 1.00 60.25 201 GLU D N 1
ATOM 8919 C CA . GLU D 2 204 ? -0.775 139.020 50.076 1.00 62.58 201 GLU D CA 1
ATOM 8920 C C . GLU D 2 204 ? -0.621 138.773 51.568 1.00 64.79 201 GLU D C 1
ATOM 8921 O O . GLU D 2 204 ? -0.352 137.634 51.987 1.00 68.11 201 GLU D O 1
ATOM 8927 N N . PRO D 2 205 ? -0.775 139.808 52.397 1.00 66.40 202 PRO D N 1
ATOM 8928 C CA . PRO D 2 205 ? -1.053 141.226 52.095 1.00 62.51 202 PRO D CA 1
ATOM 8929 C C . PRO D 2 205 ? 0.139 141.881 51.453 1.00 60.67 202 PRO D C 1
ATOM 8930 O O . PRO D 2 205 ? 1.255 141.454 51.741 1.00 62.42 202 PRO D O 1
ATOM 8934 N N . PRO D 2 206 ? -0.059 142.891 50.605 1.00 61.13 203 PRO D N 1
ATOM 8935 C CA . PRO D 2 206 ? 1.064 143.443 49.841 1.00 58.62 203 PRO D CA 1
ATOM 8936 C C . PRO D 2 206 ? 2.228 143.851 50.734 1.00 57.23 203 PRO D C 1
ATOM 8937 O O . PRO D 2 206 ? 2.054 144.433 51.806 1.00 57.03 203 PRO D O 1
ATOM 8941 N N . LEU D 2 207 ? 3.431 143.515 50.283 1.00 59.88 204 LEU D N 1
ATOM 8942 C CA . LEU D 2 207 ? 4.628 143.841 51.036 1.00 58.15 204 LEU D CA 1
ATOM 8943 C C . LEU D 2 207 ? 4.881 145.336 50.998 1.00 58.03 204 LEU D C 1
ATOM 8944 O O . LEU D 2 207 ? 4.689 145.989 49.968 1.00 58.75 204 LEU D O 1
ATOM 8949 N N . ILE D 2 208 ? 5.332 145.880 52.122 1.00 60.70 205 ILE D N 1
ATOM 8950 C CA . ILE D 2 208 ? 5.918 147.210 52.071 1.00 61.97 205 ILE D CA 1
ATOM 8951 C C . ILE D 2 208 ? 7.220 147.147 51.283 1.00 59.61 205 ILE D C 1
ATOM 8952 O O . ILE D 2 208 ? 7.940 146.142 51.314 1.00 60.55 205 ILE D O 1
ATOM 8957 N N . MET D 2 209 ? 7.524 148.228 50.565 1.00 61.32 206 MET D N 1
ATOM 8958 C CA . MET D 2 209 ? 8.772 148.300 49.812 1.00 56.07 206 MET D CA 1
ATOM 8959 C C . MET D 2 209 ? 9.963 148.030 50.715 1.00 54.64 206 MET D C 1
ATOM 8960 O O . MET D 2 209 ? 10.019 148.498 51.857 1.00 55.18 206 MET D O 1
ATOM 8965 N N . ARG D 2 210 ? 10.924 147.283 50.184 1.00 55.04 207 ARG D N 1
ATOM 8966 C CA . ARG D 2 210 ? 12.184 147.002 50.850 1.00 52.84 207 ARG D CA 1
ATOM 8967 C C . ARG D 2 210 ? 13.304 147.337 49.887 1.00 51.17 207 ARG D C 1
ATOM 8968 O O . ARG D 2 210 ? 13.196 147.093 48.683 1.00 52.12 207 ARG D O 1
ATOM 8976 N N . ASP D 2 211 ? 14.371 147.909 50.423 1.00 53.85 208 ASP D N 1
ATOM 8977 C CA . ASP D 2 211 ? 15.532 148.297 49.636 1.00 53.34 208 ASP D CA 1
ATOM 8978 C C . ASP D 2 211 ? 16.752 147.901 50.448 1.00 52.26 208 ASP D C 1
ATOM 8979 O O . ASP D 2 211 ? 16.933 148.362 51.579 1.00 53.85 208 ASP D O 1
ATOM 8984 N N . THR D 2 212 ? 17.562 147.014 49.902 1.00 54.83 209 THR D N 1
ATOM 8985 C CA . THR D 2 212 ? 18.799 146.604 50.546 1.00 54.86 209 THR D CA 1
ATOM 8986 C C . THR D 2 212 ? 19.950 147.264 49.810 1.00 50.73 209 THR D C 1
ATOM 8987 O O . THR D 2 212 ? 19.996 147.238 48.575 1.00 51.75 209 THR D O 1
ATOM 8991 N N . VAL D 2 213 ? 20.864 147.866 50.557 1.00 52.37 210 VAL D N 1
ATOM 8992 C CA . VAL D 2 213 ? 21.979 148.588 49.964 1.00 54.74 210 VAL D CA 1
ATOM 8993 C C . VAL D 2 213 ? 23.283 147.949 50.427 1.00 54.69 210 VAL D C 1
ATOM 8994 O O . VAL D 2 213 ? 23.558 147.888 51.633 1.00 55.34 210 VAL D O 1
ATOM 8998 N N . TYR D 2 214 ? 24.076 147.467 49.463 1.00 56.45 211 TYR D N 1
ATOM 8999 C CA . TYR D 2 214 ? 25.398 146.893 49.707 1.00 56.34 211 TYR D CA 1
ATOM 9000 C C . TYR D 2 214 ? 26.473 147.895 49.283 1.00 58.14 211 TYR D C 1
ATOM 9001 O O . TYR D 2 214 ? 26.507 148.324 48.121 1.00 56.19 211 TYR D O 1
ATOM 9010 N N . CYS D 2 215 ? 27.361 148.245 50.216 1.00 58.96 212 CYS D N 1
ATOM 9011 C CA . CYS D 2 215 ? 28.497 149.114 49.947 1.00 58.18 212 CYS D CA 1
ATOM 9012 C C . CYS D 2 215 ? 29.788 148.374 50.258 1.00 61.51 212 CYS D C 1
ATOM 9013 O O . CYS D 2 215 ? 29.888 147.690 51.282 1.00 66.03 212 CYS D O 1
ATOM 9016 N N . PHE D 2 216 ? 30.783 148.516 49.387 1.00 60.93 213 PHE D N 1
ATOM 9017 C CA . PHE D 2 216 ? 32.078 147.872 49.585 1.00 67.20 213 PHE D CA 1
ATOM 9018 C C . PHE D 2 216 ? 33.167 148.932 49.655 1.00 69.03 213 PHE D C 1
ATOM 9019 O O . PHE D 2 216 ? 33.438 149.624 48.663 1.00 67.36 213 PHE D O 1
ATOM 9027 N N . VAL D 2 217 ? 33.806 149.039 50.821 1.00 70.77 214 VAL D N 1
ATOM 9028 C CA . VAL D 2 217 ? 34.830 150.040 51.067 1.00 69.69 214 VAL D CA 1
ATOM 9029 C C . VAL D 2 217 ? 36.087 149.349 51.593 1.00 78.56 214 VAL D C 1
ATOM 9030 O O . VAL D 2 217 ? 36.062 148.177 51.986 1.00 76.42 214 VAL D O 1
ATOM 9034 N N . SER D 2 218 ? 37.202 150.094 51.583 1.00 79.47 215 SER D N 1
ATOM 9035 C CA . SER D 2 218 ? 38.474 149.557 52.055 1.00 81.34 215 SER D CA 1
ATOM 9036 C C . SER D 2 218 ? 38.354 149.116 53.508 1.00 84.10 215 SER D C 1
ATOM 9037 O O . SER D 2 218 ? 37.550 149.650 54.276 1.00 80.05 215 SER D O 1
ATOM 9040 N N . ALA D 2 219 ? 39.174 148.125 53.885 1.00 86.96 216 ALA D N 1
ATOM 9041 C CA . ALA D 2 219 ? 39.129 147.604 55.251 1.00 87.31 216 ALA D CA 1
ATOM 9042 C C . ALA D 2 219 ? 39.384 148.688 56.289 1.00 93.06 216 ALA D C 1
ATOM 9043 O O . ALA D 2 219 ? 39.083 148.491 57.471 1.00 95.37 216 ALA D O 1
ATOM 9045 N N . GLU D 2 220 ? 39.913 149.833 55.866 1.00 92.43 217 GLU D N 1
ATOM 9046 C CA . GLU D 2 220 ? 40.241 150.902 56.796 1.00 97.26 217 GLU D CA 1
ATOM 9047 C C . GLU D 2 220 ? 38.991 151.550 57.375 1.00 96.84 217 GLU D C 1
ATOM 9048 O O . GLU D 2 220 ? 38.968 151.911 58.558 1.00 99.63 217 GLU D O 1
ATOM 9054 N N . ALA D 2 221 ? 37.951 151.703 56.550 1.00 94.51 218 ALA D N 1
ATOM 9055 C CA . ALA D 2 221 ? 36.828 152.606 56.801 1.00 92.16 218 ALA D CA 1
ATOM 9056 C C . ALA D 2 221 ? 36.340 152.557 58.244 1.00 90.28 218 ALA D C 1
ATOM 9057 O O . ALA D 2 221 ? 36.220 151.486 58.841 1.00 92.43 218 ALA D O 1
ATOM 9059 N N . ASN D 2 222 ? 36.040 153.729 58.795 1.00 86.94 219 ASN D N 1
ATOM 9060 C CA . ASN D 2 222 ? 35.578 153.811 60.177 1.00 87.12 219 ASN D CA 1
ATOM 9061 C C . ASN D 2 222 ? 34.145 153.300 60.285 1.00 84.42 219 ASN D C 1
ATOM 9062 O O . ASN D 2 222 ? 33.207 153.947 59.805 1.00 83.81 219 ASN D O 1
ATOM 9067 N N . ILE D 2 223 ? 33.976 152.152 60.948 1.00 86.16 220 ILE D N 1
ATOM 9068 C CA . ILE D 2 223 ? 32.659 151.528 61.075 1.00 83.16 220 ILE D CA 1
ATOM 9069 C C . ILE D 2 223 ? 31.680 152.463 61.785 1.00 84.12 220 ILE D C 1
ATOM 9070 O O . ILE D 2 223 ? 30.568 152.707 61.295 1.00 80.69 220 ILE D O 1
ATOM 9075 N N . ASP D 2 224 ? 32.079 152.999 62.950 1.00 85.75 221 ASP D N 1
ATOM 9076 C CA . ASP D 2 224 ? 31.193 153.873 63.723 1.00 81.98 221 ASP D CA 1
ATOM 9077 C C . ASP D 2 224 ? 30.801 155.104 62.923 1.00 81.94 221 ASP D C 1
ATOM 9078 O O . ASP D 2 224 ? 29.644 155.543 62.971 1.00 79.61 221 ASP D O 1
ATOM 9083 N N . ALA D 2 225 ? 31.755 155.675 62.185 1.00 84.55 222 ALA D N 1
ATOM 9084 C CA . ALA D 2 225 ? 31.460 156.855 61.383 1.00 80.81 222 ALA D CA 1
ATOM 9085 C C . ALA D 2 225 ? 30.454 156.537 60.286 1.00 79.39 222 ALA D C 1
ATOM 9086 O O . ALA D 2 225 ? 29.552 157.337 60.016 1.00 80.05 222 ALA D O 1
ATOM 9088 N N . ILE D 2 226 ? 30.590 155.373 59.641 1.00 78.83 223 ILE D N 1
ATOM 9089 C CA . ILE D 2 226 ? 29.613 154.974 58.628 1.00 78.47 223 ILE D CA 1
ATOM 9090 C C . ILE D 2 226 ? 28.225 154.867 59.241 1.00 77.65 223 ILE D C 1
ATOM 9091 O O . ILE D 2 226 ? 27.244 155.373 58.687 1.00 77.14 223 ILE D O 1
ATOM 9096 N N . THR D 2 227 ? 28.119 154.178 60.381 1.00 78.65 224 THR D N 1
ATOM 9097 C CA . THR D 2 227 ? 26.836 154.060 61.062 1.00 78.13 224 THR D CA 1
ATOM 9098 C C . THR D 2 227 ? 26.225 155.428 61.322 1.00 81.77 224 THR D C 1
ATOM 9099 O O . THR D 2 227 ? 25.018 155.627 61.140 1.00 81.15 224 THR D O 1
ATOM 9103 N N . ASP D 2 228 ? 27.051 156.391 61.737 1.00 81.05 225 ASP D N 1
ATOM 9104 C CA . ASP D 2 228 ? 26.542 157.727 62.020 1.00 82.24 225 ASP D CA 1
ATOM 9105 C C . ASP D 2 228 ? 26.064 158.405 60.745 1.00 80.76 225 ASP D C 1
ATOM 9106 O O . ASP D 2 228 ? 24.959 158.960 60.696 1.00 80.95 225 ASP D O 1
ATOM 9111 N N . SER D 2 229 ? 26.893 158.371 59.701 1.00 79.45 226 SER D N 1
ATOM 9112 C CA . SER D 2 229 ? 26.530 159.032 58.457 1.00 77.21 226 SER D CA 1
ATOM 9113 C C . SER D 2 229 ? 25.231 158.470 57.900 1.00 77.69 226 SER D C 1
ATOM 9114 O O . SER D 2 229 ? 24.386 159.219 57.397 1.00 77.04 226 SER D O 1
ATOM 9117 N N . VAL D 2 230 ? 25.043 157.152 58.021 1.00 77.02 227 VAL D N 1
ATOM 9118 C CA . VAL D 2 230 ? 23.869 156.498 57.455 1.00 77.20 227 VAL D CA 1
ATOM 9119 C C . VAL D 2 230 ? 22.619 156.870 58.242 1.00 78.59 227 VAL D C 1
ATOM 9120 O O . VAL D 2 230 ? 21.595 157.244 57.662 1.00 77.40 227 VAL D O 1
ATOM 9124 N N . GLU D 2 231 ? 22.683 156.770 59.575 1.00 82.28 228 GLU D N 1
ATOM 9125 C CA . GLU D 2 231 ? 21.510 157.046 60.401 1.00 82.49 228 GLU D CA 1
ATOM 9126 C C . GLU D 2 231 ? 21.129 158.519 60.347 1.00 83.42 228 GLU D C 1
ATOM 9127 O O . GLU D 2 231 ? 19.937 158.863 60.382 1.00 79.20 228 GLU D O 1
ATOM 9133 N N . GLN D 2 232 ? 22.125 159.403 60.284 1.00 78.81 229 GLN D N 1
ATOM 9134 C CA . GLN D 2 232 ? 21.817 160.815 60.102 1.00 80.70 229 GLN D CA 1
ATOM 9135 C C . GLN D 2 232 ? 21.161 161.045 58.747 1.00 76.87 229 GLN D C 1
ATOM 9136 O O . GLN D 2 232 ? 20.175 161.786 58.646 1.00 77.07 229 GLN D O 1
ATOM 9142 N N . MET D 2 233 ? 21.671 160.392 57.699 1.00 73.72 230 MET D N 1
ATOM 9143 C CA . MET D 2 233 ? 21.060 160.533 56.382 1.00 71.93 230 MET D CA 1
ATOM 9144 C C . MET D 2 233 ? 19.625 160.012 56.371 1.00 72.33 230 MET D C 1
ATOM 9145 O O . MET D 2 233 ? 18.771 160.557 55.662 1.00 70.72 230 MET D O 1
ATOM 9150 N N . VAL D 2 234 ? 19.336 158.969 57.150 1.00 72.31 231 VAL D N 1
ATOM 9151 C CA . VAL D 2 234 ? 17.968 158.471 57.223 1.00 70.32 231 VAL D CA 1
ATOM 9152 C C . VAL D 2 234 ? 17.029 159.594 57.623 1.00 71.09 231 VAL D C 1
ATOM 9153 O O . VAL D 2 234 ? 16.069 159.900 56.908 1.00 69.85 231 VAL D O 1
ATOM 9157 N N . LYS D 2 235 ? 17.331 160.266 58.742 1.00 74.20 232 LYS D N 1
ATOM 9158 C CA . LYS D 2 235 ? 16.498 161.377 59.203 1.00 71.61 232 LYS D CA 1
ATOM 9159 C C . LYS D 2 235 ? 16.404 162.487 58.163 1.00 69.18 232 LYS D C 1
ATOM 9160 O O . LYS D 2 235 ? 15.330 163.069 57.975 1.00 69.57 232 LYS D O 1
ATOM 9166 N N . SER D 2 236 ? 17.508 162.797 57.470 1.00 70.83 233 SER D N 1
ATOM 9167 C CA . SER D 2 236 ? 17.434 163.812 56.418 1.00 69.78 233 SER D CA 1
ATOM 9168 C C . SER D 2 236 ? 16.423 163.419 55.351 1.00 68.56 233 SER D C 1
ATOM 9169 O O . SER D 2 236 ? 15.839 164.290 54.700 1.00 69.06 233 SER D O 1
ATOM 9172 N N . VAL D 2 237 ? 16.197 162.117 55.171 1.00 69.57 234 VAL D N 1
ATOM 9173 C CA . VAL D 2 237 ? 15.263 161.636 54.159 1.00 67.28 234 VAL D CA 1
ATOM 9174 C C . VAL D 2 237 ? 13.830 161.545 54.690 1.00 64.55 234 VAL D C 1
ATOM 9175 O O . VAL D 2 237 ? 12.875 161.747 53.932 1.00 62.06 234 VAL D O 1
ATOM 9179 N N . GLN D 2 238 ? 13.641 161.239 55.972 1.00 63.95 235 GLN D N 1
ATOM 9180 C CA . GLN D 2 238 ? 12.271 161.208 56.463 1.00 65.30 235 GLN D CA 1
ATOM 9181 C C . GLN D 2 238 ? 11.653 162.594 56.562 1.00 64.84 235 GLN D C 1
ATOM 9182 O O . GLN D 2 238 ? 10.441 162.685 56.777 1.00 65.38 235 GLN D O 1
ATOM 9188 N N . GLU D 2 239 ? 12.441 163.666 56.404 1.00 69.58 236 GLU D N 1
ATOM 9189 C CA . GLU D 2 239 ? 11.866 165.004 56.292 1.00 67.53 236 GLU D CA 1
ATOM 9190 C C . GLU D 2 239 ? 10.873 165.105 55.141 1.00 64.68 236 GLU D C 1
ATOM 9191 O O . GLU D 2 239 ? 10.016 165.996 55.162 1.00 71.74 236 GLU D O 1
ATOM 9197 N N . TYR D 2 240 ? 10.991 164.250 54.115 1.00 59.69 237 TYR D N 1
ATOM 9198 C CA . TYR D 2 240 ? 9.990 164.189 53.057 1.00 58.49 237 TYR D CA 1
ATOM 9199 C C . TYR D 2 240 ? 9.516 162.781 52.740 1.00 60.76 237 TYR D C 1
ATOM 9200 O O . TYR D 2 240 ? 8.583 162.628 51.944 1.00 58.96 237 TYR D O 1
ATOM 9209 N N . VAL D 2 241 ? 10.108 161.753 53.337 1.00 60.41 238 VAL D N 1
ATOM 9210 C CA . VAL D 2 241 ? 9.549 160.411 53.238 1.00 58.33 238 VAL D CA 1
ATOM 9211 C C . VAL D 2 241 ? 9.387 159.879 54.654 1.00 62.00 238 VAL D C 1
ATOM 9212 O O . VAL D 2 241 ? 10.257 159.136 55.140 1.00 62.15 238 VAL D O 1
ATOM 9216 N N . PRO D 2 242 ? 8.303 160.251 55.345 1.00 60.56 239 PRO D N 1
ATOM 9217 C CA . PRO D 2 242 ? 8.058 159.722 56.697 1.00 57.62 239 PRO D CA 1
ATOM 9218 C C . PRO D 2 242 ? 8.204 158.216 56.821 1.00 59.62 239 PRO D C 1
ATOM 9219 O O . PRO D 2 242 ? 8.793 157.747 57.802 1.00 60.24 239 PRO D O 1
ATOM 9223 N N . GLY D 2 243 ? 7.706 157.442 55.857 1.00 59.14 240 GLY D N 1
ATOM 9224 C CA . GLY D 2 243 ? 7.773 155.995 55.977 1.00 61.50 240 GLY D CA 1
ATOM 9225 C C . GLY D 2 243 ? 9.149 155.386 55.816 1.00 61.37 240 GLY D C 1
ATOM 9226 O O . GLY D 2 243 ? 9.287 154.171 55.959 1.00 62.34 240 GLY D O 1
ATOM 9227 N N . TYR D 2 244 ? 10.167 156.192 55.547 1.00 60.60 241 TYR D N 1
ATOM 9228 C CA . TYR D 2 244 ? 11.509 155.723 55.200 1.00 61.10 241 TYR D CA 1
ATOM 9229 C C . TYR D 2 244 ? 12.280 155.417 56.477 1.00 62.29 241 TYR D C 1
ATOM 9230 O O . TYR D 2 244 ? 12.746 156.329 57.163 1.00 61.76 241 TYR D O 1
ATOM 9239 N N . ARG D 2 245 ? 12.431 154.131 56.805 1.00 63.34 242 ARG D N 1
ATOM 9240 C CA . ARG D 2 245 ? 13.062 153.749 58.062 1.00 68.18 242 ARG D CA 1
ATOM 9241 C C . ARG D 2 245 ? 14.003 152.563 57.865 1.00 65.44 242 ARG D C 1
ATOM 9242 O O . ARG D 2 245 ? 13.793 151.711 56.997 1.00 64.55 242 ARG D O 1
ATOM 9250 N N . LEU D 2 246 ? 15.060 152.526 58.677 1.00 67.04 243 LEU D N 1
ATOM 9251 C CA . LEU D 2 246 ? 15.893 151.336 58.762 1.00 60.62 243 LEU D CA 1
ATOM 9252 C C . LEU D 2 246 ? 15.086 150.164 59.298 1.00 61.68 243 LEU D C 1
ATOM 9253 O O . LEU D 2 246 ? 14.395 150.282 60.315 1.00 62.18 243 LEU D O 1
ATOM 9258 N N . LYS D 2 247 ? 15.187 149.022 58.626 1.00 60.71 244 LYS D N 1
ATOM 9259 C CA . LYS D 2 247 ? 14.567 147.815 59.146 1.00 58.94 244 LYS D CA 1
ATOM 9260 C C . LYS D 2 247 ? 15.500 147.053 60.072 1.00 62.25 244 LYS D C 1
ATOM 9261 O O . LYS D 2 247 ? 15.032 146.303 60.939 1.00 64.09 244 LYS D O 1
ATOM 9267 N N . GLN D 2 248 ? 16.807 147.253 59.914 1.00 60.67 245 GLN D N 1
ATOM 9268 C CA . GLN D 2 248 ? 17.834 146.555 60.669 1.00 61.75 245 GLN D CA 1
ATOM 9269 C C . GLN D 2 248 ? 18.975 147.520 60.928 1.00 64.31 245 GLN D C 1
ATOM 9270 O O . GLN D 2 248 ? 19.276 148.380 60.094 1.00 63.02 245 GLN D O 1
ATOM 9276 N N . LYS D 2 249 ? 19.617 147.362 62.081 1.00 64.12 246 LYS D N 1
ATOM 9277 C CA . LYS D 2 249 ? 20.836 148.107 62.344 1.00 66.10 246 LYS D CA 1
ATOM 9278 C C . LYS D 2 249 ? 21.819 147.880 61.201 1.00 66.02 246 LYS D C 1
ATOM 9279 O O . LYS D 2 249 ? 21.818 146.825 60.560 1.00 67.97 246 LYS D O 1
ATOM 9285 N N . VAL D 2 250 ? 22.622 148.905 60.902 1.00 66.77 247 VAL D N 1
ATOM 9286 C CA . VAL D 2 250 ? 23.556 148.806 59.787 1.00 66.47 247 VAL D CA 1
ATOM 9287 C C . VAL D 2 250 ? 24.548 147.685 60.061 1.00 68.41 247 VAL D C 1
ATOM 9288 O O . VAL D 2 250 ? 25.067 147.549 61.175 1.00 69.26 247 VAL D O 1
ATOM 9292 N N . GLN D 2 251 ? 24.799 146.860 59.046 1.00 67.67 248 GLN D N 1
ATOM 9293 C CA . GLN D 2 251 ? 25.646 145.685 59.175 1.00 66.96 248 GLN D CA 1
ATOM 9294 C C . GLN D 2 251 ? 26.955 145.890 58.426 1.00 68.48 248 GLN D C 1
ATOM 9295 O O . GLN D 2 251 ? 27.008 146.590 57.411 1.00 69.36 248 GLN D O 1
ATOM 9301 N N . PHE D 2 252 ? 28.010 145.256 58.936 1.00 70.68 249 PHE D N 1
ATOM 9302 C CA . PHE D 2 252 ? 29.360 145.364 58.397 1.00 72.15 249 PHE D CA 1
ATOM 9303 C C . PHE D 2 252 ? 30.011 143.990 58.407 1.00 74.16 249 PHE D C 1
ATOM 9304 O O . PHE D 2 252 ? 29.908 143.266 59.401 1.00 77.29 249 PHE D O 1
ATOM 9312 N N . GLU D 2 253 ? 30.695 143.635 57.316 1.00 75.55 250 GLU D N 1
ATOM 9313 C CA . GLU D 2 253 ? 31.383 142.351 57.206 1.00 74.14 250 GLU D CA 1
ATOM 9314 C C . GLU D 2 253 ? 32.806 142.568 56.705 1.00 77.21 250 GLU D C 1
ATOM 9315 O O . GLU D 2 253 ? 33.010 143.026 55.576 1.00 77.18 250 GLU D O 1
ATOM 9321 N N . LYS D 2 254 ? 33.788 142.236 57.539 1.00 81.22 251 LYS D N 1
ATOM 9322 C CA . LYS D 2 254 ? 35.175 142.242 57.092 1.00 83.07 251 LYS D CA 1
ATOM 9323 C C . LYS D 2 254 ? 35.339 141.201 55.991 1.00 81.16 251 LYS D C 1
ATOM 9324 O O . LYS D 2 254 ? 35.039 140.021 56.192 1.00 80.56 251 LYS D O 1
ATOM 9330 N N . ILE D 2 255 ? 35.763 141.642 54.811 1.00 82.85 252 ILE D N 1
ATOM 9331 C CA . ILE D 2 255 ? 36.115 140.722 53.733 1.00 85.89 252 ILE D CA 1
ATOM 9332 C C . ILE D 2 255 ? 37.613 140.490 53.872 1.00 86.06 252 ILE D C 1
ATOM 9333 O O . ILE D 2 255 ? 38.437 141.226 53.336 1.00 84.50 252 ILE D O 1
ATOM 9338 N N . VAL D 2 256 ? 37.956 139.456 54.635 1.00 91.49 253 VAL D N 1
ATOM 9339 C CA . VAL D 2 256 ? 39.340 139.193 54.998 1.00 94.45 253 VAL D CA 1
ATOM 9340 C C . VAL D 2 256 ? 40.048 138.468 53.861 1.00 92.11 253 VAL D C 1
ATOM 9341 O O . VAL D 2 256 ? 39.425 137.913 52.956 1.00 95.41 253 VAL D O 1
ATOM 9345 N N . ALA D 2 257 ? 41.373 138.476 53.912 1.00 90.41 254 ALA D N 1
ATOM 9346 C CA . ALA D 2 257 ? 42.133 137.578 53.058 1.00 88.37 254 ALA D CA 1
ATOM 9347 C C . ALA D 2 257 ? 41.748 136.141 53.380 1.00 90.16 254 ALA D C 1
ATOM 9348 O O . ALA D 2 257 ? 41.579 135.776 54.547 1.00 92.09 254 ALA D O 1
ATOM 9350 N N . GLY D 2 258 ? 41.590 135.328 52.336 1.00 89.43 255 GLY D N 1
ATOM 9351 C CA . GLY D 2 258 ? 40.977 134.025 52.475 1.00 82.48 255 GLY D CA 1
ATOM 9352 C C . GLY D 2 258 ? 39.511 133.983 52.105 1.00 86.92 255 GLY D C 1
ATOM 9353 O O . GLY D 2 258 ? 38.933 132.890 52.066 1.00 87.32 255 GLY D O 1
ATOM 9354 N N . ASN D 2 259 ? 38.890 135.136 51.836 1.00 86.73 256 ASN D N 1
ATOM 9355 C CA . ASN D 2 259 ? 37.519 135.219 51.340 1.00 82.55 256 ASN D CA 1
ATOM 9356 C C . ASN D 2 259 ? 37.391 136.343 50.314 1.00 83.21 256 ASN D C 1
ATOM 9357 O O . ASN D 2 259 ? 36.387 137.064 50.276 1.00 80.42 256 ASN D O 1
ATOM 9362 N N . GLU D 2 260 ? 38.411 136.501 49.464 1.00 83.88 257 GLU D N 1
ATOM 9363 C CA . GLU D 2 260 ? 38.394 137.512 48.408 1.00 81.17 257 GLU D CA 1
ATOM 9364 C C . GLU D 2 260 ? 37.142 137.387 47.546 1.00 79.89 257 GLU D C 1
ATOM 9365 O O . GLU D 2 260 ? 36.736 136.282 47.176 1.00 80.13 257 GLU D O 1
ATOM 9371 N N . GLN D 2 261 ? 36.542 138.536 47.216 1.00 80.75 258 GLN D N 1
ATOM 9372 C CA . GLN D 2 261 ? 35.344 138.620 46.385 1.00 76.18 258 GLN D CA 1
ATOM 9373 C C . GLN D 2 261 ? 35.665 139.264 45.040 1.00 71.23 258 GLN D C 1
ATOM 9374 O O . GLN D 2 261 ? 36.459 140.208 44.964 1.00 74.00 258 GLN D O 1
ATOM 9380 N N . ASN D 2 262 ? 35.016 138.778 43.988 1.00 68.60 259 ASN D N 1
ATOM 9381 C CA . ASN D 2 262 ? 35.218 139.321 42.647 1.00 70.25 259 ASN D CA 1
ATOM 9382 C C . ASN D 2 262 ? 34.328 140.548 42.409 1.00 72.97 259 ASN D C 1
ATOM 9383 O O . ASN D 2 262 ? 33.422 140.561 41.564 1.00 67.25 259 ASN D O 1
ATOM 9388 N N . ILE D 2 263 ? 34.606 141.600 43.179 1.00 73.77 260 ILE D N 1
ATOM 9389 C CA . ILE D 2 263 ? 33.937 142.891 42.968 1.00 76.05 260 ILE D CA 1
ATOM 9390 C C . ILE D 2 263 ? 34.178 143.351 41.537 1.00 82.96 260 ILE D C 1
ATOM 9391 O O . ILE D 2 263 ? 35.339 143.420 41.104 1.00 83.86 260 ILE D O 1
ATOM 9396 N N . PRO D 2 264 ? 33.149 143.677 40.759 1.00 94.01 261 PRO D N 1
ATOM 9397 C CA . PRO D 2 264 ? 33.403 144.124 39.385 1.00 96.74 261 PRO D CA 1
ATOM 9398 C C . PRO D 2 264 ? 34.073 145.494 39.379 1.00 99.42 261 PRO D C 1
ATOM 9399 O O . PRO D 2 264 ? 33.910 146.302 40.304 1.00 92.09 261 PRO D O 1
ATOM 9403 N N . GLY D 2 265 ? 34.858 145.737 38.333 1.00 94.11 262 GLY D N 1
ATOM 9404 C CA . GLY D 2 265 ? 35.669 146.954 38.250 1.00 86.96 262 GLY D CA 1
ATOM 9405 C C . GLY D 2 265 ? 36.976 146.814 38.977 1.00 88.68 262 GLY D C 1
ATOM 9406 O O . GLY D 2 265 ? 38.031 147.131 38.424 1.00 92.76 262 GLY D O 1
ATOM 9407 N N . LEU D 2 266 ? 36.935 146.368 40.226 1.00 90.00 263 LEU D N 1
ATOM 9408 C CA . LEU D 2 266 ? 38.124 145.898 40.912 1.00 91.94 263 LEU D CA 1
ATOM 9409 C C . LEU D 2 266 ? 38.356 144.439 40.525 1.00 93.05 263 LEU D C 1
ATOM 9410 O O . LEU D 2 266 ? 37.590 143.845 39.762 1.00 94.13 263 LEU D O 1
ATOM 9415 N N . GLY D 2 267 ? 39.420 143.846 41.025 1.00 93.78 264 GLY D N 1
ATOM 9416 C CA . GLY D 2 267 ? 39.650 142.428 40.831 1.00 88.95 264 GLY D CA 1
ATOM 9417 C C . GLY D 2 267 ? 39.064 141.626 41.966 1.00 78.09 264 GLY D C 1
ATOM 9418 O O . GLY D 2 267 ? 38.071 142.013 42.580 1.00 72.58 264 GLY D O 1
ATOM 9419 N N . TRP D 2 268 ? 39.692 140.488 42.251 1.00 75.56 265 TRP D N 1
ATOM 9420 C CA . TRP D 2 268 ? 39.484 139.821 43.530 1.00 73.06 265 TRP D CA 1
ATOM 9421 C C . TRP D 2 268 ? 39.991 140.721 44.641 1.00 77.60 265 TRP D C 1
ATOM 9422 O O . TRP D 2 268 ? 41.167 141.100 44.652 1.00 79.91 265 TRP D O 1
ATOM 9433 N N . SER D 2 269 ? 39.117 141.077 45.574 1.00 79.87 266 SER D N 1
ATOM 9434 C CA . SER D 2 269 ? 39.435 142.151 46.502 1.00 78.09 266 SER D CA 1
ATOM 9435 C C . SER D 2 269 ? 39.152 141.747 47.939 1.00 78.73 266 SER D C 1
ATOM 9436 O O . SER D 2 269 ? 38.460 140.763 48.223 1.00 79.01 266 SER D O 1
ATOM 9439 N N . THR D 2 270 ? 39.713 142.539 48.839 1.00 78.73 267 THR D N 1
ATOM 9440 C CA . THR D 2 270 ? 39.493 142.445 50.269 1.00 81.22 267 THR D CA 1
ATOM 9441 C C . THR D 2 270 ? 39.017 143.815 50.756 1.00 80.51 267 THR D C 1
ATOM 9442 O O . THR D 2 270 ? 39.233 144.829 50.087 1.00 80.42 267 THR D O 1
ATOM 9446 N N . GLY D 2 271 ? 38.345 143.847 51.906 1.00 78.66 268 GLY D N 1
ATOM 9447 C CA . GLY D 2 271 ? 37.872 145.118 52.450 1.00 78.08 268 GLY D CA 1
ATOM 9448 C C . GLY D 2 271 ? 36.636 144.919 53.316 1.00 80.14 268 GLY D C 1
ATOM 9449 O O . GLY D 2 271 ? 36.444 143.853 53.904 1.00 83.15 268 GLY D O 1
ATOM 9450 N N . LEU D 2 272 ? 35.803 145.962 53.374 1.00 77.49 269 LEU D N 1
ATOM 9451 C CA . LEU D 2 272 ? 34.613 145.974 54.221 1.00 77.30 269 LEU D CA 1
ATOM 9452 C C . LEU D 2 272 ? 33.331 145.987 53.393 1.00 74.78 269 LEU D C 1
ATOM 9453 O O . LEU D 2 272 ? 33.233 146.708 52.395 1.00 73.73 269 LEU D O 1
ATOM 9458 N N . LYS D 2 273 ? 32.339 145.206 53.839 1.00 74.34 270 LYS D N 1
ATOM 9459 C CA . LYS D 2 273 ? 31.023 145.105 53.210 1.00 69.12 270 LYS D CA 1
ATOM 9460 C C . LYS D 2 273 ? 29.969 145.740 54.115 1.00 70.19 270 LYS D C 1
ATOM 9461 O O . LYS D 2 273 ? 29.763 145.291 55.247 1.00 72.36 270 LYS D O 1
ATOM 9467 N N . VAL D 2 274 ? 29.294 146.772 53.621 1.00 67.45 271 VAL D N 1
ATOM 9468 C CA . VAL D 2 274 ? 28.283 147.486 54.395 1.00 66.06 271 VAL D CA 1
ATOM 9469 C C . VAL D 2 274 ? 26.910 147.123 53.857 1.00 63.22 271 VAL D C 1
ATOM 9470 O O . VAL D 2 274 ? 26.644 147.269 52.658 1.00 61.00 271 VAL D O 1
ATOM 9474 N N . SER D 2 275 ? 26.032 146.678 54.747 1.00 63.09 272 SER D N 1
ATOM 9475 C CA . SER D 2 275 ? 24.680 146.274 54.381 1.00 63.06 272 SER D CA 1
ATOM 9476 C C . SER D 2 275 ? 23.691 147.038 55.247 1.00 60.68 272 SER D C 1
ATOM 9477 O O . SER D 2 275 ? 23.711 146.938 56.478 1.00 61.46 272 SER D O 1
ATOM 9480 N N . VAL D 2 276 ? 22.832 147.805 54.608 1.00 56.09 273 VAL D N 1
ATOM 9481 C CA . VAL D 2 276 ? 21.818 148.575 55.305 1.00 61.00 273 VAL D CA 1
ATOM 9482 C C . VAL D 2 276 ? 20.468 148.163 54.740 1.00 58.42 273 VAL D C 1
ATOM 9483 O O . VAL D 2 276 ? 20.307 148.054 53.518 1.00 57.33 273 VAL D O 1
ATOM 9487 N N . PHE D 2 277 ? 19.535 147.836 55.625 1.00 57.38 274 PHE D N 1
ATOM 9488 C CA . PHE D 2 277 ? 18.261 147.256 55.213 1.00 59.76 274 PHE D CA 1
ATOM 9489 C C . PHE D 2 277 ? 17.174 148.297 55.419 1.00 58.77 274 PHE D C 1
ATOM 9490 O O . PHE D 2 277 ? 16.769 148.568 56.557 1.00 59.34 274 PHE D O 1
ATOM 9498 N N . LEU D 2 278 ? 16.701 148.864 54.317 1.00 57.31 275 LEU D N 1
ATOM 9499 C CA . LEU D 2 278 ? 15.680 149.892 54.352 1.00 57.20 275 LEU D CA 1
ATOM 9500 C C . LEU D 2 278 ? 14.288 149.292 54.234 1.00 57.44 275 LEU D C 1
ATOM 9501 O O . LEU D 2 278 ? 14.100 148.144 53.836 1.00 60.46 275 LEU D O 1
ATOM 9506 N N . GLU D 2 279 ? 13.304 150.102 54.580 1.00 57.53 276 GLU D N 1
ATOM 9507 C CA . GLU D 2 279 ? 11.911 149.794 54.331 1.00 57.52 276 GLU D CA 1
ATOM 9508 C C . GLU D 2 279 ? 11.224 151.135 54.103 1.00 59.02 276 GLU D C 1
ATOM 9509 O O . GLU D 2 279 ? 11.509 152.110 54.805 1.00 57.21 276 GLU D O 1
ATOM 9515 N N . VAL D 2 280 ? 10.370 151.205 53.089 1.00 57.05 277 VAL D N 1
ATOM 9516 C CA . VAL D 2 280 ? 9.774 152.467 52.657 1.00 56.90 277 VAL D CA 1
ATOM 9517 C C . VAL D 2 280 ? 8.265 152.262 52.637 1.00 59.78 277 VAL D C 1
ATOM 9518 O O . VAL D 2 280 ? 7.694 151.806 51.638 1.00 60.69 277 VAL D O 1
ATOM 9522 N N . GLU D 2 281 ? 7.615 152.589 53.749 1.00 60.21 278 GLU D N 1
ATOM 9523 C CA . GLU D 2 281 ? 6.165 152.606 53.818 1.00 59.85 278 GLU D CA 1
ATOM 9524 C C . GLU D 2 281 ? 5.625 153.847 53.125 1.00 62.28 278 GLU D C 1
ATOM 9525 O O . GLU D 2 281 ? 6.171 154.946 53.273 1.00 59.05 278 GLU D O 1
ATOM 9531 N N . GLY D 2 282 ? 4.555 153.665 52.352 1.00 64.27 279 GLY D N 1
ATOM 9532 C CA . GLY D 2 282 ? 3.899 154.800 51.728 1.00 63.21 279 GLY D CA 1
ATOM 9533 C C . GLY D 2 282 ? 3.193 155.682 52.742 1.00 64.44 279 GLY D C 1
ATOM 9534 O O . GLY D 2 282 ? 2.775 155.236 53.813 1.00 61.66 279 GLY D O 1
ATOM 9535 N N . ALA D 2 283 ? 3.053 156.962 52.381 1.00 67.68 280 ALA D N 1
ATOM 9536 C CA . ALA D 2 283 ? 2.518 157.970 53.295 1.00 68.50 280 ALA D CA 1
ATOM 9537 C C . ALA D 2 283 ? 1.016 157.843 53.518 1.00 68.58 280 ALA D C 1
ATOM 9538 O O . ALA D 2 283 ? 0.510 158.362 54.520 1.00 68.39 280 ALA D O 1
ATOM 9540 N N . GLY D 2 284 ? 0.292 157.183 52.615 1.00 69.43 281 GLY D N 1
ATOM 9541 C CA . GLY D 2 284 ? -1.135 156.973 52.777 1.00 69.15 281 GLY D CA 1
ATOM 9542 C C . GLY D 2 284 ? -2.033 158.069 52.225 1.00 71.57 281 GLY D C 1
ATOM 9543 O O . GLY D 2 284 ? -3.261 157.976 52.384 1.00 71.93 281 GLY D O 1
ATOM 9544 N N . HIS D 2 285 ? -1.470 159.084 51.556 1.00 72.25 282 HIS D N 1
ATOM 9545 C CA . HIS D 2 285 ? -2.249 160.265 51.178 1.00 71.80 282 HIS D CA 1
ATOM 9546 C C . HIS D 2 285 ? -3.315 159.928 50.144 1.00 71.71 282 HIS D C 1
ATOM 9547 O O . HIS D 2 285 ? -4.471 160.347 50.275 1.00 77.25 282 HIS D O 1
ATOM 9554 N N . TYR D 2 286 ? -2.940 159.190 49.103 1.00 68.84 283 TYR D N 1
ATOM 9555 C CA . TYR D 2 286 ? -3.881 158.725 48.092 1.00 66.04 283 TYR D CA 1
ATOM 9556 C C . TYR D 2 286 ? -3.509 157.315 47.665 1.00 65.13 283 TYR D C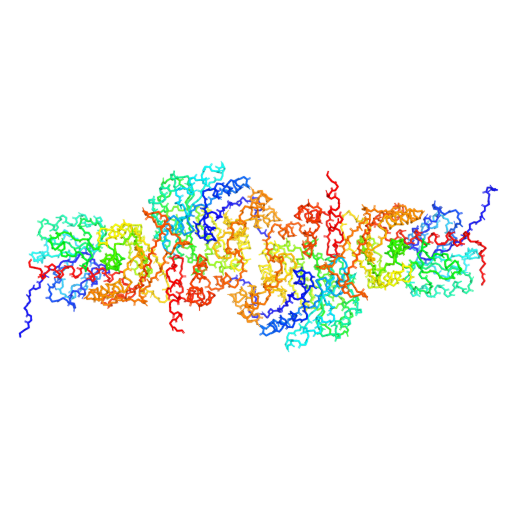 1
ATOM 9557 O O . TYR D 2 286 ? -4.389 156.486 47.413 1.00 67.15 283 TYR D O 1
ATOM 9566 N N . LEU D 2 287 ? -2.199 157.055 47.552 1.00 64.48 284 LEU D N 1
ATOM 9567 C CA . LEU D 2 287 ? -1.680 155.721 47.311 1.00 63.01 284 LEU D CA 1
ATOM 9568 C C . LEU D 2 287 ? -1.646 154.929 48.616 1.00 64.33 284 LEU D C 1
ATOM 9569 O O . LEU D 2 287 ? -1.496 155.506 49.699 1.00 63.56 284 LEU D O 1
ATOM 9574 N N . PRO D 2 288 ? -1.778 153.607 48.538 1.00 61.45 285 PRO D N 1
ATOM 9575 C CA . PRO D 2 288 ? -1.704 152.783 49.751 1.00 59.97 285 PRO D CA 1
ATOM 9576 C C . PRO D 2 288 ? -0.300 152.782 50.348 1.00 62.05 285 PRO D C 1
ATOM 9577 O O . PRO D 2 288 ? 0.687 153.156 49.704 1.00 61.10 285 PRO D O 1
ATOM 9581 N N . SER D 2 289 ? -0.229 152.322 51.604 1.00 60.65 286 SER D N 1
ATOM 9582 C CA . SER D 2 289 ? 1.035 152.288 52.333 1.00 61.13 286 SER D CA 1
ATOM 9583 C C . SER D 2 289 ? 2.040 151.345 51.682 1.00 61.67 286 SER D C 1
ATOM 9584 O O . SER D 2 289 ? 3.254 151.565 51.764 1.00 60.95 286 SER D O 1
ATOM 9587 N N . TYR D 2 290 ? 1.558 150.284 51.053 1.00 61.86 287 TYR D N 1
ATOM 9588 C CA . TYR D 2 290 ? 2.455 149.345 50.405 1.00 59.15 287 TYR D CA 1
ATOM 9589 C C . TYR D 2 290 ? 3.012 149.888 49.097 1.00 59.98 287 TYR D C 1
ATOM 9590 O O . TYR D 2 290 ? 3.953 149.299 48.553 1.00 62.03 287 TYR D O 1
ATOM 9599 N N . ALA D 2 291 ? 2.494 151.007 48.593 1.00 56.03 288 ALA D N 1
ATOM 9600 C CA . ALA D 2 291 ? 3.031 151.585 47.362 1.00 56.68 288 ALA D CA 1
ATOM 9601 C C . ALA D 2 291 ? 4.204 152.534 47.620 1.00 57.96 288 ALA D C 1
ATOM 9602 O O . ALA D 2 291 ? 4.269 153.618 47.024 1.00 53.73 288 ALA D O 1
ATOM 9604 N N . GLY D 2 292 ? 5.153 152.154 48.484 1.00 55.41 289 GLY D N 1
ATOM 9605 C CA . GLY D 2 292 ? 6.273 153.035 48.766 1.00 56.02 289 GLY D CA 1
ATOM 9606 C C . GLY D 2 292 ? 7.071 153.419 47.533 1.00 54.79 289 GLY D C 1
ATOM 9607 O O . GLY D 2 292 ? 7.686 154.486 47.496 1.00 48.74 289 GLY D O 1
ATOM 9608 N N . ASN D 2 293 ? 7.079 152.552 46.510 1.00 57.70 290 ASN D N 1
ATOM 9609 C CA . ASN D 2 293 ? 7.770 152.874 45.263 1.00 53.15 290 ASN D CA 1
ATOM 9610 C C . ASN D 2 293 ? 7.211 154.139 44.632 1.00 50.52 290 ASN D C 1
ATOM 9611 O O . ASN D 2 293 ? 7.970 154.985 44.152 1.00 54.04 290 ASN D O 1
ATOM 9616 N N . LEU D 2 294 ? 5.886 154.281 44.610 1.00 50.36 291 LEU D N 1
ATOM 9617 C CA . LEU D 2 294 ? 5.270 155.469 44.025 1.00 52.76 291 LEU D CA 1
ATOM 9618 C C . LEU D 2 294 ? 5.289 156.664 44.985 1.00 52.50 291 LEU D C 1
ATOM 9619 O O . LEU D 2 294 ? 5.501 157.795 44.543 1.00 53.80 291 LEU D O 1
ATOM 9624 N N . ASP D 2 295 ? 5.108 156.431 46.290 1.00 50.99 292 ASP D N 1
ATOM 9625 C CA . ASP D 2 295 ? 5.120 157.515 47.262 1.00 50.50 292 ASP D CA 1
ATOM 9626 C C . ASP D 2 295 ? 6.495 158.173 47.377 1.00 51.57 292 ASP D C 1
ATOM 9627 O O . ASP D 2 295 ? 6.587 159.379 47.628 1.00 51.39 292 ASP D O 1
ATOM 9632 N N . ILE D 2 296 ? 7.580 157.414 47.212 1.00 51.41 293 ILE D N 1
ATOM 9633 C CA . ILE D 2 296 ? 8.883 158.058 47.351 1.00 49.32 293 ILE D CA 1
ATOM 9634 C C . ILE D 2 296 ? 9.145 158.957 46.158 1.00 50.40 293 ILE D C 1
ATOM 9635 O O . ILE D 2 296 ? 9.835 159.971 46.277 1.00 49.00 293 ILE D O 1
ATOM 9640 N N . MET D 2 297 ? 8.547 158.645 45.013 1.00 50.92 294 MET D N 1
ATOM 9641 C CA . MET D 2 297 ? 8.669 159.522 43.860 1.00 48.74 294 MET D CA 1
ATOM 9642 C C . MET D 2 297 ? 7.910 160.833 44.073 1.00 51.21 294 MET D C 1
ATOM 9643 O O . MET D 2 297 ? 8.480 161.919 43.899 1.00 50.35 294 MET D O 1
ATOM 9648 N N . THR D 2 298 ? 6.623 160.771 44.451 1.00 50.35 295 THR D N 1
ATOM 9649 C CA . THR D 2 298 ? 5.899 162.029 44.637 1.00 48.88 295 THR D CA 1
ATOM 9650 C C . THR D 2 298 ? 6.519 162.853 45.755 1.00 49.68 295 THR D C 1
ATOM 9651 O O . THR D 2 298 ? 6.690 164.065 45.610 1.00 49.23 295 THR D O 1
ATOM 9655 N N . SER D 2 299 ? 6.893 162.214 46.868 1.00 49.97 296 SER D N 1
ATOM 9656 C CA . SER D 2 299 ? 7.551 162.949 47.948 1.00 48.88 296 SER D CA 1
ATOM 9657 C C . SER D 2 299 ? 8.816 163.659 47.459 1.00 52.62 296 SER D C 1
ATOM 9658 O O . SER D 2 299 ? 9.014 164.851 47.733 1.00 54.46 296 SER D O 1
ATOM 9661 N N . ALA D 2 300 ? 9.684 162.942 46.729 1.00 47.91 297 ALA D N 1
ATOM 9662 C CA . ALA D 2 300 ? 10.950 163.530 46.311 1.00 47.51 297 ALA D CA 1
ATOM 9663 C C . ALA D 2 300 ? 10.744 164.622 45.268 1.00 50.30 297 ALA D C 1
ATOM 9664 O O . ALA D 2 300 ? 11.431 165.652 45.297 1.00 50.07 297 ALA D O 1
ATOM 9666 N N . GLY D 2 301 ? 9.817 164.428 44.332 1.00 50.17 298 GLY D N 1
ATOM 9667 C CA . GLY D 2 301 ? 9.488 165.517 43.421 1.00 49.48 298 GLY D CA 1
ATOM 9668 C C . GLY D 2 301 ? 8.938 166.731 44.154 1.00 51.99 298 GLY D C 1
ATOM 9669 O O . GLY D 2 301 ? 9.309 167.876 43.862 1.00 49.45 298 GLY D O 1
ATOM 9670 N N . LEU D 2 302 ? 8.070 166.491 45.140 1.00 47.84 299 LEU D N 1
ATOM 9671 C CA . LEU D 2 302 ? 7.508 167.579 45.927 1.00 49.46 299 LEU D CA 1
ATOM 9672 C C . LEU D 2 302 ? 8.604 168.378 46.627 1.00 52.05 299 LEU D C 1
ATOM 9673 O O . LEU D 2 302 ? 8.596 169.615 46.603 1.00 53.65 299 LEU D O 1
ATOM 9678 N N . THR D 2 303 ? 9.559 167.693 47.265 1.00 49.52 300 THR D N 1
ATOM 9679 C CA . THR D 2 303 ? 10.558 168.429 48.035 1.00 50.36 300 THR D CA 1
ATOM 9680 C C . THR D 2 303 ? 11.520 169.192 47.118 1.00 54.37 300 THR D C 1
ATOM 9681 O O . THR D 2 303 ? 12.035 170.251 47.500 1.00 51.98 300 THR D O 1
ATOM 9685 N N . VAL D 2 304 ? 11.752 168.689 45.902 1.00 53.06 301 VAL D N 1
ATOM 9686 C CA . VAL D 2 304 ? 12.531 169.440 44.926 1.00 51.68 301 VAL D CA 1
ATOM 9687 C C . VAL D 2 304 ? 11.783 170.701 44.520 1.00 52.16 301 VAL D C 1
ATOM 9688 O O . VAL D 2 304 ? 12.369 171.786 44.428 1.00 51.49 301 VAL D O 1
ATOM 9692 N N . ALA D 2 305 ? 10.476 170.580 44.269 1.00 50.77 302 ALA D N 1
ATOM 9693 C CA . ALA D 2 305 ? 9.694 171.757 43.922 1.00 49.66 302 ALA D CA 1
ATOM 9694 C C . ALA D 2 305 ? 9.732 172.772 45.045 1.00 52.99 302 ALA D C 1
ATOM 9695 O O . ALA D 2 305 ? 9.855 173.976 44.801 1.00 53.04 302 ALA D O 1
ATOM 9697 N N . GLU D 2 306 ? 9.656 172.303 46.287 1.00 53.76 303 GLU D N 1
ATOM 9698 C CA . GLU D 2 306 ? 9.634 173.235 47.404 1.00 53.71 303 GLU D CA 1
ATOM 9699 C C . GLU D 2 306 ? 10.978 173.918 47.571 1.00 56.57 303 GLU D C 1
ATOM 9700 O O . GLU D 2 306 ? 11.037 175.107 47.899 1.00 61.88 303 GLU D O 1
ATOM 9706 N N . ARG D 2 307 ? 12.070 173.195 47.320 1.00 54.75 304 ARG D N 1
ATOM 9707 C CA . ARG D 2 307 ? 13.389 173.799 47.475 1.00 58.66 304 ARG D CA 1
ATOM 9708 C C . ARG D 2 307 ? 13.618 174.875 46.421 1.00 61.51 304 ARG D C 1
ATOM 9709 O O . ARG D 2 307 ? 14.216 175.922 46.709 1.00 64.32 304 ARG D O 1
ATOM 9717 N N . ILE D 2 308 ? 13.155 174.629 45.193 1.00 59.12 305 ILE D N 1
ATOM 9718 C CA . ILE D 2 308 ? 13.102 175.683 44.185 1.00 60.80 305 ILE D CA 1
ATOM 9719 C C . ILE D 2 308 ? 12.336 176.882 44.727 1.00 65.42 305 ILE D C 1
ATOM 9720 O O . ILE D 2 308 ? 12.783 178.031 44.626 1.00 65.05 305 ILE D O 1
ATOM 9725 N N . ALA D 2 309 ? 11.166 176.623 45.318 1.00 64.07 306 ALA D N 1
ATOM 9726 C CA . ALA D 2 309 ? 10.298 177.705 45.769 1.00 62.08 306 ALA D CA 1
ATOM 9727 C C . ALA D 2 309 ? 10.996 178.577 46.809 1.00 67.42 306 ALA D C 1
ATOM 9728 O O . ALA D 2 309 ? 11.035 179.804 46.683 1.00 70.30 306 ALA D O 1
ATOM 9730 N N . GLY D 2 310 ? 11.580 177.959 47.833 1.00 68.40 307 GLY D N 1
ATOM 9731 C CA . GLY D 2 310 ? 12.262 178.725 48.857 1.00 69.41 307 GLY D CA 1
ATOM 9732 C C . GLY D 2 310 ? 13.613 179.273 48.445 1.00 78.77 307 GLY D C 1
ATOM 9733 O O . GLY D 2 310 ? 14.171 180.099 49.176 1.00 89.89 307 GLY D O 1
ATOM 9734 N N . SER D 2 311 ? 14.152 178.847 47.300 1.00 76.42 308 SER D N 1
ATOM 9735 C CA . SER D 2 311 ? 15.460 179.347 46.889 1.00 78.38 308 SER D CA 1
ATOM 9736 C C . SER D 2 311 ? 15.388 180.809 46.450 1.00 82.59 308 SER D C 1
ATOM 9737 O O . SER D 2 311 ? 16.313 181.584 46.714 1.00 87.84 308 SER D O 1
ATOM 9740 N N . GLY D 2 312 ? 14.300 181.209 45.790 1.00 83.16 309 GLY D N 1
ATOM 9741 C CA . GLY D 2 312 ? 14.125 182.585 45.350 1.00 81.97 309 GLY D CA 1
ATOM 9742 C C . GLY D 2 312 ? 14.553 182.806 43.910 1.00 86.61 309 GLY D C 1
ATOM 9743 O O . GLY D 2 312 ? 15.376 182.058 43.369 1.00 87.32 309 GLY D O 1
#

Sequence (1307 aa):
GSMIDQAKKIYISDVTLRDGMHAIRHRYTLNHVSQIARALDEAGVDSIEVAHGDGLKGSSFNYGFGAYSDLEWISAAAEAVKQAKIATLLLPGIGTVHDLREAYDAGARVVRVATHCTEADVSRQHIEYARGLGMDTVGFLMMSHMQTPVGLAQQAKLMENYGAQCIYVVDSGGAMNMWDIAERFKALKDVLDPATQTGMHAHHNLSLGVANSLVALENGCDRVDASLTGMGAGAGNAPLEVFIAAAERMGLNHGCDVKKLINAAEDIVRPLQERPVRVDRETLALGYAGVYSSFLRHAETAAKKYNLSAFDILVELGKRRMIGGQEDMIVDVALDMAKGLNWMSDDRLSVAIIGSGNIGTDLMIKIMRNSKLLKVGAMVGIDPKSDGLARAQRLGVPTTAEGVDGLLDMPAFRDIKIAFDATSAGAQAIHNQKLQAHGVRVIDLTPAAIGPYVIPVVNFDQHVDAPNINMVTCGGQATIPIVHAVSKVSPVHYAEIVASISSKSAGPGTRANIDEFTETTSKAILEVGGAAQGRAIIILNPAEPPLIMRDTVYCFVSAEANIDAITDSVEQMVKSVQEYVPGYRLKQKVQFEKIVAGNEQNIPGLGWSTGLKVSVFLEVEGAGHYLPSYAGNLDIMTSAGLTVAERIAGSGVQVGGSMIDQAKKIYISDVTLRDGMHAIRHRYTLNHVSQIARALDEAGVDSIEVAHGDGLKGSSFNYGFGAYSDLEWISAAAEAVKQAKIATLLLPGIGTVHDLREAYDAGARVVRVATHCTEADVSRQHIEYARGLGMDTVGFLMMSHMQTPVGLAQQAKLMENYGAQCIYVVDSGGAMNMWDIAERFKALKDVLDPATQTGMHAHHNLSLGVANSLVALENGCDRVDASLTGMGAGAGNAPLEVFIAAAERMGLNHGCDVKKLINAAEDIVRPLQERPVRVDRETLALGYAGVYSSFLRHAETAAKKYNLSAFDILVELGKRRMIGGQEDMIVDVALDMAKGNWMSDDRLSVAIIGSGNIGTDLMIKIMRNSKLLKVGAMVGIDPKSDGLARAQRLGVPTTAEGVDGLLDMPAFRDIKIAFDATSAGAQAIHNQKLQAHGVRVIDLTPAAIGPYVIPVVNFDQHVDAPNINMVTCGGQATIPIVHAVSKVSPVHYAEIVASISSKSAGPGTRANIDEFTETTSKAILEVGGAAQGRAIIILNPAEPPLIMRDTVYCFVSAEANIDAITDSVEQMVKSVQEYVPGYRLKQKVQFEKIVAGNEQNIPGLGWSTGLKVSVFLEVEGAGHYLPSYAGNLDIMTSAGLTVAERIAGSG

B-factor: mean 53.2, std 12.02, range [30.0, 131.65]

Radius of gyration: 40.91 Å; Cα contacts (8 Å, |Δi|>4): 3315; chains: 4; bounding box: 62×154×59 Å

Foldseek 3Di:
DFQFDQEAEAQEEEACQALLCLLQLQAQDLVLLLVLLLLQQVFFHQEYEHAHNQWAQPADPLQHHHNDHSLSSLLSNQVNHDHHAYETEAEPVRDDLVSVVSSVVSGHQEYEYEYALQPLVSCLVVLLSSVVVNGQYEYEHELLVVDDLQSSLVSVVVSVVSHHLEYERHLLLLADAQVRLLSNLLNNCVRDDPRRAYEYKHACQVPCQLVNRVSNSSNRHRYYYAHQVQSRFQLHHNHSLVNVVVSVVVSHNHRGNSVSSVCCSVPSRQVSGDPHSHHDLQSNLSRNLSHRRSLRVLLVVLCVVLVHDSSVLSNVCSVVPDTPSVSVVSNVSSVVVSVD/DDPPDDQAQEAEEEEQPDLSQLLQVCCVVDPPRHHHQEYEAQDPPRVSVVVCVVVVHHYDNNGVVRVVPDPSNVRHQEYEYPDELVVVVVVLVVQVVQQHAYEYAYLVPPDDADLPVFCLVVCLPPSYYYPFFLLLNQALLLLQLQCVQFAFQEKEKEKEAEQVQDDPVCVVCVVSNFVSNQVCCCPGSVYNGGTYHYHYHHDDVTDFMKMKMKTWGAAPGDPVSSQVSNQVSQVVLCVLQVQKDFPDRWDKDWQDPVRFDCGPPDGTDTGMMIMTMIGGFAPCPSDHRRNSRSRSSSSSSSVSVSVSSVPDDRDGD/DQFDQEAEAQEEECCAALLLLQQQQEQDLVLLLVLLQLQQVQFHQEYEHAHNLWQQPADPLLHHHNDHSLSNLLSNQVNHDHHAYETEAEPVRDDVVSVVSNVVSGHQHYEYEYAQQPLLSCLVVQLSSVVVVGQYEYEHELLVVAALLSSQVSVVNSVVSPHQEYEDALQLLADAQVSLLSNLLNNCVPDDVRRAYEYKHACQVPCQLVNRVSNSVNRHRYYYAYQCQSGFQLHHNHSLVSVVVSVVVSHNHRGNSVSSVCCSPPSRQVSGDPHSHHDLQSNLSRNLSARRSLRVLLVVLCVVLVHDSSVLSNVCSVVVDHPPVSVVSNVSSVVVSVD/DDDDQQAQAAEEEEQDDQSLLLQLCCVVPPSHHDDQEYEAQDPVRVSCVVCVVVPHHYDNNGLVVVVVDPSNLRHAEYEHPDELVVCVVNLVVQVVVNHAYEYAYLVCPDDADLPLFCLVVCLVPSYYYPQFLLLNQALLLLQLQCVQFQFQEKEKEKEAEQVLPDPSCVVCVVSNQVSNQVCCVVRSRYNGYTYHYHYDNDPVTAFIKMKMKTWGAQVGDPVSSQVSNVVSQVVLCVQQVQKDWPDRKDKDWQDPVNFDCRPPDGRDTGMMIITMITGFAPPSPDHRSNSRSRSSSSSSVVSVVSSSVVD

Organism: Pseudomonas sp. (NCBI:txid306)